Protein AF-0000000072922293 (afdb_homodimer)

Foldseek 3Di:
DQPLVLLVQLLVLLVVLLVVLCVVLVPDDDDPLSVLVVLLSLVSNLSSQLLVLQCVDPVHDSVVNVLSSLLSVLLRLLSVVLSVLSVVVVVCCVPPDPVRVVVCVVVVVPVVVVNSVVSSVSSVVSVLSSLLSLLLDDPVSNVVSVVSPPPVPSDPVVVVSCCLSCCLQVQLPPDPPDPQEDEPVQWAAQDDDDDQKWWIDGPNDIKIKGKQADDLDDDPVRVVVLVVFVQSVLSSQCSDDCVNLLAFHWRHWYDDNVRNTIITIGHDDPLFDDDSPGIGFDFQVNLLVPPDPPPPDPPDQDFDAALEDLLLLLVQLLSLLSNLLSCVSSQKAQQQQARRQWGFTFDNPPPPPPQRDPPNNRGGTHGGRSSLMGRQPDDAPQAEDPDLLRQLLFQPQSHDGGRPDGFHLLRVLSSSLLRLLCSQSSHRVCSRQSVDVVRDDDDSLVSSLVSLVPRNCPRNRVLSSVLSNLSSPGDRPDPPVNSVNSVVSSSSSSVSSSVVD/DQPLVLLVQLLVLLVVLLVVLCVVLVPDDDDPLSVLVVLLSLVSNLSSQLLVLQCVDPPHDSVLNVLSSLLSVLLRLLSVVLSVLSVVVVVCCVPPDPVVVVVCVVVVVPVVVVNSVVSSVSSVVSVLSSLLSLLLDPPVSNVVSVVSPPPVPSDPVVVVSCCLSCCLQVQLPPDPPPPQEDEPVQWAAQDDDDDQKWWIDGPNDIKIKGKQADDLDDDPVRVVVLVVFVQSVLRSQCSDDCVNLVAFHWRHWYDDNVRNTIMTIGHDDPLFDDDSPGIGFDFQVNLLCPPDPPPPDPPDQDFDAALEDLLLLLVQLLSLLSNLLSCVSSQKAQQQQARRQWGFTFDNPPPPPPQRDPPNNRGGTHGGRSSLMGRQPDDAPQAEDPDLLRQLLFQPQSHDGGRPDGFHLLRVLSSSLLRLLCSQSSHRVCSVQSVDPVRDDDDSLVSSLVSLVPRNCPRNRVLSSVLSNLSSPGDRPDPPVNSVNSVVSSSSSSVSSSVVD

Secondary structure (DSSP, 8-state):
----HHHHHHHHHHHHHHHHHHHHHTT----HHHHHHHHHHHHHHHHHHHHHHHHH-SSS-HHHHHHHHHHHHHHHHHHHHHHHHHHHHHHHHHH--HHHHHHHHHHHHHHHHHHHHHHHHHHHHHHHHHHHHHHTS-HHHHHHHHHHT-SS---HHHHHHHHHHHHHHHHHHH---TT-BPPGGGEEEPSSS--SEEEEEETTEEEEEEEEE--SS--HHHHHHHHHHHHHHHHHHHT--HHHHSBPPEEEEEEEGGGTEEEEEEEPPTT----TT--S--BHHHHHHHS----PPTT-------SS-HHHHHHHHHHHHHHHHHHHHTTEE-S---GGGEEEE-------SGGGSTTS---EEEE--GGG-EETTSPP--PPP--HHHHTTS-GGG-SSS--S---HHHHHHHHHHHHHHHHHTS-GGGTT-S-GGG-SS-HHHHHHHHHHHHHHHHT-HHHHHHHHHHHT--TT----HHHHHHHHHHHHHHHHHHT-/----HHHHHHHHHHHHHHHHHHHHHTT----HHHHHHHHHHHHHHHHHHHHHHHHH-SSS-HHHHHHHHHHHHHHHHHHHHHHHHHHHHHHHHHH--HHHHHHHHHHTTHHHHHHHHHHHHHHHHHHHHHHHHHHTS-HHHHHHHHHTT-SS---HHHHHHHHHHHHHHHHHHH---TT-BPPGGGEEEPSSS--SEEEEEETTEEEEEEEEE--SS--HHHHHHHHHHHHHHHHHHHT--HHHHSBPPEEEEEEEGGGTEEEEEEEPPTTPPPPTT--S--BHHHHHHHS----PPTT-------SS-HHHHHHHHHHHHHHHHHHHHTTEE-S---GGGEEEE-------SGGGSTTT---EEEE--GGG-EETTSPP--PPP--HHHHTTS-GGG-SSS--S---HHHHHHHHHHHHHHHHHTS-GGGTT-S-GGG-SS-HHHHHHHHHHHHHHHHT-HHHHHHHHHHHT--TT----HHHHHHHHHHHHHHHHHHT-

Radius of gyration: 30.59 Å; Cα contacts (8 Å, |Δi|>4): 1553; chains: 2; bounding box: 66×98×78 Å

Sequence (1002 aa):
MEVLGAIVGCTSLALDIFNFATAELEGRGIDSLVLSLKHDVALLKDFARIFNAAAQSEQIPLTDKFLLNEICLALQPSLARIHSTIVRRKMSALTASPARKAVDKVHGFLYGKAEMQGISKDLFQWTERYHVRFGLLPVGLQTRLLAQGTDESLPGDIKALRETFRRLTDRSRSTVVDGLRKSGGMVTLRPGRPSSRMFATMNQRTVIVEFKEHNLSPSVTYMNDFETDVAALAKLLSGTDPLLCRTLKGEGYFHQPSRSAFAFIYQVPKLVVIPDDVTRPTTLLDLIMATRPALSKPGQIELIPPKHALEQRFELARKITSAVMYVHVMQYVHKSIQTSNIVMFAKNHSSPANTEQFPKALGEPFLCGFETSRYNRGASDGQGDVEWGYNIYRHPKRQGLHPQSRYTMNHDLYSLGVVLLELGLWRPLTAMGLRDPNSVNGSVKDHLKKLAMSGLPIMMGTKYRDVVLFCLDIDGDGQISNSTAIEEVLRKVEELAIGMQMEVLGAIVGCTSLALDIFNFATAELEGRGIDSLVLSLKHDVALLKDFARIFNAAAQSEQIPLTDKFLLNEICLALQPSLARIHSTIVRRKMSALTASPARKAVDKVHGFLYGKAEMQGISKDLFQWTERYHVRFGLLPVGLQTRLLAQGTDESLPGDIKALRETFRRLTDRSRSTVVDGLRKSGGMVTLRPGRPSSRMFATMNQRTVIVEFKEHNLSPSVTYMNDFETDVAALAKLLSGTDPLLCRTLKGEGYFHQPSRSAFAFIYQVPKLVVIPDDVTRPTTLLDLIMATRPALSKPGQIELIPPKHALEQRFELARKITSAVMYVHVMQYVHKSIQTSNIVMFAKNHSSPANTEQFPKALGEPFLCGFETSRYNRGASDGQGDVEWGYNIYRHPKRQGLHPQSRYTMNHDLYSLGVVLLELGLWRPLTAMGLRDPNSVNGSVKDHLKKLAMSGLPIMMGTKYRDVVLFCLDIDGDGQISNSTAIEEVLRKVEELAIGMQ

InterPro domains:
  IPR000719 Protein kinase domain [PS50011] (162-491)
  IPR011009 Protein kinase-like domain superfamily [SSF56112] (307-482)

pLDDT: mean 77.32, std 16.42, range [34.22, 98.12]

Structure (mmCIF, N/CA/C/O backbone):
data_AF-0000000072922293-model_v1
#
loop_
_entity.id
_entity.type
_entity.pdbx_description
1 polymer 'Protein kinase domain-containing protein'
#
loop_
_atom_site.group_PDB
_atom_site.id
_atom_site.type_symbol
_atom_site.label_atom_id
_atom_site.label_alt_id
_atom_site.label_comp_id
_atom_site.label_asym_id
_atom_site.label_entity_id
_atom_site.label_seq_id
_atom_site.pdbx_PDB_ins_code
_atom_site.Cartn_x
_atom_site.Cartn_y
_atom_site.Cartn_z
_atom_site.occupancy
_atom_site.B_iso_or_equiv
_atom_site.auth_seq_id
_atom_site.auth_comp_id
_atom_site.auth_asym_id
_atom_site.auth_atom_id
_atom_site.pdbx_PDB_model_num
ATOM 1 N N . MET A 1 1 ? -19.312 7.43 -25.609 1 47.78 1 MET A N 1
ATOM 2 C CA . MET A 1 1 ? -18.031 8.102 -25.422 1 47.78 1 MET A CA 1
ATOM 3 C C . MET A 1 1 ? -16.969 7.129 -24.906 1 47.78 1 MET A C 1
ATOM 5 O O . MET A 1 1 ? -17.234 6.348 -23.984 1 47.78 1 MET A O 1
ATOM 9 N N . GLU A 1 2 ? -15.828 6.828 -25.688 1 65.19 2 GLU A N 1
ATOM 10 C CA . GLU A 1 2 ? -14.891 5.75 -25.406 1 65.19 2 GLU A CA 1
ATOM 11 C C . GLU A 1 2 ? -14.023 6.074 -24.188 1 65.19 2 GLU A C 1
ATOM 13 O O . GLU A 1 2 ? -13.492 7.18 -24.078 1 65.19 2 GLU A O 1
ATOM 18 N N . VAL A 1 3 ? -14.281 5.562 -23.047 1 68.19 3 VAL A N 1
ATOM 19 C CA . VAL A 1 3 ? -13.586 5.684 -21.766 1 68.19 3 VAL A CA 1
ATOM 20 C C . VAL A 1 3 ? -12.273 4.914 -21.812 1 68.19 3 VAL A C 1
ATOM 22 O O . VAL A 1 3 ? -12.148 3.842 -21.219 1 68.19 3 VAL A O 1
ATOM 25 N N . LEU A 1 4 ? -11.367 5.523 -22.688 1 81.75 4 LEU A N 1
ATOM 26 C CA . LEU A 1 4 ? -10.094 4.84 -22.875 1 81.75 4 LEU A CA 1
ATOM 27 C C . LEU A 1 4 ? -8.93 5.703 -22.391 1 81.75 4 LEU A C 1
ATOM 29 O O . LEU A 1 4 ? -7.809 5.586 -22.891 1 81.75 4 LEU A O 1
ATOM 33 N N . GLY A 1 5 ? -9.242 6.602 -21.453 1 85.06 5 GLY A N 1
ATOM 34 C CA . GLY A 1 5 ? -8.25 7.531 -20.938 1 85.06 5 GLY A CA 1
ATOM 35 C C . GLY A 1 5 ? -7.039 6.844 -20.344 1 85.06 5 GLY A C 1
ATOM 36 O O . GLY A 1 5 ? -5.934 7.391 -20.344 1 85.06 5 GLY A O 1
ATOM 37 N N . ALA A 1 6 ? -7.223 5.641 -19.781 1 87.5 6 ALA A N 1
ATOM 38 C CA . ALA A 1 6 ? -6.105 4.914 -19.188 1 87.5 6 ALA A CA 1
ATOM 39 C C . ALA A 1 6 ? -5.082 4.508 -20.234 1 87.5 6 ALA A C 1
ATOM 41 O O . ALA A 1 6 ? -3.881 4.473 -19.969 1 87.5 6 ALA A O 1
ATOM 42 N N . ILE A 1 7 ? -5.621 4.191 -21.469 1 90.75 7 ILE A N 1
ATOM 43 C CA . ILE A 1 7 ? -4.707 3.83 -22.547 1 90.75 7 ILE A CA 1
ATOM 44 C C . ILE A 1 7 ? -3.85 5.035 -22.922 1 90.75 7 ILE A C 1
ATOM 46 O O . ILE A 1 7 ? -2.625 4.93 -23.031 1 90.75 7 ILE A O 1
ATOM 50 N N . VAL A 1 8 ? -4.488 6.195 -23.016 1 89.31 8 VAL A N 1
ATOM 51 C CA . VAL A 1 8 ? -3.791 7.43 -23.375 1 89.31 8 VAL A CA 1
ATOM 52 C C . VAL A 1 8 ? -2.736 7.746 -22.312 1 89.31 8 VAL A C 1
ATOM 54 O O . VAL A 1 8 ? -1.587 8.047 -22.641 1 89.31 8 VAL A O 1
ATOM 57 N N . GLY A 1 9 ? -3.162 7.715 -21.094 1 88.38 9 GLY A N 1
ATOM 58 C CA . GLY A 1 9 ? -2.248 8.031 -20 1 88.38 9 GLY A CA 1
ATOM 59 C C . GLY A 1 9 ? -1.077 7.066 -19.906 1 88.38 9 GLY A C 1
ATOM 60 O O . GLY A 1 9 ? 0.073 7.492 -19.781 1 88.38 9 GLY A O 1
ATOM 61 N N . CYS A 1 10 ? -1.396 5.809 -19.938 1 90.75 10 CYS A N 1
ATOM 62 C CA . CYS A 1 10 ? -0.373 4.777 -19.812 1 90.75 10 CYS A CA 1
ATOM 63 C C . CYS A 1 10 ? 0.624 4.848 -20.953 1 90.75 10 CYS A C 1
ATOM 65 O O . CYS A 1 10 ? 1.833 4.746 -20.75 1 90.75 10 CYS A O 1
ATOM 67 N N . THR A 1 11 ? 0.141 5.043 -22.219 1 91.38 11 THR A N 1
ATOM 68 C CA . THR A 1 11 ? 1.021 5.074 -23.375 1 91.38 11 THR A CA 1
ATOM 69 C C . THR A 1 11 ? 1.85 6.355 -23.391 1 91.38 11 THR A C 1
ATOM 71 O O . THR A 1 11 ? 2.998 6.352 -23.844 1 91.38 11 THR A O 1
ATOM 74 N N . SER A 1 12 ? 1.285 7.453 -22.891 1 90.25 12 SER A N 1
ATOM 75 C CA . SER A 1 12 ? 2.047 8.695 -22.797 1 90.25 12 SER A CA 1
ATOM 76 C C . SER A 1 12 ? 3.227 8.555 -21.844 1 90.25 12 SER A C 1
ATOM 78 O O . SER A 1 12 ? 4.324 9.031 -22.125 1 90.25 12 SER A O 1
ATOM 80 N N . LEU A 1 13 ? 2.938 7.953 -20.672 1 90.94 13 LEU A N 1
ATOM 81 C CA . LEU A 1 13 ? 4.02 7.703 -19.719 1 90.94 13 LEU A CA 1
ATOM 82 C C . LEU A 1 13 ? 5.082 6.797 -20.344 1 90.94 13 LEU A C 1
ATOM 84 O O . LEU A 1 13 ? 6.281 7.059 -20.203 1 90.94 13 LEU A O 1
ATOM 88 N N . ALA A 1 14 ? 4.602 5.719 -21.031 1 91.12 14 ALA A N 1
ATOM 89 C CA . ALA A 1 14 ? 5.516 4.766 -21.656 1 91.12 14 ALA A CA 1
ATOM 90 C C . ALA A 1 14 ? 6.414 5.457 -22.688 1 91.12 14 ALA A C 1
ATOM 92 O O . ALA A 1 14 ? 7.617 5.199 -22.734 1 91.12 14 ALA A O 1
ATOM 93 N N . LEU A 1 15 ? 5.879 6.355 -23.438 1 90.56 15 LEU A N 1
ATOM 94 C CA . LEU A 1 15 ? 6.633 7.047 -24.484 1 90.56 15 LEU A CA 1
ATOM 95 C C . LEU A 1 15 ? 7.625 8.031 -23.875 1 90.56 15 LEU A C 1
ATOM 97 O O . LEU A 1 15 ? 8.742 8.18 -24.359 1 90.56 15 LEU A O 1
ATOM 101 N N . ASP A 1 16 ? 7.23 8.719 -22.781 1 89.31 16 ASP A N 1
ATOM 102 C CA . ASP A 1 16 ? 8.164 9.602 -22.094 1 89.31 16 ASP A CA 1
ATOM 103 C C . ASP A 1 16 ? 9.383 8.828 -21.594 1 89.31 16 ASP A C 1
ATOM 105 O O . ASP A 1 16 ? 10.516 9.297 -21.734 1 89.31 16 ASP A O 1
ATOM 109 N N . ILE A 1 17 ? 9.102 7.684 -20.969 1 87.81 17 ILE A N 1
ATOM 110 C CA . ILE A 1 17 ? 10.172 6.867 -20.422 1 87.81 17 ILE A CA 1
ATOM 111 C C . ILE A 1 17 ? 11.062 6.348 -21.547 1 87.81 17 ILE A C 1
ATOM 113 O O . ILE A 1 17 ? 12.289 6.367 -21.438 1 87.81 17 ILE A O 1
ATOM 117 N N . PHE A 1 18 ? 10.43 5.945 -22.641 1 86.56 18 PHE A N 1
ATOM 118 C CA . PHE A 1 18 ? 11.164 5.461 -23.812 1 86.56 18 PHE A CA 1
ATOM 119 C C . PHE A 1 18 ? 12.102 6.539 -24.344 1 86.56 18 PHE A C 1
ATOM 121 O O . PHE A 1 18 ? 13.281 6.277 -24.578 1 86.56 18 PHE A O 1
ATOM 128 N N . ASN A 1 19 ? 11.57 7.707 -24.531 1 85.38 19 ASN A N 1
ATOM 129 C CA . ASN A 1 19 ? 12.352 8.805 -25.094 1 85.38 19 ASN A CA 1
ATOM 130 C C . ASN A 1 19 ? 13.516 9.188 -24.188 1 85.38 19 ASN A C 1
ATOM 132 O O . ASN A 1 19 ? 14.633 9.422 -24.656 1 85.38 19 ASN A O 1
ATOM 136 N N . PHE A 1 20 ? 13.289 9.219 -22.969 1 83.75 20 PHE A N 1
ATOM 137 C CA . PHE A 1 20 ? 14.344 9.531 -22.016 1 83.75 20 PHE A CA 1
ATOM 138 C C . PHE A 1 20 ? 15.43 8.461 -22.031 1 83.75 20 PHE A C 1
ATOM 140 O O . PHE A 1 20 ? 16.609 8.773 -22.109 1 83.75 20 PHE A O 1
ATOM 147 N N . ALA A 1 21 ? 14.93 7.227 -21.844 1 82.06 21 ALA A N 1
ATOM 148 C CA . ALA A 1 21 ? 15.883 6.125 -21.766 1 82.06 21 ALA A CA 1
ATOM 149 C C . ALA A 1 21 ? 16.719 6.02 -23.031 1 82.06 21 ALA A C 1
ATOM 151 O O . ALA A 1 21 ? 17.922 5.746 -22.984 1 82.06 21 ALA A O 1
ATOM 152 N N . THR A 1 22 ? 16.078 6.203 -24.203 1 79.88 22 THR A N 1
ATOM 153 C CA . THR A 1 22 ? 16.781 6.129 -25.484 1 79.88 22 THR A CA 1
ATOM 154 C C . THR A 1 22 ? 17.844 7.219 -25.562 1 79.88 22 THR A C 1
ATOM 156 O O . THR A 1 22 ? 18.953 6.977 -26.062 1 79.88 22 THR A O 1
ATOM 159 N N . ALA A 1 23 ? 17.531 8.383 -25.047 1 78.81 23 ALA A N 1
ATOM 160 C CA . ALA A 1 23 ? 18.484 9.492 -25.047 1 78.81 23 ALA A CA 1
ATOM 161 C C . ALA A 1 23 ? 19.656 9.219 -24.109 1 78.81 23 ALA A C 1
ATOM 163 O O . ALA A 1 23 ? 20.797 9.547 -24.422 1 78.81 23 ALA A O 1
ATOM 164 N N . GLU A 1 24 ? 19.328 8.641 -22.953 1 76.31 24 GLU A N 1
ATOM 165 C CA . GLU A 1 24 ? 20.359 8.367 -21.953 1 76.31 24 GLU A CA 1
ATOM 166 C C . GLU A 1 24 ? 21.25 7.215 -22.391 1 76.31 24 GLU A C 1
ATOM 168 O O . GLU A 1 24 ? 22.422 7.145 -22 1 76.31 24 GLU A O 1
ATOM 173 N N . LEU A 1 25 ? 20.688 6.273 -23.031 1 74.81 25 LEU A N 1
ATOM 174 C CA . LEU A 1 25 ? 21.422 5.074 -23.422 1 74.81 25 LEU A CA 1
ATOM 175 C C . LEU A 1 25 ? 22.25 5.332 -24.672 1 74.81 25 LEU A C 1
ATOM 177 O O . LEU A 1 25 ? 23.188 4.586 -24.969 1 74.81 25 LEU A O 1
ATOM 181 N N . GLU A 1 26 ? 21.844 6.473 -25.281 1 71.56 26 GLU A N 1
ATOM 182 C CA . GLU A 1 26 ? 22.609 6.82 -26.469 1 71.56 26 GLU A CA 1
ATOM 183 C C . GLU A 1 26 ? 24.047 7.164 -26.125 1 71.56 26 GLU A C 1
ATOM 185 O O . GLU A 1 26 ? 24.297 8.008 -25.266 1 71.56 26 GLU A O 1
ATOM 190 N N . GLY A 1 27 ? 24.969 6.395 -26.484 1 62.19 27 GLY A N 1
ATOM 191 C CA . GLY A 1 27 ? 26.391 6.641 -26.328 1 62.19 27 GLY A CA 1
ATOM 192 C C . GLY A 1 27 ? 27.016 5.836 -25.203 1 62.19 27 GLY A C 1
ATOM 193 O O . GLY A 1 27 ? 28.234 5.922 -24.969 1 62.19 27 GLY A O 1
ATOM 194 N N . ARG A 1 28 ? 26.047 5.324 -24.406 1 62.72 28 ARG A N 1
ATOM 195 C CA . ARG A 1 28 ? 26.625 4.547 -23.312 1 62.72 28 ARG A CA 1
ATOM 196 C C . ARG A 1 28 ? 27.094 3.182 -23.797 1 62.72 28 ARG A C 1
ATOM 198 O O . ARG A 1 28 ? 26.578 2.656 -24.797 1 62.72 28 ARG A O 1
ATOM 205 N N . GLY A 1 29 ? 28.188 2.752 -23.328 1 60.56 29 GLY A N 1
ATOM 206 C CA . GLY A 1 29 ? 28.719 1.438 -23.656 1 60.56 29 GLY A CA 1
ATOM 207 C C . GLY A 1 29 ? 27.797 0.304 -23.266 1 60.56 29 GLY A C 1
ATOM 208 O O . GLY A 1 29 ? 26.766 0.526 -22.609 1 60.56 29 GLY A O 1
ATOM 209 N N . ILE A 1 30 ? 28.016 -0.858 -23.891 1 58.81 30 ILE A N 1
ATOM 210 C CA . ILE A 1 30 ? 27.156 -2.035 -23.781 1 58.81 30 ILE A CA 1
ATOM 211 C C . ILE A 1 30 ? 27.516 -2.818 -22.516 1 58.81 30 ILE A C 1
ATOM 213 O O . ILE A 1 30 ? 28.609 -3.385 -22.422 1 58.81 30 ILE A O 1
ATOM 217 N N . ASP A 1 31 ? 26.922 -2.428 -21.359 1 65.81 31 ASP A N 1
ATOM 218 C CA . ASP A 1 31 ? 27 -3.346 -20.234 1 65.81 31 ASP A CA 1
ATOM 219 C C . ASP A 1 31 ? 25.672 -4.055 -20.016 1 65.81 31 ASP A C 1
ATOM 221 O O . ASP A 1 31 ? 24.688 -3.803 -20.719 1 65.81 31 ASP A O 1
ATOM 225 N N . SER A 1 32 ? 25.766 -5.137 -19.219 1 61.66 32 SER A N 1
ATOM 226 C CA . SER A 1 32 ? 24.609 -6.008 -19 1 61.66 32 SER A CA 1
ATOM 227 C C . SER A 1 32 ? 23.391 -5.207 -18.578 1 61.66 32 SER A C 1
ATOM 229 O O . SER A 1 32 ? 22.266 -5.512 -18.984 1 61.66 32 SER A O 1
ATOM 231 N N . LEU A 1 33 ? 23.625 -4.137 -17.859 1 68.19 33 LEU A N 1
ATOM 232 C CA . LEU A 1 33 ? 22.531 -3.291 -17.391 1 68.19 33 LEU A CA 1
ATOM 233 C C . LEU A 1 33 ? 21.891 -2.541 -18.562 1 68.19 33 LEU A C 1
ATOM 235 O O . LEU A 1 33 ? 20.672 -2.484 -18.672 1 68.19 33 LEU A O 1
ATOM 239 N N . VAL A 1 34 ? 22.781 -2.137 -19.422 1 68.94 34 VAL A N 1
ATOM 240 C CA . VAL A 1 34 ? 22.328 -1.345 -20.562 1 68.94 34 VAL A CA 1
ATOM 241 C C . VAL A 1 34 ? 21.547 -2.234 -21.531 1 68.94 34 VAL A C 1
ATOM 243 O O . VAL A 1 34 ? 20.531 -1.822 -22.078 1 68.94 34 VAL A O 1
ATOM 246 N N . LEU A 1 35 ? 22.062 -3.475 -21.672 1 63.16 35 LEU A N 1
ATOM 247 C CA . LEU A 1 35 ? 21.391 -4.391 -22.578 1 63.16 35 LEU A CA 1
ATOM 248 C C . LEU A 1 35 ? 19.984 -4.723 -22.078 1 63.16 35 LEU A C 1
ATOM 250 O O . LEU A 1 35 ? 19.031 -4.727 -22.859 1 63.16 35 LEU A O 1
ATOM 254 N N . SER A 1 36 ? 19.906 -5.016 -20.797 1 68.12 36 SER A N 1
ATOM 255 C CA . SER A 1 36 ? 18.609 -5.324 -20.203 1 68.12 36 SER A CA 1
ATOM 256 C C . SER A 1 36 ? 17.656 -4.137 -20.312 1 68.12 36 SER A C 1
ATOM 258 O O . SER A 1 36 ? 16.469 -4.309 -20.609 1 68.12 36 SER A O 1
ATOM 260 N N . LEU A 1 37 ? 18.188 -3.029 -20.141 1 76.5 37 LEU A N 1
ATOM 261 C CA . LEU A 1 37 ? 17.391 -1.812 -20.203 1 76.5 37 LEU A CA 1
ATOM 262 C C . LEU A 1 37 ? 16.906 -1.546 -21.625 1 76.5 37 LEU A C 1
ATOM 264 O O . LEU A 1 37 ? 15.781 -1.106 -21.828 1 76.5 37 LEU A O 1
ATOM 268 N N . LYS A 1 38 ? 17.844 -1.899 -22.594 1 73.44 38 LYS A N 1
ATOM 269 C CA . LYS A 1 38 ? 17.484 -1.664 -23.984 1 73.44 38 LYS A CA 1
ATOM 270 C C . LYS A 1 38 ? 16.297 -2.529 -24.406 1 73.44 38 LYS A C 1
ATOM 272 O O . LYS A 1 38 ? 15.414 -2.07 -25.125 1 73.44 38 LYS A O 1
ATOM 277 N N . HIS A 1 39 ? 16.312 -3.713 -23.922 1 72.12 39 HIS A N 1
ATOM 278 C CA . HIS A 1 39 ? 15.211 -4.625 -24.234 1 72.12 39 HIS A CA 1
ATOM 279 C C . HIS A 1 39 ? 13.898 -4.129 -23.641 1 72.12 39 HIS A C 1
ATOM 281 O O . HIS A 1 39 ? 12.883 -4.059 -24.344 1 72.12 39 HIS A O 1
ATOM 287 N N . ASP A 1 40 ? 13.891 -3.791 -22.391 1 79.44 40 ASP A N 1
ATOM 288 C CA . ASP A 1 40 ? 12.672 -3.346 -21.703 1 79.44 40 ASP A CA 1
ATOM 289 C C . ASP A 1 40 ? 12.18 -2.018 -22.281 1 79.44 40 ASP A C 1
ATOM 291 O O . ASP A 1 40 ? 10.977 -1.787 -22.375 1 79.44 40 ASP A O 1
ATOM 295 N N . VAL A 1 41 ? 13.109 -1.253 -22.703 1 82.19 41 VAL A N 1
ATOM 296 C CA . VAL A 1 41 ? 12.766 0.05 -23.266 1 82.19 41 VAL A CA 1
ATOM 297 C C . VAL A 1 41 ? 12.094 -0.134 -24.609 1 82.19 41 VAL A C 1
ATOM 299 O O . VAL A 1 41 ? 11.125 0.566 -24.938 1 82.19 41 VAL A O 1
ATOM 302 N N . ALA A 1 42 ? 12.602 -1.061 -25.391 1 78.06 42 ALA A N 1
ATOM 303 C CA . ALA A 1 42 ? 12 -1.342 -26.688 1 78.06 42 ALA A CA 1
ATOM 304 C C . ALA A 1 42 ? 10.555 -1.819 -26.531 1 78.06 42 ALA A C 1
ATOM 306 O O . ALA A 1 42 ? 9.695 -1.495 -27.359 1 78.06 42 ALA A O 1
ATOM 307 N N . LEU A 1 43 ? 10.312 -2.514 -25.5 1 82.38 43 LEU A N 1
ATOM 308 C CA . LEU A 1 43 ? 8.977 -3.039 -25.25 1 82.38 43 LEU A CA 1
ATOM 309 C C . LEU A 1 43 ? 7.996 -1.909 -24.938 1 82.38 43 LEU A C 1
ATOM 311 O O . LEU A 1 43 ? 6.805 -2.012 -25.234 1 82.38 43 LEU A O 1
ATOM 315 N N . LEU A 1 44 ? 8.469 -0.825 -24.328 1 87.81 44 LEU A N 1
ATOM 316 C CA . LEU A 1 44 ? 7.613 0.321 -24.031 1 87.81 44 LEU A CA 1
ATOM 317 C C . LEU A 1 44 ? 7.059 0.933 -25.312 1 87.81 44 LEU A C 1
ATOM 319 O O . LEU A 1 44 ? 5.879 1.287 -25.375 1 87.81 44 LEU A O 1
ATOM 323 N N . LYS A 1 45 ? 7.926 1.038 -26.312 1 84.88 45 LYS A N 1
ATOM 324 C CA . LYS A 1 45 ? 7.504 1.607 -27.594 1 84.88 45 LYS A CA 1
ATOM 325 C C . LYS A 1 45 ? 6.484 0.707 -28.281 1 84.88 45 LYS A C 1
ATOM 327 O O . LYS A 1 45 ? 5.48 1.188 -28.812 1 84.88 45 LYS A O 1
ATOM 332 N N . ASP A 1 46 ? 6.762 -0.536 -28.25 1 82.62 46 ASP A N 1
ATOM 333 C CA . ASP A 1 46 ? 5.84 -1.493 -28.859 1 82.62 46 ASP A CA 1
ATOM 334 C C . ASP A 1 46 ? 4.492 -1.479 -28.156 1 82.62 46 ASP A C 1
ATOM 336 O O . ASP A 1 46 ? 3.441 -1.512 -28.797 1 82.62 46 ASP A O 1
ATOM 340 N N . PHE A 1 47 ? 4.602 -1.518 -26.906 1 87.69 47 PHE A N 1
ATOM 341 C CA . PHE A 1 47 ? 3.391 -1.447 -26.094 1 87.69 47 PHE A CA 1
ATOM 342 C C . PHE A 1 47 ? 2.557 -0.228 -26.469 1 87.69 47 PHE A C 1
ATOM 344 O O . PHE A 1 47 ? 1.356 -0.344 -26.719 1 87.69 47 PHE A O 1
ATOM 351 N N . ALA A 1 48 ? 3.229 0.979 -26.469 1 89.88 48 ALA A N 1
ATOM 352 C CA . ALA A 1 48 ? 2.52 2.219 -26.781 1 89.88 48 ALA A CA 1
ATOM 353 C C . ALA A 1 48 ? 1.908 2.164 -28.172 1 89.88 48 ALA A C 1
ATOM 355 O O . ALA A 1 48 ? 0.754 2.553 -28.375 1 89.88 48 ALA A O 1
ATOM 356 N N . ARG A 1 49 ? 2.617 1.67 -29.094 1 86.88 49 ARG A N 1
ATOM 357 C CA . ARG A 1 49 ? 2.146 1.57 -30.484 1 86.88 49 ARG A CA 1
ATOM 358 C C . ARG A 1 49 ? 0.938 0.645 -30.578 1 86.88 49 ARG A C 1
ATOM 360 O O . ARG A 1 49 ? -0.073 1 -31.188 1 86.88 49 ARG A O 1
ATOM 367 N N . ILE A 1 50 ? 1.006 -0.554 -30 1 84.81 50 ILE A N 1
ATOM 368 C CA . ILE A 1 50 ? -0.025 -1.583 -30.078 1 84.81 50 ILE A CA 1
ATOM 369 C C . ILE A 1 50 ? -1.305 -1.087 -29.422 1 84.81 50 ILE A C 1
ATOM 371 O O . ILE A 1 50 ? -2.393 -1.193 -29.984 1 84.81 50 ILE A O 1
ATOM 375 N N . PHE A 1 51 ? -1.193 -0.563 -28.25 1 90.56 51 PHE A N 1
ATOM 376 C CA . PHE A 1 51 ? -2.369 -0.177 -27.484 1 90.56 51 PHE A CA 1
ATOM 377 C C . PHE A 1 51 ? -3.016 1.072 -28.062 1 90.56 51 PHE A C 1
ATOM 379 O O . PHE A 1 51 ? -4.242 1.202 -28.062 1 90.56 51 PHE A O 1
ATOM 386 N N . ASN A 1 52 ? -2.162 2.027 -28.609 1 90.25 52 ASN A N 1
ATOM 387 C CA . ASN A 1 52 ? -2.723 3.193 -29.281 1 90.25 52 ASN A CA 1
ATOM 388 C C . ASN A 1 52 ? -3.471 2.801 -30.547 1 90.25 52 ASN A C 1
ATOM 390 O O . ASN A 1 52 ? -4.559 3.314 -30.828 1 90.25 52 ASN A O 1
ATOM 394 N N . ALA A 1 53 ? -2.881 1.898 -31.312 1 87.69 53 ALA A N 1
ATOM 395 C CA . ALA A 1 53 ? -3.521 1.417 -32.531 1 87.69 53 ALA A CA 1
ATOM 396 C C . ALA A 1 53 ? -4.82 0.679 -32.219 1 87.69 53 ALA A C 1
ATOM 398 O O . ALA A 1 53 ? -5.816 0.832 -32.906 1 87.69 53 ALA A O 1
ATOM 399 N N . ALA A 1 54 ? -4.742 -0.12 -31.172 1 87.69 54 ALA A N 1
ATOM 400 C CA . ALA A 1 54 ? -5.922 -0.887 -30.766 1 87.69 54 ALA A CA 1
ATOM 401 C C . ALA A 1 54 ? -7.059 0.035 -30.344 1 87.69 54 ALA A C 1
ATOM 403 O O . ALA A 1 54 ? -8.227 -0.235 -30.625 1 87.69 54 ALA A O 1
ATOM 404 N N . ALA A 1 55 ? -6.695 1.071 -29.625 1 88.81 55 ALA A N 1
ATOM 405 C CA . ALA A 1 55 ? -7.691 2.016 -29.141 1 88.81 55 ALA A CA 1
ATOM 406 C C . ALA A 1 55 ? -8.422 2.699 -30.297 1 88.81 55 ALA A C 1
ATOM 408 O O . ALA A 1 55 ? -9.602 3.039 -30.172 1 88.81 55 ALA A O 1
ATOM 409 N N . GLN A 1 56 ? -7.77 2.809 -31.469 1 88.38 56 GLN A N 1
ATOM 410 C CA . GLN A 1 56 ? -8.328 3.529 -32.594 1 88.38 56 GLN A CA 1
ATOM 411 C C . GLN A 1 56 ? -8.93 2.566 -33.625 1 88.38 56 GLN A C 1
ATOM 413 O O . GLN A 1 56 ? -9.672 2.98 -34.531 1 88.38 56 GLN A O 1
ATOM 418 N N . SER A 1 57 ? -8.672 1.295 -33.438 1 87.5 57 SER A N 1
ATOM 419 C CA . SER A 1 57 ? -9.055 0.302 -34.438 1 87.5 57 SER A CA 1
ATOM 420 C C . SER A 1 57 ? -10.555 0.012 -34.375 1 87.5 57 SER A C 1
ATOM 422 O O . SER A 1 57 ? -11.109 -0.159 -33.312 1 87.5 57 SER A O 1
ATOM 424 N N . GLU A 1 58 ? -11.18 -0.117 -35.5 1 86.81 58 GLU A N 1
ATOM 425 C CA . GLU A 1 58 ? -12.594 -0.486 -35.562 1 86.81 58 GLU A CA 1
ATOM 426 C C . GLU A 1 58 ? -12.766 -2.002 -35.531 1 86.81 58 GLU A C 1
ATOM 428 O O . GLU A 1 58 ? -13.867 -2.496 -35.281 1 86.81 58 GLU A O 1
ATOM 433 N N . GLN A 1 59 ? -11.688 -2.752 -35.719 1 83.5 59 GLN A N 1
ATOM 434 C CA . GLN A 1 59 ? -11.734 -4.211 -35.75 1 83.5 59 GLN A CA 1
ATOM 435 C C . GLN A 1 59 ? -11.75 -4.789 -34.344 1 83.5 59 GLN A C 1
ATOM 437 O O . GLN A 1 59 ? -12.07 -5.965 -34.156 1 83.5 59 GLN A O 1
ATOM 442 N N . ILE A 1 60 ? -11.414 -3.994 -33.375 1 87.75 60 ILE A N 1
ATOM 443 C CA . ILE A 1 60 ? -11.406 -4.453 -31.984 1 87.75 60 ILE A CA 1
ATOM 444 C C . ILE A 1 60 ? -12.695 -4.023 -31.281 1 87.75 60 ILE A C 1
ATOM 446 O O . ILE A 1 60 ? -12.984 -2.828 -31.188 1 87.75 60 ILE A O 1
ATOM 450 N N . PRO A 1 61 ? -13.43 -4.957 -30.891 1 84.69 61 PRO A N 1
ATOM 451 C CA . PRO A 1 61 ? -14.688 -4.633 -30.219 1 84.69 61 PRO A CA 1
ATOM 452 C C . PRO A 1 61 ? -14.484 -3.785 -28.969 1 84.69 61 PRO A C 1
ATOM 454 O O . PRO A 1 61 ? -13.406 -3.814 -28.359 1 84.69 61 PRO A O 1
ATOM 457 N N . LEU A 1 62 ? -15.43 -3.041 -28.609 1 85.38 62 LEU A N 1
ATOM 458 C CA . LEU A 1 62 ? -15.375 -2.123 -27.484 1 85.38 62 LEU A CA 1
ATOM 459 C C . LEU A 1 62 ? -15.078 -2.873 -26.188 1 85.38 62 LEU A C 1
ATOM 461 O O . LEU A 1 62 ? -14.359 -2.365 -25.328 1 85.38 62 LEU A O 1
ATOM 465 N N . THR A 1 63 ? -15.602 -4.105 -26 1 76.94 63 THR A N 1
ATOM 466 C CA . THR A 1 63 ? -15.352 -4.914 -24.812 1 76.94 63 THR A CA 1
ATOM 467 C C . THR A 1 63 ? -13.867 -5.238 -24.688 1 76.94 63 THR A C 1
ATOM 469 O O . THR A 1 63 ? -13.32 -5.227 -23.578 1 76.94 63 THR A O 1
ATOM 472 N N . ASP A 1 64 ? -13.305 -5.484 -25.812 1 81.5 64 ASP A N 1
ATOM 473 C CA . ASP A 1 64 ? -11.875 -5.777 -25.812 1 81.5 64 ASP A CA 1
ATOM 474 C C . ASP A 1 64 ? -11.055 -4.523 -25.516 1 81.5 64 ASP A C 1
ATOM 476 O O . ASP A 1 64 ? -10.016 -4.598 -24.859 1 81.5 64 ASP A O 1
ATOM 480 N N . LYS A 1 65 ? -11.547 -3.391 -26.016 1 85.69 65 LYS A N 1
ATOM 481 C CA . LYS A 1 65 ? -10.867 -2.131 -25.719 1 85.69 65 LYS A CA 1
ATOM 482 C C . LYS A 1 65 ? -10.906 -1.827 -24.219 1 85.69 65 LYS A C 1
ATOM 484 O O . LYS A 1 65 ? -9.945 -1.293 -23.672 1 85.69 65 LYS A O 1
ATOM 489 N N . PHE A 1 66 ? -11.961 -2.188 -23.609 1 79.69 66 PHE A N 1
ATOM 490 C CA . PHE A 1 66 ? -12.078 -1.998 -22.172 1 79.69 66 PHE A CA 1
ATOM 491 C C . PHE A 1 66 ? -11.109 -2.908 -21.422 1 79.69 66 PHE A C 1
ATOM 493 O O . PHE A 1 66 ? -10.539 -2.52 -20.406 1 79.69 66 PHE A O 1
ATOM 500 N N . LEU A 1 67 ? -10.914 -4.109 -21.922 1 76.31 67 LEU A N 1
ATOM 501 C CA . LEU A 1 67 ? -9.945 -5.023 -21.328 1 76.31 67 LEU A CA 1
ATOM 502 C C . LEU A 1 67 ? -8.531 -4.441 -21.391 1 76.31 67 LEU A C 1
ATOM 504 O O . LEU A 1 67 ? -7.785 -4.504 -20.422 1 76.31 67 LEU A O 1
ATOM 508 N N . LEU A 1 68 ? -8.273 -3.861 -22.531 1 84.25 68 LEU A N 1
ATOM 509 C CA . LEU A 1 68 ? -6.965 -3.23 -22.719 1 84.25 68 LEU A CA 1
ATOM 510 C C . LEU A 1 68 ? -6.816 -2.027 -21.781 1 84.25 68 LEU A C 1
ATOM 512 O O . LEU A 1 68 ? -5.738 -1.792 -21.234 1 84.25 68 LEU A O 1
ATOM 516 N N . ASN A 1 69 ? -7.887 -1.309 -21.703 1 85.88 69 ASN A N 1
ATOM 517 C CA . ASN A 1 69 ? -7.902 -0.169 -20.797 1 85.88 69 ASN A CA 1
ATOM 518 C C . ASN A 1 69 ? -7.637 -0.599 -19.359 1 85.88 69 ASN A C 1
ATOM 520 O O . ASN A 1 69 ? -6.91 0.078 -18.625 1 85.88 69 ASN A O 1
ATOM 524 N N . GLU A 1 70 ? -8.117 -1.685 -18.938 1 77.12 70 GLU A N 1
ATOM 525 C CA . GLU A 1 70 ? -7.887 -2.223 -17.594 1 77.12 70 GLU A CA 1
ATOM 526 C C . GLU A 1 70 ? -6.434 -2.645 -17.406 1 77.12 70 GLU A C 1
ATOM 528 O O . GLU A 1 70 ? -5.859 -2.461 -16.328 1 77.12 70 GLU A O 1
ATOM 533 N N . ILE A 1 71 ? -5.891 -3.203 -18.375 1 79.69 71 ILE A N 1
ATOM 534 C CA . ILE A 1 71 ? -4.48 -3.58 -18.328 1 79.69 71 ILE A CA 1
ATOM 535 C C . ILE A 1 71 ? -3.621 -2.34 -18.125 1 79.69 71 ILE A C 1
ATOM 537 O O . ILE A 1 71 ? -2.68 -2.359 -17.328 1 79.69 71 ILE A O 1
ATOM 541 N N . CYS A 1 72 ? -4.02 -1.262 -18.781 1 86.88 72 CYS A N 1
ATOM 542 C CA . CYS A 1 72 ? -3.273 -0.014 -18.656 1 86.88 72 CYS A CA 1
ATOM 543 C C . CYS A 1 72 ? -3.377 0.552 -17.25 1 86.88 72 CYS A C 1
ATOM 545 O O . CYS A 1 72 ? -2.408 1.099 -16.719 1 86.88 72 CYS A O 1
ATOM 547 N N . LEU A 1 73 ? -4.523 0.451 -16.672 1 81.19 73 LEU A N 1
ATOM 548 C CA . LEU A 1 73 ? -4.684 0.919 -15.297 1 81.19 73 LEU A CA 1
ATOM 549 C C . LEU A 1 73 ? -3.771 0.149 -14.344 1 81.19 73 LEU A C 1
ATOM 551 O O . LEU A 1 73 ? -3.215 0.726 -13.406 1 81.19 73 LEU A O 1
ATOM 555 N N . ALA A 1 74 ? -3.592 -1.121 -14.648 1 75.12 74 ALA A N 1
ATOM 556 C CA . ALA A 1 74 ? -2.773 -1.974 -13.789 1 75.12 74 ALA A CA 1
ATOM 557 C C . ALA A 1 74 ? -1.287 -1.688 -13.992 1 75.12 74 ALA A C 1
ATOM 559 O O . ALA A 1 74 ? -0.493 -1.812 -13.055 1 75.12 74 ALA A O 1
ATOM 560 N N . LEU A 1 75 ? -0.947 -1.291 -15.156 1 84.12 75 LEU A N 1
ATOM 561 C CA . LEU A 1 75 ? 0.461 -1.12 -15.5 1 84.12 75 LEU A CA 1
ATOM 562 C C . LEU A 1 75 ? 0.922 0.304 -15.211 1 84.12 75 LEU A C 1
ATOM 564 O O . LEU A 1 75 ? 2.121 0.561 -15.094 1 84.12 75 LEU A O 1
ATOM 568 N N . GLN A 1 76 ? 0.008 1.197 -15.062 1 86 76 GLN A N 1
ATOM 569 C CA . GLN A 1 76 ? 0.296 2.627 -15.031 1 86 76 GLN A CA 1
ATOM 570 C C . GLN A 1 76 ? 1.097 3.002 -13.789 1 86 76 GLN A C 1
ATOM 572 O O . GLN A 1 76 ? 2.012 3.824 -13.859 1 86 76 GLN A O 1
ATOM 577 N N . PRO A 1 77 ? 0.838 2.453 -12.633 1 76.94 77 PRO A N 1
ATOM 578 C CA . PRO A 1 77 ? 1.548 2.898 -11.43 1 76.94 77 PRO A CA 1
ATOM 579 C C . PRO A 1 77 ? 3.057 2.682 -11.523 1 76.94 77 PRO A C 1
ATOM 581 O O . PRO A 1 77 ? 3.834 3.533 -11.086 1 76.94 77 PRO A O 1
ATOM 584 N N . SER A 1 78 ? 3.453 1.55 -12.047 1 80.94 78 SER A N 1
ATOM 585 C CA . SER A 1 78 ? 4.883 1.293 -12.188 1 80.94 78 SER A CA 1
ATOM 586 C C . SER A 1 78 ? 5.531 2.293 -13.141 1 80.94 78 SER A C 1
ATOM 588 O O . SER A 1 78 ? 6.648 2.748 -12.906 1 80.94 78 SER A O 1
ATOM 590 N N . LEU A 1 79 ? 4.801 2.615 -14.188 1 87.19 79 LEU A N 1
ATOM 591 C CA . LEU A 1 79 ? 5.312 3.598 -15.141 1 87.19 79 LEU A CA 1
ATOM 592 C C . LEU A 1 79 ? 5.379 4.984 -14.508 1 87.19 79 LEU A C 1
ATOM 594 O O . LEU A 1 79 ? 6.316 5.742 -14.758 1 87.19 79 LEU A O 1
ATOM 598 N N . ALA A 1 80 ? 4.367 5.289 -13.703 1 84.5 80 ALA A N 1
ATOM 599 C CA . ALA A 1 80 ? 4.316 6.582 -13.031 1 84.5 80 ALA A CA 1
ATOM 600 C C . ALA A 1 80 ? 5.508 6.766 -12.102 1 84.5 80 ALA A C 1
ATOM 602 O O . ALA A 1 80 ? 6.07 7.859 -12.008 1 84.5 80 ALA A O 1
ATOM 603 N N . ARG A 1 81 ? 5.918 5.762 -11.414 1 78.56 81 ARG A N 1
ATOM 604 C CA . ARG A 1 81 ? 7.066 5.82 -10.516 1 78.56 81 ARG A CA 1
ATOM 605 C C . ARG A 1 81 ? 8.352 6.113 -11.281 1 78.56 81 ARG A C 1
ATOM 607 O O . ARG A 1 81 ? 9.172 6.93 -10.852 1 78.56 81 ARG A O 1
ATOM 614 N N . ILE A 1 82 ? 8.523 5.352 -12.352 1 83.31 82 ILE A N 1
ATOM 615 C CA . ILE A 1 82 ? 9.703 5.559 -13.188 1 83.31 82 ILE A CA 1
ATOM 616 C C . ILE A 1 82 ? 9.703 6.984 -13.734 1 83.31 82 ILE A C 1
ATOM 618 O O . ILE A 1 82 ? 10.727 7.664 -13.727 1 83.31 82 ILE A O 1
ATOM 622 N N . HIS A 1 83 ? 8.516 7.387 -14.211 1 85.88 83 HIS A N 1
ATOM 623 C CA . HIS A 1 83 ? 8.352 8.719 -14.766 1 85.88 83 HIS A CA 1
ATOM 624 C C . HIS A 1 83 ? 8.688 9.797 -13.734 1 85.88 83 HIS A C 1
ATOM 626 O O . HIS A 1 83 ? 9.352 10.781 -14.062 1 85.88 83 HIS A O 1
ATOM 632 N N . SER A 1 84 ? 8.305 9.641 -12.547 1 78.25 84 SER A N 1
ATOM 633 C CA . SER A 1 84 ? 8.594 10.586 -11.469 1 78.25 84 SER A CA 1
ATOM 634 C C . SER A 1 84 ? 10.102 10.703 -11.234 1 78.25 84 SER A C 1
ATOM 636 O O . SER A 1 84 ? 10.617 11.805 -11.023 1 78.25 84 SER A O 1
ATOM 638 N N . THR A 1 85 ? 10.75 9.57 -11.164 1 76.5 85 THR A N 1
ATOM 639 C CA . THR A 1 85 ? 12.195 9.57 -10.984 1 76.5 85 THR A CA 1
ATOM 640 C C . THR A 1 85 ? 12.883 10.367 -12.086 1 76.5 85 THR A C 1
ATOM 642 O O . THR A 1 85 ? 13.805 11.141 -11.812 1 76.5 85 THR A O 1
ATOM 645 N N . ILE A 1 86 ? 12.414 10.211 -13.297 1 77.31 86 ILE A N 1
ATOM 646 C CA . ILE A 1 86 ? 12.984 10.883 -14.461 1 77.31 86 ILE A CA 1
ATOM 647 C C . ILE A 1 86 ? 12.758 12.391 -14.344 1 77.31 86 ILE A C 1
ATOM 649 O O . ILE A 1 86 ? 13.688 13.18 -14.547 1 77.31 86 ILE A O 1
ATOM 653 N N . VAL A 1 87 ? 11.57 12.789 -14 1 76.44 87 VAL A N 1
ATOM 654 C CA . VAL A 1 87 ? 11.211 14.203 -13.922 1 76.44 87 VAL A CA 1
ATOM 655 C C . VAL A 1 87 ? 12.008 14.875 -12.805 1 76.44 87 VAL A C 1
ATOM 657 O O . VAL A 1 87 ? 12.492 16 -12.969 1 76.44 87 VAL A O 1
ATOM 660 N N . ARG A 1 88 ? 12.148 14.273 -11.711 1 71 88 ARG A N 1
ATOM 661 C CA . ARG A 1 88 ? 12.906 14.828 -10.594 1 71 88 ARG A CA 1
ATOM 662 C C . ARG A 1 88 ? 14.367 15.031 -10.969 1 71 88 ARG A C 1
ATOM 664 O O . ARG A 1 88 ? 14.984 16.016 -10.578 1 71 88 ARG A O 1
ATOM 671 N N . ARG A 1 89 ? 14.852 14.07 -11.641 1 71.69 89 ARG A N 1
ATOM 672 C CA . ARG A 1 89 ? 16.219 14.203 -12.125 1 71.69 89 ARG A CA 1
ATOM 673 C C . ARG A 1 89 ? 16.359 15.391 -13.062 1 71.69 89 ARG A C 1
ATOM 675 O O . ARG A 1 89 ? 17.344 16.141 -12.984 1 71.69 89 ARG A O 1
ATOM 682 N N . LYS A 1 90 ? 15.453 15.508 -13.93 1 72.31 90 LYS A N 1
ATOM 683 C CA . LYS A 1 90 ? 15.492 16.609 -14.883 1 72.31 90 LYS A CA 1
ATOM 684 C C . LYS A 1 90 ? 15.344 17.953 -14.172 1 72.31 90 LYS A C 1
ATOM 686 O O . LYS A 1 90 ? 16 18.922 -14.523 1 72.31 90 LYS A O 1
ATOM 691 N N . MET A 1 91 ? 14.484 17.953 -13.195 1 69.56 91 MET A N 1
ATOM 692 C CA . MET A 1 91 ? 14.289 19.156 -12.398 1 69.56 91 MET A CA 1
ATOM 693 C C . MET A 1 91 ? 15.555 19.531 -11.648 1 69.56 91 MET A C 1
ATOM 695 O O . MET A 1 91 ? 15.922 20.703 -11.586 1 69.56 91 MET A O 1
ATOM 699 N N . SER A 1 92 ? 16.156 18.531 -11.008 1 65.12 92 SER A N 1
ATOM 700 C CA . SER A 1 92 ? 17.391 18.766 -10.281 1 65.12 92 SER A CA 1
ATOM 701 C C . SER A 1 92 ? 18.484 19.297 -11.211 1 65.12 92 SER A C 1
ATOM 703 O O . SER A 1 92 ? 19.281 20.141 -10.805 1 65.12 92 SER A O 1
ATOM 705 N N . ALA A 1 93 ? 18.516 18.797 -12.375 1 68.5 93 ALA A N 1
ATOM 706 C CA . ALA A 1 93 ? 19.516 19.234 -13.352 1 68.5 93 ALA A CA 1
ATOM 707 C C . ALA A 1 93 ? 19.266 20.688 -13.75 1 68.5 93 ALA A C 1
ATOM 709 O O . ALA A 1 93 ? 20.219 21.453 -13.977 1 68.5 93 ALA A O 1
ATOM 710 N N . LEU A 1 94 ? 18.062 21.031 -13.836 1 67.56 94 LEU A N 1
ATOM 711 C CA . LEU A 1 94 ? 17.703 22.391 -14.25 1 67.56 94 LEU A CA 1
ATOM 712 C C . LEU A 1 94 ? 17.969 23.391 -13.133 1 67.56 94 LEU A C 1
ATOM 714 O O . LEU A 1 94 ? 18.266 24.562 -13.406 1 67.56 94 LEU A O 1
ATOM 718 N N . THR A 1 95 ? 17.859 22.938 -11.844 1 62.09 95 THR A N 1
ATOM 719 C CA . THR A 1 95 ? 17.953 23.859 -10.711 1 62.09 95 THR A CA 1
ATOM 720 C C . THR A 1 95 ? 19.344 23.766 -10.07 1 62.09 95 THR A C 1
ATOM 722 O O . THR A 1 95 ? 19.609 24.438 -9.07 1 62.09 95 THR A O 1
ATOM 725 N N . ALA A 1 96 ? 20.062 22.797 -10.539 1 58.38 96 ALA A N 1
ATOM 726 C CA . ALA A 1 96 ? 21.391 22.594 -9.945 1 58.38 96 ALA A CA 1
ATOM 727 C C . ALA A 1 96 ? 22.266 23.828 -10.125 1 58.38 96 ALA A C 1
ATOM 729 O O . ALA A 1 96 ? 22.188 24.516 -11.148 1 58.38 96 ALA A O 1
ATOM 730 N N . SER A 1 97 ? 22.812 24.219 -8.922 1 61.09 97 SER A N 1
ATOM 731 C CA . SER A 1 97 ? 23.828 25.281 -9 1 61.09 97 SER A CA 1
ATOM 732 C C . SER A 1 97 ? 24.953 24.891 -9.961 1 61.09 97 SER A C 1
ATOM 734 O O . SER A 1 97 ? 25.156 23.703 -10.242 1 61.09 97 SER A O 1
ATOM 736 N N . PRO A 1 98 ? 25.531 25.875 -10.625 1 56.66 98 PRO A N 1
ATOM 737 C CA . PRO A 1 98 ? 26.656 25.594 -11.508 1 56.66 98 PRO A CA 1
ATOM 738 C C . PRO A 1 98 ? 27.672 24.625 -10.883 1 56.66 98 PRO A C 1
ATOM 740 O O . PRO A 1 98 ? 28.203 23.766 -11.57 1 56.66 98 PRO A O 1
ATOM 743 N N . ALA A 1 99 ? 27.875 24.625 -9.602 1 55.06 99 ALA A N 1
ATOM 744 C CA . ALA A 1 99 ? 28.781 23.719 -8.906 1 55.06 99 ALA A CA 1
ATOM 745 C C . ALA A 1 99 ? 28.234 22.297 -8.867 1 55.06 99 ALA A C 1
ATOM 747 O O . ALA A 1 99 ? 28.969 21.328 -9.094 1 55.06 99 ALA A O 1
ATOM 748 N N . ARG A 1 100 ? 27.031 22.25 -8.594 1 57.19 100 ARG A N 1
ATOM 749 C CA . ARG A 1 100 ? 26.406 20.938 -8.531 1 57.19 100 ARG A CA 1
ATOM 750 C C . ARG A 1 100 ? 26.312 20.297 -9.914 1 57.19 100 ARG A C 1
ATOM 752 O O . ARG A 1 100 ? 26.469 19.094 -10.055 1 57.19 100 ARG A O 1
ATOM 759 N N . LYS A 1 101 ? 26.094 21.141 -10.844 1 57.62 101 LYS A N 1
ATOM 760 C CA . LYS A 1 101 ? 26.125 20.656 -12.227 1 57.62 101 LYS A CA 1
ATOM 761 C C . LYS A 1 101 ? 27.484 20.078 -12.586 1 57.62 101 LYS A C 1
ATOM 763 O O . LYS A 1 101 ? 27.578 19.062 -13.281 1 57.62 101 LYS A O 1
ATOM 768 N N . ALA A 1 102 ? 28.469 20.766 -12.039 1 54.22 102 ALA A N 1
ATOM 769 C CA . ALA A 1 102 ? 29.828 20.281 -12.281 1 54.22 102 ALA A CA 1
ATOM 770 C C . ALA A 1 102 ? 30.062 18.938 -11.594 1 54.22 102 ALA A C 1
ATOM 772 O O . ALA A 1 102 ? 30.672 18.047 -12.172 1 54.22 102 ALA A O 1
ATOM 773 N N . VAL A 1 103 ? 29.578 18.812 -10.414 1 52.84 103 VAL A N 1
ATOM 774 C CA . VAL A 1 103 ? 29.75 17.578 -9.656 1 52.84 103 VAL A CA 1
ATOM 775 C C . VAL A 1 103 ? 28.906 16.469 -10.281 1 52.84 103 VAL A C 1
ATOM 777 O O . VAL A 1 103 ? 29.344 15.328 -10.375 1 52.84 103 VAL A O 1
ATOM 780 N N . ASP A 1 104 ? 27.734 16.844 -10.531 1 53.5 104 ASP A N 1
ATOM 781 C CA . ASP A 1 104 ? 26.844 15.852 -11.148 1 53.5 104 ASP A CA 1
ATOM 782 C C . ASP A 1 104 ? 27.422 15.352 -12.469 1 53.5 104 ASP A C 1
ATOM 784 O O . ASP A 1 104 ? 27.234 14.188 -12.836 1 53.5 104 ASP A O 1
ATOM 788 N N . LYS A 1 105 ? 28.156 16.297 -13.109 1 50.44 105 LYS A N 1
ATOM 789 C CA . LYS A 1 105 ? 28.859 15.883 -14.32 1 50.44 105 LYS A CA 1
ATOM 790 C C . LYS A 1 105 ? 29.922 14.828 -14 1 50.44 105 LYS A C 1
ATOM 792 O O . LYS A 1 105 ? 30.156 13.914 -14.797 1 50.44 105 LYS A O 1
ATOM 797 N N . VAL A 1 106 ? 30.641 15.172 -12.867 1 40.75 106 VAL A N 1
ATOM 798 C CA . VAL A 1 106 ? 31.688 14.234 -12.461 1 40.75 106 VAL A CA 1
ATOM 799 C C . VAL A 1 106 ? 31.047 13 -11.82 1 40.75 106 VAL A C 1
ATOM 801 O O . VAL A 1 106 ? 31.422 11.867 -12.141 1 40.75 106 VAL A O 1
ATOM 804 N N . HIS A 1 107 ? 30.312 13.242 -10.688 1 40.78 107 HIS A N 1
ATOM 805 C CA . HIS A 1 107 ? 29.75 12.156 -9.891 1 40.78 107 HIS A CA 1
ATOM 806 C C . HIS A 1 107 ? 28.453 11.656 -10.5 1 40.78 107 HIS A C 1
ATOM 808 O O . HIS A 1 107 ? 27.828 10.727 -9.969 1 40.78 107 HIS A O 1
ATOM 814 N N . GLY A 1 108 ? 27.906 12.281 -11.266 1 42.41 108 GLY A N 1
ATOM 815 C CA . GLY A 1 108 ? 26.672 12.016 -11.961 1 42.41 108 GLY A CA 1
ATOM 816 C C . GLY A 1 108 ? 26.516 10.562 -12.375 1 42.41 108 GLY A C 1
ATOM 817 O O . GLY A 1 108 ? 25.391 10.094 -12.594 1 42.41 108 GLY A O 1
ATOM 818 N N . PHE A 1 109 ? 27.656 9.969 -12.516 1 41 109 PHE A N 1
ATOM 819 C CA . PHE A 1 109 ? 27.688 8.586 -12.961 1 41 109 PHE A CA 1
ATOM 820 C C . PHE A 1 109 ? 27.125 7.656 -11.883 1 41 109 PHE A C 1
ATOM 822 O O . PHE A 1 109 ? 26.391 6.715 -12.188 1 41 109 PHE A O 1
ATOM 829 N N . LEU A 1 110 ? 27.5 7.855 -10.664 1 40.94 110 LEU A N 1
ATOM 830 C CA . LEU A 1 110 ? 27.156 6.906 -9.609 1 40.94 110 LEU A CA 1
ATOM 831 C C . LEU A 1 110 ? 25.688 7.004 -9.234 1 40.94 110 LEU A C 1
ATOM 833 O O . LEU A 1 110 ? 25.016 5.98 -9.094 1 40.94 110 LEU A O 1
ATOM 837 N N . TYR A 1 111 ? 25.281 8.219 -8.695 1 47.59 111 TYR A N 1
ATOM 838 C CA . TYR A 1 111 ? 23.859 8.453 -8.469 1 47.59 111 TYR A CA 1
ATOM 839 C C . TYR A 1 111 ? 23.031 8.07 -9.695 1 47.59 111 TYR A C 1
ATOM 841 O O . TYR A 1 111 ? 21.938 7.539 -9.57 1 47.59 111 TYR A O 1
ATOM 849 N N . GLY A 1 112 ? 23.828 7.969 -10.805 1 58.41 112 GLY A N 1
ATOM 850 C CA . GLY A 1 112 ? 23.266 7.598 -12.094 1 58.41 112 GLY A CA 1
ATOM 851 C C . GLY A 1 112 ? 23.047 6.105 -12.25 1 58.41 112 GLY A C 1
ATOM 852 O O . GLY A 1 112 ? 21.984 5.664 -12.68 1 58.41 112 GLY A O 1
ATOM 853 N N . LYS A 1 113 ? 24.062 5.477 -11.492 1 63.09 113 LYS A N 1
ATOM 854 C CA . LYS A 1 113 ? 24 4.031 -11.688 1 63.09 113 LYS A CA 1
ATOM 855 C C . LYS A 1 113 ? 22.906 3.414 -10.82 1 63.09 113 LYS A C 1
ATOM 857 O O . LYS A 1 113 ? 22.141 2.562 -11.281 1 63.09 113 LYS A O 1
ATOM 862 N N . ALA A 1 114 ? 22.875 3.916 -9.461 1 66.94 114 ALA A N 1
ATOM 863 C CA . ALA A 1 114 ? 21.859 3.377 -8.555 1 66.94 114 ALA A CA 1
ATOM 864 C C . ALA A 1 114 ? 20.453 3.73 -9.039 1 66.94 114 ALA A C 1
ATOM 866 O O . ALA A 1 114 ? 19.531 2.906 -8.969 1 66.94 114 ALA A O 1
ATOM 867 N N . GLU A 1 115 ? 20.422 4.898 -9.5 1 71.88 115 GLU A N 1
ATOM 868 C CA . GLU A 1 115 ? 19.125 5.336 -10.031 1 71.88 115 GLU A CA 1
ATOM 869 C C . GLU A 1 115 ? 18.734 4.531 -11.266 1 71.88 115 GLU A C 1
ATOM 871 O O . GLU A 1 115 ? 17.578 4.145 -11.422 1 71.88 115 GLU A O 1
ATOM 876 N N . MET A 1 116 ? 19.812 4.246 -12.031 1 73.62 116 MET A N 1
ATOM 877 C CA . MET A 1 116 ? 19.547 3.492 -13.258 1 73.62 116 MET A CA 1
ATOM 878 C C . MET A 1 116 ? 19.188 2.045 -12.938 1 73.62 116 MET A C 1
ATOM 880 O O . MET A 1 116 ? 18.359 1.441 -13.609 1 73.62 116 MET A O 1
ATOM 884 N N . GLN A 1 117 ? 19.859 1.586 -11.93 1 75.5 117 GLN A N 1
ATOM 885 C CA . GLN A 1 117 ? 19.516 0.237 -11.484 1 75.5 117 GLN A CA 1
ATOM 886 C C . GLN A 1 117 ? 18.094 0.17 -10.961 1 75.5 117 GLN A C 1
ATOM 888 O O . GLN A 1 117 ? 17.391 -0.814 -11.195 1 75.5 117 GLN A O 1
ATOM 893 N N . GLY A 1 118 ? 17.688 1.247 -10.266 1 74.81 118 GLY A N 1
ATOM 894 C CA . GLY A 1 118 ? 16.312 1.323 -9.797 1 74.81 118 GLY A CA 1
ATOM 895 C C . GLY A 1 118 ? 15.297 1.377 -10.922 1 74.81 118 GLY A C 1
ATOM 896 O O . GLY A 1 118 ? 14.289 0.671 -10.883 1 74.81 118 GLY A O 1
ATOM 897 N N . ILE A 1 119 ? 15.664 2.1 -11.898 1 78.69 119 ILE A N 1
ATOM 898 C CA . ILE A 1 119 ? 14.781 2.223 -13.055 1 78.69 119 ILE A CA 1
ATOM 899 C C . ILE A 1 119 ? 14.711 0.888 -13.797 1 78.69 119 ILE A C 1
ATOM 901 O O . ILE A 1 119 ? 13.633 0.459 -14.211 1 78.69 119 ILE A O 1
ATOM 905 N N . SER A 1 120 ? 15.922 0.283 -13.914 1 77.81 120 SER A N 1
ATOM 906 C CA . SER A 1 120 ? 15.977 -1.007 -14.586 1 77.81 120 SER A CA 1
ATOM 907 C C . SER A 1 120 ? 15.125 -2.045 -13.875 1 77.81 120 SER A C 1
ATOM 909 O O . SER A 1 120 ? 14.398 -2.812 -14.516 1 77.81 120 SER A O 1
ATOM 911 N N . LYS A 1 121 ? 15.195 -2.016 -12.602 1 75.25 121 LYS A N 1
ATOM 912 C CA . LYS A 1 121 ? 14.414 -2.951 -11.805 1 75.25 121 LYS A CA 1
ATOM 913 C C . LYS A 1 121 ? 12.914 -2.695 -11.969 1 75.25 121 LYS A C 1
ATOM 915 O O . LYS A 1 121 ? 12.141 -3.631 -12.164 1 75.25 121 LYS A O 1
ATOM 920 N N . ASP A 1 122 ? 12.523 -1.445 -11.906 1 80.31 122 ASP A N 1
ATOM 921 C CA . ASP A 1 122 ? 11.117 -1.081 -12.039 1 80.31 122 ASP A CA 1
ATOM 922 C C . ASP A 1 122 ? 10.594 -1.427 -13.438 1 80.31 122 ASP A C 1
ATOM 924 O O . ASP A 1 122 ? 9.453 -1.88 -13.578 1 80.31 122 ASP A O 1
ATOM 928 N N . LEU A 1 123 ? 11.469 -1.196 -14.422 1 81.94 123 LEU A N 1
ATOM 929 C CA . LEU A 1 123 ? 11.062 -1.48 -15.797 1 81.94 123 LEU A CA 1
ATOM 930 C C . LEU A 1 123 ? 10.922 -2.982 -16.016 1 81.94 123 LEU A C 1
ATOM 932 O O . LEU A 1 123 ? 10.016 -3.424 -16.734 1 81.94 123 LEU A O 1
ATOM 936 N N . PHE A 1 124 ? 11.836 -3.734 -15.461 1 75.88 124 PHE A N 1
ATOM 937 C CA . PHE A 1 124 ? 11.75 -5.188 -15.562 1 75.88 124 PHE A CA 1
ATOM 938 C C . PHE A 1 124 ? 10.461 -5.695 -14.93 1 75.88 124 PHE A C 1
ATOM 940 O O . PHE A 1 124 ? 9.789 -6.566 -15.492 1 75.88 124 PHE A O 1
ATOM 947 N N . GLN A 1 125 ? 10.117 -5.148 -13.797 1 73.69 125 GLN A N 1
ATOM 948 C CA . GLN A 1 125 ? 8.883 -5.535 -13.125 1 73.69 125 GLN A CA 1
ATOM 949 C C . GLN A 1 125 ? 7.664 -5.18 -13.977 1 73.69 125 GLN A C 1
ATOM 951 O O . GLN A 1 125 ? 6.699 -5.945 -14.031 1 73.69 125 GLN A O 1
ATOM 956 N N . TRP A 1 126 ? 7.715 -4.023 -14.578 1 82.5 126 TRP A N 1
ATOM 957 C CA . TRP A 1 126 ? 6.637 -3.621 -15.477 1 82.5 126 TRP A CA 1
ATOM 958 C C . TRP A 1 126 ? 6.5 -4.605 -16.641 1 82.5 126 TRP A C 1
ATOM 960 O O . TRP A 1 126 ? 5.387 -4.996 -17 1 82.5 126 TRP A O 1
ATOM 970 N N . THR A 1 127 ? 7.672 -4.996 -17.203 1 77.88 127 THR A N 1
ATOM 971 C CA . THR A 1 127 ? 7.68 -5.91 -18.328 1 77.88 127 THR A CA 1
ATOM 972 C C . THR A 1 127 ? 7.09 -7.262 -17.938 1 77.88 127 THR A C 1
ATOM 974 O O . THR A 1 127 ? 6.316 -7.852 -18.703 1 77.88 127 THR A O 1
ATOM 977 N N . GLU A 1 128 ? 7.445 -7.699 -16.797 1 68.69 128 GLU A N 1
ATOM 978 C CA . GLU A 1 128 ? 6.902 -8.961 -16.312 1 68.69 128 GLU A CA 1
ATOM 979 C C . GLU A 1 128 ? 5.383 -8.898 -16.172 1 68.69 128 GLU A C 1
ATOM 981 O O . GLU A 1 128 ? 4.676 -9.82 -16.578 1 68.69 128 GLU A O 1
ATOM 986 N N . ARG A 1 129 ? 4.902 -7.867 -15.625 1 74.44 129 ARG A N 1
ATOM 987 C CA . ARG A 1 129 ? 3.467 -7.695 -15.43 1 74.44 129 ARG A CA 1
ATOM 988 C C . ARG A 1 129 ? 2.74 -7.582 -16.766 1 74.44 129 ARG A C 1
ATOM 990 O O . ARG A 1 129 ? 1.64 -8.117 -16.922 1 74.44 129 ARG A O 1
ATOM 997 N N . TYR A 1 130 ? 3.395 -6.859 -17.641 1 79.88 130 TYR A N 1
ATOM 998 C CA . TYR A 1 130 ? 2.812 -6.703 -18.969 1 79.88 130 TYR A CA 1
ATOM 999 C C . TYR A 1 130 ? 2.697 -8.047 -19.688 1 79.88 130 TYR A C 1
ATOM 1001 O O . TYR A 1 130 ? 1.671 -8.352 -20.297 1 79.88 130 TYR A O 1
ATOM 1009 N N . HIS A 1 131 ? 3.732 -8.789 -19.578 1 69.94 131 HIS A N 1
ATOM 1010 C CA . HIS A 1 131 ? 3.738 -10.086 -20.234 1 69.94 131 HIS A CA 1
ATOM 1011 C C . HIS A 1 131 ? 2.637 -10.992 -19.688 1 69.94 131 HIS A C 1
ATOM 1013 O O . HIS A 1 131 ? 1.932 -11.648 -20.453 1 69.94 131 HIS A O 1
ATOM 1019 N N . VAL A 1 132 ? 2.521 -10.969 -18.484 1 64 132 VAL A N 1
ATOM 1020 C CA . VAL A 1 132 ? 1.513 -11.812 -17.844 1 64 132 VAL A CA 1
ATOM 1021 C C . VAL A 1 132 ? 0.118 -11.367 -18.281 1 64 132 VAL A C 1
ATOM 1023 O O . VAL A 1 132 ? -0.711 -12.188 -18.672 1 64 132 VAL A O 1
ATOM 1026 N N . ARG A 1 133 ? -0.161 -10.156 -18.266 1 73 133 ARG A N 1
ATOM 1027 C CA . ARG A 1 133 ? -1.49 -9.641 -18.578 1 73 133 ARG A CA 1
ATOM 1028 C C . ARG A 1 133 ? -1.812 -9.805 -20.062 1 73 133 ARG A C 1
ATOM 1030 O O . ARG A 1 133 ? -2.959 -10.07 -20.422 1 73 133 ARG A O 1
ATOM 1037 N N . PHE A 1 134 ? -0.784 -9.586 -20.859 1 73.31 134 PHE A N 1
ATOM 1038 C CA . PHE A 1 134 ? -0.984 -9.797 -22.297 1 73.31 134 PHE A CA 1
ATOM 1039 C C . PHE A 1 134 ? -1.284 -11.258 -22.594 1 73.31 134 PHE A C 1
ATOM 1041 O O . PHE A 1 134 ? -2.137 -11.57 -23.422 1 73.31 134 PHE A O 1
ATOM 1048 N N . GLY A 1 135 ? -0.622 -12.07 -21.922 1 63.91 135 GLY A N 1
ATOM 1049 C CA . GLY A 1 135 ? -0.815 -13.508 -22.094 1 63.91 135 GLY A CA 1
ATOM 1050 C C . GLY A 1 135 ? -2.191 -13.977 -21.672 1 63.91 135 GLY A C 1
ATOM 1051 O O . GLY A 1 135 ? -2.682 -15 -22.156 1 63.91 135 GLY A O 1
ATOM 1052 N N . LEU A 1 136 ? -2.805 -13.195 -20.812 1 61.09 136 LEU A N 1
ATOM 1053 C CA . LEU A 1 136 ? -4.105 -13.578 -20.281 1 61.09 136 LEU A CA 1
ATOM 1054 C C . LEU A 1 136 ? -5.23 -13.078 -21.188 1 61.09 136 LEU A C 1
ATOM 1056 O O . LEU A 1 136 ? -6.398 -13.43 -20.984 1 61.09 136 LEU A O 1
ATOM 1060 N N . LEU A 1 137 ? -4.852 -12.336 -22.203 1 69.31 137 LEU A N 1
ATOM 1061 C CA . LEU A 1 137 ? -5.863 -11.867 -23.141 1 69.31 137 LEU A CA 1
ATOM 1062 C C . LEU A 1 137 ? -6.387 -13.016 -24 1 69.31 137 LEU A C 1
ATOM 1064 O O . LEU A 1 137 ? -5.66 -13.977 -24.25 1 69.31 137 LEU A O 1
ATOM 1068 N N . PRO A 1 138 ? -7.707 -12.945 -24.328 1 62.25 138 PRO A N 1
ATOM 1069 C CA . PRO A 1 138 ? -8.203 -13.938 -25.281 1 62.25 138 PRO A CA 1
ATOM 1070 C C . PRO A 1 138 ? -7.34 -14.039 -26.547 1 62.25 138 PRO A C 1
ATOM 1072 O O . PRO A 1 138 ? -6.863 -13.023 -27.047 1 62.25 138 PRO A O 1
ATOM 1075 N N . VAL A 1 139 ? -7.199 -15.234 -27.062 1 63.66 139 VAL A N 1
ATOM 1076 C CA . VAL A 1 139 ? -6.301 -15.523 -28.172 1 63.66 139 VAL A CA 1
ATOM 1077 C C . VAL A 1 139 ? -6.688 -14.664 -29.375 1 63.66 139 VAL A C 1
ATOM 1079 O O . VAL A 1 139 ? -5.816 -14.156 -30.094 1 63.66 139 VAL A O 1
ATOM 1082 N N . GLY A 1 140 ? -8 -14.602 -29.594 1 69 140 GLY A N 1
ATOM 1083 C CA . GLY A 1 140 ? -8.453 -13.781 -30.703 1 69 140 GLY A CA 1
ATOM 1084 C C . GLY A 1 140 ? -8 -12.336 -30.609 1 69 140 GLY A C 1
ATOM 1085 O O . GLY A 1 140 ? -7.586 -11.734 -31.594 1 69 140 GLY A O 1
ATOM 1086 N N . LEU A 1 141 ? -8.055 -11.766 -29.391 1 78.81 141 LEU A N 1
ATOM 1087 C CA . LEU A 1 141 ? -7.629 -10.391 -29.172 1 78.81 141 LEU A CA 1
ATOM 1088 C C . LEU A 1 141 ? -6.113 -10.266 -29.297 1 78.81 141 LEU A C 1
ATOM 1090 O O . LEU A 1 141 ? -5.617 -9.297 -29.891 1 78.81 141 LEU A O 1
ATOM 1094 N N . GLN A 1 142 ? -5.395 -11.211 -28.797 1 72.31 142 GLN A N 1
ATOM 1095 C CA . GLN A 1 142 ? -3.939 -11.211 -28.938 1 72.31 142 GLN A CA 1
ATOM 1096 C C . GLN A 1 142 ? -3.521 -11.148 -30.391 1 72.31 142 GLN A C 1
ATOM 1098 O O . GLN A 1 142 ? -2.645 -10.367 -30.766 1 72.31 142 GLN A O 1
ATOM 1103 N N . THR A 1 143 ? -4.172 -11.992 -31.125 1 70.5 143 THR A N 1
ATOM 1104 C CA . THR A 1 143 ? -3.854 -12.07 -32.562 1 70.5 143 THR A CA 1
ATOM 1105 C C . THR A 1 143 ? -4.148 -10.742 -33.25 1 70.5 143 THR A C 1
ATOM 1107 O O . THR A 1 143 ? -3.354 -10.273 -34.062 1 70.5 143 THR A O 1
ATOM 1110 N N . ARG A 1 144 ? -5.211 -10.133 -32.938 1 77.88 144 ARG A N 1
ATOM 1111 C CA . ARG A 1 144 ? -5.582 -8.852 -33.562 1 77.88 144 ARG A CA 1
ATOM 1112 C C . ARG A 1 144 ? -4.609 -7.75 -33.125 1 77.88 144 ARG A C 1
ATOM 1114 O O . ARG A 1 144 ? -4.297 -6.863 -33.938 1 77.88 144 ARG A O 1
ATOM 1121 N N . LEU A 1 145 ? -4.219 -7.781 -31.859 1 81.62 145 LEU A N 1
ATOM 1122 C CA . LEU A 1 145 ? -3.295 -6.773 -31.344 1 81.62 145 LEU A CA 1
ATOM 1123 C C . LEU A 1 145 ? -1.941 -6.879 -32.031 1 81.62 145 LEU A C 1
ATOM 1125 O O . LEU A 1 145 ? -1.326 -5.863 -32.375 1 81.62 145 LEU A O 1
ATOM 1129 N N . LEU A 1 146 ? -1.541 -8.062 -32.281 1 71.5 146 LEU A N 1
ATOM 1130 C CA . LEU A 1 146 ? -0.23 -8.297 -32.875 1 71.5 146 LEU A CA 1
ATOM 1131 C C . LEU A 1 146 ? -0.263 -8.039 -34.375 1 71.5 146 LEU A C 1
ATOM 1133 O O . LEU A 1 146 ? 0.774 -7.773 -35 1 71.5 146 LEU A O 1
ATOM 1137 N N . ALA A 1 147 ? -1.451 -8.18 -34.938 1 67.06 147 ALA A N 1
ATOM 1138 C CA . ALA A 1 147 ? -1.611 -7.906 -36.375 1 67.06 147 ALA A CA 1
ATOM 1139 C C . ALA A 1 147 ? -1.591 -6.406 -36.656 1 67.06 147 ALA A C 1
ATOM 1141 O O . ALA A 1 147 ? -1.333 -5.984 -37.781 1 67.06 147 ALA A O 1
ATOM 1142 N N . GLN A 1 148 ? -2.059 -5.609 -35.719 1 60.03 148 GLN A N 1
ATOM 1143 C CA . GLN A 1 148 ? -2.139 -4.164 -35.938 1 60.03 148 GLN A CA 1
ATOM 1144 C C . GLN A 1 148 ? -0.754 -3.562 -36.125 1 60.03 148 GLN A C 1
ATOM 1146 O O . GLN A 1 148 ? -0.618 -2.51 -36.781 1 60.03 148 GLN A O 1
ATOM 1151 N N . GLY A 1 149 ? 0.29 -4.16 -35.719 1 51.09 149 GLY A N 1
ATOM 1152 C CA . GLY A 1 149 ? 1.636 -3.607 -35.75 1 51.09 149 GLY A CA 1
ATOM 1153 C C . GLY A 1 149 ? 2.48 -4.137 -36.875 1 51.09 149 GLY A C 1
ATOM 1154 O O . GLY A 1 149 ? 3.711 -4.055 -36.844 1 51.09 149 GLY A O 1
ATOM 1155 N N . THR A 1 150 ? 1.975 -4.875 -37.812 1 44.91 150 THR A N 1
ATOM 1156 C CA . THR A 1 150 ? 2.881 -5.57 -38.719 1 44.91 150 THR A CA 1
ATOM 1157 C C . THR A 1 150 ? 3.654 -4.574 -39.562 1 44.91 150 THR A C 1
ATOM 1159 O O . THR A 1 150 ? 3.371 -4.422 -40.781 1 44.91 150 THR A O 1
ATOM 1162 N N . ASP A 1 151 ? 3.758 -3.418 -39.25 1 38.94 151 ASP A N 1
ATOM 1163 C CA . ASP A 1 151 ? 4.973 -3.117 -40 1 38.94 151 ASP A CA 1
ATOM 1164 C C . ASP A 1 151 ? 6.09 -4.102 -39.656 1 38.94 151 ASP A C 1
ATOM 1166 O O . ASP A 1 151 ? 6.137 -4.629 -38.531 1 38.94 151 ASP A O 1
ATOM 1170 N N . GLU A 1 152 ? 6.785 -4.672 -40.656 1 39.22 152 GLU A N 1
ATOM 1171 C CA . GLU A 1 152 ? 7.895 -5.613 -40.719 1 39.22 152 GLU A CA 1
ATOM 1172 C C . GLU A 1 152 ? 8.797 -5.469 -39.5 1 39.22 152 GLU A C 1
ATOM 1174 O O . GLU A 1 152 ? 9.617 -6.348 -39.188 1 39.22 152 GLU A O 1
ATOM 1179 N N . SER A 1 153 ? 8.953 -4.289 -39.031 1 35.28 153 SER A N 1
ATOM 1180 C CA . SER A 1 153 ? 10.031 -4.086 -38.094 1 35.28 153 SER A CA 1
ATOM 1181 C C . SER A 1 153 ? 9.594 -4.422 -36.656 1 35.28 153 SER A C 1
ATOM 1183 O O . SER A 1 153 ? 9.594 -3.557 -35.781 1 35.28 153 SER A O 1
ATOM 1185 N N . LEU A 1 154 ? 8.555 -5.031 -36.531 1 38.97 154 LEU A N 1
ATOM 1186 C CA . LEU A 1 154 ? 8.242 -5.297 -35.125 1 38.97 154 LEU A CA 1
ATOM 1187 C C . LEU A 1 154 ? 9.445 -5.879 -34.406 1 38.97 154 LEU A C 1
ATOM 1189 O O . LEU A 1 154 ? 10.016 -6.879 -34.844 1 38.97 154 LEU A O 1
ATOM 1193 N N . PRO A 1 155 ? 10.016 -5.148 -33.656 1 36.91 155 PRO A N 1
ATOM 1194 C CA . PRO A 1 155 ? 11.164 -5.758 -32.969 1 36.91 155 PRO A CA 1
ATOM 1195 C C . PRO A 1 155 ? 10.828 -7.109 -32.344 1 36.91 155 PRO A C 1
ATOM 1197 O O . PRO A 1 155 ? 9.656 -7.395 -32.094 1 36.91 155 PRO A O 1
ATOM 1200 N N . GLY A 1 156 ? 11.789 -8.078 -32.219 1 34.22 156 GLY A N 1
ATOM 1201 C CA . GLY A 1 156 ? 11.969 -9.422 -31.688 1 34.22 156 GLY A CA 1
ATOM 1202 C C . GLY A 1 156 ? 11.227 -9.656 -30.391 1 34.22 156 GLY A C 1
ATOM 1203 O O . GLY A 1 156 ? 10.945 -10.797 -30.031 1 34.22 156 GLY A O 1
ATOM 1204 N N . ASP A 1 157 ? 10.875 -8.609 -29.734 1 36.09 157 ASP A N 1
ATOM 1205 C CA . ASP A 1 157 ? 10.5 -8.852 -28.344 1 36.09 157 ASP A CA 1
ATOM 1206 C C . ASP A 1 157 ? 9.016 -9.195 -28.234 1 36.09 157 ASP A C 1
ATOM 1208 O O . ASP A 1 157 ? 8.625 -10.023 -27.406 1 36.09 157 ASP A O 1
ATOM 1212 N N . ILE A 1 158 ? 8.188 -8.586 -29.094 1 37.97 158 ILE A N 1
ATOM 1213 C CA . ILE A 1 158 ? 6.797 -9.023 -29.078 1 37.97 158 ILE A CA 1
ATOM 1214 C C . ILE A 1 158 ? 6.703 -10.453 -29.609 1 37.97 158 ILE A C 1
ATOM 1216 O O . ILE A 1 158 ? 5.898 -11.25 -29.125 1 37.97 158 ILE A O 1
ATOM 1220 N N . LYS A 1 159 ? 7.465 -10.758 -30.672 1 41.56 159 LYS A N 1
ATOM 1221 C CA . LYS A 1 159 ? 7.594 -12.156 -31.078 1 41.56 159 LYS A CA 1
ATOM 1222 C C . LYS A 1 159 ? 7.992 -13.047 -29.906 1 41.56 159 LYS A C 1
ATOM 1224 O O . LYS A 1 159 ? 7.453 -14.141 -29.75 1 41.56 159 LYS A O 1
ATOM 1229 N N . ALA A 1 160 ? 8.836 -12.398 -29.109 1 39.94 160 ALA A N 1
ATOM 1230 C CA . ALA A 1 160 ? 9.305 -13.164 -27.953 1 39.94 160 ALA A CA 1
ATOM 1231 C C . ALA A 1 160 ? 8.188 -13.367 -26.938 1 39.94 160 ALA A C 1
ATOM 1233 O O . ALA A 1 160 ? 8.039 -14.453 -26.375 1 39.94 160 ALA A O 1
ATOM 1234 N N . LEU A 1 161 ? 7.434 -12.344 -26.797 1 40.25 161 LEU A N 1
ATOM 1235 C CA . LEU A 1 161 ? 6.316 -12.461 -25.875 1 40.25 161 LEU A CA 1
ATOM 1236 C C . LEU A 1 161 ? 5.254 -13.406 -26.422 1 40.25 161 LEU A C 1
ATOM 1238 O O . LEU A 1 161 ? 4.742 -14.258 -25.688 1 40.25 161 LEU A O 1
ATOM 1242 N N . ARG A 1 162 ? 4.891 -13.219 -27.672 1 43.69 162 ARG A N 1
ATOM 1243 C CA . ARG A 1 162 ? 3.945 -14.094 -28.359 1 43.69 162 ARG A CA 1
ATOM 1244 C C . ARG A 1 162 ? 4.453 -15.531 -28.375 1 43.69 162 ARG A C 1
ATOM 1246 O O . ARG A 1 162 ? 3.693 -16.469 -28.125 1 43.69 162 ARG A O 1
ATOM 1253 N N . GLU A 1 163 ? 5.699 -15.547 -28.797 1 45.44 163 GLU A N 1
ATOM 1254 C CA . GLU A 1 163 ? 6.336 -16.859 -28.859 1 45.44 163 GLU A CA 1
ATOM 1255 C C . GLU A 1 163 ? 6.453 -17.484 -27.469 1 45.44 163 GLU A C 1
ATOM 1257 O O . GLU A 1 163 ? 6.289 -18.688 -27.312 1 45.44 163 GLU A O 1
ATOM 1262 N N . THR A 1 164 ? 6.656 -16.656 -26.562 1 42.47 164 THR A N 1
ATOM 1263 C CA . THR A 1 164 ? 6.75 -17.188 -25.203 1 42.47 164 THR A CA 1
ATOM 1264 C C . THR A 1 164 ? 5.402 -17.734 -24.75 1 42.47 164 THR A C 1
ATOM 1266 O O . THR A 1 164 ? 5.328 -18.844 -24.219 1 42.47 164 THR A O 1
ATOM 1269 N N . PHE A 1 165 ? 4.398 -16.906 -24.891 1 44.31 165 PHE A N 1
ATOM 1270 C CA . PHE A 1 165 ? 3.105 -17.375 -24.406 1 44.31 165 PHE A CA 1
ATOM 1271 C C . PHE A 1 165 ? 2.516 -18.422 -25.344 1 44.31 165 PHE A C 1
ATOM 1273 O O . PHE A 1 165 ? 1.922 -19.406 -24.906 1 44.31 165 PHE A O 1
ATOM 1280 N N . ARG A 1 166 ? 2.549 -18.109 -26.641 1 48.88 166 ARG A N 1
ATOM 1281 C CA . ARG A 1 166 ? 2.168 -19.125 -27.625 1 48.88 166 ARG A CA 1
ATOM 1282 C C . ARG A 1 166 ? 2.969 -20.406 -27.422 1 48.88 166 ARG A C 1
ATOM 1284 O O . ARG A 1 166 ? 2.414 -21.5 -27.484 1 48.88 166 ARG A O 1
ATOM 1291 N N . ARG A 1 167 ? 4.223 -20.219 -27.281 1 44.69 167 ARG A N 1
ATOM 1292 C CA . ARG A 1 167 ? 5.098 -21.344 -26.969 1 44.69 167 ARG A CA 1
ATOM 1293 C C . ARG A 1 167 ? 4.668 -22.031 -25.672 1 44.69 167 ARG A C 1
ATOM 1295 O O . ARG A 1 167 ? 4.754 -23.25 -25.547 1 44.69 167 ARG A O 1
ATOM 1302 N N . LEU A 1 168 ? 4.344 -21.234 -24.797 1 42.53 168 LEU A N 1
ATOM 1303 C CA . LEU A 1 168 ? 3.891 -21.812 -23.531 1 42.53 168 LEU A CA 1
ATOM 1304 C C . LEU A 1 168 ? 2.621 -22.625 -23.75 1 42.53 168 LEU A C 1
ATOM 1306 O O . LEU A 1 168 ? 2.482 -23.719 -23.188 1 42.53 168 LEU A O 1
ATOM 1310 N N . THR A 1 169 ? 1.593 -22.109 -24.453 1 44.84 169 THR A N 1
ATOM 1311 C CA . THR A 1 169 ? 0.345 -22.844 -24.641 1 44.84 169 THR A CA 1
ATOM 1312 C C . THR A 1 169 ? 0.466 -23.828 -25.797 1 44.84 169 THR A C 1
ATOM 1314 O O . THR A 1 169 ? -0.079 -24.938 -25.734 1 44.84 169 THR A O 1
ATOM 1317 N N . ASP A 1 170 ? 0.916 -23.359 -26.906 1 45.66 170 ASP A N 1
ATOM 1318 C CA . ASP A 1 170 ? 1.034 -24.266 -28.047 1 45.66 170 ASP A CA 1
ATOM 1319 C C . ASP A 1 170 ? 2.076 -25.344 -27.797 1 45.66 170 ASP A C 1
ATOM 1321 O O . ASP A 1 170 ? 1.934 -26.484 -28.266 1 45.66 170 ASP A O 1
ATOM 1325 N N . ARG A 1 171 ? 3.256 -25.016 -27.312 1 41.78 171 ARG A N 1
ATOM 1326 C CA . ARG A 1 171 ? 4.301 -26 -27.109 1 41.78 171 ARG A CA 1
ATOM 1327 C C . ARG A 1 171 ? 3.791 -27.156 -26.234 1 41.78 171 ARG A C 1
ATOM 1329 O O . ARG A 1 171 ? 4.336 -28.266 -26.281 1 41.78 171 ARG A O 1
ATOM 1336 N N . SER A 1 172 ? 2.971 -26.828 -25.266 1 41.81 172 SER A N 1
ATOM 1337 C CA . SER A 1 172 ? 2.564 -27.953 -24.422 1 41.81 172 SER A CA 1
ATOM 1338 C C . SER A 1 172 ? 1.866 -29.031 -25.25 1 41.81 172 SER A C 1
ATOM 1340 O O . SER A 1 172 ? 1.964 -30.219 -24.938 1 41.81 172 SER A O 1
ATOM 1342 N N . ARG A 1 173 ? 1.064 -28.609 -26.234 1 43.12 173 ARG A N 1
ATOM 1343 C CA . ARG A 1 173 ? 0.259 -29.625 -26.906 1 43.12 173 ARG A CA 1
ATOM 1344 C C . ARG A 1 173 ? 1.042 -30.297 -28.031 1 43.12 173 ARG A C 1
ATOM 1346 O O . ARG A 1 173 ? 0.855 -31.484 -28.297 1 43.12 173 ARG A O 1
ATOM 1353 N N . SER A 1 174 ? 1.768 -29.516 -28.766 1 39.81 174 SER A N 1
ATOM 1354 C CA . SER A 1 174 ? 2.168 -30.156 -30.016 1 39.81 174 SER A CA 1
ATOM 1355 C C . SER A 1 174 ? 3.566 -30.75 -29.906 1 39.81 174 SER A C 1
ATOM 1357 O O . SER A 1 174 ? 4.012 -31.484 -30.797 1 39.81 174 SER A O 1
ATOM 1359 N N . THR A 1 175 ? 4.387 -30.297 -29.031 1 39.66 175 THR A N 1
ATOM 1360 C CA . THR A 1 175 ? 5.699 -30.891 -29.25 1 39.66 175 THR A CA 1
ATOM 1361 C C . THR A 1 175 ? 5.832 -32.219 -28.5 1 39.66 175 THR A C 1
ATOM 1363 O O . THR A 1 175 ? 5.688 -32.25 -27.266 1 39.66 175 THR A O 1
ATOM 1366 N N . VAL A 1 176 ? 5.508 -33.188 -29.078 1 43.75 176 VAL A N 1
ATOM 1367 C CA . VAL A 1 176 ? 6.004 -34.469 -28.594 1 43.75 176 VAL A CA 1
ATOM 1368 C C . VAL A 1 176 ? 7.43 -34.312 -28.078 1 43.75 176 VAL A C 1
ATOM 1370 O O . VAL A 1 176 ? 8.359 -34.094 -28.859 1 43.75 176 VAL A O 1
ATOM 1373 N N . VAL A 1 177 ? 7.715 -33.562 -27.047 1 50.97 177 VAL A N 1
ATOM 1374 C CA . VAL A 1 177 ? 9.094 -33.469 -26.578 1 50.97 177 VAL A CA 1
ATOM 1375 C C . VAL A 1 177 ? 9.633 -34.875 -26.312 1 50.97 177 VAL A C 1
ATOM 1377 O O . VAL A 1 177 ? 9.234 -35.531 -25.359 1 50.97 177 VAL A O 1
ATOM 1380 N N . ASP A 1 178 ? 10.188 -35.438 -27.25 1 61.53 178 ASP A N 1
ATOM 1381 C CA . ASP A 1 178 ? 11.094 -36.562 -27.141 1 61.53 178 ASP A CA 1
ATOM 1382 C C . ASP A 1 178 ? 12.141 -36.312 -26.047 1 61.53 178 ASP A C 1
ATOM 1384 O O . ASP A 1 178 ? 12.664 -35.219 -25.922 1 61.53 178 ASP A O 1
ATOM 1388 N N . GLY A 1 179 ? 12.211 -37.031 -24.891 1 80.25 179 GLY A N 1
ATOM 1389 C CA . GLY A 1 179 ? 13.312 -37.031 -23.953 1 80.25 179 GLY A CA 1
ATOM 1390 C C . GLY A 1 179 ? 12.898 -36.594 -22.547 1 80.25 179 GLY A C 1
ATOM 1391 O O . GLY A 1 179 ? 13.742 -36.406 -21.672 1 80.25 179 GLY A O 1
ATOM 1392 N N . LEU A 1 180 ? 11.547 -36.469 -22.391 1 89.31 180 LEU A N 1
ATOM 1393 C CA . LEU A 1 180 ? 11.125 -36.031 -21.062 1 89.31 180 LEU A CA 1
ATOM 1394 C C . LEU A 1 180 ? 11.156 -37.219 -20.094 1 89.31 180 LEU A C 1
ATOM 1396 O O . LEU A 1 180 ? 11.305 -37.031 -18.875 1 89.31 180 LEU A O 1
ATOM 1400 N N . ARG A 1 181 ? 10.922 -38.344 -20.656 1 93.31 181 ARG A N 1
ATOM 1401 C CA . ARG A 1 181 ? 11 -39.5 -19.781 1 93.31 181 ARG A CA 1
ATOM 1402 C C . ARG A 1 181 ? 12.453 -39.875 -19.5 1 93.31 181 ARG A C 1
ATOM 1404 O O . ARG A 1 181 ? 13.219 -40.156 -20.422 1 93.31 181 ARG A O 1
ATOM 1411 N N . LYS A 1 182 ? 12.812 -39.812 -18.281 1 93.25 182 LYS A N 1
ATOM 1412 C CA . LYS A 1 182 ? 14.164 -40.156 -17.844 1 93.25 182 LYS A CA 1
ATOM 1413 C C . LYS A 1 182 ? 14.211 -41.531 -17.219 1 93.25 182 LYS A C 1
ATOM 1415 O O . LYS A 1 182 ? 13.18 -42.062 -16.812 1 93.25 182 LYS A O 1
ATOM 1420 N N . SER A 1 183 ? 15.492 -42.031 -17.297 1 89.94 183 SER A N 1
ATOM 1421 C CA . SER A 1 183 ? 15.695 -43.281 -16.562 1 89.94 183 SER A CA 1
ATOM 1422 C C . SER A 1 183 ? 15.898 -43.031 -15.078 1 89.94 183 SER A C 1
ATOM 1424 O O . SER A 1 183 ? 16.562 -42.094 -14.688 1 89.94 183 SER A O 1
ATOM 1426 N N . GLY A 1 184 ? 15.219 -43.844 -14.289 1 83.88 184 GLY A N 1
ATOM 1427 C CA . GLY A 1 184 ? 15.336 -43.688 -12.852 1 83.88 184 GLY A CA 1
ATOM 1428 C C . GLY A 1 184 ? 16.781 -43.688 -12.367 1 83.88 184 GLY A C 1
ATOM 1429 O O . GLY A 1 184 ? 17.094 -43.062 -11.359 1 83.88 184 GLY A O 1
ATOM 1430 N N . GLY A 1 185 ? 17.594 -44.406 -12.984 1 85.69 185 GLY A N 1
ATOM 1431 C CA . GLY A 1 185 ? 19 -44.5 -12.617 1 85.69 185 GLY A CA 1
ATOM 1432 C C . GLY A 1 185 ? 19.766 -43.188 -12.797 1 85.69 185 GLY A C 1
ATOM 1433 O O . GLY A 1 185 ? 20.844 -43.031 -12.227 1 85.69 185 GLY A O 1
ATOM 1434 N N . MET A 1 186 ? 19.25 -42.312 -13.477 1 91 186 MET A N 1
ATOM 1435 C CA . MET A 1 186 ? 19.922 -41.031 -13.766 1 91 186 MET A CA 1
ATOM 1436 C C . MET A 1 186 ? 19.75 -40.062 -12.609 1 91 186 MET A C 1
ATOM 1438 O O . MET A 1 186 ? 20.453 -39.062 -12.523 1 91 186 MET A O 1
ATOM 1442 N N . VAL A 1 187 ? 18.812 -40.312 -11.727 1 94.31 187 VAL A N 1
ATOM 1443 C CA . VAL A 1 187 ? 18.484 -39.406 -10.648 1 94.31 187 VAL A CA 1
ATOM 1444 C C . VAL A 1 187 ? 18.828 -40.031 -9.305 1 94.31 187 VAL A C 1
ATOM 1446 O O . VAL A 1 187 ? 18.422 -41.156 -9.016 1 94.31 187 VAL A O 1
ATOM 1449 N N . THR A 1 188 ? 19.672 -39.375 -8.484 1 93.81 188 THR A N 1
ATOM 1450 C CA . THR A 1 188 ? 20.031 -39.844 -7.148 1 93.81 188 THR A CA 1
ATOM 1451 C C . THR A 1 188 ? 19.438 -38.906 -6.078 1 93.81 188 THR A C 1
ATOM 1453 O O . THR A 1 188 ? 19.828 -37.75 -5.973 1 93.81 188 THR A O 1
ATOM 1456 N N . LEU A 1 189 ? 18.578 -39.469 -5.293 1 93.25 189 LEU A N 1
ATOM 1457 C CA . LEU A 1 189 ? 17.953 -38.688 -4.227 1 93.25 189 LEU A CA 1
ATOM 1458 C C . LEU A 1 189 ? 18.953 -38.406 -3.105 1 93.25 189 LEU A C 1
ATOM 1460 O O . LEU A 1 189 ? 19.766 -39.281 -2.775 1 93.25 189 LEU A O 1
ATOM 1464 N N . ARG A 1 190 ? 18.875 -37.219 -2.596 1 92.25 190 ARG A N 1
ATOM 1465 C CA . ARG A 1 190 ? 19.672 -36.938 -1.412 1 92.25 190 ARG A CA 1
ATOM 1466 C C . ARG A 1 190 ? 19.219 -37.781 -0.226 1 92.25 190 ARG A C 1
ATOM 1468 O O . ARG A 1 190 ? 18.031 -38 -0.032 1 92.25 190 ARG A O 1
ATOM 1475 N N . PRO A 1 191 ? 20.234 -38.156 0.541 1 88 191 PRO A N 1
ATOM 1476 C CA . PRO A 1 191 ? 19.875 -39 1.697 1 88 191 PRO A CA 1
ATOM 1477 C C . PRO A 1 191 ? 19.125 -38.188 2.77 1 88 191 PRO A C 1
ATOM 1479 O O . PRO A 1 191 ? 19.438 -37.031 3.016 1 88 191 PRO A O 1
ATOM 1482 N N . GLY A 1 192 ? 18.078 -38.75 3.24 1 85.19 192 GLY A N 1
ATOM 1483 C CA . GLY A 1 192 ? 17.297 -38.094 4.281 1 85.19 192 GLY A CA 1
ATOM 1484 C C . GLY A 1 192 ? 15.891 -38.656 4.395 1 85.19 192 GLY A C 1
ATOM 1485 O O . GLY A 1 192 ? 15.586 -39.719 3.814 1 85.19 192 GLY A O 1
ATOM 1486 N N . ARG A 1 193 ? 15.062 -38 5.18 1 83.5 193 ARG A N 1
ATOM 1487 C CA . ARG A 1 193 ? 13.68 -38.438 5.363 1 83.5 193 ARG A CA 1
ATOM 1488 C C . ARG A 1 193 ? 12.875 -38.25 4.078 1 83.5 193 ARG A C 1
ATOM 1490 O O . ARG A 1 193 ? 12.961 -37.219 3.422 1 83.5 193 ARG A O 1
ATOM 1497 N N . PRO A 1 194 ? 12.172 -39.281 3.727 1 83.25 194 PRO A N 1
ATOM 1498 C CA . PRO A 1 194 ? 11.352 -39.188 2.521 1 83.25 194 PRO A CA 1
ATOM 1499 C C . PRO A 1 194 ? 10.297 -38.094 2.619 1 83.25 194 PRO A C 1
ATOM 1501 O O . PRO A 1 194 ? 9.719 -37.875 3.689 1 83.25 194 PRO A O 1
ATOM 1504 N N . SER A 1 195 ? 10.18 -37.375 1.572 1 87.94 195 SER A N 1
ATOM 1505 C CA . SER A 1 195 ? 9.211 -36.281 1.455 1 87.94 195 SER A CA 1
ATOM 1506 C C . SER A 1 195 ? 8.594 -36.25 0.059 1 87.94 195 SER A C 1
ATOM 1508 O O . SER A 1 195 ? 9.047 -36.938 -0.846 1 87.94 195 SER A O 1
ATOM 1510 N N . SER A 1 196 ? 7.484 -35.531 -0.012 1 88.81 196 SER A N 1
ATOM 1511 C CA . SER A 1 196 ? 6.82 -35.406 -1.306 1 88.81 196 SER A CA 1
ATOM 1512 C C . SER A 1 196 ? 7.691 -34.688 -2.314 1 88.81 196 SER A C 1
ATOM 1514 O O . SER A 1 196 ? 7.523 -34.844 -3.525 1 88.81 196 SER A O 1
ATOM 1516 N N . ARG A 1 197 ? 8.602 -33.906 -1.805 1 94.25 197 ARG A N 1
ATOM 1517 C CA . ARG A 1 197 ? 9.562 -33.188 -2.625 1 94.25 197 ARG A CA 1
ATOM 1518 C C . ARG A 1 197 ? 10.961 -33.281 -2.039 1 94.25 197 ARG A C 1
ATOM 1520 O O . ARG A 1 197 ? 11.156 -33.094 -0.835 1 94.25 197 ARG A O 1
ATOM 1527 N N . MET A 1 198 ? 11.906 -33.594 -2.896 1 95 198 MET A N 1
ATOM 1528 C CA . MET A 1 198 ? 13.273 -33.781 -2.416 1 95 198 MET A CA 1
ATOM 1529 C C . MET A 1 198 ? 14.281 -33.188 -3.404 1 95 198 MET A C 1
ATOM 1531 O O . MET A 1 198 ? 13.992 -33.062 -4.598 1 95 198 MET A O 1
ATOM 1535 N N . PHE A 1 199 ? 15.422 -32.844 -2.844 1 95.44 199 PHE A N 1
ATOM 1536 C CA . PHE A 1 199 ? 16.562 -32.562 -3.713 1 95.44 199 PHE A CA 1
ATOM 1537 C C . PHE A 1 199 ? 17.203 -33.844 -4.219 1 95.44 199 PHE A C 1
ATOM 1539 O O . PHE A 1 199 ? 17.203 -34.844 -3.523 1 95.44 199 PHE A O 1
ATOM 1546 N N . ALA A 1 200 ? 17.656 -33.75 -5.387 1 95.12 200 ALA A N 1
ATOM 1547 C CA . ALA A 1 200 ? 18.344 -34.875 -6.027 1 95.12 200 ALA A CA 1
ATOM 1548 C C . ALA A 1 200 ? 19.469 -34.375 -6.945 1 95.12 200 ALA A C 1
ATOM 1550 O O . ALA A 1 200 ? 19.656 -33.156 -7.105 1 95.12 200 ALA A O 1
ATOM 1551 N N . THR A 1 201 ? 20.234 -35.312 -7.336 1 94.62 201 THR A N 1
ATOM 1552 C CA . THR A 1 201 ? 21.297 -35 -8.281 1 94.62 201 THR A CA 1
ATOM 1553 C C . THR A 1 201 ? 21.062 -35.688 -9.609 1 94.62 201 THR A C 1
ATOM 1555 O O . THR A 1 201 ? 20.781 -36.906 -9.641 1 94.62 201 THR A O 1
ATOM 1558 N N . MET A 1 202 ? 21.016 -35 -10.656 1 94.25 202 MET A N 1
ATOM 1559 C CA . MET A 1 202 ? 20.922 -35.5 -12.023 1 94.25 202 MET A CA 1
ATOM 1560 C C . MET A 1 202 ? 21.984 -34.844 -12.906 1 94.25 202 MET A C 1
ATOM 1562 O O . MET A 1 202 ? 22.047 -33.625 -13.008 1 94.25 202 MET A O 1
ATOM 1566 N N . ASN A 1 203 ? 22.859 -35.688 -13.586 1 91.62 203 ASN A N 1
ATOM 1567 C CA . ASN A 1 203 ? 23.938 -35.156 -14.438 1 91.62 203 ASN A CA 1
ATOM 1568 C C . ASN A 1 203 ? 24.797 -34.156 -13.695 1 91.62 203 ASN A C 1
ATOM 1570 O O . ASN A 1 203 ? 25.047 -33.062 -14.211 1 91.62 203 ASN A O 1
ATOM 1574 N N . GLN A 1 204 ? 25.109 -34.406 -12.414 1 89.69 204 GLN A N 1
ATOM 1575 C CA . GLN A 1 204 ? 26.016 -33.625 -11.562 1 89.69 204 GLN A CA 1
ATOM 1576 C C . GLN A 1 204 ? 25.406 -32.281 -11.211 1 89.69 204 GLN A C 1
ATOM 1578 O O . GLN A 1 204 ? 26.109 -31.359 -10.766 1 89.69 204 GLN A O 1
ATOM 1583 N N . ARG A 1 205 ? 24.172 -32.156 -11.422 1 91.94 205 ARG A N 1
ATOM 1584 C CA . ARG A 1 205 ? 23.469 -30.938 -11.039 1 91.94 205 ARG A CA 1
ATOM 1585 C C . ARG A 1 205 ? 22.391 -31.25 -10.008 1 91.94 205 ARG A C 1
ATOM 1587 O O . ARG A 1 205 ? 21.75 -32.312 -10.047 1 91.94 205 ARG A O 1
ATOM 1594 N N . THR A 1 206 ? 22.219 -30.281 -9.164 1 93.38 206 THR A N 1
ATOM 1595 C CA . THR A 1 206 ? 21.141 -30.422 -8.18 1 93.38 206 THR A CA 1
ATOM 1596 C C . THR A 1 206 ? 19.781 -30.141 -8.82 1 93.38 206 THR A C 1
ATOM 1598 O O . THR A 1 206 ? 19.625 -29.156 -9.555 1 93.38 206 THR A O 1
ATOM 1601 N N . VAL A 1 207 ? 18.812 -31.031 -8.617 1 95.5 207 VAL A N 1
ATOM 1602 C CA . VAL A 1 207 ? 17.453 -30.859 -9.117 1 95.5 207 VAL A CA 1
ATOM 1603 C C . VAL A 1 207 ? 16.453 -31.094 -7.977 1 95.5 207 VAL A C 1
ATOM 1605 O O . VAL A 1 207 ? 16.844 -31.484 -6.875 1 95.5 207 VAL A O 1
ATOM 1608 N N . ILE A 1 208 ? 15.234 -30.766 -8.188 1 96.31 208 ILE A N 1
ATOM 1609 C CA . ILE A 1 208 ? 14.141 -31.047 -7.262 1 96.31 208 ILE A CA 1
ATOM 1610 C C . ILE A 1 208 ? 13.234 -32.125 -7.848 1 96.31 208 ILE A C 1
ATOM 1612 O O . ILE A 1 208 ? 12.891 -32.094 -9.031 1 96.31 208 ILE A O 1
ATOM 1616 N N . VAL A 1 209 ? 12.906 -33.062 -7.055 1 96.19 209 VAL A N 1
ATOM 1617 C CA . VAL A 1 209 ? 12.023 -34.156 -7.492 1 96.19 209 VAL A CA 1
ATOM 1618 C C . VAL A 1 209 ? 10.727 -34.125 -6.68 1 96.19 209 VAL A C 1
ATOM 1620 O O . VAL A 1 209 ? 10.758 -33.906 -5.461 1 96.19 209 VAL A O 1
ATOM 1623 N N . GLU A 1 210 ? 9.656 -34.156 -7.32 1 96.44 210 GLU A N 1
ATOM 1624 C CA . GLU A 1 210 ? 8.336 -34.219 -6.699 1 96.44 210 GLU A CA 1
ATOM 1625 C C . GLU A 1 210 ? 7.602 -35.5 -7.094 1 96.44 210 GLU A C 1
ATOM 1627 O O . GLU A 1 210 ? 7.43 -35.781 -8.281 1 96.44 210 GLU A O 1
ATOM 1632 N N . PHE A 1 211 ? 7.086 -36.219 -6.133 1 93.88 211 PHE A N 1
ATOM 1633 C CA . PHE A 1 211 ? 6.574 -37.562 -6.379 1 93.88 211 PHE A CA 1
ATOM 1634 C C . PHE A 1 211 ? 5.059 -37.562 -6.539 1 93.88 211 PHE A C 1
ATOM 1636 O O . PHE A 1 211 ? 4.363 -36.844 -5.812 1 93.88 211 PHE A O 1
ATOM 1643 N N . LYS A 1 212 ? 4.586 -38.188 -7.516 1 93.56 212 LYS A N 1
ATOM 1644 C CA . LYS A 1 212 ? 3.176 -38.5 -7.719 1 93.56 212 LYS A CA 1
ATOM 1645 C C . LYS A 1 212 ? 2.918 -40 -7.559 1 93.56 212 LYS A C 1
ATOM 1647 O O . LYS A 1 212 ? 3.195 -40.781 -8.469 1 93.56 212 LYS A O 1
ATOM 1652 N N . GLU A 1 213 ? 2.314 -40.344 -6.512 1 90.19 213 GLU A N 1
ATOM 1653 C CA . GLU A 1 213 ? 2.131 -41.75 -6.184 1 90.19 213 GLU A CA 1
ATOM 1654 C C . GLU A 1 213 ? 0.962 -42.344 -6.961 1 90.19 213 GLU A C 1
ATOM 1656 O O . GLU A 1 213 ? -0.049 -41.688 -7.188 1 90.19 213 GLU A O 1
ATOM 1661 N N . HIS A 1 214 ? 1.14 -43.562 -7.453 1 88.31 214 HIS A N 1
ATOM 1662 C CA . HIS A 1 214 ? 0.061 -44.312 -8.078 1 88.31 214 HIS A CA 1
ATOM 1663 C C . HIS A 1 214 ? -0.364 -45.5 -7.211 1 88.31 214 HIS A C 1
ATOM 1665 O O . HIS A 1 214 ? 0.258 -45.781 -6.18 1 88.31 214 HIS A O 1
ATOM 1671 N N . ASN A 1 215 ? -1.409 -46.125 -7.691 1 85.12 215 ASN A N 1
ATOM 1672 C CA . ASN A 1 215 ? -1.907 -47.281 -6.945 1 85.12 215 ASN A CA 1
ATOM 1673 C C . ASN A 1 215 ? -0.84 -48.344 -6.809 1 85.12 215 ASN A C 1
ATOM 1675 O O . ASN A 1 215 ? 0.001 -48.5 -7.695 1 85.12 215 ASN A O 1
ATOM 1679 N N . LEU A 1 216 ? -0.879 -49.125 -5.727 1 84.5 216 LEU A N 1
ATOM 1680 C CA . LEU A 1 216 ? 0.131 -50.125 -5.41 1 84.5 216 LEU A CA 1
ATOM 1681 C C . LEU A 1 216 ? 0.035 -51.312 -6.363 1 84.5 216 LEU A C 1
ATOM 1683 O O . LEU A 1 216 ? 1.048 -51.938 -6.688 1 84.5 216 LEU A O 1
ATOM 1687 N N . SER A 1 217 ? -1.097 -51.719 -6.766 1 86.25 217 SER A N 1
ATOM 1688 C CA . SER A 1 217 ? -1.287 -52.812 -7.688 1 86.25 217 SER A CA 1
ATOM 1689 C C . SER A 1 217 ? -2.107 -52.406 -8.906 1 86.25 217 SER A C 1
ATOM 1691 O O . SER A 1 217 ? -3.215 -52.906 -9.117 1 86.25 217 SER A O 1
ATOM 1693 N N . PRO A 1 218 ? -1.368 -51.594 -9.695 1 83.19 218 PRO A N 1
ATOM 1694 C CA . PRO A 1 218 ? -2.133 -51.031 -10.812 1 83.19 218 PRO A CA 1
ATOM 1695 C C . PRO A 1 218 ? -2.227 -52 -12 1 83.19 218 PRO A C 1
ATOM 1697 O O . PRO A 1 218 ? -1.303 -52.781 -12.242 1 83.19 218 PRO A O 1
ATOM 1700 N N . SER A 1 219 ? -3.371 -51.969 -12.68 1 90 219 SER A N 1
ATOM 1701 C CA . SER A 1 219 ? -3.475 -52.656 -13.969 1 90 219 SER A CA 1
ATOM 1702 C C . SER A 1 219 ? -2.588 -51.969 -15.016 1 90 219 SER A C 1
ATOM 1704 O O . SER A 1 219 ? -2.135 -50.844 -14.82 1 90 219 SER A O 1
ATOM 1706 N N . VAL A 1 220 ? -2.342 -52.75 -16.031 1 90.25 220 VAL A N 1
ATOM 1707 C CA . VAL A 1 220 ? -1.514 -52.219 -17.109 1 90.25 220 VAL A CA 1
ATOM 1708 C C . VAL A 1 220 ? -2.197 -51 -17.75 1 90.25 220 VAL A C 1
ATOM 1710 O O . VAL A 1 220 ? -1.544 -50 -18.047 1 90.25 220 VAL A O 1
ATOM 1713 N N . THR A 1 221 ? -3.457 -51.125 -17.891 1 90.75 221 THR A N 1
ATOM 1714 C CA . THR A 1 221 ? -4.219 -50.031 -18.484 1 90.75 221 THR A CA 1
ATOM 1715 C C . THR A 1 221 ? -4.184 -48.781 -17.609 1 90.75 221 THR A C 1
ATOM 1717 O O . THR A 1 221 ? -3.992 -47.688 -18.094 1 90.75 221 THR A O 1
ATOM 1720 N N . TYR A 1 222 ? -4.305 -49.031 -16.359 1 89.62 222 TYR A N 1
ATOM 1721 C CA . TYR A 1 222 ? -4.238 -47.938 -15.406 1 89.62 222 TYR A CA 1
ATOM 1722 C C . TYR A 1 222 ? -2.881 -47.25 -15.453 1 89.62 222 TYR A C 1
ATOM 1724 O O . TYR A 1 222 ? -2.801 -46.031 -15.469 1 89.62 222 TYR A O 1
ATOM 1732 N N . MET A 1 223 ? -1.866 -48.031 -15.469 1 91.19 223 MET A N 1
ATOM 1733 C CA . MET A 1 223 ? -0.509 -47.5 -15.43 1 91.19 223 MET A CA 1
ATOM 1734 C C . MET A 1 223 ? -0.212 -46.688 -16.688 1 91.19 223 MET A C 1
ATOM 1736 O O . MET A 1 223 ? 0.451 -45.656 -16.625 1 91.19 223 MET A O 1
ATOM 1740 N N . ASN A 1 224 ? -0.707 -47.125 -17.797 1 91.38 224 ASN A N 1
ATOM 1741 C CA . ASN A 1 224 ? -0.513 -46.406 -19.047 1 91.38 224 ASN A CA 1
ATOM 1742 C C . ASN A 1 224 ? -1.231 -45.062 -19.047 1 91.38 224 ASN A C 1
ATOM 1744 O O . ASN A 1 224 ? -0.677 -44.062 -19.484 1 91.38 224 ASN A O 1
ATOM 1748 N N . ASP A 1 225 ? -2.439 -45.125 -18.562 1 88.56 225 ASP A N 1
ATOM 1749 C CA . ASP A 1 225 ? -3.213 -43.875 -18.484 1 88.56 225 ASP A CA 1
ATOM 1750 C C . ASP A 1 225 ? -2.568 -42.906 -17.516 1 88.56 225 ASP A C 1
ATOM 1752 O O . ASP A 1 225 ? -2.504 -41.688 -17.781 1 88.56 225 ASP A O 1
ATOM 1756 N N . PHE A 1 226 ? -2.148 -43.469 -16.438 1 89.12 226 PHE A N 1
ATOM 1757 C CA . PHE A 1 226 ? -1.501 -42.656 -15.406 1 89.12 226 PHE A CA 1
ATOM 1758 C C . PHE A 1 226 ? -0.239 -42 -15.945 1 89.12 226 PHE A C 1
ATOM 1760 O O . PHE A 1 226 ? -0.021 -40.812 -15.75 1 89.12 226 PHE A O 1
ATOM 1767 N N . GLU A 1 227 ? 0.558 -42.75 -16.594 1 91.38 227 GLU A N 1
ATOM 1768 C CA . GLU A 1 227 ? 1.804 -42.188 -17.125 1 91.38 227 GLU A CA 1
ATOM 1769 C C . GLU A 1 227 ? 1.533 -41.156 -18.219 1 91.38 227 GLU A C 1
ATOM 1771 O O . GLU A 1 227 ? 2.279 -40.188 -18.359 1 91.38 227 GLU A O 1
ATOM 1776 N N . THR A 1 228 ? 0.509 -41.438 -19 1 89.12 228 THR A N 1
ATOM 1777 C CA . THR A 1 228 ? 0.126 -40.469 -20.031 1 89.12 228 THR A CA 1
ATOM 1778 C C . THR A 1 228 ? -0.187 -39.094 -19.422 1 89.12 228 THR A C 1
ATOM 1780 O O . THR A 1 228 ? 0.213 -38.062 -19.938 1 89.12 228 THR A O 1
ATOM 1783 N N . ASP A 1 229 ? -0.884 -39.125 -18.328 1 86.62 229 ASP A N 1
ATOM 1784 C CA . ASP A 1 229 ? -1.201 -37.906 -17.609 1 86.62 229 ASP A CA 1
ATOM 1785 C C . ASP A 1 229 ? 0.064 -37.219 -17.078 1 86.62 229 ASP A C 1
ATOM 1787 O O . ASP A 1 229 ? 0.205 -36 -17.141 1 86.62 229 ASP A O 1
ATOM 1791 N N . VAL A 1 230 ? 0.888 -38.031 -16.5 1 90.5 230 VAL A N 1
ATOM 1792 C CA . VAL A 1 230 ? 2.148 -37.531 -15.953 1 90.5 230 VAL A CA 1
ATOM 1793 C C . VAL A 1 230 ? 2.973 -36.875 -17.062 1 90.5 230 VAL A C 1
ATOM 1795 O O . VAL A 1 230 ? 3.518 -35.781 -16.906 1 90.5 230 VAL A O 1
ATOM 1798 N N . ALA A 1 231 ? 3.02 -37.562 -18.172 1 89.94 231 ALA A N 1
ATOM 1799 C CA . ALA A 1 231 ? 3.791 -37.062 -19.312 1 89.94 231 ALA A CA 1
ATOM 1800 C C . ALA A 1 231 ? 3.23 -35.75 -19.828 1 89.94 231 ALA A C 1
ATOM 1802 O O . ALA A 1 231 ? 3.986 -34.844 -20.203 1 89.94 231 ALA A O 1
ATOM 1803 N N . ALA A 1 232 ? 1.984 -35.688 -19.875 1 85.31 232 ALA A N 1
ATOM 1804 C CA . ALA A 1 232 ? 1.33 -34.469 -20.359 1 85.31 232 ALA A CA 1
ATOM 1805 C C . ALA A 1 232 ? 1.651 -33.281 -19.453 1 85.31 232 ALA A C 1
ATOM 1807 O O . ALA A 1 232 ? 1.935 -32.188 -19.938 1 85.31 232 ALA A O 1
ATOM 1808 N N . LEU A 1 233 ? 1.567 -33.531 -18.203 1 87.25 233 LEU A N 1
ATOM 1809 C CA . LEU A 1 233 ? 1.869 -32.469 -17.25 1 87.25 233 LEU A CA 1
ATOM 1810 C C . LEU A 1 233 ? 3.348 -32.094 -17.297 1 87.25 233 LEU A C 1
ATOM 1812 O O . LEU A 1 233 ? 3.697 -30.906 -17.219 1 87.25 233 LEU A O 1
ATOM 1816 N N . ALA A 1 234 ? 4.18 -33.094 -17.344 1 89.88 234 ALA A N 1
ATOM 1817 C CA . ALA A 1 234 ? 5.613 -32.844 -17.453 1 89.88 234 ALA A CA 1
ATOM 1818 C C . ALA A 1 234 ? 5.922 -31.969 -18.672 1 89.88 234 ALA A C 1
ATOM 1820 O O . ALA A 1 234 ? 6.781 -31.078 -18.609 1 89.88 234 ALA A O 1
ATOM 1821 N N . LYS A 1 235 ? 5.277 -32.281 -19.688 1 85.69 235 LYS A N 1
ATOM 1822 C CA . LYS A 1 235 ? 5.445 -31.484 -20.906 1 85.69 235 LYS A CA 1
ATOM 1823 C C . LYS A 1 235 ? 5.043 -30.031 -20.688 1 85.69 235 LYS A C 1
ATOM 1825 O O . LYS A 1 235 ? 5.762 -29.109 -21.094 1 85.69 235 LYS A O 1
ATOM 1830 N N . LEU A 1 236 ? 3.973 -29.859 -20.125 1 79.06 236 LEU A N 1
ATOM 1831 C CA . LEU A 1 236 ? 3.488 -28.516 -19.812 1 79.06 236 LEU A CA 1
ATOM 1832 C C . LEU A 1 236 ? 4.48 -27.766 -18.938 1 79.06 236 LEU A C 1
ATOM 1834 O O . LEU A 1 236 ? 4.809 -26.609 -19.203 1 79.06 236 LEU A O 1
ATOM 1838 N N . LEU A 1 237 ? 4.953 -28.359 -17.922 1 86.06 237 LEU A N 1
ATOM 1839 C CA . LEU A 1 237 ? 5.855 -27.75 -16.953 1 86.06 237 LEU A CA 1
ATOM 1840 C C . LEU A 1 237 ? 7.215 -27.469 -17.578 1 86.06 237 LEU A C 1
ATOM 1842 O O . LEU A 1 237 ? 7.926 -26.562 -17.141 1 86.06 237 LEU A O 1
ATOM 1846 N N . SER A 1 238 ? 7.602 -28.234 -18.531 1 84.88 238 SER A N 1
ATOM 1847 C CA . SER A 1 238 ? 8.891 -28.047 -19.188 1 84.88 238 SER A CA 1
ATOM 1848 C C . SER A 1 238 ? 8.93 -26.75 -19.969 1 84.88 238 SER A C 1
ATOM 1850 O O . SER A 1 238 ? 10.008 -26.219 -20.25 1 84.88 238 SER A O 1
ATOM 1852 N N . GLY A 1 239 ? 7.836 -26.219 -20.266 1 74.44 239 GLY A N 1
ATOM 1853 C CA . GLY A 1 239 ? 7.754 -25 -21.031 1 74.44 239 GLY A CA 1
ATOM 1854 C C . GLY A 1 239 ? 7.621 -23.75 -20.172 1 74.44 239 GLY A C 1
ATOM 1855 O O . GLY A 1 239 ? 7.531 -22.641 -20.688 1 74.44 239 GLY A O 1
ATOM 1856 N N . THR A 1 240 ? 7.676 -23.891 -18.906 1 75.25 240 THR A N 1
ATOM 1857 C CA . THR A 1 240 ? 7.406 -22.781 -18.016 1 75.25 240 THR A CA 1
ATOM 1858 C C . THR A 1 240 ? 8.672 -21.953 -17.781 1 75.25 240 THR A C 1
ATOM 1860 O O . THR A 1 240 ? 9.781 -22.5 -17.797 1 75.25 240 THR A O 1
ATOM 1863 N N . ASP A 1 241 ? 8.508 -20.609 -17.734 1 72.25 241 ASP A N 1
ATOM 1864 C CA . ASP A 1 241 ? 9.523 -19.719 -17.172 1 72.25 241 ASP A CA 1
ATOM 1865 C C . ASP A 1 241 ? 9.297 -19.5 -15.688 1 72.25 241 ASP A C 1
ATOM 1867 O O . ASP A 1 241 ? 8.258 -18.969 -15.281 1 72.25 241 ASP A O 1
ATOM 1871 N N . PRO A 1 242 ? 10.242 -19.938 -14.938 1 79.56 242 PRO A N 1
ATOM 1872 C CA . PRO A 1 242 ? 10.023 -19.906 -13.484 1 79.56 242 PRO A CA 1
ATOM 1873 C C . PRO A 1 242 ? 9.727 -18.5 -12.961 1 79.56 242 PRO A C 1
ATOM 1875 O O . PRO A 1 242 ? 8.922 -18.344 -12.047 1 79.56 242 PRO A O 1
ATOM 1878 N N . LEU A 1 243 ? 10.359 -17.5 -13.492 1 71.75 243 LEU A N 1
ATOM 1879 C CA . LEU A 1 243 ? 10.18 -16.156 -12.977 1 71.75 243 LEU A CA 1
ATOM 1880 C C . LEU A 1 243 ? 8.859 -15.555 -13.453 1 71.75 243 LEU A C 1
ATOM 1882 O O . LEU A 1 243 ? 8.227 -14.789 -12.727 1 71.75 243 LEU A O 1
ATOM 1886 N N . LEU A 1 244 ? 8.43 -15.977 -14.539 1 68.12 244 LEU A N 1
ATOM 1887 C CA . LEU A 1 244 ? 7.184 -15.445 -15.086 1 68.12 244 LEU A CA 1
ATOM 1888 C C . LEU A 1 244 ? 5.984 -16.234 -14.578 1 68.12 244 LEU A C 1
ATOM 1890 O O . LEU A 1 244 ? 4.957 -15.648 -14.227 1 68.12 244 LEU A O 1
ATOM 1894 N N . CYS A 1 245 ? 6.148 -17.547 -14.516 1 77.56 245 CYS A N 1
ATOM 1895 C CA . CYS A 1 245 ? 5.02 -18.422 -14.203 1 77.56 245 CYS A CA 1
ATOM 1896 C C . CYS A 1 245 ? 4.961 -18.719 -12.703 1 77.56 245 CYS A C 1
ATOM 1898 O O . CYS A 1 245 ? 3.936 -19.156 -12.195 1 77.56 245 CYS A O 1
ATOM 1900 N N . ARG A 1 246 ? 6.051 -18.391 -12.094 1 88.19 246 ARG A N 1
ATOM 1901 C CA . ARG A 1 246 ? 6.184 -18.656 -10.664 1 88.19 246 ARG A CA 1
ATOM 1902 C C . ARG A 1 246 ? 5.926 -20.125 -10.352 1 88.19 246 ARG A C 1
ATOM 1904 O O . ARG A 1 246 ? 5.32 -20.438 -9.328 1 88.19 246 ARG A O 1
ATOM 1911 N N . THR A 1 247 ? 6.211 -20.969 -11.281 1 90.81 247 THR A N 1
ATOM 1912 C CA . THR A 1 247 ? 6.355 -22.422 -11.141 1 90.81 247 THR A CA 1
ATOM 1913 C C . THR A 1 247 ? 7.777 -22.859 -11.477 1 90.81 247 THR A C 1
ATOM 1915 O O . THR A 1 247 ? 8.523 -22.109 -12.117 1 90.81 247 THR A O 1
ATOM 1918 N N . LEU A 1 248 ? 8.148 -24 -10.953 1 92.94 248 LEU A N 1
ATOM 1919 C CA . LEU A 1 248 ? 9.469 -24.484 -11.312 1 92.94 248 LEU A CA 1
ATOM 1920 C C . LEU A 1 248 ? 9.492 -25 -12.75 1 92.94 248 LEU A C 1
ATOM 1922 O O . LEU A 1 248 ? 8.484 -25.531 -13.242 1 92.94 248 LEU A O 1
ATOM 1926 N N . LYS A 1 249 ? 10.586 -24.859 -13.359 1 89.44 249 LYS A N 1
ATOM 1927 C CA . LYS A 1 249 ? 10.742 -25.375 -14.711 1 89.44 249 LYS A CA 1
ATOM 1928 C C . LYS A 1 249 ? 10.961 -26.875 -14.703 1 89.44 249 LYS A C 1
ATOM 1930 O O . LYS A 1 249 ? 11.883 -27.375 -14.062 1 89.44 249 LYS A O 1
ATOM 1935 N N . GLY A 1 250 ? 10.133 -27.594 -15.445 1 92.19 250 GLY A N 1
ATOM 1936 C CA . GLY A 1 250 ? 10.242 -29.031 -15.539 1 92.19 250 GLY A CA 1
ATOM 1937 C C . GLY A 1 250 ? 11.336 -29.484 -16.484 1 92.19 250 GLY A C 1
ATOM 1938 O O . GLY A 1 250 ? 11.57 -28.859 -17.516 1 92.19 250 GLY A O 1
ATOM 1939 N N . GLU A 1 251 ? 11.992 -30.578 -16.125 1 92.62 251 GLU A N 1
ATOM 1940 C CA . GLU A 1 251 ? 13.008 -31.172 -16.984 1 92.62 251 GLU A CA 1
ATOM 1941 C C . GLU A 1 251 ? 12.602 -32.562 -17.453 1 92.62 251 GLU A C 1
ATOM 1943 O O . GLU A 1 251 ? 13.273 -33.188 -18.281 1 92.62 251 GLU A O 1
ATOM 1948 N N . GLY A 1 252 ? 11.57 -33.031 -16.875 1 94 252 GLY A N 1
ATOM 1949 C CA . GLY A 1 252 ? 11.102 -34.375 -17.234 1 94 252 GLY A CA 1
ATOM 1950 C C . GLY A 1 252 ? 10.508 -35.125 -16.062 1 94 252 GLY A C 1
ATOM 1951 O O . GLY A 1 252 ? 10.055 -34.5 -15.094 1 94 252 GLY A O 1
ATOM 1952 N N . TYR A 1 253 ? 10.375 -36.438 -16.281 1 95.62 253 TYR A N 1
ATOM 1953 C CA . TYR A 1 253 ? 9.844 -37.312 -15.227 1 95.62 253 TYR A CA 1
ATOM 1954 C C . TYR A 1 253 ? 10.453 -38.688 -15.312 1 95.62 253 TYR A C 1
ATOM 1956 O O . TYR A 1 253 ? 11.102 -39.031 -16.297 1 95.62 253 TYR A O 1
ATOM 1964 N N . PHE A 1 254 ? 10.383 -39.406 -14.266 1 95.88 254 PHE A N 1
ATOM 1965 C CA . PHE A 1 254 ? 10.828 -40.812 -14.242 1 95.88 254 PHE A CA 1
ATOM 1966 C C . PHE A 1 254 ? 9.953 -41.625 -13.305 1 95.88 254 PHE A C 1
ATOM 1968 O O . PHE A 1 254 ? 9.18 -41.094 -12.516 1 95.88 254 PHE A O 1
ATOM 1975 N N . HIS A 1 255 ? 10.023 -42.938 -13.523 1 94.88 255 HIS A N 1
ATOM 1976 C CA . HIS A 1 255 ? 9.297 -43.844 -12.656 1 94.88 255 HIS A CA 1
ATOM 1977 C C . HIS A 1 255 ? 10.188 -44.375 -11.547 1 94.88 255 HIS A C 1
ATOM 1979 O O . HIS A 1 255 ? 11.336 -44.75 -11.789 1 94.88 255 HIS A O 1
ATOM 1985 N N . GLN A 1 256 ? 9.719 -44.312 -10.328 1 92.31 256 GLN A N 1
ATOM 1986 C CA . GLN A 1 256 ? 10.383 -44.875 -9.172 1 92.31 256 GLN A CA 1
ATOM 1987 C C . GLN A 1 256 ? 9.547 -46 -8.555 1 92.31 256 GLN A C 1
ATOM 1989 O O . GLN A 1 256 ? 8.805 -45.781 -7.602 1 92.31 256 GLN A O 1
ATOM 1994 N N . PRO A 1 257 ? 9.828 -47.188 -8.945 1 89.88 257 PRO A N 1
ATOM 1995 C CA . PRO A 1 257 ? 9.008 -48.312 -8.5 1 89.88 257 PRO A CA 1
ATOM 1996 C C . PRO A 1 257 ? 9.055 -48.5 -6.984 1 89.88 257 PRO A C 1
ATOM 1998 O O . PRO A 1 257 ? 8.055 -48.906 -6.375 1 89.88 257 PRO A O 1
ATOM 2001 N N . SER A 1 258 ? 10.234 -48.281 -6.352 1 87.25 258 SER A N 1
ATOM 2002 C CA . SER A 1 258 ? 10.391 -48.5 -4.918 1 87.25 258 SER A CA 1
ATOM 2003 C C . SER A 1 258 ? 9.406 -47.656 -4.121 1 87.25 258 SER A C 1
ATOM 2005 O O . SER A 1 258 ? 9.039 -48 -3 1 87.25 258 SER A O 1
ATOM 2007 N N . ARG A 1 259 ? 8.906 -46.562 -4.719 1 88.75 259 ARG A N 1
ATOM 2008 C CA . ARG A 1 259 ? 7.965 -45.656 -4.051 1 88.75 259 ARG A CA 1
ATOM 2009 C C . ARG A 1 259 ? 6.59 -45.75 -4.699 1 88.75 259 ARG A C 1
ATOM 2011 O O . ARG A 1 259 ? 5.695 -44.969 -4.363 1 88.75 259 ARG A O 1
ATOM 2018 N N . SER A 1 260 ? 6.402 -46.656 -5.668 1 91.44 260 SER A N 1
ATOM 2019 C CA . SER A 1 260 ? 5.164 -46.719 -6.441 1 91.44 260 SER A CA 1
ATOM 2020 C C . SER A 1 260 ? 4.73 -45.344 -6.906 1 91.44 260 SER A C 1
ATOM 2022 O O . SER A 1 260 ? 3.592 -44.938 -6.672 1 91.44 260 SER A O 1
ATOM 2024 N N . ALA A 1 261 ? 5.703 -44.688 -7.48 1 94.12 261 ALA A N 1
ATOM 2025 C CA . ALA A 1 261 ? 5.426 -43.281 -7.859 1 94.12 261 ALA A CA 1
ATOM 2026 C C . ALA A 1 261 ? 6.184 -42.906 -9.125 1 94.12 261 ALA A C 1
ATOM 2028 O O . ALA A 1 261 ? 7.215 -43.5 -9.445 1 94.12 261 ALA A O 1
ATOM 2029 N N . PHE A 1 262 ? 5.535 -42.062 -9.891 1 94.5 262 PHE A N 1
ATOM 2030 C CA . PHE A 1 262 ? 6.309 -41.25 -10.836 1 94.5 262 PHE A CA 1
ATOM 2031 C C . PHE A 1 262 ? 6.844 -40 -10.164 1 94.5 262 PHE A C 1
ATOM 2033 O O . PHE A 1 262 ? 6.332 -39.562 -9.125 1 94.5 262 PHE A O 1
ATOM 2040 N N . ALA A 1 263 ? 7.93 -39.469 -10.695 1 95.88 263 ALA A N 1
ATOM 2041 C CA . ALA A 1 263 ? 8.523 -38.281 -10.125 1 95.88 263 ALA A CA 1
ATOM 2042 C C . ALA A 1 263 ? 8.766 -37.219 -11.195 1 95.88 263 ALA A C 1
ATOM 2044 O O . ALA A 1 263 ? 9.344 -37.5 -12.25 1 95.88 263 ALA A O 1
ATOM 2045 N N . PHE A 1 264 ? 8.234 -36.062 -10.938 1 95.81 264 PHE A N 1
ATOM 2046 C CA . PHE A 1 264 ? 8.578 -34.906 -11.773 1 95.81 264 PHE A CA 1
ATOM 2047 C C . PHE A 1 264 ? 9.953 -34.344 -11.398 1 95.81 264 PHE A C 1
ATOM 2049 O O . PHE A 1 264 ? 10.297 -34.281 -10.219 1 95.81 264 PHE A O 1
ATOM 2056 N N . ILE A 1 265 ? 10.727 -33.969 -12.375 1 96.25 265 ILE A N 1
ATOM 2057 C CA . ILE A 1 265 ? 12.047 -33.375 -12.164 1 96.25 265 ILE A CA 1
ATOM 2058 C C . ILE A 1 265 ? 11.992 -31.891 -12.477 1 96.25 265 ILE A C 1
ATOM 2060 O O . ILE A 1 265 ? 11.57 -31.484 -13.562 1 96.25 265 ILE A O 1
ATOM 2064 N N . TYR A 1 266 ? 12.383 -31.062 -11.508 1 96 266 TYR A N 1
ATOM 2065 C CA . TYR A 1 266 ? 12.406 -29.625 -11.703 1 96 266 TYR A CA 1
ATOM 2066 C C . TYR A 1 266 ? 13.836 -29.094 -11.633 1 96 266 TYR A C 1
ATOM 2068 O O . TYR A 1 266 ? 14.641 -29.578 -10.836 1 96 266 TYR A O 1
ATOM 2076 N N . GLN A 1 267 ? 14.047 -28.031 -12.398 1 93.94 267 GLN A N 1
ATOM 2077 C CA . GLN A 1 267 ? 15.297 -27.297 -12.297 1 93.94 267 GLN A CA 1
ATOM 2078 C C . GLN A 1 267 ? 15.289 -26.359 -11.086 1 93.94 267 GLN A C 1
ATOM 2080 O O . GLN A 1 267 ? 14.266 -25.75 -10.781 1 93.94 267 GLN A O 1
ATOM 2085 N N . VAL A 1 268 ? 16.422 -26.344 -10.43 1 91.62 268 VAL A N 1
ATOM 2086 C CA . VAL A 1 268 ? 16.594 -25.312 -9.414 1 91.62 268 VAL A CA 1
ATOM 2087 C C . VAL A 1 268 ? 16.797 -23.953 -10.078 1 91.62 268 VAL A C 1
ATOM 2089 O O . VAL A 1 268 ? 17.562 -23.844 -11.031 1 91.62 268 VAL A O 1
ATOM 2092 N N . PRO A 1 269 ? 15.961 -22.938 -9.617 1 85.56 269 PRO A N 1
ATOM 2093 C CA . PRO A 1 269 ? 16.141 -21.625 -10.227 1 85.56 269 PRO A CA 1
ATOM 2094 C C . PRO A 1 269 ? 17.594 -21.141 -10.18 1 85.56 269 PRO A C 1
ATOM 2096 O O . PRO A 1 269 ? 18.312 -21.469 -9.227 1 85.56 269 PRO A O 1
ATOM 2099 N N . LYS A 1 270 ? 17.812 -20.234 -11.141 1 75.38 270 LYS A N 1
ATOM 2100 C CA . LYS A 1 270 ? 19.188 -19.766 -11.266 1 75.38 270 LYS A CA 1
ATOM 2101 C C . LYS A 1 270 ? 19.594 -18.922 -10.062 1 75.38 270 LYS A C 1
ATOM 2103 O O . LYS A 1 270 ? 18.766 -18.234 -9.477 1 75.38 270 LYS A O 1
ATOM 2108 N N . LEU A 1 271 ? 20.734 -18.984 -9.578 1 64.44 271 LEU A N 1
ATOM 2109 C CA . LEU A 1 271 ? 21.391 -18.141 -8.57 1 64.44 271 LEU A CA 1
ATOM 2110 C C . LEU A 1 271 ? 21.016 -18.594 -7.164 1 64.44 271 LEU A C 1
ATOM 2112 O O . LEU A 1 271 ? 21.281 -17.891 -6.191 1 64.44 271 LEU A O 1
ATOM 2116 N N . VAL A 1 272 ? 20.359 -19.656 -7.07 1 76 272 VAL A N 1
ATOM 2117 C CA . VAL A 1 272 ? 20.078 -20.188 -5.746 1 76 272 VAL A CA 1
ATOM 2118 C C . VAL A 1 272 ? 21.141 -21.219 -5.367 1 76 272 VAL A C 1
ATOM 2120 O O . VAL A 1 272 ? 21.547 -22.047 -6.191 1 76 272 VAL A O 1
ATOM 2123 N N . VAL A 1 273 ? 21.703 -20.984 -4.27 1 74.56 273 VAL A N 1
ATOM 2124 C CA . VAL A 1 273 ? 22.641 -21.953 -3.752 1 74.56 273 VAL A CA 1
ATOM 2125 C C . VAL A 1 273 ? 21.953 -22.844 -2.721 1 74.56 273 VAL A C 1
ATOM 2127 O O . VAL A 1 273 ? 21.391 -22.359 -1.744 1 74.56 273 VAL A O 1
ATOM 2130 N N . ILE A 1 274 ? 22.016 -24.188 -2.998 1 84.94 274 ILE A N 1
ATOM 2131 C CA . ILE A 1 274 ? 21.406 -25.141 -2.086 1 84.94 274 ILE A CA 1
ATOM 2132 C C . ILE A 1 274 ? 22.5 -25.828 -1.263 1 84.94 274 ILE A C 1
ATOM 2134 O O . ILE A 1 274 ? 23.375 -26.5 -1.815 1 84.94 274 ILE A O 1
ATOM 2138 N N . PRO A 1 275 ? 22.438 -25.594 -0.005 1 82.19 275 PRO A N 1
ATOM 2139 C CA . PRO A 1 275 ? 23.422 -26.297 0.823 1 82.19 275 PRO A CA 1
ATOM 2140 C C . PRO A 1 275 ? 23.344 -27.812 0.662 1 82.19 275 PRO A C 1
ATOM 2142 O O . PRO A 1 275 ? 22.25 -28.359 0.45 1 82.19 275 PRO A O 1
ATOM 2145 N N . ASP A 1 276 ? 24.453 -28.453 0.891 1 82.56 276 ASP A N 1
ATOM 2146 C CA . ASP A 1 276 ? 24.562 -29.891 0.657 1 82.56 276 ASP A CA 1
ATOM 2147 C C . ASP A 1 276 ? 23.781 -30.672 1.703 1 82.56 276 ASP A C 1
ATOM 2149 O O . ASP A 1 276 ? 23.344 -31.797 1.443 1 82.56 276 ASP A O 1
ATOM 2153 N N . ASP A 1 277 ? 23.547 -30.047 2.779 1 84.81 277 ASP A N 1
ATOM 2154 C CA . ASP A 1 277 ? 22.953 -30.797 3.887 1 84.81 277 ASP A CA 1
ATOM 2155 C C . ASP A 1 277 ? 21.422 -30.688 3.852 1 84.81 277 ASP A C 1
ATOM 2157 O O . ASP A 1 277 ? 20.734 -31.344 4.625 1 84.81 277 ASP A O 1
ATOM 2161 N N . VAL A 1 278 ? 20.969 -29.984 2.975 1 88.25 278 VAL A N 1
ATOM 2162 C CA . VAL A 1 278 ? 19.531 -29.812 2.922 1 88.25 278 VAL A CA 1
ATOM 2163 C C . VAL A 1 278 ? 18.906 -30.859 1.993 1 88.25 278 VAL A C 1
ATOM 2165 O O . VAL A 1 278 ? 19.375 -31.031 0.863 1 88.25 278 VAL A O 1
ATOM 2168 N N . THR A 1 279 ? 17.859 -31.578 2.459 1 91.44 279 THR A N 1
ATOM 2169 C CA . THR A 1 279 ? 17.312 -32.719 1.727 1 91.44 279 THR A CA 1
ATOM 2170 C C . THR A 1 279 ? 16.062 -32.281 0.955 1 91.44 279 THR A C 1
ATOM 2172 O O . THR A 1 279 ? 15.688 -32.938 -0.029 1 91.44 279 THR A O 1
ATOM 2175 N N . ARG A 1 280 ? 15.391 -31.328 1.523 1 93.06 280 ARG A N 1
ATOM 2176 C CA . ARG A 1 280 ? 14.164 -30.875 0.875 1 93.06 280 ARG A CA 1
ATOM 2177 C C . ARG A 1 280 ? 14.102 -29.359 0.808 1 93.06 280 ARG A C 1
ATOM 2179 O O . ARG A 1 280 ? 14.719 -28.672 1.628 1 93.06 280 ARG A O 1
ATOM 2186 N N . PRO A 1 281 ? 13.398 -28.859 -0.132 1 93.19 281 PRO A N 1
ATOM 2187 C CA . PRO A 1 281 ? 13.297 -27.406 -0.221 1 93.19 281 PRO A CA 1
ATOM 2188 C C . PRO A 1 281 ? 12.445 -26.797 0.896 1 93.19 281 PRO A C 1
ATOM 2190 O O . PRO A 1 281 ? 11.5 -27.438 1.37 1 93.19 281 PRO A O 1
ATOM 2193 N N . THR A 1 282 ? 12.758 -25.625 1.311 1 91.56 282 THR A N 1
ATOM 2194 C CA . THR A 1 282 ? 11.984 -24.875 2.285 1 91.56 282 THR A CA 1
ATOM 2195 C C . THR A 1 282 ? 10.688 -24.359 1.662 1 91.56 282 THR A C 1
ATOM 2197 O O . THR A 1 282 ? 10.68 -23.891 0.523 1 91.56 282 THR A O 1
ATOM 2200 N N . THR A 1 283 ? 9.609 -24.5 2.406 1 93.88 283 THR A N 1
ATOM 2201 C CA . THR A 1 283 ? 8.32 -24.031 1.907 1 93.88 283 THR A CA 1
ATOM 2202 C C . THR A 1 283 ? 7.855 -22.812 2.68 1 93.88 283 THR A C 1
ATOM 2204 O O . THR A 1 283 ? 8.445 -22.453 3.697 1 93.88 283 THR A O 1
ATOM 2207 N N . LEU A 1 284 ? 6.836 -22.156 2.166 1 94.31 284 LEU A N 1
ATOM 2208 C CA . LEU A 1 284 ? 6.246 -21.016 2.852 1 94.31 284 LEU A CA 1
ATOM 2209 C C . LEU A 1 284 ? 5.742 -21.406 4.234 1 94.31 284 LEU A C 1
ATOM 2211 O O . LEU A 1 284 ? 5.887 -20.656 5.195 1 94.31 284 LEU A O 1
ATOM 2215 N N . LEU A 1 285 ? 5.141 -22.609 4.359 1 92.44 285 LEU A N 1
ATOM 2216 C CA . LEU A 1 285 ? 4.684 -23.078 5.664 1 92.44 285 LEU A CA 1
ATOM 2217 C C . LEU A 1 285 ? 5.848 -23.188 6.641 1 92.44 285 LEU A C 1
ATOM 2219 O O . LEU A 1 285 ? 5.719 -22.828 7.812 1 92.44 285 LEU A O 1
ATOM 2223 N N . ASP A 1 286 ? 6.965 -23.703 6.133 1 89.5 286 ASP A N 1
ATOM 2224 C CA . ASP A 1 286 ? 8.148 -23.797 6.973 1 89.5 286 ASP A CA 1
ATOM 2225 C C . ASP A 1 286 ? 8.547 -22.438 7.535 1 89.5 286 ASP A C 1
ATOM 2227 O O . ASP A 1 286 ? 8.891 -22.312 8.711 1 89.5 286 ASP A O 1
ATOM 2231 N N . LEU A 1 287 ? 8.531 -21.438 6.699 1 89.31 287 LEU A N 1
ATOM 2232 C CA . LEU A 1 287 ? 8.914 -20.094 7.109 1 89.31 287 LEU A CA 1
ATOM 2233 C C . LEU A 1 287 ? 7.922 -19.531 8.125 1 89.31 287 LEU A C 1
ATOM 2235 O O . LEU A 1 287 ? 8.32 -18.906 9.102 1 89.31 287 LEU A O 1
ATOM 2239 N N . ILE A 1 288 ? 6.641 -19.719 7.879 1 89.56 288 ILE A N 1
ATOM 2240 C CA . ILE A 1 288 ? 5.594 -19.234 8.773 1 89.56 288 ILE A CA 1
ATOM 2241 C C . ILE A 1 288 ? 5.734 -19.906 10.141 1 89.56 288 ILE A C 1
ATOM 2243 O O . ILE A 1 288 ? 5.629 -19.25 11.18 1 89.56 288 ILE A O 1
ATOM 2247 N N . MET A 1 289 ? 6.031 -21.156 10.125 1 85.62 289 MET A N 1
ATOM 2248 C CA . MET A 1 289 ? 6.152 -21.922 11.367 1 85.62 289 MET A CA 1
ATOM 2249 C C . MET A 1 289 ? 7.398 -21.516 12.141 1 85.62 289 MET A C 1
ATOM 2251 O O . MET A 1 289 ? 7.449 -21.656 13.359 1 85.62 289 MET A O 1
ATOM 2255 N N . ALA A 1 290 ? 8.383 -21.078 11.438 1 80.12 290 ALA A N 1
ATOM 2256 C CA . ALA A 1 290 ? 9.641 -20.703 12.07 1 80.12 290 ALA A CA 1
ATOM 2257 C C . ALA A 1 290 ? 9.477 -19.438 12.914 1 80.12 290 ALA A C 1
ATOM 2259 O O . ALA A 1 290 ? 10.289 -19.156 13.797 1 80.12 290 ALA A O 1
ATOM 2260 N N . THR A 1 291 ? 8.562 -18.672 12.586 1 72.56 291 THR A N 1
ATOM 2261 C CA . THR A 1 291 ? 8.359 -17.469 13.391 1 72.56 291 THR A CA 1
ATOM 2262 C C . THR A 1 291 ? 7.98 -17.844 14.82 1 72.56 291 THR A C 1
ATOM 2264 O O . THR A 1 291 ? 7.691 -19 15.117 1 72.56 291 THR A O 1
ATOM 2267 N N . ARG A 1 292 ? 7.641 -17.172 15.852 1 57.91 292 ARG A N 1
ATOM 2268 C CA . ARG A 1 292 ? 7.535 -17.438 17.281 1 57.91 292 ARG A CA 1
ATOM 2269 C C . ARG A 1 292 ? 6.324 -18.312 17.594 1 57.91 292 ARG A C 1
ATOM 2271 O O . ARG A 1 292 ? 5.184 -17.922 17.328 1 57.91 292 ARG A O 1
ATOM 2278 N N . PRO A 1 293 ? 6.715 -19.578 17.828 1 52.31 293 PRO A N 1
ATOM 2279 C CA . PRO A 1 293 ? 5.645 -20.438 18.328 1 52.31 293 PRO A CA 1
ATOM 2280 C C . PRO A 1 293 ? 4.902 -19.828 19.516 1 52.31 293 PRO A C 1
ATOM 2282 O O . PRO A 1 293 ? 5.477 -19.688 20.609 1 52.31 293 PRO A O 1
ATOM 2285 N N . ALA A 1 294 ? 4.5 -18.672 19.375 1 49.22 294 ALA A N 1
ATOM 2286 C CA . ALA A 1 294 ? 3.963 -18.141 20.625 1 49.22 294 ALA A CA 1
ATOM 2287 C C . ALA A 1 294 ? 2.922 -19.078 21.219 1 49.22 294 ALA A C 1
ATOM 2289 O O . ALA A 1 294 ? 2.182 -19.75 20.484 1 49.22 294 ALA A O 1
ATOM 2290 N N . LEU A 1 295 ? 3.172 -19.469 22.422 1 49.31 295 LEU A N 1
ATOM 2291 C CA . LEU A 1 295 ? 2.283 -20.219 23.297 1 49.31 295 LEU A CA 1
ATOM 2292 C C . LEU A 1 295 ? 0.899 -19.578 23.344 1 49.31 295 LEU A C 1
ATOM 2294 O O . LEU A 1 295 ? 0.717 -18.531 23.953 1 49.31 295 LEU A O 1
ATOM 2298 N N . SER A 1 296 ? 0.323 -19.469 22.25 1 49.62 296 SER A N 1
ATOM 2299 C CA . SER A 1 296 ? -1.022 -18.922 22.375 1 49.62 296 SER A CA 1
ATOM 2300 C C . SER A 1 296 ? -1.867 -19.734 23.344 1 49.62 296 SER A C 1
ATOM 2302 O O . SER A 1 296 ? -1.761 -20.969 23.391 1 49.62 296 SER A O 1
ATOM 2304 N N . LYS A 1 297 ? -2.277 -19.016 24.312 1 49.25 297 LYS A N 1
ATOM 2305 C CA . LYS A 1 297 ? -3.312 -19.672 25.109 1 49.25 297 LYS A CA 1
ATOM 2306 C C . LYS A 1 297 ? -4.395 -20.266 24.219 1 49.25 297 LYS A C 1
ATOM 2308 O O . LYS A 1 297 ? -4.711 -19.719 23.156 1 49.25 297 LYS A O 1
ATOM 2313 N N . PRO A 1 298 ? -4.855 -21.453 24.641 1 47.81 298 PRO A N 1
ATOM 2314 C CA . PRO A 1 298 ? -5.938 -22.109 23.906 1 47.81 298 PRO A CA 1
ATOM 2315 C C . PRO A 1 298 ? -7.125 -21.188 23.656 1 47.81 298 PRO A C 1
ATOM 2317 O O . PRO A 1 298 ? -7.559 -20.469 24.562 1 47.81 298 PRO A O 1
ATOM 2320 N N . GLY A 1 299 ? -7.562 -20.891 22.391 1 51.25 299 GLY A N 1
ATOM 2321 C CA . GLY A 1 299 ? -8.781 -20.172 22.047 1 51.25 299 GLY A CA 1
ATOM 2322 C C . GLY A 1 299 ? -8.516 -18.734 21.609 1 51.25 299 GLY A C 1
ATOM 2323 O O . GLY A 1 299 ? -9.406 -18.078 21.078 1 51.25 299 GLY A O 1
ATOM 2324 N N . GLN A 1 300 ? -7.426 -18.219 22.109 1 55.78 300 GLN A N 1
ATOM 2325 C CA . GLN A 1 300 ? -7.238 -16.812 21.781 1 55.78 300 GLN A CA 1
ATOM 2326 C C . GLN A 1 300 ? -6.402 -16.641 20.516 1 55.78 300 GLN A C 1
ATOM 2328 O O . GLN A 1 300 ? -5.379 -17.297 20.344 1 55.78 300 GLN A O 1
ATOM 2333 N N . ILE A 1 301 ? -6.977 -16.047 19.562 1 63.56 301 ILE A N 1
ATOM 2334 C CA . ILE A 1 301 ? -6.297 -15.688 18.312 1 63.56 301 ILE A CA 1
ATOM 2335 C C . ILE A 1 301 ? -5.383 -14.484 18.578 1 63.56 301 ILE A C 1
ATOM 2337 O O . ILE A 1 301 ? -5.855 -13.398 18.922 1 63.56 301 ILE A O 1
ATOM 2341 N N . GLU A 1 302 ? -4.152 -14.805 18.766 1 72.44 302 GLU A N 1
ATOM 2342 C CA . GLU A 1 302 ? -3.197 -13.719 18.984 1 72.44 302 GLU A CA 1
ATOM 2343 C C . GLU A 1 302 ? -2.438 -13.391 17.703 1 72.44 302 GLU A C 1
ATOM 2345 O O . GLU A 1 302 ? -1.915 -14.289 17.031 1 72.44 302 GLU A O 1
ATOM 2350 N N . LEU A 1 303 ? -2.52 -12.148 17.391 1 73.56 303 LEU A N 1
ATOM 2351 C CA . LEU A 1 303 ? -1.727 -11.68 16.266 1 73.56 303 LEU A CA 1
ATOM 2352 C C . LEU A 1 303 ? -0.303 -11.344 16.703 1 73.56 303 LEU A C 1
ATOM 2354 O O . LEU A 1 303 ? -0.095 -10.789 17.781 1 73.56 303 LEU A O 1
ATOM 2358 N N . ILE A 1 304 ? 0.644 -11.875 16.016 1 75.25 304 ILE A N 1
ATOM 2359 C CA . ILE A 1 304 ? 2.055 -11.578 16.219 1 75.25 304 ILE A CA 1
ATOM 2360 C C . ILE A 1 304 ? 2.664 -11.016 14.938 1 75.25 304 ILE A C 1
ATOM 2362 O O . ILE A 1 304 ? 2.395 -11.523 13.844 1 75.25 304 ILE A O 1
ATOM 2366 N N . PRO A 1 305 ? 3.412 -9.953 15.086 1 77.56 305 PRO A N 1
ATOM 2367 C CA . PRO A 1 305 ? 4.008 -9.398 13.867 1 77.56 305 PRO A CA 1
ATOM 2368 C C . PRO A 1 305 ? 4.914 -10.391 13.148 1 77.56 305 PRO A C 1
ATOM 2370 O O . PRO A 1 305 ? 5.621 -11.172 13.797 1 77.56 305 PRO A O 1
ATOM 2373 N N . PRO A 1 306 ? 4.816 -10.367 11.836 1 80.56 306 PRO A N 1
ATOM 2374 C CA . PRO A 1 306 ? 5.742 -11.195 11.055 1 80.56 306 PRO A CA 1
ATOM 2375 C C . PRO A 1 306 ? 7.191 -10.734 11.172 1 80.56 306 PRO A C 1
ATOM 2377 O O . PRO A 1 306 ? 7.48 -9.781 11.906 1 80.56 306 PRO A O 1
ATOM 2380 N N . LYS A 1 307 ? 8.031 -11.461 10.562 1 79.06 307 LYS A N 1
ATOM 2381 C CA . LYS A 1 307 ? 9.445 -11.109 10.633 1 79.06 307 LYS A CA 1
ATOM 2382 C C . LYS A 1 307 ? 9.906 -10.43 9.344 1 79.06 307 LYS A C 1
ATOM 2384 O O . LYS A 1 307 ? 11.047 -9.969 9.25 1 79.06 307 LYS A O 1
ATOM 2389 N N . HIS A 1 308 ? 9.016 -10.375 8.414 1 87.31 308 HIS A N 1
ATOM 2390 C CA . HIS A 1 308 ? 9.406 -9.859 7.109 1 87.31 308 HIS A CA 1
ATOM 2391 C C . HIS A 1 308 ? 8.688 -8.547 6.805 1 87.31 308 HIS A C 1
ATOM 2393 O O . HIS A 1 308 ? 7.59 -8.305 7.305 1 87.31 308 HIS A O 1
ATOM 2399 N N . ALA A 1 309 ? 9.352 -7.824 5.969 1 90.38 309 ALA A N 1
ATOM 2400 C CA . ALA A 1 309 ? 8.82 -6.516 5.598 1 90.38 309 ALA A CA 1
ATOM 2401 C C . ALA A 1 309 ? 7.457 -6.652 4.918 1 90.38 309 ALA A C 1
ATOM 2403 O O . ALA A 1 309 ? 7.199 -7.633 4.219 1 90.38 309 ALA A O 1
ATOM 2404 N N . LEU A 1 310 ? 6.652 -5.656 5.133 1 92.75 310 LEU A N 1
ATOM 2405 C CA . LEU A 1 310 ? 5.27 -5.645 4.66 1 92.75 310 LEU A CA 1
ATOM 2406 C C . LEU A 1 310 ? 5.215 -5.785 3.145 1 92.75 310 LEU A C 1
ATOM 2408 O O . LEU A 1 310 ? 4.426 -6.578 2.619 1 92.75 310 LEU A O 1
ATOM 2412 N N . GLU A 1 311 ? 6.035 -5.016 2.348 1 91.06 311 GLU A N 1
ATOM 2413 C CA . GLU A 1 311 ? 5.992 -5.043 0.888 1 91.06 311 GLU A CA 1
ATOM 2414 C C . GLU A 1 311 ? 6.391 -6.41 0.347 1 91.06 311 GLU A C 1
ATOM 2416 O O . GLU A 1 311 ? 5.91 -6.832 -0.707 1 91.06 311 GLU A O 1
ATOM 2421 N N . GLN A 1 312 ? 7.277 -7.098 1.071 1 91.88 312 GLN A N 1
ATOM 2422 C CA . GLN A 1 312 ? 7.668 -8.438 0.648 1 91.88 312 GLN A CA 1
ATOM 2423 C C . GLN A 1 312 ? 6.496 -9.414 0.765 1 91.88 312 GLN A C 1
ATOM 2425 O O . GLN A 1 312 ? 6.336 -10.297 -0.077 1 91.88 312 GLN A O 1
ATOM 2430 N N . ARG A 1 313 ? 5.711 -9.305 1.77 1 94.38 313 ARG A N 1
ATOM 2431 C CA . ARG A 1 313 ? 4.551 -10.164 1.952 1 94.38 313 ARG A CA 1
ATOM 2432 C C . ARG A 1 313 ? 3.5 -9.906 0.876 1 94.38 313 ARG A C 1
ATOM 2434 O O . ARG A 1 313 ? 2.914 -10.844 0.333 1 94.38 313 ARG A O 1
ATOM 2441 N N . PHE A 1 314 ? 3.287 -8.625 0.559 1 94.62 314 PHE A N 1
ATOM 2442 C CA . PHE A 1 314 ? 2.383 -8.281 -0.533 1 94.62 314 PHE A CA 1
ATOM 2443 C C . PHE A 1 314 ? 2.904 -8.828 -1.856 1 94.62 314 PHE A C 1
ATOM 2445 O O . PHE A 1 314 ? 2.131 -9.336 -2.672 1 94.62 314 PHE A O 1
ATOM 2452 N N . GLU A 1 315 ? 4.188 -8.688 -2.066 1 90.56 315 GLU A N 1
ATOM 2453 C CA . GLU A 1 315 ? 4.785 -9.188 -3.299 1 90.56 315 GLU A CA 1
ATOM 2454 C C . GLU A 1 315 ? 4.648 -10.711 -3.402 1 90.56 315 GLU A C 1
ATOM 2456 O O . GLU A 1 315 ? 4.395 -11.242 -4.484 1 90.56 315 GLU A O 1
ATOM 2461 N N . LEU A 1 316 ? 4.844 -11.359 -2.301 1 94.25 316 LEU A N 1
ATOM 2462 C CA . LEU A 1 316 ? 4.66 -12.812 -2.287 1 94.25 316 LEU A CA 1
ATOM 2463 C C . LEU A 1 316 ? 3.229 -13.18 -2.658 1 94.25 316 LEU A C 1
ATOM 2465 O O . LEU A 1 316 ? 3.006 -14.109 -3.438 1 94.25 316 LEU A O 1
ATOM 2469 N N . ALA A 1 317 ? 2.268 -12.469 -2.047 1 96.69 317 ALA A N 1
ATOM 2470 C CA . ALA A 1 317 ? 0.863 -12.703 -2.371 1 96.69 317 ALA A CA 1
ATOM 2471 C C . ALA A 1 317 ? 0.616 -12.562 -3.871 1 96.69 317 ALA A C 1
ATOM 2473 O O . ALA A 1 317 ? -0.067 -13.398 -4.473 1 96.69 317 ALA A O 1
ATOM 2474 N N . ARG A 1 318 ? 1.177 -11.531 -4.473 1 90.69 318 ARG A N 1
ATOM 2475 C CA . ARG A 1 318 ? 1.03 -11.289 -5.902 1 90.69 318 ARG A CA 1
ATOM 2476 C C . ARG A 1 318 ? 1.633 -12.43 -6.719 1 90.69 318 ARG A C 1
ATOM 2478 O O . ARG A 1 318 ? 1.002 -12.93 -7.652 1 90.69 318 ARG A O 1
ATOM 2485 N N . LYS A 1 319 ? 2.828 -12.828 -6.352 1 90.06 319 LYS A N 1
ATOM 2486 C CA . LYS A 1 319 ? 3.545 -13.852 -7.105 1 90.06 319 LYS A CA 1
ATOM 2487 C C . LYS A 1 319 ? 2.84 -15.203 -7 1 90.06 319 LYS A C 1
ATOM 2489 O O . LYS A 1 319 ? 2.727 -15.922 -7.992 1 90.06 319 LYS A O 1
ATOM 2494 N N . ILE A 1 320 ? 2.357 -15.539 -5.836 1 95.94 320 ILE A N 1
ATOM 2495 C CA . ILE A 1 320 ? 1.63 -16.781 -5.648 1 95.94 320 ILE A CA 1
ATOM 2496 C C . ILE A 1 320 ? 0.347 -16.766 -6.477 1 95.94 320 ILE A C 1
ATOM 2498 O O . ILE A 1 320 ? 0.016 -17.75 -7.145 1 95.94 320 ILE A O 1
ATOM 2502 N N . THR A 1 321 ? -0.363 -15.672 -6.422 1 92.5 321 THR A N 1
ATOM 2503 C CA . THR A 1 321 ? -1.592 -15.531 -7.195 1 92.5 321 THR A CA 1
ATOM 2504 C C . THR A 1 321 ? -1.305 -15.633 -8.695 1 92.5 321 THR A C 1
ATOM 2506 O O . THR A 1 321 ? -2.074 -16.234 -9.438 1 92.5 321 THR A O 1
ATOM 2509 N N . SER A 1 322 ? -0.194 -15.062 -9.109 1 85.06 322 SER A N 1
ATOM 2510 C CA . SER A 1 322 ? 0.212 -15.148 -10.508 1 85.06 322 SER A CA 1
ATOM 2511 C C . SER A 1 322 ? 0.456 -16.594 -10.93 1 85.06 322 SER A C 1
ATOM 2513 O O . SER A 1 322 ? 0.149 -16.984 -12.062 1 85.06 322 SER A O 1
ATOM 2515 N N . ALA A 1 323 ? 1.015 -17.344 -10.055 1 90.38 323 ALA A N 1
ATOM 2516 C CA . ALA A 1 323 ? 1.249 -18.766 -10.344 1 90.38 323 ALA A CA 1
ATOM 2517 C C . ALA A 1 323 ? -0.065 -19.5 -10.586 1 90.38 323 ALA A C 1
ATOM 2519 O O . ALA A 1 323 ? -0.183 -20.281 -11.539 1 90.38 323 ALA A O 1
ATOM 2520 N N . VAL A 1 324 ? -1.024 -19.25 -9.703 1 90.69 324 VAL A N 1
ATOM 2521 C CA . VAL A 1 324 ? -2.326 -19.906 -9.836 1 90.69 324 VAL A CA 1
ATOM 2522 C C . VAL A 1 324 ? -2.99 -19.469 -11.141 1 90.69 324 VAL A C 1
ATOM 2524 O O . VAL A 1 324 ? -3.607 -20.266 -11.836 1 90.69 324 VAL A O 1
ATOM 2527 N N . MET A 1 325 ? -2.861 -18.219 -11.43 1 82.12 325 MET A N 1
ATOM 2528 C CA . MET A 1 325 ? -3.393 -17.703 -12.688 1 82.12 325 MET A CA 1
ATOM 2529 C C . MET A 1 325 ? -2.793 -18.453 -13.875 1 82.12 325 MET A C 1
ATOM 2531 O O . MET A 1 325 ? -3.506 -18.828 -14.812 1 82.12 325 MET A O 1
ATOM 2535 N N . TYR A 1 326 ? -1.537 -18.688 -13.789 1 77.19 326 TYR A N 1
ATOM 2536 C CA . TYR A 1 326 ? -0.864 -19.391 -14.867 1 77.19 326 TYR A CA 1
ATOM 2537 C C . TYR A 1 326 ? -1.422 -20.812 -15.023 1 77.19 326 TYR A C 1
ATOM 2539 O O . TYR A 1 326 ? -1.671 -21.266 -16.141 1 77.19 326 TYR A O 1
ATOM 2547 N N . VAL A 1 327 ? -1.603 -21.453 -13.93 1 84.31 327 VAL A N 1
ATOM 2548 C CA . VAL A 1 327 ? -2.162 -22.797 -13.953 1 84.31 327 VAL A CA 1
ATOM 2549 C C . VAL A 1 327 ? -3.543 -22.781 -14.602 1 84.31 327 VAL A C 1
ATOM 2551 O O . VAL A 1 327 ? -3.852 -23.625 -15.445 1 84.31 327 VAL A O 1
ATOM 2554 N N . HIS A 1 328 ? -4.32 -21.828 -14.289 1 77.5 328 HIS A N 1
ATOM 2555 C CA . HIS A 1 328 ? -5.68 -21.734 -14.812 1 77.5 328 HIS A CA 1
ATOM 2556 C C . HIS A 1 328 ? -5.676 -21.375 -16.297 1 77.5 328 HIS A C 1
ATOM 2558 O O . HIS A 1 328 ? -6.523 -21.844 -17.047 1 77.5 328 HIS A O 1
ATOM 2564 N N . VAL A 1 329 ? -4.758 -20.516 -16.641 1 69.69 329 VAL A N 1
ATOM 2565 C CA . VAL A 1 329 ? -4.637 -20.125 -18.047 1 69.69 329 VAL A CA 1
ATOM 2566 C C . VAL A 1 329 ? -4.289 -21.344 -18.891 1 69.69 329 VAL A C 1
ATOM 2568 O O . VAL A 1 329 ? -4.742 -21.469 -20.031 1 69.69 329 VAL A O 1
ATOM 2571 N N . MET A 1 330 ? -3.609 -22.312 -18.312 1 70.31 330 MET A N 1
ATOM 2572 C CA . MET A 1 330 ? -3.262 -23.547 -18.984 1 70.31 330 MET A CA 1
ATOM 2573 C C . MET A 1 330 ? -4.426 -24.531 -18.953 1 70.31 330 MET A C 1
ATOM 2575 O O . MET A 1 330 ? -4.293 -25.672 -19.391 1 70.31 330 MET A O 1
ATOM 2579 N N . GLN A 1 331 ? -5.492 -24.078 -18.391 1 74.88 331 GLN A N 1
ATOM 2580 C CA . GLN A 1 331 ? -6.723 -24.859 -18.297 1 74.88 331 GLN A CA 1
ATOM 2581 C C . GLN A 1 331 ? -6.539 -26.078 -17.391 1 74.88 331 GLN A C 1
ATOM 2583 O O . GLN A 1 331 ? -7.074 -27.141 -17.672 1 74.88 331 GLN A O 1
ATOM 2588 N N . TYR A 1 332 ? -5.719 -25.906 -16.484 1 81.5 332 TYR A N 1
ATOM 2589 C CA . TYR A 1 332 ? -5.555 -26.922 -15.445 1 81.5 332 TYR A CA 1
ATOM 2590 C C . TYR A 1 332 ? -6.152 -26.453 -14.125 1 81.5 332 TYR A C 1
ATOM 2592 O O . TYR A 1 332 ? -6.223 -25.25 -13.859 1 81.5 332 TYR A O 1
ATOM 2600 N N . VAL A 1 333 ? -6.609 -27.391 -13.344 1 88.12 333 VAL A N 1
ATOM 2601 C CA . VAL A 1 333 ? -6.863 -27.188 -11.922 1 88.12 333 VAL A CA 1
ATOM 2602 C C . VAL A 1 333 ? -5.715 -27.766 -11.102 1 88.12 333 VAL A C 1
ATOM 2604 O O . VAL A 1 333 ? -5.215 -28.844 -11.406 1 88.12 333 VAL A O 1
ATOM 2607 N N . HIS A 1 334 ? -5.234 -27.016 -10.172 1 91 334 HIS A N 1
ATOM 2608 C CA . HIS A 1 334 ? -4.066 -27.438 -9.406 1 91 334 HIS A CA 1
ATOM 2609 C C . HIS A 1 334 ? -4.434 -28.484 -8.359 1 91 334 HIS A C 1
ATOM 2611 O O . HIS A 1 334 ? -3.76 -29.5 -8.227 1 91 334 HIS A O 1
ATOM 2617 N N . LYS A 1 335 ? -5.457 -28.219 -7.52 1 90.62 335 LYS A N 1
ATOM 2618 C CA . LYS A 1 335 ? -6.105 -29.141 -6.586 1 90.62 335 LYS A CA 1
ATOM 2619 C C . LYS A 1 335 ? -5.324 -29.25 -5.281 1 90.62 335 LYS A C 1
ATOM 2621 O O . LYS A 1 335 ? -5.805 -29.828 -4.309 1 90.62 335 LYS A O 1
ATOM 2626 N N . SER A 1 336 ? -4.164 -28.688 -5.188 1 92.19 336 SER A N 1
ATOM 2627 C CA . SER A 1 336 ? -3.359 -28.844 -3.98 1 92.19 336 SER A CA 1
ATOM 2628 C C . SER A 1 336 ? -2.67 -27.531 -3.613 1 92.19 336 SER A C 1
ATOM 2630 O O . SER A 1 336 ? -1.487 -27.531 -3.264 1 92.19 336 SER A O 1
ATOM 2632 N N . ILE A 1 337 ? -3.369 -26.484 -3.834 1 94.88 337 ILE A N 1
ATOM 2633 C CA . ILE A 1 337 ? -2.842 -25.188 -3.443 1 94.88 337 ILE A CA 1
ATOM 2634 C C . ILE A 1 337 ? -2.834 -25.062 -1.921 1 94.88 337 ILE A C 1
ATOM 2636 O O . ILE A 1 337 ? -3.893 -25.062 -1.286 1 94.88 337 ILE A O 1
ATOM 2640 N N . GLN A 1 338 ? -1.69 -25.047 -1.324 1 95.06 338 GLN A N 1
ATOM 2641 C CA . GLN A 1 338 ? -1.462 -24.906 0.11 1 95.06 338 GLN A CA 1
ATOM 2642 C C . GLN A 1 338 ? -0.072 -24.344 0.393 1 95.06 338 GLN A C 1
ATOM 2644 O O . GLN A 1 338 ? 0.807 -24.391 -0.47 1 95.06 338 GLN A O 1
ATOM 2649 N N . THR A 1 339 ? 0.116 -23.812 1.552 1 95.38 339 THR A N 1
ATOM 2650 C CA . THR A 1 339 ? 1.346 -23.109 1.897 1 95.38 339 THR A CA 1
ATOM 2651 C C . THR A 1 339 ? 2.543 -24.047 1.85 1 95.38 339 THR A C 1
ATOM 2653 O O . THR A 1 339 ? 3.662 -23.625 1.553 1 95.38 339 THR A O 1
ATOM 2656 N N . SER A 1 340 ? 2.336 -25.406 2.105 1 94.25 340 SER A N 1
ATOM 2657 C CA . SER A 1 340 ? 3.416 -26.375 2.064 1 94.25 340 SER A CA 1
ATOM 2658 C C . SER A 1 340 ? 3.807 -26.719 0.627 1 94.25 340 SER A C 1
ATOM 2660 O O . SER A 1 340 ? 4.828 -27.359 0.389 1 94.25 340 SER A O 1
ATOM 2662 N N . ASN A 1 341 ? 3.023 -26.234 -0.36 1 96.38 341 ASN A N 1
ATOM 2663 C CA . ASN A 1 341 ? 3.332 -26.484 -1.766 1 96.38 341 ASN A CA 1
ATOM 2664 C C . ASN A 1 341 ? 3.875 -25.219 -2.441 1 96.38 341 ASN A C 1
ATOM 2666 O O . ASN A 1 341 ? 3.955 -25.156 -3.67 1 96.38 341 ASN A O 1
ATOM 2670 N N . ILE A 1 342 ? 4.168 -24.266 -1.658 1 97.06 342 ILE A N 1
ATOM 2671 C CA . ILE A 1 342 ? 4.887 -23.078 -2.137 1 97.06 342 ILE A CA 1
ATOM 2672 C C . ILE A 1 342 ? 6.352 -23.156 -1.71 1 97.06 342 ILE A C 1
ATOM 2674 O O . ILE A 1 342 ? 6.676 -22.922 -0.546 1 97.06 342 ILE A O 1
ATOM 2678 N N . VAL A 1 343 ? 7.188 -23.484 -2.615 1 95.75 343 VAL A N 1
ATOM 2679 C CA . VAL A 1 343 ? 8.617 -23.609 -2.332 1 95.75 343 VAL A CA 1
ATOM 2680 C C . VAL A 1 343 ? 9.266 -22.219 -2.355 1 95.75 343 VAL A C 1
ATOM 2682 O O . VAL A 1 343 ? 8.977 -21.406 -3.236 1 95.75 343 VAL A O 1
ATOM 2685 N N . MET A 1 344 ? 10.102 -22 -1.387 1 92.88 344 MET A N 1
ATOM 2686 C CA . MET A 1 344 ? 10.727 -20.688 -1.223 1 92.88 344 MET A CA 1
ATOM 2687 C C . MET A 1 344 ? 12.234 -20.766 -1.452 1 92.88 344 MET A C 1
ATOM 2689 O O . MET A 1 344 ? 12.891 -21.672 -0.949 1 92.88 344 MET A O 1
ATOM 2693 N N . PHE A 1 345 ? 12.688 -19.859 -2.273 1 89.75 345 PHE A N 1
ATOM 2694 C CA . PHE A 1 345 ? 14.133 -19.719 -2.443 1 89.75 345 PHE A CA 1
ATOM 2695 C C . PHE A 1 345 ? 14.602 -18.344 -2.025 1 89.75 345 PHE A C 1
ATOM 2697 O O . PHE A 1 345 ? 13.938 -17.344 -2.322 1 89.75 345 PHE A O 1
ATOM 2704 N N . ALA A 1 346 ? 15.641 -18.234 -1.344 1 79.88 346 ALA A N 1
ATOM 2705 C CA . ALA A 1 346 ? 16.219 -16.953 -0.945 1 79.88 346 ALA A CA 1
ATOM 2706 C C . ALA A 1 346 ? 16.828 -16.234 -2.146 1 79.88 346 ALA A C 1
ATOM 2708 O O . ALA A 1 346 ? 17.266 -16.859 -3.107 1 79.88 346 ALA A O 1
ATOM 2709 N N . LYS A 1 347 ? 16.609 -14.852 -2.26 1 65.5 347 LYS A N 1
ATOM 2710 C CA . LYS A 1 347 ? 17.234 -14.078 -3.332 1 65.5 347 LYS A CA 1
ATOM 2711 C C . LYS A 1 347 ? 18.75 -14.008 -3.148 1 65.5 347 LYS A C 1
ATOM 2713 O O . LYS A 1 347 ? 19.234 -13.883 -2.025 1 65.5 347 LYS A O 1
ATOM 2718 N N . ASN A 1 348 ? 19.531 -14.602 -4.078 1 54.31 348 ASN A N 1
ATOM 2719 C CA . ASN A 1 348 ? 20.984 -14.57 -4.004 1 54.31 348 ASN A CA 1
ATOM 2720 C C . ASN A 1 348 ? 21.516 -13.133 -4.008 1 54.31 348 ASN A C 1
ATOM 2722 O O . ASN A 1 348 ? 22.359 -12.781 -4.828 1 54.31 348 ASN A O 1
ATOM 2726 N N . HIS A 1 349 ? 20.844 -12.141 -3.809 1 48.84 349 HIS A N 1
ATOM 2727 C CA . HIS A 1 349 ? 21.719 -10.984 -4.023 1 48.84 349 HIS A CA 1
ATOM 2728 C C . HIS A 1 349 ? 22.922 -11.023 -3.078 1 48.84 349 HIS A C 1
ATOM 2730 O O . HIS A 1 349 ? 22.797 -11.461 -1.931 1 48.84 349 HIS A O 1
ATOM 2736 N N . SER A 1 350 ? 24.094 -11.172 -3.736 1 40.16 350 SER A N 1
ATOM 2737 C CA . SER A 1 350 ? 25.484 -11.102 -3.279 1 40.16 350 SER A CA 1
ATOM 2738 C C . SER A 1 350 ? 25.656 -10.055 -2.186 1 40.16 350 SER A C 1
ATOM 2740 O O . SER A 1 350 ? 26.781 -9.719 -1.81 1 40.16 350 SER A O 1
ATOM 2742 N N . SER A 1 351 ? 24.812 -9.062 -2.035 1 39.72 351 SER A N 1
ATOM 2743 C CA . SER A 1 351 ? 25.5 -8.18 -1.105 1 39.72 351 SER A CA 1
ATOM 2744 C C . SER A 1 351 ? 25.672 -8.836 0.259 1 39.72 351 SER A C 1
ATOM 2746 O O . SER A 1 351 ? 24.734 -9.414 0.803 1 39.72 351 SER A O 1
ATOM 2748 N N . PRO A 1 352 ? 26.891 -9.141 0.582 1 36.56 352 PRO A N 1
ATOM 2749 C CA . PRO A 1 352 ? 27.344 -9.695 1.859 1 36.56 352 PRO A CA 1
ATOM 2750 C C . PRO A 1 352 ? 26.484 -9.234 3.039 1 36.56 352 PRO A C 1
ATOM 2752 O O . PRO A 1 352 ? 26.688 -9.688 4.168 1 36.56 352 PRO A O 1
ATOM 2755 N N . ALA A 1 353 ? 26.016 -8.016 2.984 1 38.16 353 ALA A N 1
ATOM 2756 C CA . ALA A 1 353 ? 25.5 -7.613 4.289 1 38.16 353 ALA A CA 1
ATOM 2757 C C . ALA A 1 353 ? 24.312 -8.484 4.695 1 38.16 353 ALA A C 1
ATOM 2759 O O . ALA A 1 353 ? 23.469 -8.828 3.863 1 38.16 353 ALA A O 1
ATOM 2760 N N . ASN A 1 354 ? 24.406 -9.477 5.656 1 44.19 354 ASN A N 1
ATOM 2761 C CA . ASN A 1 354 ? 23.578 -10.383 6.453 1 44.19 354 ASN A CA 1
ATOM 2762 C C . ASN A 1 354 ? 22.094 -10.031 6.348 1 44.19 354 ASN A C 1
ATOM 2764 O O . ASN A 1 354 ? 21.266 -10.664 6.988 1 44.19 354 ASN A O 1
ATOM 2768 N N . THR A 1 355 ? 21.641 -8.969 5.711 1 48 355 THR A N 1
ATOM 2769 C CA . THR A 1 355 ? 20.312 -8.375 5.797 1 48 355 THR A CA 1
ATOM 2770 C C . THR A 1 355 ? 19.344 -9.07 4.844 1 48 355 THR A C 1
ATOM 2772 O O . THR A 1 355 ? 18.125 -8.852 4.906 1 48 355 THR A O 1
ATOM 2775 N N . GLU A 1 356 ? 19.875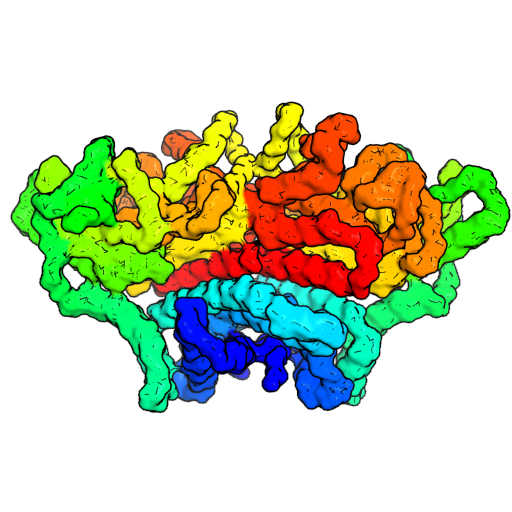 -10.086 4.047 1 51.06 356 GLU A N 1
ATOM 2776 C CA . GLU A 1 356 ? 18.984 -10.594 3.018 1 51.06 356 GLU A CA 1
ATOM 2777 C C . GLU A 1 356 ? 18.531 -12.023 3.33 1 51.06 356 GLU A C 1
ATOM 2779 O O . GLU A 1 356 ? 18.094 -12.75 2.438 1 51.06 356 GLU A O 1
ATOM 2784 N N . GLN A 1 357 ? 18.953 -12.617 4.367 1 55.47 357 GLN A N 1
ATOM 2785 C CA . GLN A 1 357 ? 18.391 -13.914 4.746 1 55.47 357 GLN A CA 1
ATOM 2786 C C . GLN A 1 357 ? 17.156 -13.75 5.617 1 55.47 357 GLN A C 1
ATOM 2788 O O . GLN A 1 357 ? 16.984 -12.727 6.285 1 55.47 357 GLN A O 1
ATOM 2793 N N . PHE A 1 358 ? 16.281 -14.836 5.367 1 58.06 358 PHE A N 1
ATOM 2794 C CA . PHE A 1 358 ? 15.164 -14.859 6.316 1 58.06 358 PHE A CA 1
ATOM 2795 C C . PHE A 1 358 ? 15.68 -14.773 7.75 1 58.06 358 PHE A C 1
ATOM 2797 O O . PHE A 1 358 ? 16.688 -15.391 8.094 1 58.06 358 PHE A O 1
ATOM 2804 N N . PRO A 1 359 ? 15.086 -13.82 8.406 1 61.75 359 PRO A N 1
ATOM 2805 C CA . PRO A 1 359 ? 13.805 -13.164 8.195 1 61.75 359 PRO A CA 1
ATOM 2806 C C . PRO A 1 359 ? 13.945 -11.773 7.578 1 61.75 359 PRO A C 1
ATOM 2808 O O . PRO A 1 359 ? 12.969 -11.016 7.508 1 61.75 359 PRO A O 1
ATOM 2811 N N . LYS A 1 360 ? 15.18 -11.562 7.199 1 64.81 360 LYS A N 1
ATOM 2812 C CA . LYS A 1 360 ? 15.32 -10.203 6.699 1 64.81 360 LYS A CA 1
ATOM 2813 C C . LYS A 1 360 ? 14.719 -10.062 5.301 1 64.81 360 LYS A C 1
ATOM 2815 O O . LYS A 1 360 ? 14.078 -9.062 4.992 1 64.81 360 LYS A O 1
ATOM 2820 N N . ALA A 1 361 ? 14.969 -11.164 4.477 1 77.25 361 ALA A N 1
ATOM 2821 C CA . ALA A 1 361 ? 14.352 -11.172 3.148 1 77.25 361 ALA A CA 1
ATOM 2822 C C . ALA A 1 361 ? 13.516 -12.43 2.939 1 77.25 361 ALA A C 1
ATOM 2824 O O . ALA A 1 361 ? 13.953 -13.539 3.27 1 77.25 361 ALA A O 1
ATOM 2825 N N . LEU A 1 362 ? 12.336 -12.391 2.467 1 83.12 362 LEU A N 1
ATOM 2826 C CA . LEU A 1 362 ? 11.406 -13.508 2.314 1 83.12 362 LEU A CA 1
ATOM 2827 C C . LEU A 1 362 ? 11.781 -14.367 1.113 1 83.12 362 LEU A C 1
ATOM 2829 O O . LEU A 1 362 ? 11.531 -15.578 1.107 1 83.12 362 LEU A O 1
ATOM 2833 N N . GLY A 1 363 ? 12.406 -13.852 0.057 1 86.38 363 GLY A N 1
ATOM 2834 C CA . GLY A 1 363 ? 12.82 -14.625 -1.1 1 86.38 363 GLY A CA 1
ATOM 2835 C C . GLY A 1 363 ? 11.758 -14.719 -2.174 1 86.38 363 GLY A C 1
ATOM 2836 O O . GLY A 1 363 ? 10.906 -13.828 -2.293 1 86.38 363 GLY A O 1
ATOM 2837 N N . GLU A 1 364 ? 11.914 -15.828 -3.062 1 88.75 364 GLU A N 1
ATOM 2838 C CA . GLU A 1 364 ? 11.047 -16.016 -4.223 1 88.75 364 GLU A CA 1
ATOM 2839 C C . GLU A 1 364 ? 10.195 -17.266 -4.082 1 88.75 364 GLU A C 1
ATOM 2841 O O . GLU A 1 364 ? 10.711 -18.328 -3.738 1 88.75 364 GLU A O 1
ATOM 2846 N N . PRO A 1 365 ? 8.891 -17.141 -4.309 1 94.5 365 PRO A N 1
ATOM 2847 C CA . PRO A 1 365 ? 8 -18.297 -4.215 1 94.5 365 PRO A CA 1
ATOM 2848 C C . PRO A 1 365 ? 7.812 -19.016 -5.555 1 94.5 365 PRO A C 1
ATOM 2850 O O . PRO A 1 365 ? 7.781 -18.359 -6.602 1 94.5 365 PRO A O 1
ATOM 2853 N N . PHE A 1 366 ? 7.672 -20.312 -5.527 1 94.75 366 PHE A N 1
ATOM 2854 C CA . PHE A 1 366 ? 7.316 -21.141 -6.672 1 94.75 366 PHE A CA 1
ATOM 2855 C C . PHE A 1 366 ? 6.25 -22.156 -6.293 1 94.75 366 PHE A C 1
ATOM 2857 O O . PHE A 1 366 ? 6.43 -22.938 -5.355 1 94.75 366 PHE A O 1
ATOM 2864 N N . LEU A 1 367 ? 5.145 -22.062 -6.98 1 96.5 367 LEU A N 1
ATOM 2865 C CA . LEU A 1 367 ? 4.059 -23 -6.73 1 96.5 367 LEU A CA 1
ATOM 2866 C C . LEU A 1 367 ? 4.434 -24.406 -7.215 1 96.5 367 LEU A C 1
ATOM 2868 O O . LEU A 1 367 ? 4.84 -24.578 -8.367 1 96.5 367 LEU A O 1
ATOM 2872 N N . CYS A 1 368 ? 4.375 -25.391 -6.309 1 96.12 368 CYS A N 1
ATOM 2873 C CA . CYS A 1 368 ? 4.59 -26.797 -6.578 1 96.12 368 CYS A CA 1
ATOM 2874 C C . CYS A 1 368 ? 3.369 -27.625 -6.188 1 96.12 368 CYS A C 1
ATOM 2876 O O . CYS A 1 368 ? 2.25 -27.109 -6.16 1 96.12 368 CYS A O 1
ATOM 2878 N N . GLY A 1 369 ? 3.541 -28.859 -6.094 1 94.25 369 GLY A N 1
ATOM 2879 C CA . GLY A 1 369 ? 2.42 -29.703 -5.711 1 94.25 369 GLY A CA 1
ATOM 2880 C C . GLY A 1 369 ? 1.519 -30.062 -6.875 1 94.25 369 GLY A C 1
ATOM 2881 O O . GLY A 1 369 ? 0.292 -30.062 -6.742 1 94.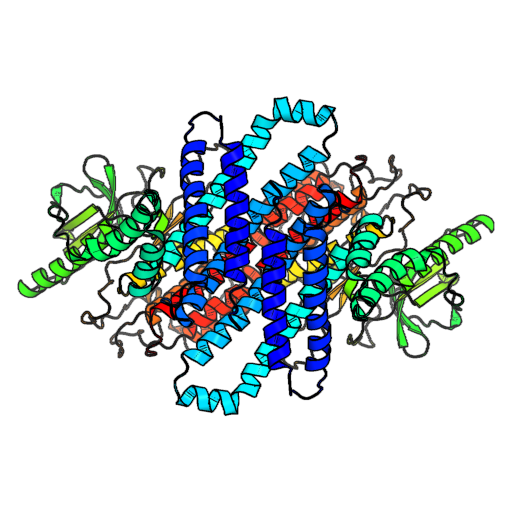25 369 GLY A O 1
ATOM 2882 N N . PHE A 1 370 ? 2.035 -30.344 -7.996 1 91.38 370 PHE A N 1
ATOM 2883 C CA . PHE A 1 370 ? 1.269 -30.609 -9.211 1 91.38 370 PHE A CA 1
ATOM 2884 C C . PHE A 1 370 ? 0.872 -32.062 -9.281 1 91.38 370 PHE A C 1
ATOM 2886 O O . PHE A 1 370 ? 0.237 -32.5 -10.242 1 91.38 370 PHE A O 1
ATOM 2893 N N . GLU A 1 371 ? 1.149 -32.844 -8.273 1 83.62 371 GLU A N 1
ATOM 2894 C CA . GLU A 1 371 ? 0.917 -34.281 -8.297 1 83.62 371 GLU A CA 1
ATOM 2895 C C . GLU A 1 371 ? -0.566 -34.594 -8.461 1 83.62 371 GLU A C 1
ATOM 2897 O O . GLU A 1 371 ? -0.927 -35.656 -8.969 1 83.62 371 GLU A O 1
ATOM 2902 N N . THR A 1 372 ? -1.386 -33.625 -8.055 1 76.69 372 THR A N 1
ATOM 2903 C CA . THR A 1 372 ? -2.818 -33.875 -8.133 1 76.69 372 THR A CA 1
ATOM 2904 C C . THR A 1 372 ? -3.453 -33.062 -9.258 1 76.69 372 THR A C 1
ATOM 2906 O O . THR A 1 372 ? -4.656 -33.188 -9.508 1 76.69 372 THR A O 1
ATOM 2909 N N . SER A 1 373 ? -2.684 -32.375 -9.953 1 79.94 373 SER A N 1
ATOM 2910 C CA . SER A 1 373 ? -3.203 -31.453 -10.969 1 79.94 373 SER A CA 1
ATOM 2911 C C . SER A 1 373 ? -3.76 -32.219 -12.164 1 79.94 373 SER A C 1
ATOM 2913 O O . SER A 1 373 ? -3.285 -33.312 -12.484 1 79.94 373 SER A O 1
ATOM 2915 N N . ARG A 1 374 ? -4.695 -31.734 -12.773 1 73.38 374 ARG A N 1
ATOM 2916 C CA . ARG A 1 374 ? -5.277 -32.344 -13.961 1 73.38 374 ARG A CA 1
ATOM 2917 C C . ARG A 1 374 ? -5.848 -31.297 -14.906 1 73.38 374 ARG A C 1
ATOM 2919 O O . ARG A 1 374 ? -6.105 -30.172 -14.492 1 73.38 374 ARG A O 1
ATOM 2926 N N . TYR A 1 375 ? -6 -31.797 -16.141 1 68.06 375 TYR A N 1
ATOM 2927 C CA . TYR A 1 375 ? -6.691 -30.953 -17.109 1 68.06 375 TYR A CA 1
ATOM 2928 C C . TYR A 1 375 ? -8.125 -30.703 -16.672 1 68.06 375 TYR A C 1
ATOM 2930 O O . TYR A 1 375 ? -8.805 -31.594 -16.172 1 68.06 375 TYR A O 1
ATOM 2938 N N . ASN A 1 376 ? -8.602 -29.531 -16.75 1 66.81 376 ASN A N 1
ATOM 2939 C CA . ASN A 1 376 ? -9.875 -29.094 -16.203 1 66.81 376 ASN A CA 1
ATOM 2940 C C . ASN A 1 376 ? -11.039 -29.938 -16.719 1 66.81 376 ASN A C 1
ATOM 2942 O O . ASN A 1 376 ? -11.961 -30.266 -15.977 1 66.81 376 ASN A O 1
ATOM 2946 N N . ARG A 1 377 ? -10.969 -30.297 -18 1 59.28 377 ARG A N 1
ATOM 2947 C CA . ARG A 1 377 ? -12.055 -31.062 -18.578 1 59.28 377 ARG A CA 1
ATOM 2948 C C . ARG A 1 377 ? -11.828 -32.562 -18.406 1 59.28 377 ARG A C 1
ATOM 2950 O O . ARG A 1 377 ? -12.672 -33.375 -18.781 1 59.28 377 ARG A O 1
ATOM 2957 N N . GLY A 1 378 ? -10.633 -32.875 -17.812 1 61 378 GLY A N 1
ATOM 2958 C CA . GLY A 1 378 ? -10.352 -34.281 -17.578 1 61 378 GLY A CA 1
ATOM 2959 C C . GLY A 1 378 ? -11.211 -34.875 -16.484 1 61 378 GLY A C 1
ATOM 2960 O O . GLY A 1 378 ? -11.852 -34.156 -15.719 1 61 378 GLY A O 1
ATOM 2961 N N . ALA A 1 379 ? -11.312 -36.188 -16.438 1 56.31 379 ALA A N 1
ATOM 2962 C CA . ALA A 1 379 ? -12.117 -36.906 -15.453 1 56.31 379 ALA A CA 1
ATOM 2963 C C . ALA A 1 379 ? -11.617 -36.625 -14.039 1 56.31 379 ALA A C 1
ATOM 2965 O O . ALA A 1 379 ? -10.406 -36.531 -13.812 1 56.31 379 ALA A O 1
ATOM 2966 N N . SER A 1 380 ? -12.516 -36.25 -13.078 1 57.97 380 SER A N 1
ATOM 2967 C CA . SER A 1 380 ? -12.164 -36 -11.688 1 57.97 380 SER A CA 1
ATOM 2968 C C . SER A 1 380 ? -12.078 -37.312 -10.891 1 57.97 380 SER A C 1
ATOM 2970 O O . SER A 1 380 ? -12.93 -38.188 -11.047 1 57.97 380 SER A O 1
ATOM 2972 N N . ASP A 1 381 ? -10.969 -37.562 -10.203 1 54.44 381 ASP A N 1
ATOM 2973 C CA . ASP A 1 381 ? -10.781 -38.812 -9.453 1 54.44 381 ASP A CA 1
ATOM 2974 C C . ASP A 1 381 ? -11.594 -38.781 -8.164 1 54.44 381 ASP A C 1
ATOM 2976 O O . ASP A 1 381 ? -11.727 -39.812 -7.496 1 54.44 381 ASP A O 1
ATOM 2980 N N . GLY A 1 382 ? -12.289 -37.719 -7.871 1 48.69 382 GLY A N 1
ATOM 2981 C CA . GLY A 1 382 ? -13.156 -37.656 -6.707 1 48.69 382 GLY A CA 1
ATOM 2982 C C . GLY A 1 382 ? -12.438 -38.031 -5.414 1 48.69 382 GLY A C 1
ATOM 2983 O O . GLY A 1 382 ? -13.07 -38.469 -4.449 1 48.69 382 GLY A O 1
ATOM 2984 N N . GLN A 1 383 ? -11.023 -38.031 -5.336 1 49.78 383 GLN A N 1
ATOM 2985 C CA . GLN A 1 383 ? -10.289 -38.438 -4.148 1 49.78 383 GLN A CA 1
ATOM 2986 C C . GLN A 1 383 ? -10.18 -37.312 -3.133 1 49.78 383 GLN A C 1
ATOM 2988 O O . GLN A 1 383 ? -9.875 -36.156 -3.496 1 49.78 383 GLN A O 1
ATOM 2993 N N . GLY A 1 384 ? -10.781 -37.531 -1.968 1 50.12 384 GLY A N 1
ATOM 2994 C CA . GLY A 1 384 ? -10.617 -36.625 -0.834 1 50.12 384 GLY A CA 1
ATOM 2995 C C . GLY A 1 384 ? -9.359 -36.906 -0.028 1 50.12 384 GLY A C 1
ATOM 2996 O O . GLY A 1 384 ? -8.508 -37.688 -0.453 1 50.12 384 GLY A O 1
ATOM 2997 N N . ASP A 1 385 ? -8.836 -35.938 0.827 1 52.91 385 ASP A N 1
ATOM 2998 C CA . ASP A 1 385 ? -7.707 -36.156 1.73 1 52.91 385 ASP A CA 1
ATOM 2999 C C . ASP A 1 385 ? -8.188 -36.375 3.162 1 52.91 385 ASP A C 1
ATOM 3001 O O . ASP A 1 385 ? -9.094 -35.688 3.635 1 52.91 385 ASP A O 1
ATOM 3005 N N . VAL A 1 386 ? -7.637 -37.438 3.766 1 54.06 386 VAL A N 1
ATOM 3006 C CA . VAL A 1 386 ? -8 -37.781 5.133 1 54.06 386 VAL A CA 1
ATOM 3007 C C . VAL A 1 386 ? -7.223 -36.906 6.117 1 54.06 386 VAL A C 1
ATOM 3009 O O . VAL A 1 386 ? -7.676 -36.688 7.242 1 54.06 386 VAL A O 1
ATOM 3012 N N . GLU A 1 387 ? -6.16 -36.281 5.645 1 66.69 387 GLU A N 1
ATOM 3013 C CA . GLU A 1 387 ? -5.344 -35.562 6.609 1 66.69 387 GLU A CA 1
ATOM 3014 C C . GLU A 1 387 ? -5.883 -34.156 6.836 1 66.69 387 GLU A C 1
ATOM 3016 O O . GLU A 1 387 ? -6.004 -33.375 5.895 1 66.69 387 GLU A O 1
ATOM 3021 N N . TRP A 1 388 ? -6.27 -33.906 8.086 1 70.12 388 TRP A N 1
ATOM 3022 C CA . TRP A 1 388 ? -6.883 -32.656 8.531 1 70.12 388 TRP A CA 1
ATOM 3023 C C . TRP A 1 388 ? -6.074 -31.469 8.062 1 70.12 388 TRP A C 1
ATOM 3025 O O . TRP A 1 388 ? -6.637 -30.469 7.605 1 70.12 388 TRP A O 1
ATOM 3035 N N . GLY A 1 389 ? -4.766 -31.578 8.078 1 74.12 389 GLY A N 1
ATOM 3036 C CA . GLY A 1 389 ? -3.902 -30.469 7.707 1 74.12 389 GLY A CA 1
ATOM 3037 C C . GLY A 1 389 ? -4.129 -29.984 6.285 1 74.12 389 GLY A C 1
ATOM 3038 O O . GLY A 1 389 ? -4.023 -28.797 6.004 1 74.12 389 GLY A O 1
ATOM 3039 N N . TYR A 1 390 ? -4.582 -30.938 5.477 1 75 390 TYR A N 1
ATOM 3040 C CA . TYR A 1 390 ? -4.848 -30.594 4.082 1 75 390 TYR A CA 1
ATOM 3041 C C . TYR A 1 390 ? -6.273 -30.078 3.904 1 75 390 TYR A C 1
ATOM 3043 O O . TYR A 1 390 ? -6.523 -29.203 3.078 1 75 390 TYR A O 1
ATOM 3051 N N . ASN A 1 391 ? -7.137 -30.516 4.738 1 78.19 391 ASN A N 1
ATOM 3052 C CA . ASN A 1 391 ? -8.555 -30.188 4.605 1 78.19 391 ASN A CA 1
ATOM 3053 C C . ASN A 1 391 ? -8.812 -28.719 4.93 1 78.19 391 ASN A C 1
ATOM 3055 O O . ASN A 1 391 ? -9.797 -28.141 4.465 1 78.19 391 ASN A O 1
ATOM 3059 N N . ILE A 1 392 ? -7.934 -28.188 5.664 1 84.5 392 ILE A N 1
ATOM 3060 C CA . ILE A 1 392 ? -8.047 -26.781 6.016 1 84.5 392 ILE A CA 1
ATOM 3061 C C . ILE A 1 392 ? -8.078 -25.938 4.742 1 84.5 392 ILE A C 1
ATOM 3063 O O . ILE A 1 392 ? -8.805 -24.938 4.672 1 84.5 392 ILE A O 1
ATOM 3067 N N . TYR A 1 393 ? -7.398 -26.391 3.717 1 88.75 393 TYR A N 1
ATOM 3068 C CA . TYR A 1 393 ? -7.227 -25.609 2.496 1 88.75 393 TYR A CA 1
ATOM 3069 C C . TYR A 1 393 ? -8.289 -25.969 1.463 1 88.75 393 TYR A C 1
ATOM 3071 O O . TYR A 1 393 ? -8.359 -25.359 0.396 1 88.75 393 TYR A O 1
ATOM 3079 N N . ARG A 1 394 ? -9.078 -26.906 1.806 1 84.44 394 ARG A N 1
ATOM 3080 C CA . ARG A 1 394 ? -10.039 -27.406 0.831 1 84.44 394 ARG A CA 1
ATOM 3081 C C . ARG A 1 394 ? -11.414 -26.781 1.047 1 84.44 394 ARG A C 1
ATOM 3083 O O . ARG A 1 394 ? -11.852 -26.609 2.188 1 84.44 394 ARG A O 1
ATOM 3090 N N . HIS A 1 395 ? -12.008 -26.5 -0.081 1 82.88 395 HIS A N 1
ATOM 3091 C CA . HIS A 1 395 ? -13.367 -25.984 -0.032 1 82.88 395 HIS A CA 1
ATOM 3092 C C . HIS A 1 395 ? -14.297 -26.938 0.704 1 82.88 395 HIS A C 1
ATOM 3094 O O . HIS A 1 395 ? -14.188 -28.156 0.562 1 82.88 395 HIS A O 1
ATOM 3100 N N . PRO A 1 396 ? -15.258 -26.391 1.467 1 79.56 396 PRO A N 1
ATOM 3101 C CA . PRO A 1 396 ? -16.141 -27.234 2.27 1 79.56 396 PRO A CA 1
ATOM 3102 C C . PRO A 1 396 ? -16.859 -28.297 1.438 1 79.56 396 PRO A C 1
ATOM 3104 O O . PRO A 1 396 ? -17.062 -29.422 1.908 1 79.56 396 PRO A O 1
ATOM 3107 N N . LYS A 1 397 ? -17.203 -27.969 0.221 1 75.5 397 LYS A N 1
ATOM 3108 C CA . LYS A 1 397 ? -17.906 -28.922 -0.629 1 75.5 397 LYS A CA 1
ATOM 3109 C C . LYS A 1 397 ? -17 -30.062 -1.066 1 75.5 397 LYS A C 1
ATOM 3111 O O . LYS A 1 397 ? -17.469 -31.062 -1.59 1 75.5 397 LYS A O 1
ATOM 3116 N N . ARG A 1 398 ? -15.758 -29.922 -0.825 1 73.62 398 ARG A N 1
ATOM 3117 C CA . ARG A 1 398 ? -14.789 -30.938 -1.254 1 73.62 398 ARG A CA 1
ATOM 3118 C C . ARG A 1 398 ? -14.156 -31.625 -0.054 1 73.62 398 ARG A C 1
ATOM 3120 O O . ARG A 1 398 ? -13.172 -32.344 -0.201 1 73.62 398 ARG A O 1
ATOM 3127 N N . GLN A 1 399 ? -14.688 -31.25 1.035 1 67 399 GLN A N 1
ATOM 3128 C CA . GLN A 1 399 ? -14.141 -31.875 2.23 1 67 399 GLN A CA 1
ATOM 3129 C C . GLN A 1 399 ? -14.789 -33.25 2.488 1 67 399 GLN A C 1
ATOM 3131 O O . GLN A 1 399 ? -15.906 -33.5 2.039 1 67 399 GLN A O 1
ATOM 3136 N N . GLY A 1 400 ? -14.109 -34.062 3.092 1 59.44 400 GLY A N 1
ATOM 3137 C CA . GLY A 1 400 ? -14.625 -35.406 3.412 1 59.44 400 GLY A CA 1
ATOM 3138 C C . GLY A 1 400 ? -14.125 -36.469 2.465 1 59.44 400 GLY A C 1
ATOM 3139 O O . GLY A 1 400 ? -13.258 -36.219 1.624 1 59.44 400 GLY A O 1
ATOM 3140 N N . LEU A 1 401 ? -14.578 -37.625 2.502 1 50.75 401 LEU A N 1
ATOM 3141 C CA . LEU A 1 401 ? -14.086 -38.812 1.799 1 50.75 401 LEU A CA 1
ATOM 3142 C C . LEU A 1 401 ? -14.656 -38.875 0.387 1 50.75 401 LEU A C 1
ATOM 3144 O O . LEU A 1 401 ? -14 -39.375 -0.53 1 50.75 401 LEU A O 1
ATOM 3148 N N . HIS A 1 402 ? -15.805 -38.406 0.209 1 51.38 402 HIS A N 1
ATOM 3149 C CA . HIS A 1 402 ? -16.453 -38.531 -1.095 1 51.38 402 HIS A CA 1
ATOM 3150 C C . HIS A 1 402 ? -17 -37.156 -1.556 1 51.38 402 HIS A C 1
ATOM 3152 O O . HIS A 1 402 ? -18.188 -36.875 -1.348 1 51.38 402 HIS A O 1
ATOM 3158 N N . PRO A 1 403 ? -15.984 -36.375 -2.195 1 56.38 403 PRO A N 1
ATOM 3159 C CA . PRO A 1 403 ? -16.5 -35.062 -2.59 1 56.38 403 PRO A CA 1
ATOM 3160 C C . PRO A 1 403 ? -17.547 -35.125 -3.689 1 56.38 403 PRO A C 1
ATOM 3162 O O . PRO A 1 403 ? -17.453 -35.969 -4.586 1 56.38 403 PRO A O 1
ATOM 3165 N N . GLN A 1 404 ? -18.703 -34.562 -3.561 1 55.78 404 GLN A N 1
ATOM 3166 C CA . GLN A 1 404 ? -19.875 -34.656 -4.41 1 55.78 404 GLN A CA 1
ATOM 3167 C C . GLN A 1 404 ? -19.688 -33.844 -5.703 1 55.78 404 GLN A C 1
ATOM 3169 O O . GLN A 1 404 ? -20.297 -34.156 -6.727 1 55.78 404 GLN A O 1
ATOM 3174 N N . SER A 1 405 ? -18.797 -32.938 -5.668 1 66.62 405 SER A N 1
ATOM 3175 C CA . SER A 1 405 ? -18.75 -32.031 -6.828 1 66.62 405 SER A CA 1
ATOM 3176 C C . SER A 1 405 ? -17.406 -32.125 -7.539 1 66.62 405 SER A C 1
ATOM 3178 O O . SER A 1 405 ? -16.391 -32.5 -6.934 1 66.62 405 SER A O 1
ATOM 3180 N N . ARG A 1 406 ? -17.438 -32.062 -8.797 1 76.88 406 ARG A N 1
ATOM 3181 C CA . ARG A 1 406 ? -16.234 -31.969 -9.617 1 76.88 406 ARG A CA 1
ATOM 3182 C C . ARG A 1 406 ? -15.336 -30.828 -9.164 1 76.88 406 ARG A C 1
ATOM 3184 O O . ARG A 1 406 ? -15.828 -29.75 -8.812 1 76.88 406 ARG A O 1
ATOM 3191 N N . TYR A 1 407 ? -14.102 -31.156 -9.031 1 82.94 407 TYR A N 1
ATOM 3192 C CA . TYR A 1 407 ? -13.156 -30.109 -8.664 1 82.94 407 TYR A CA 1
ATOM 3193 C C . TYR A 1 407 ? -13.055 -29.062 -9.773 1 82.94 407 TYR A C 1
ATOM 3195 O O . TYR A 1 407 ? -12.875 -29.406 -10.945 1 82.94 407 TYR A O 1
ATOM 3203 N N . THR A 1 408 ? -13.156 -27.812 -9.477 1 83.06 408 THR A N 1
ATOM 3204 C CA . THR A 1 408 ? -13.141 -26.719 -10.438 1 83.06 408 THR A CA 1
ATOM 3205 C C . THR A 1 408 ? -12.086 -25.688 -10.07 1 83.06 408 THR A C 1
ATOM 3207 O O . THR A 1 408 ? -11.453 -25.781 -9.016 1 83.06 408 THR A O 1
ATOM 3210 N N . MET A 1 409 ? -11.898 -24.766 -10.953 1 84.62 409 MET A N 1
ATOM 3211 C CA . MET A 1 409 ? -10.953 -23.672 -10.711 1 84.62 409 MET A CA 1
ATOM 3212 C C . MET A 1 409 ? -11.375 -22.844 -9.508 1 84.62 409 MET A C 1
ATOM 3214 O O . MET A 1 409 ? -10.539 -22.25 -8.828 1 84.62 409 MET A O 1
ATOM 3218 N N . ASN A 1 410 ? -12.625 -22.812 -9.195 1 86.56 410 ASN A N 1
ATOM 3219 C CA . ASN A 1 410 ? -13.117 -22.109 -8.023 1 86.56 410 ASN A CA 1
ATOM 3220 C C . ASN A 1 410 ? -12.594 -22.734 -6.73 1 86.56 410 ASN A C 1
ATOM 3222 O O . ASN A 1 410 ? -12.359 -22.031 -5.746 1 86.56 410 ASN A O 1
ATOM 3226 N N . HIS A 1 411 ? -12.523 -24.016 -6.75 1 89.06 411 HIS A N 1
ATOM 3227 C CA . HIS A 1 411 ? -11.953 -24.688 -5.586 1 89.06 411 HIS A CA 1
ATOM 3228 C C . HIS A 1 411 ? -10.492 -24.281 -5.375 1 89.06 411 HIS A C 1
ATOM 3230 O O . HIS A 1 411 ? -10.055 -24.109 -4.238 1 89.06 411 HIS A O 1
ATOM 3236 N N . ASP A 1 412 ? -9.773 -24.109 -6.5 1 91.88 412 ASP A N 1
ATOM 3237 C CA . ASP A 1 412 ? -8.414 -23.562 -6.43 1 91.88 412 ASP A CA 1
ATOM 3238 C C . ASP A 1 412 ? -8.406 -22.172 -5.812 1 91.88 412 ASP A C 1
ATOM 3240 O O . ASP A 1 412 ? -7.523 -21.844 -5.016 1 91.88 412 ASP A O 1
ATOM 3244 N N . LEU A 1 413 ? -9.352 -21.438 -6.227 1 92.38 413 LEU A N 1
ATOM 3245 C CA . LEU A 1 413 ? -9.43 -20.062 -5.727 1 92.38 413 LEU A CA 1
ATOM 3246 C C . LEU A 1 413 ? -9.688 -20.047 -4.223 1 92.38 413 LEU A C 1
ATOM 3248 O O . LEU A 1 413 ? -9.133 -19.219 -3.5 1 92.38 413 LEU A O 1
ATOM 3252 N N . TYR A 1 414 ? -10.578 -20.953 -3.793 1 93.31 414 TYR A N 1
ATOM 3253 C CA . TYR A 1 414 ? -10.797 -21.094 -2.357 1 93.31 414 TYR A CA 1
ATOM 3254 C C . TYR A 1 414 ? -9.492 -21.406 -1.639 1 93.31 414 TYR A C 1
ATOM 3256 O O . TYR A 1 414 ? -9.148 -20.766 -0.646 1 93.31 414 TYR A O 1
ATOM 3264 N N . SER A 1 415 ? -8.789 -22.359 -2.129 1 95.44 415 SER A N 1
ATOM 3265 C CA . SER A 1 415 ? -7.52 -22.75 -1.532 1 95.44 415 SER A CA 1
ATOM 3266 C C . SER A 1 415 ? -6.52 -21.609 -1.526 1 95.44 415 SER A C 1
ATOM 3268 O O . SER A 1 415 ? -5.766 -21.438 -0.567 1 95.44 415 SER A O 1
ATOM 3270 N N . LEU A 1 416 ? -6.516 -20.844 -2.639 1 96.94 416 LEU A N 1
ATOM 3271 C CA . LEU A 1 416 ? -5.668 -19.656 -2.703 1 96.94 416 LEU A CA 1
ATOM 3272 C C . LEU A 1 416 ? -6.02 -18.688 -1.588 1 96.94 416 LEU A C 1
ATOM 3274 O O . LEU A 1 416 ? -5.125 -18.125 -0.95 1 96.94 416 LEU A O 1
ATOM 3278 N N . GLY A 1 417 ? -7.301 -18.484 -1.36 1 97.88 417 GLY A N 1
ATOM 3279 C CA . GLY A 1 417 ? -7.734 -17.625 -0.263 1 97.88 417 GLY A CA 1
ATOM 3280 C C . GLY A 1 417 ? -7.172 -18.062 1.08 1 97.88 417 GLY A C 1
ATOM 3281 O O . GLY A 1 417 ? -6.754 -17.219 1.879 1 97.88 417 GLY A O 1
ATOM 3282 N N . VAL A 1 418 ? -7.168 -19.344 1.309 1 96.94 418 VAL A N 1
ATOM 3283 C CA . VAL A 1 418 ? -6.652 -19.875 2.564 1 96.94 418 VAL A CA 1
ATOM 3284 C C . VAL A 1 418 ? -5.152 -19.609 2.66 1 96.94 418 VAL A C 1
ATOM 3286 O O . VAL A 1 418 ? -4.652 -19.203 3.713 1 96.94 418 VAL A O 1
ATOM 3289 N N . VAL A 1 419 ? -4.434 -19.79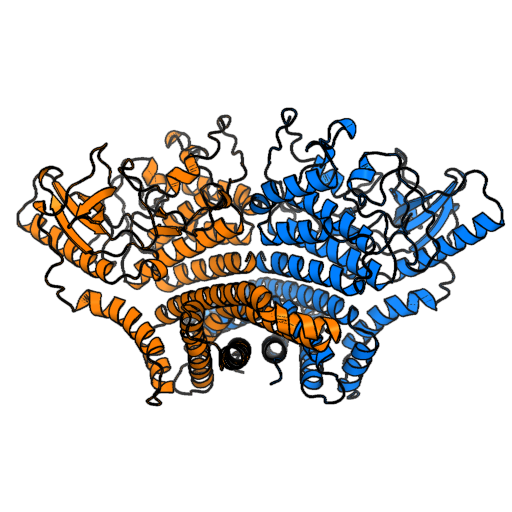7 1.597 1 97.88 419 VAL A N 1
ATOM 3290 C CA . VAL A 1 419 ? -2.998 -19.547 1.556 1 97.88 419 VAL A CA 1
ATOM 3291 C C . VAL A 1 419 ? -2.727 -18.062 1.827 1 97.88 419 VAL A C 1
ATOM 3293 O O . VAL A 1 419 ? -1.837 -17.719 2.611 1 97.88 419 VAL A O 1
ATOM 3296 N N . LEU A 1 420 ? -3.482 -17.203 1.152 1 98.12 420 LEU A N 1
ATOM 3297 C CA . LEU A 1 420 ? -3.312 -15.758 1.336 1 98.12 420 LEU A CA 1
ATOM 3298 C C . LEU A 1 420 ? -3.637 -15.352 2.77 1 98.12 420 LEU A C 1
ATOM 3300 O O . LEU A 1 420 ? -3.004 -14.445 3.32 1 98.12 420 LEU A O 1
ATOM 3304 N N . LEU A 1 421 ? -4.645 -16 3.354 1 97.31 421 LEU A N 1
ATOM 3305 C CA . LEU A 1 421 ? -4.98 -15.75 4.754 1 97.31 421 LEU A CA 1
ATOM 3306 C C . LEU A 1 421 ? -3.801 -16.078 5.66 1 97.31 421 LEU A C 1
ATOM 3308 O O . LEU A 1 421 ? -3.412 -15.273 6.504 1 97.31 421 LEU A O 1
ATOM 3312 N N . GLU A 1 422 ? -3.287 -17.219 5.473 1 94.81 422 GLU A N 1
ATOM 3313 C CA . GLU A 1 422 ? -2.162 -17.688 6.277 1 94.81 422 GLU A CA 1
ATOM 3314 C C . GLU A 1 422 ? -0.938 -16.797 6.082 1 94.81 422 GLU A C 1
ATOM 3316 O O . GLU A 1 422 ? -0.234 -16.469 7.043 1 94.81 422 GLU A O 1
ATOM 3321 N N . LEU A 1 423 ? -0.693 -16.422 4.852 1 96 423 LEU A N 1
ATOM 3322 C CA . LEU A 1 423 ? 0.401 -15.523 4.523 1 96 423 LEU A CA 1
ATOM 3323 C C . LEU A 1 423 ? 0.216 -14.172 5.211 1 96 423 LEU A C 1
ATOM 3325 O O . LEU A 1 423 ? 1.171 -13.609 5.75 1 96 423 LEU A O 1
ATOM 3329 N N . GLY A 1 424 ? -0.993 -13.656 5.18 1 95.56 424 GLY A N 1
ATOM 3330 C CA . GLY A 1 424 ? -1.279 -12.344 5.75 1 95.56 424 GLY A CA 1
ATOM 3331 C C . GLY A 1 424 ? -1.16 -12.32 7.262 1 95.56 424 GLY A C 1
ATOM 3332 O O . GLY A 1 424 ? -0.636 -11.359 7.832 1 95.56 424 GLY A O 1
ATOM 3333 N N . LEU A 1 425 ? -1.662 -13.359 7.902 1 92.69 425 LEU A N 1
ATOM 3334 C CA . LEU A 1 425 ? -1.621 -13.438 9.359 1 92.69 425 LEU A CA 1
ATOM 3335 C C . LEU A 1 425 ? -0.246 -13.891 9.844 1 92.69 425 LEU A C 1
ATOM 3337 O O . LEU A 1 425 ? 0.126 -13.633 10.992 1 92.69 425 LEU A O 1
ATOM 3341 N N . TRP A 1 426 ? 0.431 -14.602 8.945 1 91.06 426 TRP A N 1
ATOM 3342 C CA . TRP A 1 426 ? 1.754 -15.164 9.188 1 91.06 426 TRP A CA 1
ATOM 3343 C C . TRP A 1 426 ? 1.746 -16.047 10.43 1 91.06 426 TRP A C 1
ATOM 3345 O O . TRP A 1 426 ? 2.613 -15.922 11.297 1 91.06 426 TRP A O 1
ATOM 3355 N N . ARG A 1 427 ? 0.779 -16.828 10.562 1 88.19 427 ARG A N 1
ATOM 3356 C CA . ARG A 1 427 ? 0.607 -17.875 11.57 1 88.19 427 ARG A CA 1
ATOM 3357 C C . ARG A 1 427 ? 0.017 -19.141 10.953 1 88.19 427 ARG A C 1
ATOM 3359 O O . ARG A 1 427 ? -0.889 -19.062 10.125 1 88.19 427 ARG A O 1
ATOM 3366 N N . PRO A 1 428 ? 0.644 -20.281 11.352 1 88.5 428 PRO A N 1
ATOM 3367 C CA . PRO A 1 428 ? -0.018 -21.484 10.859 1 88.5 428 PRO A CA 1
ATOM 3368 C C . PRO A 1 428 ? -1.472 -21.594 11.312 1 88.5 428 PRO A C 1
ATOM 3370 O O . PRO A 1 428 ? -1.78 -21.328 12.477 1 88.5 428 PRO A O 1
ATOM 3373 N N . LEU A 1 429 ? -2.336 -21.938 10.438 1 87.5 429 LEU A N 1
ATOM 3374 C CA . LEU A 1 429 ? -3.762 -21.984 10.742 1 87.5 429 LEU A CA 1
ATOM 3375 C C . LEU A 1 429 ? -4.047 -23.047 11.812 1 87.5 429 LEU A C 1
ATOM 3377 O O . LEU A 1 429 ? -5.008 -22.906 12.57 1 87.5 429 LEU A O 1
ATOM 3381 N N . THR A 1 430 ? -3.205 -24.047 11.891 1 83.25 430 THR A N 1
ATOM 3382 C CA . THR A 1 430 ? -3.352 -25.047 12.93 1 83.25 430 THR A CA 1
ATOM 3383 C C . THR A 1 430 ? -3.16 -24.438 14.312 1 83.25 430 THR A C 1
ATOM 3385 O O . THR A 1 430 ? -3.713 -24.938 15.297 1 83.25 430 THR A O 1
ATOM 3388 N N . ALA A 1 431 ? -2.439 -23.406 14.406 1 77.94 431 ALA A N 1
ATOM 3389 C CA . ALA A 1 431 ? -2.213 -22.719 15.68 1 77.94 431 ALA A CA 1
ATOM 3390 C C . ALA A 1 431 ? -3.299 -21.672 15.938 1 77.94 431 ALA A C 1
ATOM 3392 O O . ALA A 1 431 ? -3.314 -21.047 17 1 77.94 431 ALA A O 1
ATOM 3393 N N . MET A 1 432 ? -4.125 -21.547 15.008 1 80 432 MET A N 1
ATOM 3394 C CA . MET A 1 432 ? -5.156 -20.516 15.133 1 80 432 MET A CA 1
ATOM 3395 C C . MET A 1 432 ? -6.543 -21.141 15.227 1 80 432 MET A C 1
ATOM 3397 O O . MET A 1 432 ? -7.469 -20.719 14.531 1 80 432 MET A O 1
ATOM 3401 N N . GLY A 1 433 ? -6.582 -22.203 15.953 1 71.06 433 GLY A N 1
ATOM 3402 C CA . GLY A 1 433 ? -7.871 -22.812 16.266 1 71.06 433 GLY A CA 1
ATOM 3403 C C . GLY A 1 433 ? -8.227 -23.969 15.359 1 71.06 433 GLY A C 1
ATOM 3404 O O . GLY A 1 433 ? -9.359 -24.453 15.383 1 71.06 433 GLY A O 1
ATOM 3405 N N . LEU A 1 434 ? -7.309 -24.328 14.477 1 73.19 434 LEU A N 1
ATOM 3406 C CA . LEU A 1 434 ? -7.641 -25.391 13.531 1 73.19 434 LEU A CA 1
ATOM 3407 C C . LEU A 1 434 ? -6.723 -26.578 13.727 1 73.19 434 LEU A C 1
ATOM 3409 O O . LEU A 1 434 ? -6.438 -27.312 12.773 1 73.19 434 LEU A O 1
ATOM 3413 N N . ARG A 1 435 ? -6.227 -26.656 14.961 1 70.88 435 ARG A N 1
ATOM 3414 C CA . ARG A 1 435 ? -5.375 -27.812 15.266 1 70.88 435 ARG A CA 1
ATOM 3415 C C . ARG A 1 435 ? -6.172 -29.109 15.227 1 70.88 435 ARG A C 1
ATOM 3417 O O . ARG A 1 435 ? -5.691 -30.125 14.719 1 70.88 435 ARG A O 1
ATOM 3424 N N . ASP A 1 436 ? -7.383 -29 15.75 1 70.38 436 ASP A N 1
ATOM 3425 C CA . ASP A 1 436 ? -8.266 -30.156 15.859 1 70.38 436 ASP A CA 1
ATOM 3426 C C . ASP A 1 436 ? -9.602 -29.906 15.18 1 70.38 436 ASP A C 1
ATOM 3428 O O . ASP A 1 436 ? -10.289 -28.922 15.5 1 70.38 436 ASP A O 1
ATOM 3432 N N . PRO A 1 437 ? -9.883 -30.781 14.172 1 71.69 437 PRO A N 1
ATOM 3433 C CA . PRO A 1 437 ? -11.164 -30.594 13.484 1 71.69 437 PRO A CA 1
ATOM 3434 C C . PRO A 1 437 ? -12.344 -30.516 14.453 1 71.69 437 PRO A C 1
ATOM 3436 O O . PRO A 1 437 ? -13.344 -29.859 14.164 1 71.69 437 PRO A O 1
ATOM 3439 N N . ASN A 1 438 ? -12.18 -31.172 15.5 1 68.19 438 ASN A N 1
ATOM 3440 C CA . ASN A 1 438 ? -13.273 -31.234 16.469 1 68.19 438 ASN A CA 1
ATOM 3441 C C . ASN A 1 438 ? -13.383 -29.922 17.25 1 68.19 438 ASN A C 1
ATOM 3443 O O . ASN A 1 438 ? -14.398 -29.688 17.906 1 68.19 438 ASN A O 1
ATOM 3447 N N . SER A 1 439 ? -12.406 -29.172 17.188 1 64.56 439 SER A N 1
ATOM 3448 C CA . SER A 1 439 ? -12.375 -27.938 17.984 1 64.56 439 SER A CA 1
ATOM 3449 C C . SER A 1 439 ? -12.992 -26.766 17.219 1 64.56 439 SER A C 1
ATOM 3451 O O . SER A 1 439 ? -13.164 -25.688 17.766 1 64.56 439 SER A O 1
ATOM 3453 N N . VAL A 1 440 ? -13.352 -27.031 16 1 66 440 VAL A N 1
ATOM 3454 C CA . VAL A 1 440 ? -13.875 -25.938 15.203 1 66 440 VAL A CA 1
ATOM 3455 C C . VAL A 1 440 ? -15.383 -25.812 15.414 1 66 440 VAL A C 1
ATOM 3457 O O . VAL A 1 440 ? -16.125 -26.766 15.188 1 66 440 VAL A O 1
ATOM 3460 N N . ASN A 1 441 ? -15.727 -24.75 16.188 1 62.09 441 ASN A N 1
ATOM 3461 C CA . ASN A 1 441 ? -17.156 -24.453 16.312 1 62.09 441 ASN A CA 1
ATOM 3462 C C . ASN A 1 441 ? -17.75 -24 14.977 1 62.09 441 ASN A C 1
ATOM 3464 O O . ASN A 1 441 ? -17.438 -22.922 14.5 1 62.09 441 ASN A O 1
ATOM 3468 N N . GLY A 1 442 ? -18.547 -24.875 14.273 1 70.69 442 GLY A N 1
ATOM 3469 C CA . GLY A 1 442 ? -19.125 -24.547 12.977 1 70.69 442 GLY A CA 1
ATOM 3470 C C . GLY A 1 442 ? -18.328 -25.078 11.812 1 70.69 442 GLY A C 1
ATOM 3471 O O . GLY A 1 442 ? -17.766 -26.172 11.883 1 70.69 442 GLY A O 1
ATOM 3472 N N . SER A 1 443 ? -18.328 -24.234 10.719 1 82.81 443 SER A N 1
ATOM 3473 C CA . SER A 1 443 ? -17.594 -24.703 9.547 1 82.81 443 SER A CA 1
ATOM 3474 C C . SER A 1 443 ? -16.188 -24.094 9.492 1 82.81 443 SER A C 1
ATOM 3476 O O . SER A 1 443 ? -15.953 -23.031 10.047 1 82.81 443 SER A O 1
ATOM 3478 N N . VAL A 1 444 ? -15.25 -24.844 9.031 1 86.62 444 VAL A N 1
ATOM 3479 C CA . VAL A 1 444 ? -13.883 -24.375 8.82 1 86.62 444 VAL A CA 1
ATOM 3480 C C . VAL A 1 444 ? -13.906 -23.047 8.062 1 86.62 444 VAL A C 1
ATOM 3482 O O . VAL A 1 444 ? -13.188 -22.109 8.414 1 86.62 444 VAL A O 1
ATOM 3485 N N . LYS A 1 445 ? -14.766 -22.969 7.09 1 89.38 445 LYS A N 1
ATOM 3486 C CA . LYS A 1 445 ? -14.898 -21.75 6.281 1 89.38 445 LYS A CA 1
ATOM 3487 C C . LYS A 1 445 ? -15.273 -20.562 7.148 1 89.38 445 LYS A C 1
ATOM 3489 O O . LYS A 1 445 ? -14.688 -19.484 7.012 1 89.38 445 LYS A O 1
ATOM 3494 N N . ASP A 1 446 ? -16.203 -20.766 8.023 1 88.81 446 ASP A N 1
ATOM 3495 C CA . ASP A 1 446 ? -16.641 -19.672 8.891 1 88.81 446 ASP A CA 1
ATOM 3496 C C . ASP A 1 446 ? -15.508 -19.234 9.82 1 88.81 446 ASP A C 1
ATOM 3498 O O . ASP A 1 446 ? -15.352 -18.031 10.078 1 88.81 446 ASP A O 1
ATOM 3502 N N . HIS A 1 447 ? -14.852 -20.203 10.312 1 89.06 447 HIS A N 1
ATOM 3503 C CA . HIS A 1 447 ? -13.719 -19.875 11.172 1 89.06 447 HIS A CA 1
ATOM 3504 C C . HIS A 1 447 ? -12.656 -19.078 10.422 1 89.06 447 HIS A C 1
ATOM 3506 O O . HIS A 1 447 ? -12.148 -18.078 10.938 1 89.06 447 HIS A O 1
ATOM 3512 N N . LEU A 1 448 ? -12.352 -19.516 9.25 1 93.31 448 LEU A N 1
ATOM 3513 C CA . LEU A 1 448 ? -11.367 -18.828 8.422 1 93.31 448 LEU A CA 1
ATOM 3514 C C . LEU A 1 448 ? -11.812 -17.391 8.125 1 93.31 448 LEU A C 1
ATOM 3516 O O . LEU A 1 448 ? -11.008 -16.469 8.172 1 93.31 448 LEU A O 1
ATOM 3520 N N . LYS A 1 449 ? -13.047 -17.219 7.855 1 93.5 449 LYS A N 1
ATOM 3521 C CA . LYS A 1 449 ? -13.586 -15.891 7.582 1 93.5 449 LYS A CA 1
ATOM 3522 C C . LYS A 1 449 ? -13.484 -14.992 8.812 1 93.5 449 LYS A C 1
ATOM 3524 O O . LYS A 1 449 ? -13.188 -13.797 8.695 1 93.5 449 LYS A O 1
ATOM 3529 N N . LYS A 1 450 ? -13.742 -15.555 9.945 1 90.5 450 LYS A N 1
ATOM 3530 C CA . LYS A 1 450 ? -13.609 -14.797 11.188 1 90.5 450 LYS A CA 1
ATOM 3531 C C . LYS A 1 450 ? -12.172 -14.328 11.398 1 90.5 450 LYS A C 1
ATOM 3533 O O . LYS A 1 450 ? -11.938 -13.18 11.773 1 90.5 450 LYS A O 1
ATOM 3538 N N . LEU A 1 451 ? -11.234 -15.219 11.18 1 91.19 451 LEU A N 1
ATOM 3539 C CA . LEU A 1 451 ? -9.82 -14.859 11.273 1 91.19 451 LEU A CA 1
ATOM 3540 C C . LEU A 1 451 ? -9.477 -13.727 10.312 1 91.19 451 LEU A C 1
ATOM 3542 O O . LEU A 1 451 ? -8.773 -12.789 10.68 1 91.19 451 LEU A O 1
ATOM 3546 N N . ALA A 1 452 ? -9.984 -13.844 9.078 1 94.5 452 ALA A N 1
ATOM 3547 C CA . ALA A 1 452 ? -9.727 -12.836 8.055 1 94.5 452 ALA A CA 1
ATOM 3548 C C . ALA A 1 452 ? -10.289 -11.477 8.469 1 94.5 452 ALA A C 1
ATOM 3550 O O . ALA A 1 452 ? -9.602 -10.461 8.391 1 94.5 452 ALA A O 1
ATOM 3551 N N . MET A 1 453 ? -11.5 -11.445 8.961 1 91.69 453 MET A N 1
ATOM 3552 C CA . MET A 1 453 ? -12.203 -10.219 9.32 1 91.69 453 MET A CA 1
ATOM 3553 C C . MET A 1 453 ? -11.516 -9.531 10.492 1 91.69 453 MET A C 1
ATOM 3555 O O . MET A 1 453 ? -11.43 -8.297 10.531 1 91.69 453 MET A O 1
ATOM 3559 N N . SER A 1 454 ? -11.008 -10.281 11.344 1 88.19 454 SER A N 1
ATOM 3560 C CA . SER A 1 454 ? -10.484 -9.711 12.578 1 88.19 454 SER A CA 1
ATOM 3561 C C . SER A 1 454 ? -8.992 -9.414 12.453 1 88.19 454 SER A C 1
ATOM 3563 O O . SER A 1 454 ? -8.492 -8.445 13.023 1 88.19 454 SER A O 1
ATOM 3565 N N . GLY A 1 455 ? -8.289 -10.188 11.758 1 90.75 455 GLY A N 1
ATOM 3566 C CA . GLY A 1 455 ? -6.836 -10.102 11.781 1 90.75 455 GLY A CA 1
ATOM 3567 C C . GLY A 1 455 ? -6.262 -9.375 10.578 1 90.75 455 GLY A C 1
ATOM 3568 O O . GLY A 1 455 ? -5.344 -8.562 10.719 1 90.75 455 GLY A O 1
ATOM 3569 N N . LEU A 1 456 ? -6.777 -9.578 9.375 1 94.12 456 LEU A N 1
ATOM 3570 C CA . LEU A 1 456 ? -6.125 -9.156 8.141 1 94.12 456 LEU A CA 1
ATOM 3571 C C . LEU A 1 456 ? -6.145 -7.637 8.008 1 94.12 456 LEU A C 1
ATOM 3573 O O . LEU A 1 456 ? -5.184 -7.039 7.52 1 94.12 456 LEU A O 1
ATOM 3577 N N . PRO A 1 457 ? -7.254 -6.934 8.461 1 92 457 PRO A N 1
ATOM 3578 C CA . PRO A 1 457 ? -7.207 -5.477 8.352 1 92 457 PRO A CA 1
ATOM 3579 C C . PRO A 1 457 ? -6.008 -4.867 9.078 1 92 457 PRO A C 1
ATOM 3581 O O . PRO A 1 457 ? -5.41 -3.908 8.586 1 92 457 PRO A O 1
ATOM 3584 N N . ILE A 1 458 ? -5.652 -5.465 10.148 1 89.81 458 ILE A N 1
ATOM 3585 C CA . ILE A 1 458 ? -4.566 -4.973 10.992 1 89.81 458 ILE A CA 1
ATOM 3586 C C . ILE A 1 458 ? -3.223 -5.309 10.344 1 89.81 458 ILE A C 1
ATOM 3588 O O . ILE A 1 458 ? -2.328 -4.461 10.281 1 89.81 458 ILE A O 1
ATOM 3592 N N . MET A 1 459 ? -3.158 -6.504 9.789 1 92.31 459 MET A N 1
ATOM 3593 C CA . MET A 1 459 ? -1.875 -7.043 9.352 1 92.31 459 MET A CA 1
ATOM 3594 C C . MET A 1 459 ? -1.577 -6.629 7.91 1 92.31 459 MET A C 1
ATOM 3596 O O . MET A 1 459 ? -0.424 -6.371 7.562 1 92.31 459 MET A O 1
ATOM 3600 N N . MET A 1 460 ? -2.684 -6.621 7.086 1 94.88 460 MET A N 1
ATOM 3601 C CA . MET A 1 460 ? -2.461 -6.465 5.648 1 94.88 460 MET A CA 1
ATOM 3602 C C . MET A 1 460 ? -3.395 -5.41 5.066 1 94.88 460 MET A C 1
ATOM 3604 O O . MET A 1 460 ? -3.268 -5.035 3.9 1 94.88 460 MET A O 1
ATOM 3608 N N . GLY A 1 461 ? -4.312 -4.879 5.836 1 93.62 461 GLY A N 1
ATOM 3609 C CA . GLY A 1 461 ? -5.258 -3.887 5.352 1 93.62 461 GLY A CA 1
ATOM 3610 C C . GLY A 1 461 ? -6.586 -4.48 4.93 1 93.62 461 GLY A C 1
ATOM 3611 O O . GLY A 1 461 ? -6.691 -5.688 4.703 1 93.62 461 GLY A O 1
ATOM 3612 N N . THR A 1 462 ? -7.59 -3.693 4.77 1 93 462 THR A N 1
ATOM 3613 C CA . THR A 1 462 ? -8.961 -4.109 4.496 1 93 462 THR A CA 1
ATOM 3614 C C . THR A 1 462 ? -9.094 -4.625 3.066 1 93 462 THR A C 1
ATOM 3616 O O . THR A 1 462 ? -9.852 -5.562 2.807 1 93 462 THR A O 1
ATOM 3619 N N . LYS A 1 463 ? -8.414 -3.939 2.164 1 91.19 463 LYS A N 1
ATOM 3620 C CA . LYS A 1 463 ? -8.477 -4.391 0.777 1 91.19 463 LYS A CA 1
ATOM 3621 C C . LYS A 1 463 ? -7.984 -5.832 0.646 1 91.19 463 LYS A C 1
ATOM 3623 O O . LYS A 1 463 ? -8.586 -6.637 -0.069 1 91.19 463 LYS A O 1
ATOM 3628 N N . TYR A 1 464 ? -6.855 -6.199 1.32 1 96.62 464 TYR A N 1
ATOM 3629 C CA . TYR A 1 464 ? -6.332 -7.562 1.324 1 96.62 464 TYR A CA 1
ATOM 3630 C C . TYR A 1 464 ? -7.34 -8.531 1.939 1 96.62 464 TYR A C 1
ATOM 3632 O O . TYR A 1 464 ? -7.566 -9.617 1.41 1 96.62 464 TYR A O 1
ATOM 3640 N N . ARG A 1 465 ? -7.938 -8.078 3.039 1 96.25 465 ARG A N 1
ATOM 3641 C CA . ARG A 1 465 ? -8.992 -8.867 3.666 1 96.25 465 ARG A CA 1
ATOM 3642 C C . ARG A 1 465 ? -10.117 -9.172 2.674 1 96.25 465 ARG A C 1
ATOM 3644 O O . ARG A 1 465 ? -10.57 -10.312 2.572 1 96.25 465 ARG A O 1
ATOM 3651 N N . ASP A 1 466 ? -10.484 -8.203 1.978 1 93.88 466 ASP A N 1
ATOM 3652 C CA . ASP A 1 466 ? -11.602 -8.359 1.05 1 93.88 466 ASP A CA 1
ATOM 3653 C C . ASP A 1 466 ? -11.258 -9.352 -0.058 1 93.88 466 ASP A C 1
ATOM 3655 O O . ASP A 1 466 ? -12.125 -10.102 -0.521 1 93.88 466 ASP A O 1
ATOM 3659 N N . VAL A 1 467 ? -10.031 -9.297 -0.533 1 94.88 467 VAL A N 1
ATOM 3660 C CA . VAL A 1 467 ? -9.578 -10.266 -1.53 1 94.88 467 VAL A CA 1
ATOM 3661 C C . VAL A 1 467 ? -9.703 -11.68 -0.976 1 94.88 467 VAL A C 1
ATOM 3663 O O . VAL A 1 467 ? -10.219 -12.57 -1.651 1 94.88 467 VAL A O 1
ATOM 3666 N N . VAL A 1 468 ? -9.227 -11.891 0.252 1 97.69 468 VAL A N 1
ATOM 3667 C CA . VAL A 1 468 ? -9.266 -13.203 0.891 1 97.69 468 VAL A CA 1
ATOM 3668 C C . VAL A 1 468 ? -10.711 -13.648 1.068 1 97.69 468 VAL A C 1
ATOM 3670 O O . VAL A 1 468 ? -11.055 -14.797 0.754 1 97.69 468 VAL A O 1
ATOM 3673 N N . LEU A 1 469 ? -11.547 -12.742 1.509 1 95.5 469 LEU A N 1
ATOM 3674 C CA . LEU A 1 469 ? -12.945 -13.078 1.71 1 95.5 469 LEU A CA 1
ATOM 3675 C C . LEU A 1 469 ? -13.625 -13.414 0.384 1 95.5 469 LEU A C 1
ATOM 3677 O O . LEU A 1 469 ? -14.477 -14.305 0.321 1 95.5 469 LEU A O 1
ATOM 3681 N N . PHE A 1 470 ? -13.273 -12.688 -0.68 1 92.38 470 PHE A N 1
ATOM 3682 C CA . PHE A 1 470 ? -13.773 -12.984 -2.016 1 92.38 470 PHE A CA 1
ATOM 3683 C C . PHE A 1 470 ? -13.469 -14.422 -2.404 1 92.38 470 PHE A C 1
ATOM 3685 O O . PHE A 1 470 ? -14.344 -15.141 -2.891 1 92.38 470 PHE A O 1
ATOM 3692 N N . CYS A 1 471 ? -12.258 -14.883 -2.17 1 94.62 471 CYS A N 1
ATOM 3693 C CA . CYS A 1 471 ? -11.844 -16.25 -2.492 1 94.62 471 CYS A CA 1
ATOM 3694 C C . CYS A 1 471 ? -12.586 -17.266 -1.642 1 94.62 471 CYS A C 1
ATOM 3696 O O . CYS A 1 471 ? -13.062 -18.281 -2.152 1 94.62 471 CYS A O 1
ATOM 3698 N N . LEU A 1 472 ? -12.711 -16.969 -0.345 1 94.19 472 LEU A N 1
ATOM 3699 C CA . LEU A 1 472 ? -13.32 -17.906 0.583 1 94.19 472 LEU A CA 1
ATOM 3700 C C . LEU A 1 472 ? -14.82 -18.047 0.322 1 94.19 472 LEU A C 1
ATOM 3702 O O . LEU A 1 472 ? -15.422 -19.062 0.634 1 94.19 472 LEU A O 1
ATOM 3706 N N . ASP A 1 473 ? -15.383 -17.016 -0.293 1 91.5 473 ASP A N 1
ATOM 3707 C CA . ASP A 1 473 ? -16.828 -17.016 -0.491 1 91.5 473 ASP A CA 1
ATOM 3708 C C . ASP A 1 473 ? -17.188 -17.5 -1.894 1 91.5 473 ASP A C 1
ATOM 3710 O O . ASP A 1 473 ? -18.375 -17.547 -2.248 1 91.5 473 ASP A O 1
ATOM 3714 N N . ILE A 1 474 ? -16.203 -17.75 -2.66 1 85.44 474 ILE A N 1
ATOM 3715 C CA . ILE A 1 474 ? -16.469 -18.156 -4.035 1 85.44 474 ILE A CA 1
ATOM 3716 C C . ILE A 1 474 ? -17.281 -19.453 -4.047 1 85.44 474 ILE A C 1
ATOM 3718 O O . ILE A 1 474 ? -17.031 -20.344 -3.225 1 85.44 474 ILE A O 1
ATOM 3722 N N . ASP A 1 475 ? -18.312 -19.5 -4.898 1 78 475 ASP A N 1
ATOM 3723 C CA . ASP A 1 475 ? -19.094 -20.719 -5.023 1 78 475 ASP A CA 1
ATOM 3724 C C . ASP A 1 475 ? -18.359 -21.781 -5.832 1 78 475 ASP A C 1
ATOM 3726 O O . ASP A 1 475 ? -17.969 -21.531 -6.973 1 78 475 ASP A O 1
ATOM 3730 N N . GLY A 1 476 ? -18.188 -22.875 -5.207 1 67.31 476 GLY A N 1
ATOM 3731 C CA . GLY A 1 476 ? -17.453 -23.953 -5.832 1 67.31 476 GLY A CA 1
ATOM 3732 C C . GLY A 1 476 ? -18.016 -24.359 -7.184 1 67.31 476 GLY A C 1
ATOM 3733 O O . GLY A 1 476 ? -17.266 -24.75 -8.086 1 67.31 476 GLY A O 1
ATOM 3734 N N . ASP A 1 477 ? -19.422 -24.328 -7.316 1 63.09 477 ASP A N 1
ATOM 3735 C CA . ASP A 1 477 ? -20.094 -24.812 -8.516 1 63.09 477 ASP A CA 1
ATOM 3736 C C . ASP A 1 477 ? -20.328 -23.688 -9.516 1 63.09 477 ASP A C 1
ATOM 3738 O O . ASP A 1 477 ? -20.812 -23.922 -10.625 1 63.09 477 ASP A O 1
ATOM 3742 N N . GLY A 1 478 ? -20.094 -22.453 -9.133 1 55.22 478 GLY A N 1
ATOM 3743 C CA . GLY A 1 478 ? -20.422 -21.344 -10.023 1 55.22 478 GLY A CA 1
ATOM 3744 C C . GLY A 1 478 ? -19.531 -21.297 -11.25 1 55.22 478 GLY A C 1
ATOM 3745 O O . GLY A 1 478 ? -18.375 -21.719 -11.211 1 55.22 478 GLY A O 1
ATOM 3746 N N . GLN A 1 479 ? -20.172 -21.484 -12.453 1 45.31 479 GLN A N 1
ATOM 3747 C CA . GLN A 1 479 ? -19.469 -21.344 -13.719 1 45.31 479 GLN A CA 1
ATOM 3748 C C . GLN A 1 479 ? -18.875 -19.953 -13.875 1 45.31 479 GLN A C 1
ATOM 3750 O O . GLN A 1 479 ? -19.531 -19.047 -14.383 1 45.31 479 GLN A O 1
ATOM 3755 N N . ILE A 1 480 ? -18.547 -19.297 -12.953 1 47.78 480 ILE A N 1
ATOM 3756 C CA . ILE A 1 480 ? -17.938 -18.016 -13.289 1 47.78 480 ILE A CA 1
ATOM 3757 C C . ILE A 1 480 ? -16.938 -18.203 -14.43 1 47.78 480 ILE A C 1
ATOM 3759 O O . ILE A 1 480 ? -16.156 -19.156 -14.43 1 47.78 480 ILE A O 1
ATOM 3763 N N . SER A 1 481 ? -17.281 -17.656 -15.602 1 45.38 481 SER A N 1
ATOM 3764 C CA . SER A 1 481 ? -16.25 -17.672 -16.625 1 45.38 481 SER A CA 1
ATOM 3765 C C . SER A 1 481 ? -14.859 -17.516 -16.016 1 45.38 481 SER A C 1
ATOM 3767 O O . SER A 1 481 ? -14.633 -16.594 -15.227 1 45.38 481 SER A O 1
ATOM 3769 N N . ASN A 1 482 ? -14.219 -18.656 -15.672 1 47.59 482 ASN A N 1
ATOM 3770 C CA . ASN A 1 482 ? -13.086 -19.234 -14.953 1 47.59 482 ASN A CA 1
ATOM 3771 C C . ASN A 1 482 ? -11.945 -18.219 -14.805 1 47.59 482 ASN A C 1
ATOM 3773 O O . ASN A 1 482 ? -11.406 -18.047 -13.711 1 47.59 482 ASN A O 1
ATOM 3777 N N . SER A 1 483 ? -11.531 -17.562 -15.953 1 53.59 483 SER A N 1
ATOM 3778 C CA . SER A 1 483 ? -10.312 -16.766 -15.977 1 53.59 483 SER A CA 1
ATOM 3779 C C . SER A 1 483 ? -10.555 -15.359 -15.438 1 53.59 483 SER A C 1
ATOM 3781 O O . SER A 1 483 ? -9.641 -14.719 -14.922 1 53.59 483 SER A O 1
ATOM 3783 N N . THR A 1 484 ? -11.859 -15.133 -15.047 1 62.97 484 THR A N 1
ATOM 3784 C CA . THR A 1 484 ? -12.156 -13.75 -14.688 1 62.97 484 THR A CA 1
ATOM 3785 C C . THR A 1 484 ? -11.969 -13.531 -13.188 1 62.97 484 THR A C 1
ATOM 3787 O O . THR A 1 484 ? -11.445 -12.5 -12.766 1 62.97 484 THR A O 1
ATOM 3790 N N . ALA A 1 485 ? -12.227 -14.664 -12.383 1 75.38 485 ALA A N 1
ATOM 3791 C CA . ALA A 1 485 ? -12.141 -14.477 -10.938 1 75.38 485 ALA A CA 1
ATOM 3792 C C . ALA A 1 485 ? -10.695 -14.359 -10.484 1 75.38 485 ALA A C 1
ATOM 3794 O O . ALA A 1 485 ? -10.367 -13.492 -9.664 1 75.38 485 ALA A O 1
ATOM 3795 N N . ILE A 1 486 ? -9.852 -15.234 -11.055 1 82.44 486 ILE A N 1
ATOM 3796 C CA . ILE A 1 486 ? -8.445 -15.211 -10.672 1 82.44 486 ILE A CA 1
ATOM 3797 C C . ILE A 1 486 ? -7.812 -13.898 -11.133 1 82.44 486 ILE A C 1
ATOM 3799 O O . ILE A 1 486 ? -6.934 -13.352 -10.453 1 82.44 486 ILE A O 1
ATOM 3803 N N . GLU A 1 487 ? -8.258 -13.383 -12.195 1 73.25 487 GLU A N 1
ATOM 3804 C CA . GLU A 1 487 ? -7.766 -12.102 -12.695 1 73.25 487 GLU A CA 1
ATOM 3805 C C . GLU A 1 487 ? -8.117 -10.969 -11.734 1 73.25 487 GLU A C 1
ATOM 3807 O O . GLU A 1 487 ? -7.312 -10.062 -11.516 1 73.25 487 GLU A O 1
ATOM 3812 N N . GLU A 1 488 ? -9.281 -11.055 -11.266 1 76.69 488 GLU A N 1
ATOM 3813 C CA . GLU A 1 488 ? -9.703 -10.047 -10.297 1 76.69 488 GLU A CA 1
ATOM 3814 C C . GLU A 1 488 ? -8.859 -10.102 -9.031 1 76.69 488 GLU A C 1
ATOM 3816 O O . GLU A 1 488 ? -8.453 -9.062 -8.5 1 76.69 488 GLU A O 1
ATOM 3821 N N . VAL A 1 489 ? -8.617 -11.273 -8.594 1 87.31 489 VAL A N 1
ATOM 3822 C CA . VAL A 1 489 ? -7.797 -11.461 -7.398 1 87.31 489 VAL A CA 1
ATOM 3823 C C . VAL A 1 489 ? -6.383 -10.938 -7.66 1 87.31 489 VAL A C 1
ATOM 3825 O O . VAL A 1 489 ? -5.832 -10.188 -6.855 1 87.31 489 VAL A O 1
ATOM 3828 N N . LEU A 1 490 ? -5.832 -11.258 -8.797 1 84.94 490 LEU A N 1
ATOM 3829 C CA . LEU A 1 490 ? -4.477 -10.844 -9.141 1 84.94 490 LEU A CA 1
ATOM 3830 C C . LEU A 1 490 ? -4.379 -9.328 -9.242 1 84.94 490 LEU A C 1
ATOM 3832 O O . LEU A 1 490 ? -3.422 -8.727 -8.75 1 84.94 490 LEU A O 1
ATOM 3836 N N . ARG A 1 491 ? -5.328 -8.781 -9.883 1 77.44 491 ARG A N 1
ATOM 3837 C CA . ARG A 1 491 ? -5.344 -7.328 -10.031 1 77.44 491 ARG A CA 1
ATOM 3838 C C . ARG A 1 491 ? -5.293 -6.633 -8.68 1 77.44 491 ARG A C 1
ATOM 3840 O O . ARG A 1 491 ? -4.5 -5.711 -8.469 1 77.44 491 ARG A O 1
ATOM 3847 N N . LYS A 1 492 ? -6.102 -7.051 -7.777 1 84.12 492 LYS A N 1
ATOM 3848 C CA . LYS A 1 492 ? -6.207 -6.414 -6.469 1 84.12 492 LYS A CA 1
ATOM 3849 C C . LYS A 1 492 ? -4.93 -6.609 -5.66 1 84.12 492 LYS A C 1
ATOM 3851 O O . LYS A 1 492 ? -4.441 -5.672 -5.023 1 84.12 492 LYS A O 1
ATOM 3856 N N . VAL A 1 493 ? -4.387 -7.805 -5.676 1 90.56 493 VAL A N 1
ATOM 3857 C CA . VAL A 1 493 ? -3.162 -8.039 -4.914 1 90.56 493 VAL A CA 1
ATOM 3858 C C . VAL A 1 493 ? -1.997 -7.301 -5.562 1 90.56 493 VAL A C 1
ATOM 3860 O O . VAL A 1 493 ? -1.081 -6.844 -4.875 1 90.56 493 VAL A O 1
ATOM 3863 N N . GLU A 1 494 ? -1.996 -7.156 -6.855 1 83.38 494 GLU A N 1
ATOM 3864 C CA . GLU A 1 494 ? -0.97 -6.398 -7.562 1 83.38 494 GLU A CA 1
ATOM 3865 C C . GLU A 1 494 ? -1.014 -4.922 -7.184 1 83.38 494 GLU A C 1
ATOM 3867 O O . GLU A 1 494 ? 0.03 -4.289 -7.016 1 83.38 494 GLU A O 1
ATOM 3872 N N . GLU A 1 495 ? -2.184 -4.395 -7.129 1 80.5 495 GLU A N 1
ATOM 3873 C CA . GLU A 1 495 ? -2.348 -3.006 -6.707 1 80.5 495 GLU A CA 1
ATOM 3874 C C . GLU A 1 495 ? -1.74 -2.773 -5.328 1 80.5 495 GLU A C 1
ATOM 3876 O O . GLU A 1 495 ? -1.064 -1.767 -5.102 1 80.5 495 GLU A O 1
ATOM 3881 N N . LEU A 1 496 ? -1.983 -3.691 -4.445 1 88.69 496 LEU A N 1
ATOM 3882 C CA . LEU A 1 496 ? -1.451 -3.59 -3.09 1 88.69 496 LEU A CA 1
ATOM 3883 C C . LEU A 1 496 ? 0.07 -3.689 -3.094 1 88.69 496 LEU A C 1
ATOM 3885 O O . LEU A 1 496 ? 0.75 -2.912 -2.42 1 88.69 496 LEU A O 1
ATOM 3889 N N . ALA A 1 497 ? 0.584 -4.637 -3.891 1 87.81 497 ALA A N 1
ATOM 3890 C CA . ALA A 1 497 ? 2.029 -4.832 -3.955 1 87.81 497 ALA A CA 1
ATOM 3891 C C . ALA A 1 497 ? 2.727 -3.598 -4.516 1 87.81 497 ALA A C 1
ATOM 3893 O O . ALA A 1 497 ? 3.746 -3.156 -3.98 1 87.81 497 ALA A O 1
ATOM 3894 N N . ILE A 1 498 ? 2.176 -2.988 -5.543 1 78.44 498 ILE A N 1
ATOM 3895 C CA . ILE A 1 498 ? 2.75 -1.811 -6.184 1 78.44 498 ILE A CA 1
ATOM 3896 C C . ILE A 1 498 ? 2.658 -0.612 -5.242 1 78.44 498 ILE A C 1
ATOM 3898 O O . ILE A 1 498 ? 3.592 0.188 -5.152 1 78.44 498 ILE A O 1
ATOM 3902 N N . GLY A 1 499 ? 1.538 -0.511 -4.551 1 80.38 499 GLY A N 1
ATOM 3903 C CA . GLY A 1 499 ? 1.329 0.599 -3.635 1 80.38 499 GLY A CA 1
ATOM 3904 C C . GLY A 1 499 ? 2.344 0.642 -2.508 1 80.38 499 GLY A C 1
ATOM 3905 O O . GLY A 1 499 ? 2.648 1.713 -1.981 1 80.38 499 GLY A O 1
ATOM 3906 N N . MET A 1 500 ? 2.9 -0.466 -2.176 1 85.44 500 MET A N 1
ATOM 3907 C CA . MET A 1 500 ? 3.809 -0.547 -1.036 1 85.44 500 MET A CA 1
ATOM 3908 C C . MET A 1 500 ? 5.262 -0.422 -1.487 1 85.44 500 MET A C 1
ATOM 3910 O O . MET A 1 500 ? 6.172 -0.376 -0.659 1 85.44 500 MET A O 1
ATOM 3914 N N . GLN A 1 501 ? 5.496 -0.428 -2.795 1 76.19 501 GLN A N 1
ATOM 3915 C CA . GLN A 1 501 ? 6.859 -0.307 -3.305 1 76.19 501 GLN A CA 1
ATOM 3916 C C . GLN A 1 501 ? 7.266 1.156 -3.449 1 76.19 501 GLN A C 1
ATOM 3918 O O . GLN A 1 501 ? 6.426 2.016 -3.729 1 76.19 501 GLN A O 1
ATOM 3923 N N . MET B 1 1 ? 12.867 17.375 -25.047 1 47.72 1 MET B N 1
ATOM 3924 C CA . MET B 1 1 ? 11.578 16.703 -25.172 1 47.72 1 MET B CA 1
ATOM 3925 C C . MET B 1 1 ? 10.789 16.781 -23.875 1 47.72 1 MET B C 1
ATOM 3927 O O . MET B 1 1 ? 11.328 16.547 -22.797 1 47.72 1 MET B O 1
ATOM 3931 N N . GLU B 1 2 ? 9.547 17.469 -23.828 1 65.06 2 GLU B N 1
ATOM 3932 C CA . GLU B 1 2 ? 8.828 17.797 -22.594 1 65.06 2 GLU B CA 1
ATOM 3933 C C . GLU B 1 2 ? 8.219 16.562 -21.969 1 65.06 2 GLU B C 1
ATOM 3935 O O . GLU B 1 2 ? 7.574 15.758 -22.656 1 65.06 2 GLU B O 1
ATOM 3940 N N . VAL B 1 3 ? 8.789 15.984 -20.984 1 68.62 3 VAL B N 1
ATOM 3941 C CA . VAL B 1 3 ? 8.375 14.836 -20.172 1 68.62 3 VAL B CA 1
ATOM 3942 C C . VAL B 1 3 ? 7.168 15.211 -19.312 1 68.62 3 VAL B C 1
ATOM 3944 O O . VAL B 1 3 ? 7.293 15.383 -18.109 1 68.62 3 VAL B O 1
ATOM 3947 N N . LEU B 1 4 ? 6.043 15.422 -20.094 1 82 4 LEU B N 1
ATOM 3948 C CA . LEU B 1 4 ? 4.84 15.859 -19.391 1 82 4 LEU B CA 1
ATOM 3949 C C . LEU B 1 4 ? 3.725 14.836 -19.547 1 82 4 LEU B C 1
ATOM 3951 O O . LEU B 1 4 ? 2.543 15.188 -19.516 1 82 4 LEU B O 1
ATOM 3955 N N . GLY B 1 5 ? 4.121 13.578 -19.781 1 85.25 5 GLY B N 1
ATOM 3956 C CA . GLY B 1 5 ? 3.166 12.508 -20 1 85.25 5 GLY B CA 1
ATOM 3957 C C . GLY B 1 5 ? 2.188 12.328 -18.844 1 85.25 5 GLY B C 1
ATOM 3958 O O . GLY B 1 5 ? 1.056 11.891 -19.047 1 85.25 5 GLY B O 1
ATOM 3959 N N . ALA B 1 6 ? 2.619 12.625 -17.609 1 87.12 6 ALA B N 1
ATOM 3960 C CA . ALA B 1 6 ? 1.737 12.477 -16.453 1 87.12 6 ALA B CA 1
ATOM 3961 C C . ALA B 1 6 ? 0.564 13.453 -16.547 1 87.12 6 ALA B C 1
ATOM 3963 O O . ALA B 1 6 ? -0.543 13.141 -16.094 1 87.12 6 ALA B O 1
ATOM 3964 N N . ILE B 1 7 ? 0.861 14.672 -17.109 1 90.69 7 ILE B N 1
ATOM 3965 C CA . ILE B 1 7 ? -0.215 15.648 -17.266 1 90.69 7 ILE B CA 1
ATOM 3966 C C . ILE B 1 7 ? -1.255 15.117 -18.25 1 90.69 7 ILE B C 1
ATOM 3968 O O . ILE B 1 7 ? -2.455 15.141 -17.969 1 90.69 7 ILE B O 1
ATOM 3972 N N . VAL B 1 8 ? -0.786 14.555 -19.359 1 89.31 8 VAL B N 1
ATOM 3973 C CA . VAL B 1 8 ? -1.668 14.008 -20.375 1 89.31 8 VAL B CA 1
ATOM 3974 C C . VAL B 1 8 ? -2.502 12.867 -19.797 1 89.31 8 VAL B C 1
ATOM 3976 O O . VAL B 1 8 ? -3.721 12.828 -19.984 1 89.31 8 VAL B O 1
ATOM 3979 N N . GLY B 1 9 ? -1.823 11.961 -19.141 1 88.31 9 GLY B N 1
ATOM 3980 C CA . GLY B 1 9 ? -2.516 10.828 -18.562 1 88.31 9 GLY B CA 1
ATOM 3981 C C . GLY B 1 9 ? -3.531 11.219 -17.516 1 88.31 9 GLY B C 1
ATOM 3982 O O . GLY B 1 9 ? -4.668 10.742 -17.531 1 88.31 9 GLY B O 1
ATOM 3983 N N . CYS B 1 10 ? -3.096 12.039 -16.594 1 90.69 10 CYS B N 1
ATOM 3984 C CA . CYS B 1 10 ? -3.953 12.453 -15.492 1 90.69 10 CYS B CA 1
ATOM 3985 C C . CYS B 1 10 ? -5.172 13.211 -16 1 90.69 10 CYS B C 1
ATOM 3987 O O . CYS B 1 10 ? -6.293 12.984 -15.539 1 90.69 10 CYS B O 1
ATOM 3989 N N . THR B 1 11 ? -4.992 14.141 -16.984 1 91.38 11 THR B N 1
ATOM 3990 C CA . THR B 1 11 ? -6.094 14.938 -17.5 1 91.38 11 THR B CA 1
ATOM 3991 C C . THR B 1 11 ? -7.039 14.086 -18.344 1 91.38 11 THR B C 1
ATOM 3993 O O . THR B 1 11 ? -8.25 14.328 -18.359 1 91.38 11 THR B O 1
ATOM 3996 N N . SER B 1 12 ? -6.508 13.078 -19.031 1 90.19 12 SER B N 1
ATOM 3997 C CA . SER B 1 12 ? -7.359 12.172 -19.797 1 90.19 12 SER B CA 1
ATOM 3998 C C . SER B 1 12 ? -8.289 11.383 -18.875 1 90.19 12 SER B C 1
ATOM 4000 O O . SER B 1 12 ? -9.469 11.203 -19.188 1 90.19 12 SER B O 1
ATOM 4002 N N . LEU B 1 13 ? -7.688 10.859 -17.781 1 90.75 13 LEU B N 1
ATOM 4003 C CA . LEU B 1 13 ? -8.508 10.148 -16.812 1 90.75 13 LEU B CA 1
ATOM 4004 C C . LEU B 1 13 ? -9.578 11.07 -16.234 1 90.75 13 LEU B C 1
ATOM 4006 O O . LEU B 1 13 ? -10.742 10.68 -16.109 1 90.75 13 LEU B O 1
ATOM 4010 N N . ALA B 1 14 ? -9.148 12.328 -15.891 1 91.06 14 ALA B N 1
ATOM 4011 C CA . ALA B 1 14 ? -10.07 13.305 -15.305 1 91.06 14 ALA B CA 1
ATOM 4012 C C . ALA B 1 14 ? -11.227 13.586 -16.25 1 91.06 14 ALA B C 1
ATOM 4014 O O . ALA B 1 14 ? -12.383 13.656 -15.828 1 91.06 14 ALA B O 1
ATOM 4015 N N . LEU B 1 15 ? -10.977 13.695 -17.516 1 90.5 15 LEU B N 1
ATOM 4016 C CA . LEU B 1 15 ? -12 14.008 -18.5 1 90.5 15 LEU B CA 1
ATOM 4017 C C . LEU B 1 15 ? -12.945 12.828 -18.703 1 90.5 15 LEU B C 1
ATOM 4019 O O . LEU B 1 15 ? -14.148 13.016 -18.875 1 90.5 15 LEU B O 1
ATOM 4023 N N . ASP B 1 16 ? -12.406 11.609 -18.703 1 89.12 16 ASP B N 1
ATOM 4024 C CA . ASP B 1 16 ? -13.258 10.422 -18.797 1 89.12 16 ASP B CA 1
ATOM 4025 C C . ASP B 1 16 ? -14.258 10.375 -17.656 1 89.12 16 ASP B C 1
ATOM 4027 O O . ASP B 1 16 ? -15.438 10.086 -17.859 1 89.12 16 ASP B O 1
ATOM 4031 N N . ILE B 1 17 ? -13.727 10.609 -16.438 1 87.81 17 ILE B N 1
ATOM 4032 C CA . ILE B 1 17 ? -14.57 10.562 -15.25 1 87.81 17 ILE B CA 1
ATOM 4033 C C . ILE B 1 17 ? -15.617 11.672 -15.312 1 87.81 17 ILE B C 1
ATOM 4035 O O . ILE B 1 17 ? -16.781 11.453 -15 1 87.81 17 ILE B O 1
ATOM 4039 N N . PHE B 1 18 ? -15.188 12.859 -15.758 1 86.75 18 PHE B N 1
ATOM 4040 C CA . PHE B 1 18 ? -16.094 13.992 -15.898 1 86.75 18 PHE B CA 1
ATOM 4041 C C . PHE B 1 18 ? -17.234 13.664 -16.859 1 86.75 18 PHE B C 1
ATOM 4043 O O . PHE B 1 18 ? -18.406 13.883 -16.547 1 86.75 18 PHE B O 1
ATOM 4050 N N . ASN B 1 19 ? -16.891 13.133 -18 1 85.25 19 ASN B N 1
ATOM 4051 C CA . ASN B 1 19 ? -17.891 12.82 -19.016 1 85.25 19 ASN B CA 1
ATOM 4052 C C . ASN B 1 19 ? -18.875 11.75 -18.547 1 85.25 19 ASN B C 1
ATOM 4054 O O . ASN B 1 19 ? -20.078 11.859 -18.766 1 85.25 19 ASN B O 1
ATOM 4058 N N . PHE B 1 20 ? -18.391 10.805 -17.906 1 83.88 20 PHE B N 1
ATOM 4059 C CA . PHE B 1 20 ? -19.25 9.75 -17.375 1 83.88 20 PHE B CA 1
ATOM 4060 C C . PHE B 1 20 ? -20.188 10.305 -16.312 1 83.88 20 PHE B C 1
ATOM 4062 O O . PHE B 1 20 ? -21.391 10.055 -16.359 1 83.88 20 PHE B O 1
ATOM 4069 N N . ALA B 1 21 ? -19.531 10.961 -15.344 1 82.25 21 ALA B N 1
ATOM 4070 C CA . ALA B 1 21 ? -20.312 11.469 -14.227 1 82.25 21 ALA B CA 1
ATOM 4071 C C . ALA B 1 21 ? -21.375 12.453 -14.711 1 82.25 21 ALA B C 1
ATOM 4073 O O . ALA B 1 21 ? -22.516 12.445 -14.211 1 82.25 21 ALA B O 1
ATOM 4074 N N . THR B 1 22 ? -21.031 13.328 -15.672 1 80.12 22 THR B N 1
ATOM 4075 C CA . THR B 1 22 ? -21.984 14.305 -16.203 1 80.12 22 THR B CA 1
ATOM 4076 C C . THR B 1 22 ? -23.156 13.602 -16.891 1 80.12 22 THR B C 1
ATOM 4078 O O . THR B 1 22 ? -24.297 14.023 -16.75 1 80.12 22 THR B O 1
ATOM 4081 N N . ALA B 1 23 ? -22.859 12.5 -17.562 1 78.88 23 ALA B N 1
ATOM 4082 C CA . ALA B 1 23 ? -23.891 11.734 -18.234 1 78.88 23 ALA B CA 1
ATOM 4083 C C . ALA B 1 23 ? -24.812 11.039 -17.234 1 78.88 23 ALA B C 1
ATOM 4085 O O . ALA B 1 23 ? -26.031 10.969 -17.438 1 78.88 23 ALA B O 1
ATOM 4086 N N . GLU B 1 24 ? -24.188 10.523 -16.172 1 76.38 24 GLU B N 1
ATOM 4087 C CA . GLU B 1 24 ? -24.953 9.805 -15.164 1 76.38 24 GLU B CA 1
ATOM 4088 C C . GLU B 1 24 ? -25.781 10.758 -14.312 1 76.38 24 GLU B C 1
ATOM 4090 O O . GLU B 1 24 ? -26.828 10.375 -13.789 1 76.38 24 GLU B O 1
ATOM 4095 N N . LEU B 1 25 ? -25.266 11.898 -14.07 1 75.19 25 LEU B N 1
ATOM 4096 C CA . LEU B 1 25 ? -25.922 12.859 -13.203 1 75.19 25 LEU B CA 1
ATOM 4097 C C . LEU B 1 25 ? -27.031 13.602 -13.953 1 75.19 25 LEU B C 1
ATOM 4099 O O . LEU B 1 25 ? -27.922 14.188 -13.336 1 75.19 25 LEU B O 1
ATOM 4103 N N . GLU B 1 26 ? -26.875 13.438 -15.281 1 71 26 GLU B N 1
ATOM 4104 C CA . GLU B 1 26 ? -27.906 14.086 -16.094 1 71 26 GLU B CA 1
ATOM 4105 C C . GLU B 1 26 ? -29.281 13.461 -15.852 1 71 26 GLU B C 1
ATOM 4107 O O . GLU B 1 26 ? -29.438 12.242 -15.953 1 71 26 GLU B O 1
ATOM 4112 N N . GLY B 1 27 ? -30.156 14.109 -15.25 1 62.22 27 GLY B N 1
ATOM 4113 C CA . GLY B 1 27 ? -31.531 13.695 -15.039 1 62.22 27 GLY B CA 1
ATOM 4114 C C . GLY B 1 27 ? -31.812 13.25 -13.617 1 62.22 27 GLY B C 1
ATOM 4115 O O . GLY B 1 27 ? -32.938 12.891 -13.289 1 62.22 27 GLY B O 1
ATOM 4116 N N . ARG B 1 28 ? -30.641 13.023 -12.984 1 62.75 28 ARG B N 1
ATOM 4117 C CA . ARG B 1 28 ? -30.875 12.578 -11.609 1 62.75 28 ARG B CA 1
ATOM 4118 C C . ARG B 1 28 ? -31.281 13.75 -10.719 1 62.75 28 ARG B C 1
ATOM 4120 O O . ARG B 1 28 ? -30.938 14.898 -11.008 1 62.75 28 ARG B O 1
ATOM 4127 N N . GLY B 1 29 ? -32.188 13.555 -9.883 1 60.62 29 GLY B N 1
ATOM 4128 C CA . GLY B 1 29 ? -32.625 14.562 -8.93 1 60.62 29 GLY B CA 1
ATOM 4129 C C . GLY B 1 29 ? -31.531 15.055 -8.016 1 60.62 29 GLY B C 1
ATOM 4130 O O . GLY B 1 29 ? -30.391 14.562 -8.086 1 60.62 29 GLY B O 1
ATOM 4131 N N . ILE B 1 30 ? -31.781 16.219 -7.387 1 59.31 30 ILE B N 1
ATOM 4132 C CA . ILE B 1 30 ? -30.812 16.953 -6.578 1 59.31 30 ILE B CA 1
ATOM 4133 C C . ILE B 1 30 ? -30.797 16.391 -5.16 1 59.31 30 ILE B C 1
ATOM 4135 O O . ILE B 1 30 ? -31.75 16.547 -4.406 1 59.31 30 ILE B O 1
ATOM 4139 N N . ASP B 1 31 ? -30.031 15.273 -4.949 1 66.12 31 ASP B N 1
ATOM 4140 C CA . ASP B 1 31 ? -29.75 14.922 -3.561 1 66.12 31 ASP B CA 1
ATOM 4141 C C . ASP B 1 31 ? -28.328 15.305 -3.162 1 66.12 31 ASP B C 1
ATOM 4143 O O . ASP B 1 31 ? -27.562 15.805 -3.988 1 66.12 31 ASP B O 1
ATOM 4147 N N . SER B 1 32 ? -28.141 15.336 -1.842 1 62.31 32 SER B N 1
ATOM 4148 C CA . SER B 1 32 ? -26.875 15.805 -1.274 1 62.31 32 SER B CA 1
ATOM 4149 C C . SER B 1 32 ? -25.688 15.102 -1.921 1 62.31 32 SER B C 1
ATOM 4151 O O . SER B 1 32 ? -24.656 15.727 -2.158 1 62.31 32 SER B O 1
ATOM 4153 N N . LEU B 1 33 ? -25.891 13.859 -2.299 1 69.12 33 LEU B N 1
ATOM 4154 C CA . LEU B 1 33 ? -24.828 13.102 -2.939 1 69.12 33 LEU B CA 1
ATOM 4155 C C . LEU B 1 33 ? -24.547 13.633 -4.336 1 69.12 33 LEU B C 1
ATOM 4157 O O . LEU B 1 33 ? -23.375 13.812 -4.707 1 69.12 33 LEU B O 1
ATOM 4161 N N . VAL B 1 34 ? -25.609 14 -4.957 1 69.81 34 VAL B N 1
ATOM 4162 C CA . VAL B 1 34 ? -25.5 14.477 -6.332 1 69.81 34 VAL B CA 1
ATOM 4163 C C . VAL B 1 34 ? -24.844 15.859 -6.352 1 69.81 34 VAL B C 1
ATOM 4165 O O . VAL B 1 34 ? -24.016 16.156 -7.211 1 69.81 34 VAL B O 1
ATOM 4168 N N . LEU B 1 35 ? -25.234 16.656 -5.344 1 64.25 35 LEU B N 1
ATOM 4169 C CA . LEU B 1 35 ? -24.672 18 -5.289 1 64.25 35 LEU B CA 1
ATOM 4170 C C . LEU B 1 35 ? -23.156 17.953 -5.031 1 64.25 35 LEU B C 1
ATOM 4172 O O . LEU B 1 35 ? -22.391 18.656 -5.68 1 64.25 35 LEU B O 1
ATOM 4176 N N . SER B 1 36 ? -22.766 17.094 -4.086 1 68.88 36 SER B N 1
ATOM 4177 C CA . SER B 1 36 ? -21.359 16.953 -3.777 1 68.88 36 SER B CA 1
ATOM 4178 C C . SER B 1 36 ? -20.578 16.406 -4.98 1 68.88 36 SER B C 1
ATOM 4180 O O . SER B 1 36 ? -19.484 16.875 -5.27 1 68.88 36 SER B O 1
ATOM 4182 N N . LEU B 1 37 ? -21.203 15.57 -5.645 1 77.25 37 LEU B N 1
ATOM 4183 C CA . LEU B 1 37 ? -20.578 14.969 -6.809 1 77.25 37 LEU B CA 1
ATOM 4184 C C . LEU B 1 37 ? -20.438 15.977 -7.941 1 77.25 37 LEU B C 1
ATOM 4186 O O . LEU B 1 37 ? -19.422 15.992 -8.648 1 77.25 37 LEU B O 1
ATOM 4190 N N . LYS B 1 38 ? -21.5 16.844 -8.016 1 74.12 38 LYS B N 1
ATOM 4191 C CA . LYS B 1 38 ? -21.484 17.844 -9.086 1 74.12 38 LYS B CA 1
ATOM 4192 C C . LYS B 1 38 ? -20.312 18.812 -8.898 1 74.12 38 LYS B C 1
ATOM 4194 O O . LYS B 1 38 ? -19.656 19.203 -9.867 1 74.12 38 LYS B O 1
ATOM 4199 N N . HIS B 1 39 ? -20.094 19.141 -7.684 1 72.88 39 HIS B N 1
ATOM 4200 C CA . HIS B 1 39 ? -19 20.062 -7.383 1 72.88 39 HIS B CA 1
ATOM 4201 C C . HIS B 1 39 ? -17.641 19.422 -7.715 1 72.88 39 HIS B C 1
ATOM 4203 O O . HIS B 1 39 ? -16.828 20.047 -8.406 1 72.88 39 HIS B O 1
ATOM 4209 N N . ASP B 1 40 ? -17.406 18.234 -7.254 1 80.06 40 ASP B N 1
ATOM 4210 C CA . ASP B 1 40 ? -16.125 17.562 -7.473 1 80.06 40 ASP B CA 1
ATOM 4211 C C . ASP B 1 40 ? -15.922 17.25 -8.953 1 80.06 40 ASP B C 1
ATOM 4213 O O . ASP B 1 40 ? -14.797 17.297 -9.445 1 80.06 40 ASP B O 1
ATOM 4217 N N . VAL B 1 41 ? -17 17.016 -9.594 1 82.75 41 VAL B N 1
ATOM 4218 C CA . VAL B 1 41 ? -16.938 16.703 -11.016 1 82.75 41 VAL B CA 1
ATOM 4219 C C . VAL B 1 41 ? -16.547 17.953 -11.805 1 82.75 41 VAL B C 1
ATOM 4221 O O . VAL B 1 41 ? -15.75 17.875 -12.742 1 82.75 41 VAL B O 1
ATOM 4224 N N . ALA B 1 42 ? -17.094 19.078 -11.414 1 78.5 42 ALA B N 1
ATOM 4225 C CA . ALA B 1 42 ? -16.75 20.344 -12.07 1 78.5 42 ALA B CA 1
ATOM 4226 C C . ALA B 1 42 ? -15.273 20.656 -11.914 1 78.5 42 ALA B C 1
ATOM 4228 O O . ALA B 1 42 ? -14.641 21.188 -12.828 1 78.5 42 ALA B O 1
ATOM 4229 N N . LEU B 1 43 ? -14.742 20.281 -10.82 1 82.44 43 LEU B N 1
ATOM 4230 C CA . LEU B 1 43 ? -13.336 20.531 -10.539 1 82.44 43 LEU B CA 1
ATOM 4231 C C . LEU B 1 43 ? -12.445 19.703 -11.453 1 82.44 43 LEU B C 1
ATOM 4233 O O . LEU B 1 43 ? -11.336 20.125 -11.797 1 82.44 43 LEU B O 1
ATOM 4237 N N . LEU B 1 44 ? -12.898 18.516 -11.836 1 87.88 44 LEU B N 1
ATOM 4238 C CA . LEU B 1 44 ? -12.133 17.672 -12.75 1 87.88 44 LEU B CA 1
ATOM 4239 C C . LEU B 1 44 ? -11.93 18.359 -14.094 1 87.88 44 LEU B C 1
ATOM 4241 O O . LEU B 1 44 ? -10.836 18.312 -14.656 1 87.88 44 LEU B O 1
ATOM 4245 N N . LYS B 1 45 ? -13 18.984 -14.562 1 84.94 45 LYS B N 1
ATOM 4246 C CA . LYS B 1 45 ? -12.922 19.688 -15.844 1 84.94 45 LYS B CA 1
ATOM 4247 C C . LYS B 1 45 ? -11.977 20.891 -15.758 1 84.94 45 LYS B C 1
ATOM 4249 O O . LYS B 1 45 ? -11.164 21.109 -16.656 1 84.94 45 LYS B O 1
ATOM 4254 N N . ASP B 1 46 ? -12.102 21.594 -14.695 1 82.62 46 ASP B N 1
ATOM 4255 C CA . ASP B 1 46 ? -11.234 22.75 -14.492 1 82.62 46 ASP B CA 1
ATOM 4256 C C . ASP B 1 46 ? -9.773 22.312 -14.383 1 82.62 46 ASP B C 1
ATOM 4258 O O . ASP B 1 46 ? -8.883 22.953 -14.953 1 82.62 46 ASP B O 1
ATOM 4262 N N . PHE B 1 47 ? -9.617 21.344 -13.609 1 87.81 47 PHE B N 1
ATOM 4263 C CA . PHE B 1 47 ? -8.273 20.797 -13.453 1 87.81 47 PHE B CA 1
ATOM 4264 C C . PHE B 1 47 ? -7.672 20.438 -14.805 1 87.81 47 PHE B C 1
ATOM 4266 O O . PHE B 1 47 ? -6.547 20.828 -15.117 1 87.81 47 PHE B O 1
ATOM 4273 N N . ALA B 1 48 ? -8.461 19.641 -15.609 1 89.88 48 ALA B N 1
ATOM 4274 C CA . ALA B 1 48 ? -7.973 19.203 -16.906 1 89.88 48 ALA B CA 1
ATOM 4275 C C . ALA B 1 48 ? -7.668 20.391 -17.812 1 89.88 48 ALA B C 1
ATOM 4277 O O . ALA B 1 48 ? -6.633 20.438 -18.484 1 89.88 48 ALA B O 1
ATOM 4278 N N . ARG B 1 49 ? -8.5 21.359 -17.812 1 86.81 49 ARG B N 1
ATOM 4279 C CA . ARG B 1 49 ? -8.32 22.547 -18.625 1 86.81 49 ARG B CA 1
ATOM 4280 C C . ARG B 1 49 ? -7.066 23.312 -18.219 1 86.81 49 ARG B C 1
ATOM 4282 O O . ARG B 1 49 ? -6.25 23.688 -19.062 1 86.81 49 ARG B O 1
ATOM 4289 N N . ILE B 1 50 ? -6.879 23.562 -16.922 1 84.38 50 ILE B N 1
ATOM 4290 C CA . ILE B 1 50 ? -5.781 24.359 -16.375 1 84.38 50 ILE B CA 1
ATOM 4291 C C . ILE B 1 50 ? -4.453 23.672 -16.656 1 84.38 50 ILE B C 1
ATOM 4293 O O . ILE B 1 50 ? -3.504 24.297 -17.141 1 84.38 50 ILE B O 1
ATOM 4297 N N . PH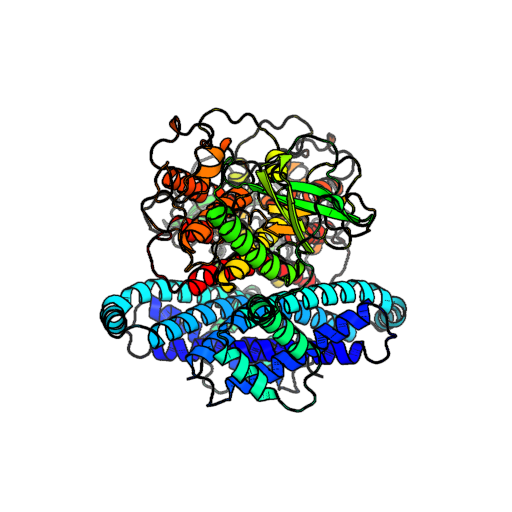E B 1 51 ? -4.375 22.422 -16.375 1 90.31 51 PHE B N 1
ATOM 4298 C CA . PHE B 1 51 ? -3.109 21.703 -16.484 1 90.31 51 PHE B CA 1
ATOM 4299 C C . PHE B 1 51 ? -2.74 21.469 -17.938 1 90.31 51 PHE B C 1
ATOM 4301 O O . PHE B 1 51 ? -1.562 21.516 -18.312 1 90.31 51 PHE B O 1
ATOM 4308 N N . ASN B 1 52 ? -3.779 21.234 -18.828 1 90.12 52 ASN B N 1
ATOM 4309 C CA . ASN B 1 52 ? -3.502 21.109 -20.25 1 90.12 52 ASN B CA 1
ATOM 4310 C C . ASN B 1 52 ? -3.004 22.438 -20.844 1 90.12 52 ASN B C 1
ATOM 4312 O O . ASN B 1 52 ? -2.062 22.438 -21.625 1 90.12 52 ASN B O 1
ATOM 4316 N N . ALA B 1 53 ? -3.645 23.516 -20.438 1 87.44 53 ALA B N 1
ATOM 4317 C CA . ALA B 1 53 ? -3.23 24.828 -20.906 1 87.44 53 ALA B CA 1
ATOM 4318 C C . ALA B 1 53 ? -1.824 25.172 -20.422 1 87.44 53 ALA B C 1
ATOM 4320 O O . ALA B 1 53 ? -1.023 25.734 -21.172 1 87.44 53 ALA B O 1
ATOM 4321 N N . ALA B 1 54 ? -1.595 24.844 -19.172 1 87.5 54 ALA B N 1
ATOM 4322 C CA . ALA B 1 54 ? -0.286 25.109 -18.594 1 87.5 54 ALA B CA 1
ATOM 4323 C C . ALA B 1 54 ? 0.812 24.344 -19.297 1 87.5 54 ALA B C 1
ATOM 4325 O O . ALA B 1 54 ? 1.916 24.844 -19.5 1 87.5 54 ALA B O 1
ATOM 4326 N N . ALA B 1 55 ? 0.493 23.109 -19.625 1 88.81 55 ALA B N 1
ATOM 4327 C CA . ALA B 1 55 ? 1.469 22.25 -20.297 1 88.81 55 ALA B CA 1
ATOM 4328 C C . ALA B 1 55 ? 1.857 22.812 -21.656 1 88.81 55 ALA B C 1
ATOM 4330 O O . ALA B 1 55 ? 2.99 22.641 -22.109 1 88.81 55 ALA B O 1
ATOM 4331 N N . GLN B 1 56 ? 0.976 23.609 -22.297 1 88.31 56 GLN B N 1
ATOM 4332 C CA . GLN B 1 56 ? 1.201 24.125 -23.641 1 88.31 56 GLN B CA 1
ATOM 4333 C C . GLN B 1 56 ? 1.668 25.578 -23.609 1 88.31 56 GLN B C 1
ATOM 4335 O O . GLN B 1 56 ? 2.148 26.109 -24.609 1 88.31 56 GLN B O 1
ATOM 4340 N N . SER B 1 57 ? 1.604 26.188 -22.453 1 87.44 57 SER B N 1
ATOM 4341 C CA . SER B 1 57 ? 1.874 27.625 -22.328 1 87.44 57 SER B CA 1
ATOM 4342 C C . SER B 1 57 ? 3.371 27.906 -22.391 1 87.44 57 SER B C 1
ATOM 4344 O O . SER B 1 57 ? 4.164 27.219 -21.734 1 87.44 57 SER B O 1
ATOM 4346 N N . GLU B 1 58 ? 3.762 28.906 -23.047 1 86.81 58 GLU B N 1
ATOM 4347 C CA . GLU B 1 58 ? 5.152 29.344 -23.109 1 86.81 58 GLU B CA 1
ATOM 4348 C C . GLU B 1 58 ? 5.492 30.25 -21.922 1 86.81 58 GLU B C 1
ATOM 4350 O O . GLU B 1 58 ? 6.668 30.469 -21.625 1 86.81 58 GLU B O 1
ATOM 4355 N N . GLN B 1 59 ? 4.492 30.734 -21.219 1 83.75 59 GLN B N 1
ATOM 4356 C CA . GLN B 1 59 ? 4.688 31.656 -20.094 1 83.75 59 GLN B CA 1
ATOM 4357 C C . GLN B 1 59 ? 5.059 30.891 -18.828 1 83.75 59 GLN B C 1
ATOM 4359 O O . GLN B 1 59 ? 5.527 31.5 -17.859 1 83.75 59 GLN B O 1
ATOM 4364 N N . ILE B 1 60 ? 4.859 29.609 -18.812 1 87.69 60 ILE B N 1
ATOM 4365 C CA . ILE B 1 60 ? 5.191 28.797 -17.656 1 87.69 60 ILE B CA 1
ATOM 4366 C C . ILE B 1 60 ? 6.543 28.125 -17.859 1 87.69 60 ILE B C 1
ATOM 4368 O O . ILE B 1 60 ? 6.723 27.344 -18.812 1 87.69 60 ILE B O 1
ATOM 4372 N N . PRO B 1 61 ? 7.438 28.469 -17.047 1 84.69 61 PRO B N 1
ATOM 4373 C CA . PRO B 1 61 ? 8.766 27.859 -17.172 1 84.69 61 PRO B CA 1
ATOM 4374 C C . PRO B 1 61 ? 8.742 26.344 -17.078 1 84.69 61 PRO B C 1
ATOM 4376 O O . PRO B 1 61 ? 7.828 25.781 -16.469 1 84.69 61 PRO B O 1
ATOM 4379 N N . LEU B 1 62 ? 9.656 25.734 -17.641 1 85.25 62 LEU B N 1
ATOM 4380 C CA . LEU B 1 62 ? 9.742 24.281 -17.703 1 85.25 62 LEU B CA 1
ATOM 4381 C C . LEU B 1 62 ? 9.805 23.672 -16.297 1 85.25 62 LEU B C 1
ATOM 4383 O O . LEU B 1 62 ? 9.227 22.625 -16.047 1 85.25 62 LEU B O 1
ATOM 4387 N N . THR B 1 63 ? 10.492 24.344 -15.344 1 76.62 63 THR B N 1
ATOM 4388 C CA . THR B 1 63 ? 10.586 23.859 -13.969 1 76.62 63 THR B CA 1
ATOM 4389 C C . THR B 1 63 ? 9.203 23.812 -13.32 1 76.62 63 THR B C 1
ATOM 4391 O O . THR B 1 63 ? 8.898 22.875 -12.57 1 76.62 63 THR B O 1
ATOM 4394 N N . ASP B 1 64 ? 8.445 24.766 -13.656 1 81.56 64 ASP B N 1
ATOM 4395 C CA . ASP B 1 64 ? 7.086 24.812 -13.125 1 81.56 64 ASP B CA 1
ATOM 4396 C C . ASP B 1 64 ? 6.223 23.719 -13.766 1 81.56 64 ASP B C 1
ATOM 4398 O O . ASP B 1 64 ? 5.355 23.141 -13.109 1 81.56 64 ASP B O 1
ATOM 4402 N N . LYS B 1 65 ? 6.457 23.484 -15.047 1 85.62 65 LYS B N 1
ATOM 4403 C CA . LYS B 1 65 ? 5.727 22.422 -15.719 1 85.62 65 LYS B CA 1
ATOM 4404 C C . LYS B 1 65 ? 6.043 21.062 -15.102 1 85.62 65 LYS B C 1
ATOM 4406 O O . LYS B 1 65 ? 5.168 20.203 -14.992 1 85.62 65 LYS B O 1
ATOM 4411 N N . PHE B 1 66 ? 7.242 20.906 -14.695 1 79.44 66 PHE B N 1
ATOM 4412 C CA . PHE B 1 66 ? 7.637 19.672 -14.031 1 79.44 66 PHE B CA 1
ATOM 4413 C C . PHE B 1 66 ? 6.949 19.547 -12.672 1 79.44 66 PHE B C 1
ATOM 4415 O O . PHE B 1 66 ? 6.574 18.438 -12.266 1 79.44 66 PHE B O 1
ATOM 4422 N N . LEU B 1 67 ? 6.797 20.641 -11.977 1 76.06 67 LEU B N 1
ATOM 4423 C CA . LEU B 1 67 ? 6.074 20.641 -10.711 1 76.06 67 LEU B CA 1
ATOM 4424 C C . LEU B 1 67 ? 4.633 20.188 -10.906 1 76.06 67 LEU B C 1
ATOM 4426 O O . LEU B 1 67 ? 4.113 19.375 -10.133 1 76.06 67 LEU B O 1
ATOM 4430 N N . LEU B 1 68 ? 4.074 20.703 -11.977 1 84.06 68 LEU B N 1
ATOM 4431 C CA . LEU B 1 68 ? 2.703 20.312 -12.297 1 84.06 68 LEU B CA 1
ATOM 4432 C C . LEU B 1 68 ? 2.623 18.844 -12.672 1 84.06 68 LEU B C 1
ATOM 4434 O O . LEU B 1 68 ? 1.665 18.156 -12.312 1 84.06 68 LEU B O 1
ATOM 4438 N N . ASN B 1 69 ? 3.598 18.453 -13.414 1 85.62 69 ASN B N 1
ATOM 4439 C CA . ASN B 1 69 ? 3.684 17.047 -13.789 1 85.62 69 ASN B CA 1
ATOM 4440 C C . ASN B 1 69 ? 3.775 16.156 -12.555 1 85.62 69 ASN B C 1
ATOM 4442 O O . ASN B 1 69 ? 3.15 15.094 -12.516 1 85.62 69 ASN B O 1
ATOM 4446 N N . GLU B 1 70 ? 4.449 16.516 -11.562 1 76.88 70 GLU B N 1
ATOM 4447 C CA . GLU B 1 70 ? 4.566 15.766 -10.312 1 76.88 70 GLU B CA 1
ATOM 4448 C C . GLU B 1 70 ? 3.234 15.727 -9.57 1 76.88 70 GLU B C 1
ATOM 4450 O O . GLU B 1 70 ? 2.883 14.711 -8.969 1 76.88 70 GLU B O 1
ATOM 4455 N N . ILE B 1 71 ? 2.568 16.766 -9.57 1 79.31 71 ILE B N 1
ATOM 4456 C CA . ILE B 1 71 ? 1.25 16.828 -8.945 1 79.31 71 ILE B CA 1
ATOM 4457 C C . ILE B 1 71 ? 0.324 15.812 -9.617 1 79.31 71 ILE B C 1
ATOM 4459 O O . ILE B 1 71 ? -0.422 15.102 -8.945 1 79.31 71 ILE B O 1
ATOM 4463 N N . CYS B 1 72 ? 0.456 15.719 -10.938 1 86.88 72 CYS B N 1
ATOM 4464 C CA . CYS B 1 72 ? -0.376 14.789 -11.688 1 86.88 72 CYS B CA 1
ATOM 4465 C C . CYS B 1 72 ? -0.036 13.344 -11.336 1 86.88 72 CYS B C 1
ATOM 4467 O O . CYS B 1 72 ? -0.926 12.492 -11.25 1 86.88 72 CYS B O 1
ATOM 4469 N N . LEU B 1 73 ? 1.215 13.07 -11.172 1 81 73 LEU B N 1
ATOM 4470 C CA . LEU B 1 73 ? 1.612 11.727 -10.781 1 81 73 LEU B CA 1
ATOM 4471 C C . LEU B 1 73 ? 1.01 11.352 -9.43 1 81 73 LEU B C 1
ATOM 4473 O O . LEU B 1 73 ? 0.605 10.203 -9.227 1 81 73 LEU B O 1
ATOM 4477 N N . ALA B 1 74 ? 0.916 12.336 -8.562 1 74.62 74 ALA B N 1
ATOM 4478 C CA . ALA B 1 74 ? 0.393 12.094 -7.219 1 74.62 74 ALA B CA 1
ATOM 4479 C C . ALA B 1 74 ? -1.123 11.922 -7.242 1 74.62 74 ALA B C 1
ATOM 4481 O O . ALA B 1 74 ? -1.682 11.172 -6.438 1 74.62 74 ALA B O 1
ATOM 4482 N N . LEU B 1 75 ? -1.747 12.555 -8.148 1 83.5 75 LEU B N 1
ATOM 4483 C CA . LEU B 1 75 ? -3.205 12.578 -8.18 1 83.5 75 LEU B CA 1
ATOM 4484 C C . LEU B 1 75 ? -3.744 11.438 -9.039 1 83.5 75 LEU B C 1
ATOM 4486 O O . LEU B 1 75 ? -4.914 11.07 -8.93 1 83.5 75 LEU B O 1
ATOM 4490 N N . GLN B 1 76 ? -2.926 10.875 -9.852 1 85.94 76 GLN B N 1
ATOM 4491 C CA . GLN B 1 76 ? -3.355 9.953 -10.898 1 85.94 76 GLN B CA 1
ATOM 4492 C C . GLN B 1 76 ? -3.912 8.664 -10.297 1 85.94 76 GLN B C 1
ATOM 4494 O O . GLN B 1 76 ? -4.906 8.125 -10.789 1 85.94 76 GLN B O 1
ATOM 4499 N N . PRO B 1 77 ? -3.355 8.117 -9.258 1 76.81 77 PRO B N 1
ATOM 4500 C CA . PRO B 1 77 ? -3.84 6.832 -8.758 1 76.81 77 PRO B CA 1
ATOM 4501 C C . PRO B 1 77 ? -5.301 6.883 -8.32 1 76.81 77 PRO B C 1
ATOM 4503 O O . PRO B 1 77 ? -6.055 5.934 -8.562 1 76.81 77 PRO B O 1
ATOM 4506 N N . SER B 1 78 ? -5.68 7.926 -7.637 1 81.12 78 SER B N 1
ATOM 4507 C CA . SER B 1 78 ? -7.074 8.047 -7.219 1 81.12 78 SER B CA 1
ATOM 4508 C C . SER B 1 78 ? -8.008 8.125 -8.422 1 81.12 78 SER B C 1
ATOM 4510 O O . SER B 1 78 ? -9.094 7.539 -8.406 1 81.12 78 SER B O 1
ATOM 4512 N N . LEU B 1 79 ? -7.566 8.828 -9.43 1 87.19 79 LEU B N 1
ATOM 4513 C CA . LEU B 1 79 ? -8.367 8.93 -10.648 1 87.19 79 LEU B CA 1
ATOM 4514 C C . LEU B 1 79 ? -8.445 7.578 -11.352 1 87.19 79 LEU B C 1
ATOM 4516 O O . LEU B 1 79 ? -9.492 7.215 -11.898 1 87.19 79 LEU B O 1
ATOM 4520 N N . ALA B 1 80 ? -7.32 6.863 -11.352 1 84.44 80 ALA B N 1
ATOM 4521 C CA . ALA B 1 80 ? -7.266 5.551 -11.984 1 84.44 80 ALA B CA 1
ATOM 4522 C C . ALA B 1 80 ? -8.25 4.582 -11.336 1 84.44 80 ALA B C 1
ATOM 4524 O O . ALA B 1 80 ? -8.891 3.785 -12.023 1 84.44 80 ALA B O 1
ATOM 4525 N N . ARG B 1 81 ? -8.391 4.602 -10.062 1 78.25 81 ARG B N 1
ATOM 4526 C CA . ARG B 1 81 ? -9.32 3.742 -9.336 1 78.25 81 ARG B CA 1
ATOM 4527 C C . ARG B 1 81 ? -10.766 4.035 -9.742 1 78.25 81 ARG B C 1
ATOM 4529 O O . ARG B 1 81 ? -11.555 3.115 -9.961 1 78.25 81 ARG B O 1
ATOM 4536 N N . ILE B 1 82 ? -11.086 5.332 -9.719 1 83.31 82 ILE B N 1
ATOM 4537 C CA . ILE B 1 82 ? -12.43 5.734 -10.117 1 83.31 82 ILE B CA 1
ATOM 4538 C C . ILE B 1 82 ? -12.695 5.301 -11.562 1 83.31 82 ILE B C 1
ATOM 4540 O O . ILE B 1 82 ? -13.766 4.77 -11.867 1 83.31 82 ILE B O 1
ATOM 4544 N N . HIS B 1 83 ? -11.695 5.555 -12.414 1 85.75 83 HIS B N 1
ATOM 4545 C CA . HIS B 1 83 ? -11.789 5.191 -13.828 1 85.75 83 HIS B CA 1
ATOM 4546 C C . HIS B 1 83 ? -12.016 3.693 -13.992 1 85.75 83 HIS B C 1
ATOM 4548 O O . HIS B 1 83 ? -12.836 3.273 -14.82 1 85.75 83 HIS B O 1
ATOM 4554 N N . SER B 1 84 ? -11.375 2.883 -13.258 1 78.31 84 SER B N 1
ATOM 4555 C CA . SER B 1 84 ? -11.531 1.433 -13.312 1 78.31 84 SER B CA 1
ATOM 4556 C C . SER B 1 84 ? -12.945 1.016 -12.945 1 78.31 84 SER B C 1
ATOM 4558 O O . SER B 1 84 ? -13.523 0.131 -13.586 1 78.31 84 SER B O 1
ATOM 4560 N N . THR B 1 85 ? -13.453 1.583 -11.883 1 76.62 85 THR B N 1
ATOM 4561 C CA . THR B 1 85 ? -14.82 1.291 -11.469 1 76.62 85 THR B CA 1
ATOM 4562 C C . THR B 1 85 ? -15.805 1.597 -12.594 1 76.62 85 THR B C 1
ATOM 4564 O O . THR B 1 85 ? -16.734 0.822 -12.844 1 76.62 85 THR B O 1
ATOM 4567 N N . ILE B 1 86 ? -15.586 2.705 -13.273 1 77.5 86 ILE B N 1
ATOM 4568 C CA . ILE B 1 86 ? -16.469 3.145 -14.359 1 77.5 86 ILE B CA 1
ATOM 4569 C C . ILE B 1 86 ? -16.375 2.158 -15.516 1 77.5 86 ILE B C 1
ATOM 4571 O O . ILE B 1 86 ? -17.406 1.745 -16.062 1 77.5 86 ILE B O 1
ATOM 4575 N N . VAL B 1 87 ? -15.203 1.768 -15.891 1 76.88 87 VAL B N 1
ATOM 4576 C CA . VAL B 1 87 ? -14.992 0.879 -17.031 1 76.88 87 VAL B CA 1
ATOM 4577 C C . VAL B 1 87 ? -15.594 -0.491 -16.734 1 76.88 87 VAL B C 1
ATOM 4579 O O . VAL B 1 87 ? -16.219 -1.098 -17.609 1 76.88 87 VAL B O 1
ATOM 4582 N N . ARG B 1 88 ? -15.438 -1.005 -15.594 1 71.12 88 ARG B N 1
ATOM 4583 C CA . ARG B 1 88 ? -16 -2.297 -15.211 1 71.12 88 ARG B CA 1
ATOM 4584 C C . ARG B 1 88 ? -17.516 -2.271 -15.281 1 71.12 88 ARG B C 1
ATOM 4586 O O . ARG B 1 88 ? -18.141 -3.25 -15.695 1 71.12 88 ARG B O 1
ATOM 4593 N N . ARG B 1 89 ? -18.016 -1.205 -14.812 1 71.62 89 ARG B N 1
ATOM 4594 C CA . ARG B 1 89 ? -19.469 -1.046 -14.906 1 71.62 89 ARG B CA 1
ATOM 4595 C C . ARG B 1 89 ? -19.922 -1.046 -16.359 1 71.62 89 ARG B C 1
ATOM 4597 O O . ARG B 1 89 ? -20.938 -1.666 -16.688 1 71.62 89 ARG B O 1
ATOM 4604 N N . LYS B 1 90 ? -19.25 -0.338 -17.141 1 72.69 90 LYS B N 1
ATOM 4605 C CA . LYS B 1 90 ? -19.609 -0.271 -18.562 1 72.69 90 LYS B CA 1
ATOM 4606 C C . LYS B 1 90 ? -19.453 -1.634 -19.234 1 72.69 90 LYS B C 1
ATOM 4608 O O . LYS B 1 90 ? -20.281 -2.014 -20.062 1 72.69 90 LYS B O 1
ATOM 4613 N N . MET B 1 91 ? -18.422 -2.314 -18.844 1 69.81 91 MET B N 1
ATOM 4614 C CA . MET B 1 91 ? -18.188 -3.654 -19.375 1 69.81 91 MET B CA 1
ATOM 4615 C C . MET B 1 91 ? -19.312 -4.605 -18.969 1 69.81 91 MET B C 1
ATOM 4617 O O . MET B 1 91 ? -19.781 -5.406 -19.766 1 69.81 91 MET B O 1
ATOM 4621 N N . SER B 1 92 ? -19.641 -4.551 -17.672 1 65.56 92 SER B N 1
ATOM 4622 C CA . SER B 1 92 ? -20.719 -5.387 -17.172 1 65.56 92 SER B CA 1
ATOM 4623 C C . SER B 1 92 ? -22.031 -5.094 -17.891 1 65.56 92 SER B C 1
ATOM 4625 O O . SER B 1 92 ? -22.828 -6.004 -18.156 1 65.56 92 SER B O 1
ATOM 4627 N N . ALA B 1 93 ? -22.25 -3.877 -18.188 1 69.25 93 ALA B N 1
ATOM 4628 C CA . ALA B 1 93 ? -23.469 -3.48 -18.891 1 69.25 93 ALA B CA 1
ATOM 4629 C C . ALA B 1 93 ? -23.484 -4.027 -20.312 1 69.25 93 ALA B C 1
ATOM 4631 O O . ALA B 1 93 ? -24.531 -4.406 -20.828 1 69.25 93 ALA B O 1
ATOM 4632 N N . LEU B 1 94 ? -22.375 -4.051 -20.891 1 67.94 94 LEU B N 1
ATOM 4633 C CA . LEU B 1 94 ? -22.266 -4.508 -22.266 1 67.94 94 LEU B CA 1
ATOM 4634 C C . LEU B 1 94 ? -22.391 -6.023 -22.359 1 67.94 94 LEU B C 1
ATOM 4636 O O . LEU B 1 94 ? -22.859 -6.559 -23.359 1 67.94 94 LEU B O 1
ATOM 4640 N N . THR B 1 95 ? -21.953 -6.746 -21.266 1 62.53 95 THR B N 1
ATOM 4641 C CA . THR B 1 95 ? -21.922 -8.203 -21.312 1 62.53 95 THR B CA 1
ATOM 4642 C C . THR B 1 95 ? -23.125 -8.797 -20.578 1 62.53 95 THR B C 1
ATOM 4644 O O . THR B 1 95 ? -23.25 -10.016 -20.469 1 62.53 95 THR B O 1
ATOM 4647 N N . ALA B 1 96 ? -23.812 -7.91 -19.938 1 59.09 96 ALA B N 1
ATOM 4648 C CA . ALA B 1 96 ? -24.953 -8.383 -19.172 1 59.09 96 ALA B CA 1
ATOM 4649 C C . ALA B 1 96 ? -25.984 -9.07 -20.062 1 59.09 96 ALA B C 1
ATOM 4651 O O . ALA B 1 96 ? -26.172 -8.664 -21.219 1 59.09 96 ALA B O 1
ATOM 4652 N N . SER B 1 97 ? -26.312 -10.312 -19.562 1 61.59 97 SER B N 1
ATOM 4653 C CA . SER B 1 97 ? -27.422 -10.977 -20.234 1 61.59 97 SER B CA 1
ATOM 4654 C C . SER B 1 97 ? -28.656 -10.094 -20.266 1 61.59 97 SER B C 1
ATOM 4656 O O . SER B 1 97 ? -28.797 -9.164 -19.469 1 61.59 97 SER B O 1
ATOM 4658 N N . PRO B 1 98 ? -29.453 -10.242 -21.312 1 57.47 98 PRO B N 1
ATOM 4659 C CA . PRO B 1 98 ? -30.688 -9.469 -21.391 1 57.47 98 PRO B CA 1
ATOM 4660 C C . PRO B 1 98 ? -31.469 -9.461 -20.078 1 57.47 98 PRO B C 1
ATOM 4662 O O . PRO B 1 98 ? -32.031 -8.43 -19.688 1 57.47 98 PRO B O 1
ATOM 4665 N N . ALA B 1 99 ? -31.422 -10.492 -19.297 1 55 99 ALA B N 1
ATOM 4666 C CA . ALA B 1 99 ? -32.094 -10.57 -18 1 55 99 ALA B CA 1
ATOM 4667 C C . ALA B 1 99 ? -31.422 -9.672 -16.969 1 55 99 ALA B C 1
ATOM 4669 O O . ALA B 1 99 ? -32.094 -8.969 -16.219 1 55 99 ALA B O 1
ATOM 4670 N N . ARG B 1 100 ? -30.188 -9.742 -17 1 57.16 100 ARG B N 1
ATOM 4671 C CA . ARG B 1 100 ? -29.438 -8.93 -16.047 1 57.16 100 ARG B CA 1
ATOM 4672 C C . ARG B 1 100 ? -29.547 -7.445 -16.391 1 57.16 100 ARG B C 1
ATOM 4674 O O . ARG B 1 100 ? -29.609 -6.602 -15.5 1 57.16 100 ARG B O 1
ATOM 4681 N N . LYS B 1 101 ? -29.578 -7.195 -17.625 1 57.75 101 LYS B N 1
ATOM 4682 C CA . LYS B 1 101 ? -29.812 -5.824 -18.078 1 57.75 101 LYS B CA 1
ATOM 4683 C C . LYS B 1 101 ? -31.156 -5.297 -17.578 1 57.75 101 LYS B C 1
ATOM 4685 O O . LYS B 1 101 ? -31.25 -4.137 -17.172 1 57.75 101 LYS B O 1
ATOM 4690 N N . ALA B 1 102 ? -32.094 -6.227 -17.594 1 54.06 102 ALA B N 1
ATOM 4691 C CA . ALA B 1 102 ? -33.438 -5.855 -17.109 1 54.06 102 ALA B CA 1
ATOM 4692 C C . ALA B 1 102 ? -33.406 -5.586 -15.609 1 54.06 102 ALA B C 1
ATOM 4694 O O . ALA B 1 102 ? -34.031 -4.633 -15.133 1 54.06 102 ALA B O 1
ATOM 4695 N N . VAL B 1 103 ? -32.688 -6.395 -14.914 1 52.31 103 VAL B N 1
ATOM 4696 C CA . VAL B 1 103 ? -32.594 -6.242 -13.461 1 52.31 103 VAL B CA 1
ATOM 4697 C C . VAL B 1 103 ? -31.766 -4.996 -13.125 1 52.31 103 VAL B C 1
ATOM 4699 O O . VAL B 1 103 ? -32.125 -4.258 -12.195 1 52.31 103 VAL B O 1
ATOM 4702 N N . ASP B 1 104 ? -30.719 -4.91 -13.781 1 53.91 104 ASP B N 1
ATOM 4703 C CA . ASP B 1 104 ? -29.875 -3.746 -13.539 1 53.91 104 ASP B CA 1
ATOM 4704 C C . ASP B 1 104 ? -30.625 -2.451 -13.828 1 53.91 104 ASP B C 1
ATOM 4706 O O . ASP B 1 104 ? -30.406 -1.434 -13.172 1 53.91 104 ASP B O 1
ATOM 4710 N N . LYS B 1 105 ? -31.578 -2.588 -14.781 1 50.22 105 LYS B N 1
ATOM 4711 C CA . LYS B 1 105 ? -32.438 -1.445 -15.047 1 50.22 105 LYS B CA 1
ATOM 4712 C C . LYS B 1 105 ? -33.312 -1.137 -13.844 1 50.22 105 LYS B C 1
ATOM 4714 O O . LYS B 1 105 ? -33.625 0.028 -13.555 1 50.22 105 LYS B O 1
ATOM 4719 N N . VAL B 1 106 ? -33.875 -2.285 -13.305 1 40.94 106 VAL B N 1
ATOM 4720 C CA . VAL B 1 106 ? -34.719 -2.119 -12.133 1 40.94 106 VAL B CA 1
ATOM 4721 C C . VAL B 1 106 ? -33.875 -1.807 -10.906 1 40.94 106 VAL B C 1
ATOM 4723 O O . VAL B 1 106 ? -34.188 -0.906 -10.125 1 40.94 106 VAL B O 1
ATOM 4726 N N . HIS B 1 107 ? -32.938 -2.779 -10.547 1 40 107 HIS B N 1
ATOM 4727 C CA . HIS B 1 107 ? -32.125 -2.676 -9.344 1 40 107 HIS B CA 1
ATOM 4728 C C . HIS B 1 107 ? -30.922 -1.765 -9.57 1 40 107 HIS B C 1
ATOM 4730 O O . HIS B 1 107 ? -30.109 -1.572 -8.672 1 40 107 HIS B O 1
ATOM 4736 N N . GLY B 1 108 ? -30.656 -1.472 -10.602 1 41.5 108 GLY B N 1
ATOM 4737 C CA . GLY B 1 108 ? -29.562 -0.64 -11.062 1 41.5 108 GLY B CA 1
ATOM 4738 C C . GLY B 1 108 ? -29.297 0.547 -10.156 1 41.5 108 GLY B C 1
ATOM 4739 O O . GLY B 1 108 ? -28.203 1.111 -10.172 1 41.5 108 GLY B O 1
ATOM 4740 N N . PHE B 1 109 ? -30.359 0.909 -9.5 1 40.84 109 PHE B N 1
ATOM 4741 C CA . PHE B 1 109 ? -30.297 2.1 -8.656 1 40.84 109 PHE B CA 1
ATOM 4742 C C . PHE B 1 109 ? -29.438 1.841 -7.43 1 40.84 109 PHE B C 1
ATOM 4744 O O . PHE B 1 109 ? -28.672 2.711 -7.004 1 40.84 109 PHE B O 1
ATOM 4751 N N . LEU B 1 110 ? -29.578 0.739 -6.785 1 40.88 110 LEU B N 1
ATOM 4752 C CA . LEU B 1 110 ? -28.953 0.491 -5.484 1 40.88 110 LEU B CA 1
ATOM 4753 C C . LEU B 1 110 ? -27.453 0.246 -5.629 1 40.88 110 LEU B C 1
ATOM 4755 O O . LEU B 1 110 ? -26.656 0.8 -4.871 1 40.88 110 LEU B O 1
ATOM 4759 N N . TYR B 1 111 ? -27.078 -0.912 -6.336 1 47.03 111 TYR B N 1
ATOM 4760 C CA . TYR B 1 111 ? -25.672 -1.133 -6.672 1 47.03 111 TYR B CA 1
ATOM 4761 C C . TYR B 1 111 ? -25.047 0.128 -7.254 1 47.03 111 TYR B C 1
ATOM 4763 O O . TYR B 1 111 ? -23.891 0.434 -6.98 1 47.03 111 TYR B O 1
ATOM 4771 N N . GLY B 1 112 ? -26 1.025 -7.668 1 58.5 112 GLY B N 1
ATOM 4772 C CA . GLY B 1 112 ? -25.656 2.312 -8.25 1 58.5 112 GLY B CA 1
ATOM 4773 C C . GLY B 1 112 ? -25.312 3.367 -7.215 1 58.5 112 GLY B C 1
ATOM 4774 O O . GLY B 1 112 ? -24.312 4.082 -7.348 1 58.5 112 GLY B O 1
ATOM 4775 N N . LYS B 1 113 ? -26.062 3.049 -6.059 1 63.66 113 LYS B N 1
ATOM 4776 C CA . LYS B 1 113 ? -25.875 4.09 -5.055 1 63.66 113 LYS B CA 1
ATOM 4777 C C . LYS B 1 113 ? -24.562 3.887 -4.289 1 63.66 113 LYS B C 1
ATOM 4779 O O . LYS B 1 113 ? -23.828 4.844 -4.051 1 63.66 113 LYS B O 1
ATOM 4784 N N . ALA B 1 114 ? -24.312 2.514 -3.896 1 67.75 114 ALA B N 1
ATOM 4785 C CA . ALA B 1 114 ? -23.094 2.23 -3.16 1 67.75 114 ALA B CA 1
ATOM 4786 C C . ALA B 1 114 ? -21.859 2.525 -4.016 1 67.75 114 ALA B C 1
ATOM 4788 O O . ALA B 1 114 ? -20.859 3.061 -3.52 1 67.75 114 ALA B O 1
ATOM 4789 N N . GLU B 1 115 ? -22.031 2.18 -5.207 1 72.31 115 GLU B N 1
ATOM 4790 C CA . GLU B 1 115 ? -20.938 2.451 -6.129 1 72.31 115 GLU B CA 1
ATOM 4791 C C . GLU B 1 115 ? -20.719 3.953 -6.305 1 72.31 115 GLU B C 1
ATOM 4793 O O . GLU B 1 115 ? -19.578 4.426 -6.336 1 72.31 115 GLU B O 1
ATOM 4798 N N . MET B 1 116 ? -21.906 4.629 -6.305 1 74.31 116 MET B N 1
ATOM 4799 C CA . MET B 1 116 ? -21.812 6.074 -6.48 1 74.31 116 MET B CA 1
ATOM 4800 C C . MET B 1 116 ? -21.25 6.742 -5.234 1 74.31 116 MET B C 1
ATOM 4802 O O . MET B 1 116 ? -20.5 7.727 -5.332 1 74.31 116 MET B O 1
ATOM 4806 N N . GLN B 1 117 ? -21.625 6.164 -4.148 1 76.12 117 GLN B N 1
ATOM 4807 C CA . GLN B 1 117 ? -21.062 6.676 -2.9 1 76.12 117 GLN B CA 1
ATO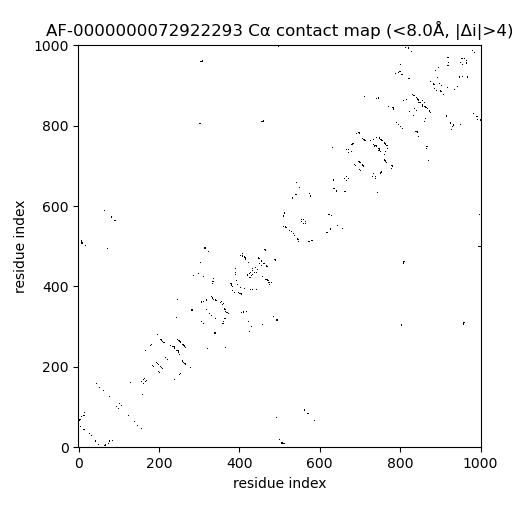M 4808 C C . GLN B 1 117 ? -19.562 6.449 -2.838 1 76.12 117 GLN B C 1
ATOM 4810 O O . GLN B 1 117 ? -18.812 7.301 -2.348 1 76.12 117 GLN B O 1
ATOM 4815 N N . GLY B 1 118 ? -19.156 5.281 -3.367 1 75.5 118 GLY B N 1
ATOM 4816 C CA . GLY B 1 118 ? -17.719 5 -3.439 1 75.5 118 GLY B CA 1
ATOM 4817 C C . GLY B 1 118 ? -16.969 5.953 -4.348 1 75.5 118 GLY B C 1
ATOM 4818 O O . GLY B 1 118 ? -15.906 6.461 -3.982 1 75.5 118 GLY B O 1
ATOM 4819 N N . ILE B 1 119 ? -17.594 6.254 -5.414 1 79 119 ILE B N 1
ATOM 4820 C CA . ILE B 1 119 ? -17 7.18 -6.371 1 79 119 ILE B CA 1
ATOM 4821 C C . ILE B 1 119 ? -16.938 8.578 -5.766 1 79 119 ILE B C 1
ATOM 4823 O O . ILE B 1 119 ? -15.922 9.273 -5.898 1 79 119 ILE B O 1
ATOM 4827 N N . SER B 1 120 ? -18.062 8.914 -5.105 1 78.38 120 SER B N 1
ATOM 4828 C CA . SER B 1 120 ? -18.125 10.234 -4.477 1 78.38 120 SER B CA 1
ATOM 4829 C C . SER B 1 120 ? -17.031 10.391 -3.422 1 78.38 120 SER B C 1
ATOM 4831 O O . SER B 1 120 ? -16.375 11.438 -3.346 1 78.38 120 SER B O 1
ATOM 4833 N N . LYS B 1 121 ? -16.844 9.367 -2.686 1 75.88 121 LYS B N 1
ATOM 4834 C CA . LYS B 1 121 ? -15.812 9.383 -1.649 1 75.88 121 LYS B CA 1
ATOM 4835 C C . LYS B 1 121 ? -14.414 9.508 -2.26 1 75.88 121 LYS B C 1
ATOM 4837 O O . LYS B 1 121 ? -13.609 10.32 -1.805 1 75.88 121 LYS B O 1
ATOM 4842 N N . ASP B 1 122 ? -14.156 8.734 -3.287 1 80.88 122 ASP B N 1
ATOM 4843 C CA . ASP B 1 122 ? -12.852 8.766 -3.949 1 80.88 122 ASP B CA 1
ATOM 4844 C C . ASP B 1 122 ? -12.594 10.117 -4.598 1 80.88 122 ASP B C 1
ATOM 4846 O O . ASP B 1 122 ? -11.469 10.625 -4.566 1 80.88 122 ASP B O 1
ATOM 4850 N N . LEU B 1 123 ? -13.672 10.672 -5.168 1 82.31 123 LEU B N 1
ATOM 4851 C CA . LEU B 1 123 ? -13.531 11.969 -5.832 1 82.31 123 LEU B CA 1
ATOM 4852 C C . LEU B 1 123 ? -13.281 13.078 -4.812 1 82.31 123 LEU B C 1
ATOM 4854 O O . LEU B 1 123 ? -12.508 13.992 -5.07 1 82.31 123 LEU B O 1
ATOM 4858 N N . PHE B 1 124 ? -13.969 13.008 -3.711 1 76.12 124 PHE B N 1
ATOM 4859 C CA . PHE B 1 124 ? -13.758 13.984 -2.65 1 76.12 124 PHE B CA 1
ATOM 4860 C C . PHE B 1 124 ? -12.312 13.93 -2.15 1 76.12 124 PHE B C 1
ATOM 4862 O O . PHE B 1 124 ? -11.688 14.969 -1.937 1 76.12 124 PHE B O 1
ATOM 4869 N N . GLN B 1 125 ? -11.805 12.727 -1.98 1 74.69 125 GLN B N 1
ATOM 4870 C CA . GLN B 1 125 ? -10.422 12.562 -1.543 1 74.69 125 GLN B CA 1
ATOM 4871 C C . GLN B 1 125 ? -9.445 13.125 -2.57 1 74.69 125 GLN B C 1
ATOM 4873 O O . GLN B 1 125 ? -8.438 13.742 -2.207 1 74.69 125 GLN B O 1
ATOM 4878 N N . TRP B 1 126 ? -9.758 12.898 -3.809 1 82.44 126 TRP B N 1
ATOM 4879 C CA . TRP B 1 126 ? -8.938 13.461 -4.871 1 82.44 126 TRP B CA 1
ATOM 4880 C C . TRP B 1 126 ? -8.938 14.984 -4.809 1 82.44 126 TRP B C 1
ATOM 4882 O O . TRP B 1 126 ? -7.891 15.617 -4.941 1 82.44 126 TRP B O 1
ATOM 4892 N N . THR B 1 127 ? -10.141 15.562 -4.586 1 77.69 127 THR B N 1
ATOM 4893 C CA . THR B 1 127 ? -10.289 17.016 -4.531 1 77.69 127 THR B CA 1
ATOM 4894 C C . THR B 1 127 ? -9.492 17.594 -3.371 1 77.69 127 THR B C 1
ATOM 4896 O O . THR B 1 127 ? -8.836 18.625 -3.521 1 77.69 127 THR B O 1
ATOM 4899 N N . GLU B 1 128 ? -9.523 16.922 -2.283 1 68.88 128 GLU B N 1
ATOM 4900 C CA . GLU B 1 128 ? -8.766 17.375 -1.123 1 68.88 128 GLU B CA 1
ATOM 4901 C C . GLU B 1 128 ? -7.266 17.375 -1.414 1 68.88 128 GLU B C 1
ATOM 4903 O O . GLU B 1 128 ? -6.562 18.328 -1.08 1 68.88 128 GLU B O 1
ATOM 4908 N N . ARG B 1 129 ? -6.82 16.359 -2.018 1 74.88 129 ARG B N 1
ATOM 4909 C CA . ARG B 1 129 ? -5.402 16.234 -2.334 1 74.88 129 ARG B CA 1
ATOM 4910 C C . ARG B 1 129 ? -4.98 17.281 -3.365 1 74.88 129 ARG B C 1
ATOM 4912 O O . ARG B 1 129 ? -3.881 17.828 -3.285 1 74.88 129 ARG B O 1
ATOM 4919 N N . TYR B 1 130 ? -5.883 17.562 -4.348 1 80.81 130 TYR B N 1
ATOM 4920 C CA . TYR B 1 130 ? -5.609 18.562 -5.363 1 80.81 130 TYR B CA 1
ATOM 4921 C C . TYR B 1 130 ? -5.488 19.953 -4.738 1 80.81 130 TYR B C 1
ATOM 4923 O O . TYR B 1 130 ? -4.582 20.719 -5.078 1 80.81 130 TYR B O 1
ATOM 4931 N N . HIS B 1 131 ? -6.387 20.156 -3.818 1 69.62 131 HIS B N 1
ATOM 4932 C CA . HIS B 1 131 ? -6.391 21.469 -3.178 1 69.62 131 HIS B CA 1
ATOM 4933 C C . HIS B 1 131 ? -5.113 21.703 -2.377 1 69.62 131 HIS B C 1
ATOM 4935 O O . HIS B 1 131 ? -4.523 22.781 -2.439 1 69.62 131 HIS B O 1
ATOM 4941 N N . VAL B 1 132 ? -4.758 20.75 -1.708 1 64.31 132 VAL B N 1
ATOM 4942 C CA . VAL B 1 132 ? -3.557 20.859 -0.888 1 64.31 132 VAL B CA 1
ATOM 4943 C C . VAL B 1 132 ? -2.338 21.078 -1.784 1 64.31 132 VAL B C 1
ATOM 4945 O O . VAL B 1 132 ? -1.527 21.969 -1.541 1 64.31 132 VAL B O 1
ATOM 4948 N N . ARG B 1 133 ? -2.211 20.375 -2.811 1 73 133 ARG B N 1
ATOM 4949 C CA . ARG B 1 133 ? -1.04 20.438 -3.676 1 73 133 ARG B CA 1
ATOM 4950 C C . ARG B 1 133 ? -1.027 21.75 -4.473 1 73 133 ARG B C 1
ATOM 4952 O O . ARG B 1 133 ? 0.036 22.312 -4.719 1 73 133 ARG B O 1
ATOM 4959 N N . PHE B 1 134 ? -2.211 22.125 -4.906 1 73.25 134 PHE B N 1
ATOM 4960 C CA . PHE B 1 134 ? -2.299 23.406 -5.617 1 73.25 134 PHE B CA 1
ATOM 4961 C C . PHE B 1 134 ? -1.911 24.562 -4.703 1 73.25 134 PHE B C 1
ATOM 4963 O O . PHE B 1 134 ? -1.229 25.5 -5.129 1 73.25 134 PHE B O 1
ATOM 4970 N N . GLY B 1 135 ? -2.324 24.453 -3.521 1 64.19 135 GLY B N 1
ATOM 4971 C CA . GLY B 1 135 ? -2.018 25.484 -2.545 1 64.19 135 GLY B CA 1
ATOM 4972 C C . GLY B 1 135 ? -0.539 25.578 -2.217 1 64.19 135 GLY B C 1
ATOM 4973 O O . GLY B 1 135 ? -0.051 26.625 -1.806 1 64.19 135 GLY B O 1
ATOM 4974 N N . LEU B 1 136 ? 0.163 24.484 -2.465 1 60.97 136 LEU B N 1
ATOM 4975 C CA . LEU B 1 136 ? 1.583 24.438 -2.135 1 60.97 136 LEU B CA 1
ATOM 4976 C C . LEU B 1 136 ? 2.432 24.953 -3.291 1 60.97 136 LEU B C 1
ATOM 4978 O O . LEU B 1 136 ? 3.643 25.141 -3.146 1 60.97 136 LEU B O 1
ATOM 4982 N N . LEU B 1 137 ? 1.752 25.266 -4.379 1 69.31 137 LEU B N 1
ATOM 4983 C CA . LEU B 1 137 ? 2.488 25.812 -5.512 1 69.31 137 LEU B CA 1
ATOM 4984 C C . LEU B 1 137 ? 2.939 27.25 -5.219 1 69.31 137 LEU B C 1
ATOM 4986 O O . LEU B 1 137 ? 2.281 27.969 -4.465 1 69.31 137 LEU B O 1
ATOM 4990 N N . PRO B 1 138 ? 4.141 27.594 -5.77 1 62.41 138 PRO B N 1
ATOM 4991 C CA . PRO B 1 138 ? 4.531 29 -5.645 1 62.41 138 PRO B CA 1
ATOM 4992 C C . PRO B 1 138 ? 3.436 29.969 -6.113 1 62.41 138 PRO B C 1
ATOM 4994 O O . PRO B 1 138 ? 2.758 29.688 -7.105 1 62.41 138 PRO B O 1
ATOM 4997 N N . VAL B 1 139 ? 3.332 31.078 -5.441 1 63.81 139 VAL B N 1
ATOM 4998 C CA . VAL B 1 139 ? 2.256 32.031 -5.676 1 63.81 139 VAL B CA 1
ATOM 4999 C C . VAL B 1 139 ? 2.283 32.5 -7.133 1 63.81 139 VAL B C 1
ATOM 5001 O O . VAL B 1 139 ? 1.232 32.656 -7.758 1 63.81 139 VAL B O 1
ATOM 5004 N N . GLY B 1 140 ? 3.49 32.75 -7.598 1 69.19 140 GLY B N 1
ATOM 5005 C CA . GLY B 1 140 ? 3.605 33.188 -8.984 1 69.19 140 GLY B CA 1
ATOM 5006 C C . GLY B 1 140 ? 3.033 32.156 -9.961 1 69.19 140 GLY B C 1
ATOM 5007 O O . GLY B 1 140 ? 2.355 32.531 -10.922 1 69.19 140 GLY B O 1
ATOM 5008 N N . LEU B 1 141 ? 3.273 30.891 -9.711 1 78.56 141 LEU B N 1
ATOM 5009 C CA . LEU B 1 141 ? 2.758 29.828 -10.562 1 78.56 141 LEU B CA 1
ATOM 5010 C C . LEU B 1 141 ? 1.245 29.688 -10.422 1 78.56 141 LEU B C 1
ATOM 5012 O O . LEU B 1 141 ? 0.534 29.516 -11.406 1 78.56 141 LEU B O 1
ATOM 5016 N N . GLN B 1 142 ? 0.754 29.812 -9.227 1 72.19 142 GLN B N 1
ATOM 5017 C CA . GLN B 1 142 ? -0.687 29.75 -9 1 72.19 142 GLN B CA 1
ATOM 5018 C C . GLN B 1 142 ? -1.408 30.828 -9.812 1 72.19 142 GLN B C 1
ATOM 5020 O O . GLN B 1 142 ? -2.422 30.547 -10.461 1 72.19 142 GLN B O 1
ATOM 5025 N N . THR B 1 143 ? -0.833 31.984 -9.727 1 70.56 143 THR B N 1
ATOM 5026 C CA . THR B 1 143 ? -1.432 33.125 -10.43 1 70.56 143 THR B CA 1
ATOM 5027 C C . THR B 1 143 ? -1.438 32.875 -11.938 1 70.56 143 THR B C 1
ATOM 5029 O O . THR B 1 143 ? -2.434 33.156 -12.609 1 70.56 143 THR B O 1
ATOM 5032 N N . ARG B 1 144 ? -0.406 32.375 -12.453 1 78.19 144 ARG B N 1
ATOM 5033 C CA . ARG B 1 144 ? -0.313 32.094 -13.883 1 78.19 144 ARG B CA 1
ATOM 5034 C C . ARG B 1 144 ? -1.291 31 -14.297 1 78.19 144 ARG B C 1
ATOM 5036 O O . ARG B 1 144 ? -1.857 31.047 -15.391 1 78.19 144 ARG B O 1
ATOM 5043 N N . LEU B 1 145 ? -1.405 29.984 -13.445 1 81.25 145 LEU B N 1
ATOM 5044 C CA . LEU B 1 145 ? -2.307 28.875 -13.742 1 81.25 145 LEU B CA 1
ATOM 5045 C C . LEU B 1 145 ? -3.756 29.344 -13.781 1 81.25 145 LEU B C 1
ATOM 5047 O O . LEU B 1 145 ? -4.535 28.922 -14.633 1 81.25 145 LEU B O 1
ATOM 5051 N N . LEU B 1 146 ? -4.066 30.219 -12.906 1 71.25 146 LEU B N 1
ATOM 5052 C CA . LEU B 1 146 ? -5.441 30.688 -12.789 1 71.25 146 LEU B CA 1
ATOM 5053 C C . LEU B 1 146 ? -5.754 31.719 -13.867 1 71.25 146 LEU B C 1
ATOM 5055 O O . LEU B 1 146 ? -6.918 31.922 -14.219 1 71.25 146 LEU B O 1
ATOM 5059 N N . ALA B 1 147 ? -4.711 32.344 -14.328 1 66.56 147 ALA B N 1
ATOM 5060 C CA . ALA B 1 147 ? -4.887 33.344 -15.398 1 66.56 147 ALA B CA 1
ATOM 5061 C C . ALA B 1 147 ? -5.129 32.656 -16.734 1 66.56 147 ALA B C 1
ATOM 5063 O O . ALA B 1 147 ? -5.652 33.25 -17.672 1 66.56 147 ALA B O 1
ATOM 5064 N N . GLN B 1 148 ? -4.555 31.469 -16.938 1 59.66 148 GLN B N 1
ATOM 5065 C CA . GLN B 1 148 ? -4.668 30.781 -18.203 1 59.66 148 GLN B CA 1
ATOM 5066 C C . GLN B 1 148 ? -6.125 30.453 -18.531 1 59.66 148 GLN B C 1
ATOM 5068 O O . GLN B 1 148 ? -6.492 30.297 -19.688 1 59.66 148 GLN B O 1
ATOM 5073 N N . GLY B 1 149 ? -6.988 30.359 -17.594 1 50.91 149 GLY B N 1
ATOM 5074 C CA . GLY B 1 149 ? -8.352 29.906 -17.797 1 50.91 149 GLY B CA 1
ATOM 5075 C C . GLY B 1 149 ? -9.375 31.016 -17.75 1 50.91 149 GLY B C 1
ATOM 5076 O O . GLY B 1 149 ? -10.555 30.781 -17.484 1 50.91 149 GLY B O 1
ATOM 5077 N N . THR B 1 150 ? -9.023 32.219 -17.766 1 44.75 150 THR B N 1
ATOM 5078 C CA . THR B 1 150 ? -10.031 33.25 -17.5 1 44.75 150 THR B CA 1
ATOM 5079 C C . THR B 1 150 ? -11.125 33.219 -18.562 1 44.75 150 THR B C 1
ATOM 5081 O O . THR B 1 150 ? -11.148 34.094 -19.438 1 44.75 150 THR B O 1
ATOM 5084 N N . ASP B 1 151 ? -11.32 32.219 -19.188 1 38.81 151 ASP B N 1
ATOM 5085 C CA . ASP B 1 151 ? -12.703 32.469 -19.562 1 38.81 151 ASP B CA 1
ATOM 5086 C C . ASP B 1 151 ? -13.578 32.688 -18.328 1 38.81 151 ASP B C 1
ATOM 5088 O O . ASP B 1 151 ? -13.289 32.156 -17.25 1 38.81 151 ASP B O 1
ATOM 5092 N N . GLU B 1 152 ? -14.398 33.75 -18.312 1 39.75 152 GLU B N 1
ATOM 5093 C CA . GLU B 1 152 ? -15.375 34.25 -17.344 1 39.75 152 GLU B CA 1
ATOM 5094 C C . GLU B 1 152 ? -16 33.094 -16.547 1 39.75 152 GLU B C 1
ATOM 5096 O O . GLU B 1 152 ? -16.641 33.312 -15.523 1 39.75 152 GLU B O 1
ATOM 5101 N N . SER B 1 153 ? -16.125 32 -17.156 1 34.88 153 SER B N 1
ATOM 5102 C CA . SER B 1 153 ? -16.984 30.984 -16.531 1 34.88 153 SER B CA 1
ATOM 5103 C C . SER B 1 153 ? -16.203 30.109 -15.57 1 34.88 153 SER B C 1
ATOM 5105 O O . SER B 1 153 ? -16.109 28.906 -15.758 1 34.88 153 SER B O 1
ATOM 5107 N N . LEU B 1 154 ? -15.133 30.484 -15.195 1 38.84 154 LEU B N 1
ATOM 5108 C CA . LEU B 1 154 ? -14.484 29.594 -14.242 1 38.84 154 LEU B CA 1
ATOM 5109 C C . LEU B 1 154 ? -15.445 29.219 -13.109 1 38.84 154 LEU B C 1
ATOM 5111 O O . LEU B 1 154 ? -16.047 30.094 -12.492 1 38.84 154 LEU B O 1
ATOM 5115 N N . PRO B 1 155 ? -15.836 28.094 -13.133 1 37.47 155 PRO B N 1
ATOM 5116 C CA . PRO B 1 155 ? -16.75 27.812 -12.031 1 37.47 155 PRO B CA 1
ATOM 5117 C C . PRO B 1 155 ? -16.219 28.25 -10.672 1 37.47 155 PRO B C 1
ATOM 5119 O O . PRO B 1 155 ? -15 28.359 -10.5 1 37.47 155 PRO B O 1
ATOM 5122 N N . GLY B 1 156 ? -17.016 28.75 -9.758 1 34.34 156 GLY B N 1
ATOM 5123 C CA . GLY B 1 156 ? -16.938 29.234 -8.391 1 34.34 156 GLY B CA 1
ATOM 5124 C C . GLY B 1 156 ? -15.945 28.453 -7.539 1 34.34 156 GLY B C 1
ATOM 5125 O O . GLY B 1 156 ? -15.414 28.984 -6.555 1 34.34 156 GLY B O 1
ATOM 5126 N N . ASP B 1 157 ? -15.641 27.297 -7.953 1 35.44 157 ASP B N 1
ATOM 5127 C CA . ASP B 1 157 ? -14.969 26.438 -6.988 1 35.44 157 ASP B CA 1
ATOM 5128 C C . ASP B 1 157 ? -13.453 26.656 -7.023 1 35.44 157 ASP B C 1
ATOM 5130 O O . ASP B 1 157 ? -12.781 26.562 -5.996 1 35.44 157 ASP B O 1
ATOM 5134 N N . ILE B 1 158 ? -12.922 26.922 -8.227 1 37.59 158 ILE B N 1
ATOM 5135 C CA . ILE B 1 158 ? -11.5 27.25 -8.242 1 37.59 158 ILE B CA 1
ATOM 5136 C C . ILE B 1 158 ? -11.281 28.609 -7.555 1 37.59 158 ILE B C 1
ATOM 5138 O O . ILE B 1 158 ? -10.281 28.797 -6.859 1 37.59 158 ILE B O 1
ATOM 5142 N N . LYS B 1 159 ? -12.172 29.562 -7.793 1 40.81 159 LYS B N 1
ATOM 5143 C CA . LYS B 1 159 ? -12.164 30.797 -6.992 1 40.81 159 LYS B CA 1
ATOM 5144 C C . LYS B 1 159 ? -12.188 30.469 -5.5 1 40.81 159 LYS B C 1
ATOM 5146 O O . LYS B 1 159 ? -11.469 31.094 -4.719 1 40.81 159 LYS B O 1
ATOM 5151 N N . ALA B 1 160 ? -12.953 29.422 -5.273 1 39.53 160 ALA B N 1
ATOM 5152 C CA . ALA B 1 160 ? -13.078 29.031 -3.873 1 39.53 160 ALA B CA 1
ATOM 5153 C C . ALA B 1 160 ? -11.773 28.438 -3.346 1 39.53 160 ALA B C 1
ATOM 5155 O O . ALA B 1 160 ? -11.359 28.734 -2.223 1 39.53 160 ALA B O 1
ATOM 5156 N N . LEU B 1 161 ? -11.148 27.703 -4.18 1 38.88 161 LEU B N 1
ATOM 5157 C CA . LEU B 1 161 ? -9.883 27.109 -3.754 1 38.88 161 LEU B CA 1
ATOM 5158 C C . LEU B 1 161 ? -8.797 28.188 -3.65 1 38.88 161 LEU B C 1
ATOM 5160 O O . LEU B 1 161 ? -8.047 28.219 -2.678 1 38.88 161 LEU B O 1
ATOM 5164 N N . ARG B 1 162 ? -8.703 29.016 -4.66 1 42.66 162 ARG B N 1
ATOM 5165 C CA . ARG B 1 162 ? -7.773 30.141 -4.668 1 42.66 162 ARG B CA 1
ATOM 5166 C C . ARG B 1 162 ? -8.047 31.078 -3.502 1 42.66 162 ARG B C 1
ATOM 5168 O O . ARG B 1 162 ? -7.121 31.531 -2.83 1 42.66 162 ARG B O 1
ATOM 5175 N N . GLU B 1 163 ? -9.312 31.375 -3.463 1 44.56 163 GLU B N 1
ATOM 5176 C CA . GLU B 1 163 ? -9.75 32.25 -2.383 1 44.56 163 GLU B CA 1
ATOM 5177 C C . GLU B 1 163 ? -9.523 31.594 -1.02 1 44.56 163 GLU B C 1
ATOM 5179 O O . GLU B 1 163 ? -9.156 32.281 -0.057 1 44.56 163 GLU B O 1
ATOM 5184 N N . THR B 1 164 ? -9.688 30.359 -1.019 1 42 164 THR B N 1
ATOM 5185 C CA . THR B 1 164 ? -9.461 29.672 0.246 1 42 164 THR B CA 1
ATOM 5186 C C . THR B 1 164 ? -7.988 29.719 0.633 1 42 164 THR B C 1
ATOM 5188 O O . THR B 1 164 ? -7.648 30.047 1.771 1 42 164 THR B O 1
ATOM 5191 N N . PHE B 1 165 ? -7.148 29.297 -0.296 1 44.25 165 PHE B N 1
ATOM 5192 C CA . PHE B 1 165 ? -5.738 29.281 0.07 1 44.25 165 PHE B CA 1
ATOM 5193 C C . PHE B 1 165 ? -5.188 30.703 0.124 1 44.25 165 PHE B C 1
ATOM 5195 O O . PHE B 1 165 ? -4.398 31.031 1.012 1 44.25 165 PHE B O 1
ATOM 5202 N N . ARG B 1 166 ? -5.496 31.5 -0.876 1 48.25 166 ARG B N 1
ATOM 5203 C CA . ARG B 1 166 ? -5.16 32.906 -0.812 1 48.25 166 ARG B CA 1
ATOM 5204 C C . ARG B 1 166 ? -5.738 33.562 0.443 1 48.25 166 ARG B C 1
ATOM 5206 O O . ARG B 1 166 ? -5.062 34.344 1.113 1 48.25 166 ARG B O 1
ATOM 5213 N N . ARG B 1 167 ? -6.969 33.312 0.668 1 44.28 167 ARG B N 1
ATOM 5214 C CA . ARG B 1 167 ? -7.633 33.781 1.887 1 44.28 167 ARG B CA 1
ATOM 5215 C C . ARG B 1 167 ? -6.914 33.25 3.127 1 44.28 167 ARG B C 1
ATOM 5217 O O . ARG B 1 167 ? -6.844 33.938 4.145 1 44.28 167 ARG B O 1
ATOM 5224 N N . LEU B 1 168 ? -6.562 32.094 3.004 1 42.28 168 LEU B N 1
ATOM 5225 C CA . LEU B 1 168 ? -5.812 31.547 4.137 1 42.28 168 LEU B CA 1
ATOM 5226 C C . LEU B 1 168 ? -4.516 32.312 4.344 1 42.28 168 LEU B C 1
ATOM 5228 O O . LEU B 1 168 ? -4.148 32.625 5.477 1 42.28 168 LEU B O 1
ATOM 5232 N N . THR B 1 169 ? -3.699 32.562 3.287 1 45.06 169 THR B N 1
ATOM 5233 C CA . THR B 1 169 ? -2.428 33.25 3.455 1 45.06 169 THR B CA 1
ATOM 5234 C C . THR B 1 169 ? -2.639 34.75 3.535 1 45.06 169 THR B C 1
ATOM 5236 O O . THR B 1 169 ? -1.951 35.438 4.293 1 45.06 169 THR B O 1
ATOM 5239 N N . ASP B 1 170 ? -3.377 35.281 2.631 1 45.94 170 ASP B N 1
ATOM 5240 C CA . ASP B 1 170 ? -3.598 36.719 2.662 1 45.94 170 ASP B CA 1
ATOM 5241 C C . ASP B 1 170 ? -4.406 37.125 3.891 1 45.94 170 ASP B C 1
ATOM 5243 O O . ASP B 1 170 ? -4.203 38.219 4.445 1 45.94 170 ASP B O 1
ATOM 5247 N N . ARG B 1 171 ? -5.508 36.469 4.207 1 42.03 171 ARG B N 1
ATOM 5248 C CA . ARG B 1 171 ? -6.359 36.812 5.344 1 42.03 171 ARG B CA 1
ATOM 5249 C C . ARG B 1 171 ? -5.555 36.844 6.637 1 42.03 171 ARG B C 1
ATOM 5251 O O . ARG B 1 171 ? -5.941 37.531 7.594 1 42.03 171 ARG B O 1
ATOM 5258 N N . SER B 1 172 ? -4.625 35.938 6.77 1 41.97 172 SER B N 1
ATOM 5259 C CA . SER B 1 172 ? -3.934 35.969 8.055 1 41.97 172 SER B CA 1
ATOM 5260 C C . SER B 1 172 ? -3.277 37.344 8.281 1 41.97 172 SER B C 1
ATOM 5262 O O . SER B 1 172 ? -3.156 37.781 9.422 1 41.97 172 SER B O 1
ATOM 5264 N N . ARG B 1 173 ? -2.748 37.938 7.199 1 43.91 173 ARG B N 1
ATOM 5265 C CA . ARG B 1 173 ? -1.985 39.156 7.453 1 43.91 173 ARG B CA 1
ATOM 5266 C C . ARG B 1 173 ? -2.9 40.375 7.504 1 43.91 173 ARG B C 1
ATOM 5268 O O . ARG B 1 173 ? -2.637 41.344 8.242 1 43.91 173 ARG B O 1
ATOM 5275 N N . SER B 1 174 ? -3.852 40.438 6.648 1 39.91 174 SER B N 1
ATOM 5276 C CA . SER B 1 174 ? -4.414 41.781 6.516 1 39.91 174 SER B CA 1
ATOM 5277 C C . SER B 1 174 ? -5.711 41.906 7.305 1 39.91 174 SER B C 1
ATOM 5279 O O . SER B 1 174 ? -6.246 43 7.445 1 39.91 174 SER B O 1
ATOM 5281 N N . THR B 1 175 ? -6.379 40.875 7.625 1 39.81 175 THR B N 1
ATOM 5282 C CA . THR B 1 175 ? -7.66 41.281 8.195 1 39.81 175 THR B CA 1
ATOM 5283 C C . THR B 1 175 ? -7.559 41.406 9.711 1 39.81 175 THR B C 1
ATOM 5285 O O . THR B 1 175 ? -7.203 40.469 10.406 1 39.81 175 THR B O 1
ATOM 5288 N N . VAL B 1 176 ? -7.289 42.5 10.125 1 43.88 176 VAL B N 1
ATOM 5289 C CA . VAL B 1 176 ? -7.582 42.812 11.516 1 43.88 176 VAL B CA 1
ATOM 5290 C C . VAL B 1 176 ? -8.914 42.188 11.922 1 43.88 176 VAL B C 1
ATOM 5292 O O . VAL B 1 176 ? -9.969 42.594 11.422 1 43.88 176 VAL B O 1
ATOM 5295 N N . VAL B 1 177 ? -9.062 40.906 11.969 1 51.47 177 VAL B N 1
ATOM 5296 C CA . VAL B 1 177 ? -10.336 40.344 12.406 1 51.47 177 VAL B CA 1
ATOM 5297 C C . VAL B 1 177 ? -10.719 40.906 13.773 1 51.47 177 VAL B C 1
ATOM 5299 O O . VAL B 1 177 ? -10.094 40.594 14.781 1 51.47 177 VAL B O 1
ATOM 5302 N N . ASP B 1 178 ? -11.422 41.938 13.773 1 61.91 178 ASP B N 1
ATOM 5303 C CA . ASP B 1 178 ? -12.172 42.438 14.922 1 61.91 178 ASP B CA 1
ATOM 5304 C C . ASP B 1 178 ? -12.992 41.344 15.57 1 61.91 178 ASP B C 1
ATOM 5306 O O . ASP B 1 178 ? -13.562 40.5 14.883 1 61.91 178 ASP B O 1
ATOM 5310 N N . GLY B 1 179 ? -12.773 40.875 16.844 1 80.38 179 GLY B N 1
ATOM 5311 C CA . GLY B 1 179 ? -13.656 40.031 17.609 1 80.38 179 GLY B CA 1
ATOM 5312 C C . GLY B 1 179 ? -13.016 38.719 18.016 1 80.38 179 GLY B C 1
ATOM 5313 O O . GLY B 1 179 ? -13.688 37.812 18.547 1 80.38 179 GLY B O 1
ATOM 5314 N N . LEU B 1 180 ? -11.695 38.625 17.734 1 89.44 180 LEU B N 1
ATOM 5315 C CA . LEU B 1 180 ? -11.062 37.375 18.109 1 89.44 180 LEU B CA 1
ATOM 5316 C C . LEU B 1 180 ? -10.781 37.312 19.609 1 89.44 180 LEU B C 1
ATOM 5318 O O . LEU B 1 180 ? -10.711 36.25 20.188 1 89.44 180 LEU B O 1
ATOM 5322 N N . ARG B 1 181 ? -10.562 38.469 20.125 1 93.44 181 ARG B N 1
ATOM 5323 C CA . AR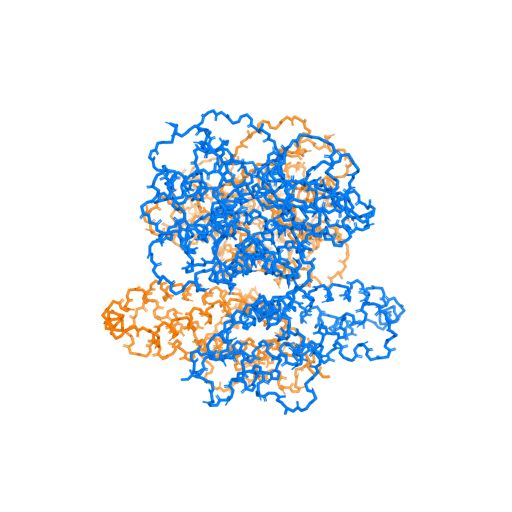G B 1 181 ? -10.359 38.5 21.578 1 93.44 181 ARG B CA 1
ATOM 5324 C C . ARG B 1 181 ? -11.688 38.375 22.312 1 93.44 181 ARG B C 1
ATOM 5326 O O . ARG B 1 181 ? -12.586 39.188 22.141 1 93.44 181 ARG B O 1
ATOM 5333 N N . LYS B 1 182 ? -11.789 37.312 23.047 1 93.31 182 LYS B N 1
ATOM 5334 C CA . LYS B 1 182 ? -13 37.062 23.828 1 93.31 182 LYS B CA 1
ATOM 5335 C C . LYS B 1 182 ? -12.789 37.406 25.297 1 93.31 182 LYS B C 1
ATOM 5337 O O . LYS B 1 182 ? -11.648 37.5 25.766 1 93.31 182 LYS B O 1
ATOM 5342 N N . SER B 1 183 ? -14 37.656 25.906 1 90.12 183 SER B N 1
ATOM 5343 C CA . SER B 1 183 ? -13.938 37.812 27.344 1 90.12 183 SER B CA 1
ATOM 5344 C C . SER B 1 183 ? -13.875 36.469 28.062 1 90.12 183 SER B C 1
ATOM 5346 O O . SER B 1 183 ? -14.531 35.531 27.656 1 90.12 183 SER B O 1
ATOM 5348 N N . GLY B 1 184 ? -12.992 36.438 29.031 1 83.94 184 GLY B N 1
ATOM 5349 C CA . GLY B 1 184 ? -12.844 35.188 29.781 1 83.94 184 GLY B CA 1
ATOM 5350 C C . GLY B 1 184 ? -14.156 34.656 30.344 1 83.94 184 GLY B C 1
ATOM 5351 O O . GLY B 1 184 ? -14.328 33.469 30.5 1 83.94 184 GLY B O 1
ATOM 5352 N N . GLY B 1 185 ? -15 35.5 30.672 1 85.75 185 GLY B N 1
ATOM 5353 C CA . GLY B 1 185 ? -16.297 35.125 31.234 1 85.75 185 GLY B CA 1
ATOM 5354 C C . GLY B 1 185 ? -17.188 34.406 30.25 1 85.75 185 GLY B C 1
ATOM 5355 O O . GLY B 1 185 ? -18.156 33.75 30.656 1 85.75 185 GLY B O 1
ATOM 5356 N N . MET B 1 186 ? -16.906 34.438 29.047 1 91.12 186 MET B N 1
ATOM 5357 C CA . MET B 1 186 ? -17.734 33.844 28.016 1 91.12 186 MET B CA 1
ATOM 5358 C C . MET B 1 186 ? -17.438 32.344 27.891 1 91.12 186 MET B C 1
ATOM 5360 O O . MET B 1 186 ? -18.219 31.594 27.297 1 91.12 186 MET B O 1
ATOM 5364 N N . VAL B 1 187 ? -16.328 31.906 28.438 1 94.44 187 VAL B N 1
ATOM 5365 C CA . VAL B 1 187 ? -15.883 30.531 28.281 1 94.44 187 VAL B CA 1
ATOM 5366 C C . VAL B 1 187 ? -15.898 29.828 29.641 1 94.44 187 VAL B C 1
ATOM 5368 O O . VAL B 1 187 ? -15.328 30.328 30.609 1 94.44 187 VAL B O 1
ATOM 5371 N N . THR B 1 188 ? -16.609 28.688 29.734 1 93.81 188 THR B N 1
ATOM 5372 C CA . THR B 1 188 ? -16.656 27.891 30.953 1 93.81 188 THR B CA 1
ATOM 5373 C C . THR B 1 188 ? -15.969 26.547 30.75 1 93.81 188 THR B C 1
ATOM 5375 O O . THR B 1 188 ? -16.438 25.719 29.969 1 93.81 188 THR B O 1
ATOM 5378 N N . LEU B 1 189 ? -14.922 26.344 31.484 1 93.31 189 LEU B N 1
ATOM 5379 C CA . LEU B 1 189 ? -14.18 25.094 31.375 1 93.31 189 LEU B CA 1
ATOM 5380 C C . LEU B 1 189 ? -14.961 23.938 32 1 93.31 189 LEU B C 1
ATOM 5382 O O . LEU B 1 189 ? -15.625 24.125 33.031 1 93.31 189 LEU B O 1
ATOM 5386 N N . ARG B 1 190 ? -14.891 22.828 31.359 1 92.31 190 ARG B N 1
ATOM 5387 C CA . ARG B 1 190 ? -15.469 21.641 31.984 1 92.31 190 ARG B CA 1
ATOM 5388 C C . ARG B 1 190 ? -14.711 21.281 33.25 1 92.31 190 ARG B C 1
ATOM 5390 O O . ARG B 1 190 ? -13.484 21.375 33.312 1 92.31 190 ARG B O 1
ATOM 5397 N N . PRO B 1 191 ? -15.516 20.812 34.219 1 87.88 191 PRO B N 1
ATOM 5398 C CA . PRO B 1 191 ? -14.852 20.438 35.469 1 87.88 191 PRO B CA 1
ATOM 5399 C C . PRO B 1 191 ? -13.984 19.188 35.312 1 87.88 191 PRO B C 1
ATOM 5401 O O . PRO B 1 191 ? -14.359 18.25 34.625 1 87.88 191 PRO B O 1
ATOM 5404 N N . GLY B 1 192 ? -12.828 19.266 35.844 1 85.25 192 GLY B N 1
ATOM 5405 C CA . GLY B 1 192 ? -11.914 18.125 35.781 1 85.25 192 GLY B CA 1
ATOM 5406 C C . GLY B 1 192 ? -10.469 18.531 36.031 1 85.25 192 GLY B C 1
ATOM 5407 O O . GLY B 1 192 ? -10.18 19.656 36.438 1 85.25 192 GLY B O 1
ATOM 5408 N N . ARG B 1 193 ? -9.555 17.594 35.812 1 83.69 193 ARG B N 1
ATOM 5409 C CA . ARG B 1 193 ? -8.125 17.828 35.969 1 83.69 193 ARG B CA 1
ATOM 5410 C C . ARG B 1 193 ? -7.613 18.812 34.938 1 83.69 193 ARG B C 1
ATOM 5412 O O . ARG B 1 193 ? -7.926 18.688 33.75 1 83.69 193 ARG B O 1
ATOM 5419 N N . PRO B 1 194 ? -6.914 19.797 35.375 1 83.31 194 PRO B N 1
ATOM 5420 C CA . PRO B 1 194 ? -6.355 20.766 34.438 1 83.31 194 PRO B CA 1
ATOM 5421 C C . PRO B 1 194 ? -5.41 20.125 33.438 1 83.31 194 PRO B C 1
ATOM 5423 O O . PRO B 1 194 ? -4.648 19.219 33.781 1 83.31 194 PRO B O 1
ATOM 5426 N N . SER B 1 195 ? -5.574 20.5 32.219 1 88.12 195 SER B N 1
ATOM 5427 C CA . SER B 1 195 ? -4.742 20.031 31.125 1 88.12 195 SER B CA 1
ATOM 5428 C C . SER B 1 195 ? -4.426 21.172 30.156 1 88.12 195 SER B C 1
ATOM 5430 O O . SER B 1 195 ? -4.984 22.266 30.266 1 88.12 195 SER B O 1
ATOM 5432 N N . SER B 1 196 ? -3.424 20.906 29.344 1 88.88 196 SER B N 1
ATOM 5433 C CA . SER B 1 196 ? -3.039 21.906 28.359 1 88.88 196 SER B CA 1
ATOM 5434 C C . SER B 1 196 ? -4.16 22.156 27.359 1 88.88 196 SER B C 1
ATOM 5436 O O . SER B 1 196 ? -4.219 23.234 26.734 1 88.88 196 SER B O 1
ATOM 5438 N N . ARG B 1 197 ? -5.016 21.203 27.234 1 94.31 197 ARG B N 1
ATOM 5439 C CA . ARG B 1 197 ? -6.18 21.297 26.359 1 94.31 197 ARG B CA 1
ATOM 5440 C C . ARG B 1 197 ? -7.43 20.75 27.047 1 94.31 197 ARG B C 1
ATOM 5442 O O . ARG B 1 197 ? -7.395 19.672 27.641 1 94.31 197 ARG B O 1
ATOM 5449 N N . MET B 1 198 ? -8.492 21.531 26.969 1 95.06 198 MET B N 1
ATOM 5450 C CA . MET B 1 198 ? -9.711 21.125 27.656 1 95.06 198 MET B CA 1
ATOM 5451 C C . MET B 1 198 ? -10.945 21.453 26.812 1 95.06 198 MET B C 1
ATOM 5453 O O . MET B 1 198 ? -10.906 22.344 25.969 1 95.06 198 MET B O 1
ATOM 5457 N N . PHE B 1 199 ? -11.984 20.688 27.094 1 95.44 199 PHE B N 1
ATOM 5458 C CA . PHE B 1 199 ? -13.289 21.078 26.578 1 95.44 199 PHE B CA 1
ATOM 5459 C C . PHE B 1 199 ? -13.898 22.203 27.422 1 95.44 199 PHE B C 1
ATOM 5461 O O . PHE B 1 199 ? -13.664 22.281 28.625 1 95.44 199 PHE B O 1
ATOM 5468 N N . ALA B 1 200 ? -14.578 23.031 26.766 1 95.12 200 ALA B N 1
ATOM 5469 C CA . ALA B 1 200 ? -15.266 24.141 27.391 1 95.12 200 ALA B CA 1
ATOM 5470 C C . ALA B 1 200 ? -16.578 24.453 26.688 1 95.12 200 ALA B C 1
ATOM 5472 O O . ALA B 1 200 ? -16.906 23.828 25.672 1 95.12 200 ALA B O 1
ATOM 5473 N N . THR B 1 201 ? -17.328 25.234 27.328 1 94.69 201 THR B N 1
ATOM 5474 C CA . THR B 1 201 ? -18.594 25.688 26.734 1 94.69 201 THR B CA 1
ATOM 5475 C C . THR B 1 201 ? -18.547 27.188 26.469 1 94.69 201 THR B C 1
ATOM 5477 O O . THR B 1 201 ? -18.156 27.969 27.328 1 94.69 201 THR B O 1
ATOM 5480 N N . MET B 1 202 ? -18.781 27.578 25.281 1 94.31 202 MET B N 1
ATOM 5481 C CA . MET B 1 202 ? -18.906 28.969 24.875 1 94.31 202 MET B CA 1
ATOM 5482 C C . MET B 1 202 ? -20.172 29.172 24.047 1 94.31 202 MET B C 1
ATOM 5484 O O . MET B 1 202 ? -20.375 28.5 23.031 1 94.31 202 MET B O 1
ATOM 5488 N N . ASN B 1 203 ? -21.078 30.125 24.469 1 91.75 203 ASN B N 1
ATOM 5489 C CA . ASN B 1 203 ? -22.344 30.375 23.781 1 91.75 203 ASN B CA 1
ATOM 5490 C C . ASN B 1 203 ? -23.141 29.094 23.578 1 91.75 203 ASN B C 1
ATOM 5492 O O . ASN B 1 203 ? -23.578 28.797 22.453 1 91.75 203 ASN B O 1
ATOM 5496 N N . GLN B 1 204 ? -23.172 28.203 24.578 1 89.88 204 GLN B N 1
ATOM 5497 C CA . GLN B 1 204 ? -23.953 26.969 24.641 1 89.88 204 GLN B CA 1
ATOM 5498 C C . GLN B 1 204 ? -23.406 25.922 23.656 1 89.88 204 GLN B C 1
ATOM 5500 O O . GLN B 1 204 ? -24.094 24.953 23.344 1 89.88 204 GLN B O 1
ATOM 5505 N N . ARG B 1 205 ? -22.266 26.141 23.219 1 92 205 ARG B N 1
ATOM 5506 C CA . ARG B 1 205 ? -21.609 25.172 22.344 1 92 205 ARG B CA 1
ATOM 5507 C C . ARG B 1 205 ? -20.328 24.641 22.984 1 92 205 ARG B C 1
ATOM 5509 O O . ARG B 1 205 ? -19.625 25.391 23.672 1 92 205 ARG B O 1
ATOM 5516 N N . THR B 1 206 ? -20.094 23.406 22.703 1 93.38 206 THR B N 1
ATOM 5517 C CA . THR B 1 206 ? -18.844 22.828 23.172 1 93.38 206 THR B CA 1
ATOM 5518 C C . THR B 1 206 ? -17.672 23.297 22.312 1 93.38 206 THR B C 1
ATOM 5520 O O . THR B 1 206 ? -17.75 23.281 21.078 1 93.38 206 THR B O 1
ATOM 5523 N N . VAL B 1 207 ? -16.594 23.781 22.922 1 95.56 207 VAL B N 1
ATOM 5524 C CA . VAL B 1 207 ? -15.383 24.203 22.25 1 95.56 207 VAL B CA 1
ATOM 5525 C C . VAL B 1 207 ? -14.164 23.547 22.906 1 95.56 207 VAL B C 1
ATOM 5527 O O . VAL B 1 207 ? -14.297 22.891 23.938 1 95.56 207 VAL B O 1
ATOM 5530 N N . ILE B 1 208 ? -13.047 23.625 22.281 1 96.31 208 ILE B N 1
ATOM 5531 C CA . ILE B 1 208 ? -11.773 23.188 22.828 1 96.31 208 ILE B CA 1
ATOM 5532 C C . ILE B 1 208 ? -10.898 24.391 23.172 1 96.31 208 ILE B C 1
ATOM 5534 O O . ILE B 1 208 ? -10.805 25.328 22.375 1 96.31 208 ILE B O 1
ATOM 5538 N N . VAL B 1 209 ? -10.32 24.375 24.297 1 96.19 209 VAL B N 1
ATOM 5539 C CA . VAL B 1 209 ? -9.445 25.469 24.719 1 96.19 209 VAL B CA 1
ATOM 5540 C C . VAL B 1 209 ? -8.023 24.938 24.938 1 96.19 209 VAL B C 1
ATOM 5542 O O . VAL B 1 209 ? -7.836 23.859 25.5 1 96.19 209 VAL B O 1
ATOM 5545 N N . GLU B 1 210 ? -7.102 25.562 24.375 1 96.44 210 GLU B N 1
ATOM 5546 C CA . GLU B 1 210 ? -5.688 25.25 24.547 1 96.44 210 GLU B CA 1
ATOM 5547 C C . GLU B 1 210 ? -4.926 26.406 25.172 1 96.44 210 GLU B C 1
ATOM 5549 O O . GLU B 1 210 ? -4.965 27.531 24.672 1 96.44 210 GLU B O 1
ATOM 5554 N N . PHE B 1 211 ? -4.164 26.156 26.219 1 93.94 211 PHE B N 1
ATOM 5555 C CA . PHE B 1 211 ? -3.586 27.219 27.031 1 93.94 211 PHE B CA 1
ATOM 5556 C C . PHE B 1 211 ? -2.141 27.484 26.625 1 93.94 211 PHE B C 1
ATOM 5558 O O . PHE B 1 211 ? -1.384 26.547 26.359 1 93.94 211 PHE B O 1
ATOM 5565 N N . LYS B 1 212 ? -1.812 28.688 26.469 1 93.56 212 LYS B N 1
ATOM 5566 C CA . LYS B 1 212 ? -0.445 29.188 26.328 1 93.56 212 LYS B CA 1
ATOM 5567 C C . LYS B 1 212 ? -0.021 29.984 27.547 1 93.56 212 LYS B C 1
ATOM 5569 O O . LYS B 1 212 ? -0.405 31.156 27.703 1 93.56 212 LYS B O 1
ATOM 5574 N N . GLU B 1 213 ? 0.811 29.422 28.312 1 90.25 213 GLU B N 1
ATOM 5575 C CA . GLU B 1 213 ? 1.19 30.047 29.578 1 90.25 213 GLU B CA 1
ATOM 5576 C C . GLU B 1 213 ? 2.236 31.141 29.359 1 90.25 213 GLU B C 1
ATOM 5578 O O . GLU B 1 213 ? 3.117 31 28.516 1 90.25 213 GLU B O 1
ATOM 5583 N N . HIS B 1 214 ? 2.084 32.25 30.078 1 88.5 214 HIS B N 1
ATOM 5584 C CA . HIS B 1 214 ? 3.088 33.312 30.094 1 88.5 214 HIS B CA 1
ATOM 5585 C C . HIS B 1 214 ? 3.785 33.375 31.453 1 88.5 214 HIS B C 1
ATOM 5587 O O . HIS B 1 214 ? 3.402 32.688 32.375 1 88.5 214 HIS B O 1
ATOM 5593 N N . ASN B 1 215 ? 4.781 34.25 31.453 1 85.25 215 ASN B N 1
ATOM 5594 C CA . ASN B 1 215 ? 5.523 34.406 32.719 1 85.25 215 ASN B CA 1
ATOM 5595 C C . ASN B 1 215 ? 4.609 34.844 33.844 1 85.25 215 ASN B C 1
ATOM 5597 O O . ASN B 1 215 ? 3.629 35.562 33.625 1 85.25 215 ASN B O 1
ATOM 5601 N N . LEU B 1 216 ? 4.945 34.469 35.062 1 84.56 216 LEU B N 1
ATOM 5602 C CA . LEU B 1 216 ? 4.121 34.719 36.25 1 84.56 216 LEU B CA 1
ATOM 5603 C C . LEU B 1 216 ? 4.137 36.219 36.594 1 84.56 216 LEU B C 1
ATOM 5605 O O . LEU B 1 216 ? 3.145 36.75 37.125 1 84.56 216 LEU B O 1
ATOM 5609 N N . SER B 1 217 ? 5.199 36.875 36.469 1 86.31 217 SER B N 1
ATOM 5610 C CA . SER B 1 217 ? 5.309 38.312 36.75 1 86.31 217 SER B CA 1
ATOM 5611 C C . SER B 1 217 ? 5.824 39.094 35.562 1 86.31 217 SER B C 1
ATOM 5613 O O . SER B 1 217 ? 6.91 39.656 35.625 1 86.31 217 SER B O 1
ATOM 5615 N N . PRO B 1 218 ? 4.855 39.156 34.625 1 83.31 218 PRO B N 1
ATOM 5616 C CA . PRO B 1 218 ? 5.328 39.75 33.375 1 83.31 218 PRO B CA 1
ATOM 5617 C C . PRO B 1 218 ? 5.277 41.281 33.406 1 83.31 218 PRO B C 1
ATOM 5619 O O . PRO B 1 218 ? 4.398 41.875 34.062 1 83.31 218 PRO B O 1
ATOM 5622 N N . SER B 1 219 ? 6.262 41.938 32.75 1 90.06 219 SER B N 1
ATOM 5623 C CA . SER B 1 219 ? 6.172 43.375 32.531 1 90.06 219 SER B CA 1
ATOM 5624 C C . SER B 1 219 ? 5.035 43.688 31.547 1 90.06 219 SER B C 1
ATOM 5626 O O . SER B 1 219 ? 4.527 42.812 30.859 1 90.06 219 SER B O 1
ATOM 5628 N N . VAL B 1 220 ? 4.68 44.938 31.609 1 90.19 220 VAL B N 1
ATOM 5629 C CA . VAL B 1 220 ? 3.607 45.375 30.734 1 90.19 220 VAL B CA 1
ATOM 5630 C C . VAL B 1 220 ? 4.035 45.188 29.266 1 90.19 220 VAL B C 1
ATOM 5632 O O . VAL B 1 220 ? 3.246 44.75 28.438 1 90.19 220 VAL B O 1
ATOM 5635 N N . THR B 1 221 ? 5.242 45.5 29.031 1 90.69 221 THR B N 1
ATOM 5636 C CA . THR B 1 221 ? 5.766 45.406 27.672 1 90.69 221 THR B CA 1
ATOM 5637 C C . THR B 1 221 ? 5.785 43.938 27.219 1 90.69 221 THR B C 1
ATOM 5639 O O . THR B 1 221 ? 5.398 43.625 26.094 1 90.69 221 THR B O 1
ATOM 5642 N N . TYR B 1 222 ? 6.164 43.125 28.125 1 89.69 222 TYR B N 1
ATOM 5643 C CA . TYR B 1 222 ? 6.188 41.688 27.844 1 89.69 222 TYR B CA 1
ATOM 5644 C C . TYR B 1 222 ? 4.785 41.188 27.531 1 89.69 222 TYR B C 1
ATOM 5646 O O . TYR B 1 222 ? 4.59 40.438 26.562 1 89.69 222 TYR B O 1
ATOM 5654 N N . MET B 1 223 ? 3.875 41.562 28.312 1 91.25 223 MET B N 1
ATOM 5655 C CA . MET B 1 223 ? 2.504 41.062 28.172 1 91.25 223 MET B CA 1
ATOM 5656 C C . MET B 1 223 ? 1.896 41.531 26.859 1 91.25 223 MET B C 1
ATOM 5658 O O . MET B 1 223 ? 1.161 40.781 26.219 1 91.25 223 MET B O 1
ATOM 5662 N N . ASN B 1 224 ? 2.197 42.75 26.484 1 91.5 224 ASN B N 1
ATOM 5663 C CA . ASN B 1 224 ? 1.696 43.281 25.219 1 91.5 224 ASN B CA 1
ATOM 5664 C C . ASN B 1 224 ? 2.275 42.5 24.016 1 91.5 224 ASN B C 1
ATOM 5666 O O . ASN B 1 224 ? 1.553 42.188 23.078 1 91.5 224 ASN B O 1
ATOM 5670 N N . ASP B 1 225 ? 3.545 42.281 24.109 1 88.62 225 ASP B N 1
ATOM 5671 C CA . ASP B 1 225 ? 4.199 41.531 23.031 1 88.62 225 ASP B CA 1
ATOM 5672 C C . ASP B 1 225 ? 3.67 40.125 22.953 1 88.62 225 ASP B C 1
ATOM 5674 O O . ASP B 1 225 ? 3.445 39.594 21.859 1 88.62 225 ASP B O 1
ATOM 5678 N N . PHE B 1 226 ? 3.521 39.562 24.109 1 89.19 226 PHE B N 1
ATOM 5679 C CA . PHE B 1 226 ? 3.014 38.219 24.203 1 89.19 226 PHE B CA 1
ATOM 5680 C C . PHE B 1 226 ? 1.613 38.094 23.609 1 89.19 226 PHE B C 1
ATOM 5682 O O . PHE B 1 226 ? 1.325 37.188 22.828 1 89.19 226 PHE B O 1
ATOM 5689 N N . GLU B 1 227 ? 0.787 38.969 23.953 1 91.44 227 GLU B N 1
ATOM 5690 C CA . GLU B 1 227 ? -0.584 38.938 23.453 1 91.44 227 GLU B CA 1
ATOM 5691 C C . GLU B 1 227 ? -0.63 39.219 21.953 1 91.44 227 GLU B C 1
ATOM 5693 O O . GLU B 1 227 ? -1.479 38.656 21.25 1 91.44 227 GLU B O 1
ATOM 5698 N N . THR B 1 228 ? 0.239 40.094 21.5 1 89.19 228 THR B N 1
ATOM 5699 C CA . THR B 1 228 ? 0.323 40.344 20.062 1 89.19 228 THR B CA 1
ATOM 5700 C C . THR B 1 228 ? 0.62 39.062 19.297 1 89.19 228 THR B C 1
ATOM 5702 O O . THR B 1 228 ? 0.028 38.812 18.25 1 89.19 228 THR B O 1
ATOM 5705 N N . ASP B 1 229 ? 1.507 38.281 19.828 1 86.56 229 ASP B N 1
ATOM 5706 C CA . ASP B 1 229 ? 1.838 37 19.219 1 86.56 229 ASP B CA 1
ATOM 5707 C C . ASP B 1 229 ? 0.644 36.062 19.25 1 86.56 229 ASP B C 1
ATOM 5709 O O . ASP B 1 229 ? 0.382 35.344 18.281 1 86.56 229 ASP B O 1
ATOM 5713 N N . VAL B 1 230 ? 0.021 36 20.375 1 90.62 230 VAL B N 1
ATOM 5714 C CA . VAL B 1 230 ? -1.153 35.156 20.547 1 90.62 230 VAL B CA 1
ATOM 5715 C C . VAL B 1 230 ? -2.234 35.562 19.547 1 90.62 230 VAL B C 1
ATOM 5717 O O . VAL B 1 230 ? -2.838 34.688 18.891 1 90.62 230 VAL B O 1
ATOM 5720 N N . ALA B 1 231 ? -2.428 36.812 19.438 1 90.06 231 ALA B N 1
ATOM 5721 C CA . ALA B 1 231 ? -3.447 37.344 18.531 1 90.06 231 ALA B CA 1
ATOM 5722 C C . ALA B 1 231 ? -3.127 37 17.078 1 90.06 231 ALA B C 1
ATOM 5724 O O . ALA B 1 231 ? -4.023 36.688 16.297 1 90.06 231 ALA B O 1
ATOM 5725 N N . ALA B 1 232 ? -1.926 37.125 16.766 1 85.5 232 ALA B N 1
ATOM 5726 C CA . ALA B 1 232 ? -1.493 36.844 15.398 1 85.5 232 ALA B CA 1
ATOM 5727 C C . ALA B 1 232 ? -1.74 35.375 15.062 1 85.5 232 ALA B C 1
ATOM 5729 O O . ALA B 1 232 ? -2.211 35.031 13.969 1 85.5 232 ALA B O 1
ATOM 5730 N N . LEU B 1 233 ? -1.407 34.531 15.945 1 87.44 233 LEU B N 1
ATOM 5731 C CA . LEU B 1 233 ? -1.613 33.094 15.734 1 87.44 233 LEU B CA 1
ATOM 5732 C C . LEU B 1 233 ? -3.1 32.781 15.695 1 87.44 233 LEU B C 1
ATOM 5734 O O . LEU B 1 233 ? -3.535 31.953 14.891 1 87.44 233 LEU B O 1
ATOM 5738 N N . ALA B 1 234 ? -3.816 33.344 16.641 1 89.81 234 ALA B N 1
ATOM 5739 C CA . ALA B 1 234 ? -5.262 33.125 16.641 1 89.81 234 ALA B CA 1
ATOM 5740 C C . ALA B 1 234 ? -5.883 33.531 15.305 1 89.81 234 ALA B C 1
ATOM 5742 O O . ALA B 1 234 ? -6.793 32.844 14.812 1 89.81 234 ALA B O 1
ATOM 5743 N N . LYS B 1 235 ? -5.426 34.594 14.812 1 85.75 235 LYS B N 1
ATOM 5744 C CA . LYS B 1 235 ? -5.902 35.031 13.508 1 85.75 235 LYS B CA 1
ATOM 5745 C C . LYS B 1 235 ? -5.602 34.031 12.414 1 85.75 235 LYS B C 1
ATOM 5747 O O . LYS B 1 235 ? -6.469 33.719 11.602 1 85.75 235 LYS B O 1
ATOM 5752 N N . LEU B 1 236 ? -4.461 33.562 12.406 1 78.88 236 LEU B N 1
ATOM 5753 C CA . LEU B 1 236 ? -4.055 32.562 11.438 1 78.88 236 LEU B CA 1
ATOM 5754 C C . LEU B 1 236 ? -4.926 31.312 11.555 1 78.88 236 LEU B C 1
ATOM 5756 O O . LEU B 1 236 ? -5.406 30.781 10.547 1 78.88 236 LEU B O 1
ATOM 5760 N N . LEU B 1 237 ? -5.145 30.828 12.719 1 86 237 LEU B N 1
ATOM 5761 C CA . LEU B 1 237 ? -5.895 29.609 12.977 1 86 237 LEU B CA 1
ATOM 5762 C C . LEU B 1 237 ? -7.371 29.797 12.648 1 86 237 LEU B C 1
ATOM 5764 O O . LEU B 1 237 ? -8.07 28.828 12.328 1 86 237 LEU B O 1
ATOM 5768 N N . SER B 1 238 ? -7.859 30.969 12.773 1 84.88 238 SER B N 1
ATOM 5769 C CA . SER B 1 238 ? -9.266 31.25 12.492 1 84.88 238 SER B CA 1
ATOM 5770 C C . SER B 1 238 ? -9.578 31.062 11.008 1 84.88 238 SER B C 1
ATOM 5772 O O . SER B 1 238 ? -10.734 30.859 10.633 1 84.88 238 SER B O 1
ATOM 5774 N N . GLY B 1 239 ? -8.625 31.078 10.211 1 74.19 239 GLY B N 1
ATOM 5775 C CA . GLY B 1 239 ? -8.812 30.953 8.773 1 74.19 239 GLY B CA 1
ATOM 5776 C C . GLY B 1 239 ? -8.633 29.531 8.281 1 74.19 239 GLY B C 1
ATOM 5777 O O . GLY B 1 239 ? -8.758 29.25 7.086 1 74.19 239 GLY B O 1
ATOM 5778 N N . THR B 1 240 ? -8.422 28.609 9.141 1 75.31 240 THR B N 1
ATOM 5779 C CA . THR B 1 240 ? -8.094 27.25 8.727 1 75.31 240 THR B CA 1
ATOM 5780 C C . THR B 1 240 ? -9.359 26.438 8.469 1 75.31 240 THR B C 1
ATOM 5782 O O . THR B 1 240 ? -10.391 26.672 9.102 1 75.31 240 THR B O 1
ATOM 5785 N N . ASP B 1 241 ? -9.32 25.609 7.414 1 72.44 241 ASP B N 1
ATOM 5786 C CA . ASP B 1 241 ? -10.281 24.516 7.242 1 72.44 241 ASP B CA 1
ATOM 5787 C C . ASP B 1 241 ? -9.789 23.234 7.895 1 72.44 241 ASP B C 1
ATOM 5789 O O . ASP B 1 241 ? -8.742 22.703 7.512 1 72.44 241 ASP B O 1
ATOM 5793 N N . PRO B 1 242 ? -10.523 22.828 8.859 1 79.62 242 PRO B N 1
ATOM 5794 C CA . PRO B 1 242 ? -10.016 21.688 9.641 1 79.62 242 PRO B CA 1
ATOM 5795 C C . PRO B 1 242 ? -9.758 20.453 8.789 1 79.62 242 PRO B C 1
ATOM 5797 O O . PRO B 1 242 ? -8.805 19.719 9.039 1 79.62 242 PRO B O 1
ATOM 5800 N N . LEU B 1 243 ? -10.578 20.188 7.816 1 72.06 243 LEU B N 1
ATOM 5801 C CA . LEU B 1 243 ? -10.438 18.984 7.023 1 72.06 243 LEU B CA 1
ATOM 5802 C C . LEU B 1 243 ? -9.297 19.109 6.02 1 72.06 243 LEU B C 1
ATOM 5804 O O . LEU B 1 243 ? -8.617 18.141 5.707 1 72.06 243 LEU B O 1
ATOM 5808 N N . LEU B 1 244 ? -9.047 20.266 5.625 1 68.19 244 LEU B N 1
ATOM 5809 C CA . LEU B 1 244 ? -7.988 20.5 4.645 1 68.19 244 LEU B CA 1
ATOM 5810 C C . LEU B 1 244 ? -6.641 20.703 5.332 1 68.19 244 LEU B C 1
ATOM 5812 O O . LEU B 1 244 ? -5.625 20.172 4.879 1 68.19 244 LEU B O 1
ATOM 5816 N N . CYS B 1 245 ? -6.672 21.438 6.426 1 77.56 245 CYS B N 1
ATOM 5817 C CA . CYS B 1 245 ? -5.422 21.828 7.074 1 77.56 245 CYS B CA 1
ATOM 5818 C C . CYS B 1 245 ? -5.047 20.844 8.172 1 77.56 245 CYS B C 1
ATOM 5820 O O . CYS B 1 245 ? -3.9 20.812 8.625 1 77.56 245 CYS B O 1
ATOM 5822 N N . ARG B 1 246 ? -6.027 20.062 8.484 1 88.12 246 ARG B N 1
ATOM 5823 C CA . ARG B 1 246 ? -5.859 19.094 9.555 1 88.12 246 ARG B CA 1
ATOM 5824 C C . ARG B 1 246 ? -5.402 19.766 10.844 1 88.12 246 ARG B C 1
ATOM 5826 O O . ARG B 1 246 ? -4.578 19.219 11.578 1 88.12 246 ARG B O 1
ATOM 5833 N N . THR B 1 247 ? -5.77 21 11.031 1 90.69 247 THR B N 1
ATOM 5834 C CA . THR B 1 247 ? -5.742 21.75 12.281 1 90.69 247 THR B CA 1
ATOM 5835 C C . THR B 1 247 ? -7.156 22.141 12.703 1 90.69 247 THR B C 1
ATOM 5837 O O . THR B 1 247 ? -8.086 22.125 11.891 1 90.69 247 THR B O 1
ATOM 5840 N N . LEU B 1 248 ? -7.312 22.391 13.977 1 93 248 LEU B N 1
ATOM 5841 C CA . LEU B 1 248 ? -8.633 22.844 14.414 1 93 248 LEU B CA 1
ATOM 5842 C C . LEU B 1 248 ? -8.883 24.281 13.984 1 93 248 LEU B C 1
ATOM 5844 O O . LEU B 1 248 ? -7.949 25.094 13.906 1 93 248 LEU B O 1
ATOM 5848 N N . LYS B 1 249 ? -10.086 24.562 13.719 1 89.62 249 LYS B N 1
ATOM 5849 C CA . LYS B 1 249 ? -10.453 25.938 13.352 1 89.62 249 LYS B CA 1
ATOM 5850 C C . LYS B 1 249 ? -10.523 26.828 14.586 1 89.62 249 LYS B C 1
ATOM 5852 O O . LYS B 1 249 ? -11.25 26.531 15.539 1 89.62 249 LYS B O 1
ATOM 5857 N N . GLY B 1 250 ? -9.797 27.922 14.539 1 92.19 250 GLY B N 1
ATOM 5858 C CA . GLY B 1 250 ? -9.789 28.859 15.641 1 92.19 250 GLY B CA 1
ATOM 5859 C C . GLY B 1 250 ? -11 29.781 15.664 1 92.19 250 GLY B C 1
ATOM 5860 O O . GLY B 1 250 ? -11.492 30.188 14.602 1 92.19 250 GLY B O 1
ATOM 5861 N N . GLU B 1 251 ? -11.453 30.094 16.875 1 92.81 251 GLU B N 1
ATOM 5862 C CA . GLU B 1 251 ? -12.562 31.031 17.031 1 92.81 251 GLU B CA 1
ATOM 5863 C C . GLU B 1 251 ? -12.117 32.281 17.781 1 92.81 251 GLU B C 1
ATOM 5865 O O . GLU B 1 251 ? -12.891 33.219 17.922 1 92.81 251 GLU B O 1
ATOM 5870 N N . GLY B 1 252 ? -10.953 32.219 18.266 1 94.06 252 GLY B N 1
ATOM 5871 C CA . GLY B 1 252 ? -10.438 33.344 19.016 1 94.06 252 GLY B CA 1
ATOM 5872 C C . GLY B 1 252 ? -9.562 32.938 20.188 1 94.06 252 GLY B C 1
ATOM 5873 O O . GLY B 1 252 ? -8.984 31.859 20.188 1 94.06 252 GLY B O 1
ATOM 5874 N N . TYR B 1 253 ? -9.352 33.938 21.078 1 95.75 253 TYR B N 1
ATOM 5875 C CA . TYR B 1 253 ? -8.539 33.688 22.266 1 95.75 253 TYR B CA 1
ATOM 5876 C C . TYR B 1 253 ? -9.023 34.531 23.438 1 95.75 253 TYR B C 1
ATOM 5878 O O . TYR B 1 253 ? -9.812 35.469 23.25 1 95.75 253 TYR B O 1
ATOM 5886 N N . PHE B 1 254 ? -8.68 34.156 24.609 1 95.94 254 PHE B N 1
ATOM 5887 C CA . PHE B 1 254 ? -8.977 34.938 25.797 1 95.94 254 PHE B CA 1
ATOM 5888 C C . PHE B 1 254 ? -7.859 34.812 26.828 1 95.94 254 PHE B C 1
ATOM 5890 O O . PHE B 1 254 ? -7.004 33.938 26.703 1 95.94 254 PHE B O 1
ATOM 5897 N N . HIS B 1 255 ? -7.848 35.75 27.75 1 94.94 255 HIS B N 1
ATOM 5898 C CA . HIS B 1 255 ? -6.879 35.719 28.828 1 94.94 255 HIS B CA 1
ATOM 5899 C C . HIS B 1 255 ? -7.484 35.062 30.078 1 94.94 255 HIS B C 1
ATOM 5901 O O . HIS B 1 255 ? -8.625 35.375 30.453 1 94.94 255 HIS B O 1
ATOM 5907 N N . GLN B 1 256 ? -6.785 34.125 30.625 1 92.44 256 GLN B N 1
ATOM 5908 C CA . GLN B 1 256 ? -7.156 33.5 31.891 1 92.44 256 GLN B CA 1
ATOM 5909 C C . GLN B 1 256 ? -6.109 33.781 32.969 1 92.44 256 GLN B C 1
ATOM 5911 O O . GLN B 1 256 ? -5.219 32.969 33.219 1 92.44 256 GLN B O 1
ATOM 5916 N N . PRO B 1 257 ? -6.355 34.781 33.75 1 89.94 257 PRO B N 1
ATOM 5917 C CA . PRO B 1 257 ? -5.359 35.188 34.719 1 89.94 257 PRO B CA 1
ATOM 5918 C C . PRO B 1 257 ? -5.094 34.125 35.781 1 89.94 257 PRO B C 1
ATOM 5920 O O . PRO B 1 257 ? -3.963 33.969 36.25 1 89.94 257 PRO B O 1
ATOM 5923 N N . SER B 1 258 ? -6.133 33.375 36.188 1 87.44 258 SER B N 1
ATOM 5924 C CA . SER B 1 258 ? -5.984 32.375 37.25 1 87.44 258 SER B CA 1
ATOM 5925 C C . SER B 1 258 ? -4.949 31.312 36.844 1 87.44 258 SER B C 1
ATOM 5927 O O . SER B 1 258 ? -4.34 30.688 37.719 1 87.44 258 SER B O 1
ATOM 5929 N N . ARG B 1 259 ? -4.684 31.172 35.531 1 88.75 259 ARG B N 1
ATOM 5930 C CA . ARG B 1 259 ? -3.715 30.188 35.031 1 88.75 259 ARG B CA 1
ATOM 5931 C C . ARG B 1 259 ? -2.492 30.891 34.469 1 88.75 259 ARG B C 1
ATOM 5933 O O . ARG B 1 259 ? -1.629 30.234 33.875 1 88.75 259 ARG B O 1
ATOM 5940 N N . SER B 1 260 ? -2.412 32.219 34.562 1 91.56 260 SER B N 1
ATOM 5941 C CA . SER B 1 260 ? -1.351 33 33.938 1 91.56 260 SER B CA 1
ATOM 5942 C C . SER B 1 260 ? -1.15 32.562 32.5 1 91.56 260 SER B C 1
ATOM 5944 O O . SER B 1 260 ? -0.033 32.219 32.094 1 91.56 260 SER B O 1
ATOM 5946 N N . ALA B 1 261 ? -2.285 32.5 31.812 1 94.19 261 ALA B N 1
ATOM 5947 C CA . ALA B 1 261 ? -2.223 31.984 30.453 1 94.19 261 ALA B CA 1
ATOM 5948 C C . ALA B 1 261 ? -3.246 32.656 29.562 1 94.19 261 ALA B C 1
ATOM 5950 O O . ALA B 1 261 ? -4.254 33.188 30.047 1 94.19 261 ALA B O 1
ATOM 5951 N N . PHE B 1 262 ? -2.842 32.812 28.312 1 94.56 262 PHE B N 1
ATOM 5952 C CA . PHE B 1 262 ? -3.859 33 27.281 1 94.56 262 PHE B CA 1
ATOM 5953 C C . PHE B 1 262 ? -4.371 31.641 26.781 1 94.56 262 PHE B C 1
ATOM 5955 O O . PHE B 1 262 ? -3.713 30.609 26.969 1 94.56 262 PHE B O 1
ATOM 5962 N N . ALA B 1 263 ? -5.582 31.641 26.266 1 95.88 263 ALA B N 1
ATOM 5963 C CA . ALA B 1 263 ? -6.172 30.406 25.766 1 95.88 263 ALA B CA 1
ATOM 5964 C C . ALA B 1 263 ? -6.715 30.578 24.359 1 95.88 263 ALA B C 1
ATOM 5966 O O . ALA B 1 263 ? -7.445 31.531 24.078 1 95.88 263 ALA B O 1
ATOM 5967 N N . PHE B 1 264 ? -6.258 29.703 23.484 1 95.88 264 PHE B N 1
ATOM 5968 C CA . PHE B 1 264 ? -6.859 29.625 22.156 1 95.88 264 PHE B CA 1
ATOM 5969 C C . PHE B 1 264 ? -8.18 28.859 22.203 1 95.88 264 PHE B C 1
ATOM 5971 O O . PHE B 1 264 ? -8.297 27.859 22.906 1 95.88 264 PHE B O 1
ATOM 5978 N N . ILE B 1 265 ? -9.156 29.328 21.484 1 96.31 265 ILE B N 1
ATOM 5979 C CA . ILE B 1 265 ? -10.453 28.672 21.406 1 96.31 265 ILE B CA 1
ATOM 5980 C C . ILE B 1 265 ? -10.609 28.016 20.031 1 96.31 265 ILE B C 1
ATOM 5982 O O . ILE B 1 265 ? -10.445 28.672 19 1 96.31 265 ILE B O 1
ATOM 5986 N N . TYR B 1 266 ? -10.883 26.703 20.031 1 96.06 266 TYR B N 1
ATOM 5987 C CA . TYR B 1 266 ? -11.086 25.969 18.781 1 96.06 266 TYR B CA 1
ATOM 5988 C C . TYR B 1 266 ? -12.516 25.453 18.688 1 96.06 266 TYR B C 1
ATOM 5990 O O . TYR B 1 266 ? -13.109 25.047 19.688 1 96.06 266 TYR B O 1
ATOM 5998 N N . GLN B 1 267 ? -12.969 25.391 17.453 1 94.12 267 GLN B N 1
ATOM 5999 C CA . GLN B 1 267 ? -14.242 24.75 17.172 1 94.12 267 GLN B CA 1
ATOM 6000 C C . GLN B 1 267 ? -14.086 23.219 17.141 1 94.12 267 GLN B C 1
ATOM 6002 O O . GLN B 1 267 ? -13.086 22.703 16.641 1 94.12 267 GLN B O 1
ATOM 6007 N N . VAL B 1 268 ? -15.062 22.578 17.734 1 91.62 268 VAL B N 1
ATOM 6008 C CA . VAL B 1 268 ? -15.133 21.141 17.547 1 91.62 268 VAL B CA 1
ATOM 6009 C C . VAL B 1 268 ? -15.594 20.812 16.125 1 91.62 268 VAL B C 1
ATOM 6011 O O . VAL B 1 268 ? -16.547 21.406 15.633 1 91.62 268 VAL B O 1
ATOM 6014 N N . PRO B 1 269 ? -14.781 19.922 15.445 1 85.56 269 PRO B N 1
ATOM 6015 C CA . PRO B 1 269 ? -15.203 19.578 14.078 1 85.56 269 PRO B CA 1
ATOM 6016 C C . PRO B 1 269 ? -16.656 19.094 14.016 1 85.56 269 PRO B C 1
ATOM 6018 O O . PRO B 1 269 ? -17.141 18.469 14.961 1 85.56 269 PRO B O 1
ATOM 6021 N N . LYS B 1 270 ? -17.141 19.281 12.766 1 75.31 270 LYS B N 1
ATOM 6022 C CA . LYS B 1 270 ? -18.562 18.953 12.594 1 75.31 270 LYS B CA 1
ATOM 6023 C C . LYS B 1 270 ? -18.797 17.453 12.711 1 75.31 270 LYS B C 1
ATOM 6025 O O . LYS B 1 270 ? -17.922 16.641 12.352 1 75.31 270 LYS B O 1
ATOM 6030 N N . LEU B 1 271 ? -19.797 16.984 13.273 1 64.31 271 LEU B N 1
ATOM 6031 C CA . LEU B 1 271 ? -20.312 15.625 13.328 1 64.31 271 LEU B CA 1
ATOM 6032 C C . LEU B 1 271 ? -19.641 14.836 14.445 1 64.31 271 LEU B C 1
ATOM 6034 O O . LEU B 1 271 ? -19.797 13.609 14.523 1 64.31 271 LEU B O 1
ATOM 6038 N N . VAL B 1 272 ? -18.875 15.469 15.188 1 76.06 272 VAL B N 1
ATOM 6039 C CA . VAL B 1 272 ? -18.281 14.789 16.344 1 76.06 272 VAL B CA 1
ATOM 6040 C C . VAL B 1 272 ? -19.156 15.008 17.578 1 76.06 272 VAL B C 1
ATOM 6042 O O . VAL B 1 272 ? -19.641 16.125 17.812 1 76.06 272 VAL B O 1
ATOM 6045 N N . VAL B 1 273 ? -19.5 13.945 18.141 1 74.94 273 VAL B N 1
ATOM 6046 C CA . VAL B 1 273 ? -20.234 14.047 19.391 1 74.94 273 VAL B CA 1
ATOM 6047 C C . VAL B 1 273 ? -19.281 13.844 20.562 1 74.94 273 VAL B C 1
ATOM 6049 O O . VAL B 1 273 ? -18.594 12.828 20.641 1 74.94 273 VAL B O 1
ATOM 6052 N N . ILE B 1 274 ? -19.266 14.867 21.453 1 84.94 274 ILE B N 1
ATOM 6053 C CA . ILE B 1 274 ? -18.406 14.797 22.625 1 84.94 274 ILE B CA 1
ATOM 6054 C C . ILE B 1 274 ? -19.25 14.461 23.859 1 84.94 274 ILE B C 1
ATOM 6056 O O . ILE B 1 274 ? -20.141 15.219 24.234 1 84.94 274 ILE B O 1
ATOM 6060 N N . PRO B 1 275 ? -18.953 13.336 24.406 1 82.25 275 PRO B N 1
ATOM 6061 C CA . PRO B 1 275 ? -19.688 13.023 25.641 1 82.25 275 PRO B CA 1
ATOM 6062 C C . PRO B 1 275 ? -19.5 14.078 26.719 1 82.25 275 PRO B C 1
ATOM 6064 O O . PRO B 1 275 ? -18.422 14.688 26.812 1 82.25 275 PRO B O 1
ATOM 6067 N N . ASP B 1 276 ? -20.484 14.172 27.578 1 82.44 276 ASP B N 1
ATOM 6068 C CA . ASP B 1 276 ? -20.5 15.219 28.578 1 82.44 276 ASP B CA 1
ATOM 6069 C C . ASP B 1 276 ? -19.453 14.961 29.672 1 82.44 276 ASP B C 1
ATOM 6071 O O . ASP B 1 276 ? -18.984 15.898 30.312 1 82.44 276 ASP B O 1
ATOM 6075 N N . ASP B 1 277 ? -19.078 13.766 29.766 1 84.81 277 ASP B N 1
ATOM 6076 C CA . ASP B 1 277 ? -18.203 13.406 30.875 1 84.81 277 ASP B CA 1
ATOM 6077 C C . ASP B 1 277 ? -16.734 13.523 30.484 1 84.81 277 ASP B C 1
ATOM 6079 O O . ASP B 1 277 ? -15.844 13.398 31.328 1 84.81 277 ASP B O 1
ATOM 6083 N N . VAL B 1 278 ? -16.531 13.844 29.328 1 88.19 278 VAL B N 1
ATOM 6084 C CA . VAL B 1 278 ? -15.141 13.914 28.875 1 88.19 278 VAL B CA 1
ATOM 6085 C C . VAL B 1 278 ? -14.625 15.344 29.047 1 88.19 278 VAL B C 1
ATOM 6087 O O . VAL B 1 278 ? -15.273 16.297 28.594 1 88.19 278 VAL B O 1
ATOM 6090 N N . THR B 1 279 ? -13.438 15.516 29.672 1 91.38 279 THR B N 1
ATOM 6091 C CA . THR B 1 279 ? -12.93 16.844 30.031 1 91.38 279 THR B CA 1
ATOM 6092 C C . THR B 1 279 ? -11.906 17.312 29 1 91.38 279 THR B C 1
ATOM 6094 O O . THR B 1 279 ? -11.68 18.516 28.859 1 91.38 279 THR B O 1
ATOM 6097 N N . ARG B 1 280 ? -11.234 16.344 28.453 1 93 280 ARG B N 1
ATOM 6098 C CA . ARG B 1 280 ? -10.211 16.703 27.484 1 93 280 ARG B CA 1
ATOM 6099 C C . ARG B 1 280 ? -10.312 15.82 26.234 1 93 280 ARG B C 1
ATOM 6101 O O . ARG B 1 280 ? -10.812 14.695 26.297 1 93 280 ARG B O 1
ATOM 6108 N N . PRO B 1 281 ? -9.859 16.328 25.156 1 93.19 281 PRO B N 1
ATOM 6109 C CA . PRO B 1 281 ? -9.914 15.508 23.938 1 93.19 281 PRO B CA 1
ATOM 6110 C C . PRO B 1 281 ? -8.922 14.352 23.953 1 93.19 281 PRO B C 1
ATOM 6112 O O . PRO B 1 281 ? -7.848 14.461 24.547 1 93.19 281 PRO B O 1
ATOM 6115 N N . THR B 1 282 ? -9.25 13.273 23.344 1 91.62 282 THR B N 1
ATOM 6116 C CA . THR B 1 282 ? -8.375 12.125 23.156 1 91.62 282 THR B CA 1
ATOM 6117 C C . THR B 1 282 ? -7.281 12.43 22.141 1 91.62 282 THR B C 1
ATOM 6119 O O . THR B 1 282 ? -7.543 13.039 21.109 1 91.62 282 THR B O 1
ATOM 6122 N N . THR B 1 283 ? -6.074 12.047 22.484 1 93.94 283 THR B N 1
ATOM 6123 C CA . THR B 1 283 ? -4.957 12.289 21.578 1 93.94 283 THR B CA 1
ATOM 6124 C C . THR B 1 283 ? -4.469 10.977 20.969 1 93.94 283 THR B C 1
ATOM 6126 O O . THR B 1 283 ? -4.879 9.898 21.391 1 93.94 283 THR B O 1
ATOM 6129 N N . LEU B 1 284 ? -3.643 11.078 19.953 1 94.5 284 LEU B N 1
ATOM 6130 C CA . LEU B 1 284 ? -3.039 9.898 19.344 1 94.5 284 LEU B CA 1
ATOM 6131 C C . LEU B 1 284 ? -2.236 9.102 20.359 1 94.5 284 LEU B C 1
ATOM 6133 O O . LEU B 1 284 ? -2.262 7.871 20.359 1 94.5 284 LEU B O 1
ATOM 6137 N N . LEU B 1 285 ? -1.506 9.805 21.266 1 92.56 285 LEU B N 1
ATOM 6138 C CA . LEU B 1 285 ? -0.757 9.109 22.297 1 92.56 285 LEU B CA 1
ATOM 6139 C C . LEU B 1 285 ? -1.691 8.297 23.188 1 92.56 285 LEU B C 1
ATOM 6141 O O . LEU B 1 285 ? -1.372 7.164 23.562 1 92.56 285 LEU B O 1
ATOM 6145 N N . ASP B 1 286 ? -2.832 8.891 23.516 1 89.62 286 ASP B N 1
ATOM 6146 C CA . ASP B 1 286 ? -3.816 8.18 24.312 1 89.62 286 ASP B CA 1
ATOM 6147 C C . ASP B 1 286 ? -4.223 6.867 23.641 1 89.62 286 ASP B C 1
ATOM 6149 O O . ASP B 1 286 ? -4.34 5.836 24.312 1 89.62 286 ASP B O 1
ATOM 6153 N N . LEU B 1 287 ? -4.469 6.918 22.375 1 89.62 287 LEU B N 1
ATOM 6154 C CA . LEU B 1 287 ? -4.887 5.734 21.625 1 89.62 287 LEU B CA 1
ATOM 6155 C C . LEU B 1 287 ? -3.773 4.695 21.594 1 89.62 287 LEU B C 1
ATOM 6157 O O . LEU B 1 287 ? -4.031 3.498 21.75 1 89.62 287 LEU B O 1
ATOM 6161 N N . ILE B 1 288 ? -2.549 5.117 21.344 1 89.75 288 ILE B N 1
ATOM 6162 C CA . ILE B 1 288 ? -1.398 4.223 21.297 1 89.75 288 ILE B CA 1
ATOM 6163 C C . ILE B 1 288 ? -1.203 3.547 22.641 1 89.75 288 ILE B C 1
ATOM 6165 O O . ILE B 1 288 ? -0.965 2.338 22.719 1 89.75 288 ILE B O 1
ATOM 6169 N N . MET B 1 289 ? -1.372 4.297 23.688 1 85.88 289 MET B N 1
ATOM 6170 C CA . MET B 1 289 ? -1.172 3.783 25.031 1 85.88 289 MET B CA 1
ATOM 6171 C C . MET B 1 289 ? -2.275 2.801 25.422 1 85.88 289 MET B C 1
ATOM 6173 O O . MET B 1 289 ? -2.064 1.911 26.234 1 85.88 289 MET B O 1
ATOM 6177 N N . ALA B 1 290 ? -3.414 2.965 24.859 1 80.44 290 ALA B N 1
ATOM 6178 C CA . ALA B 1 290 ? -4.555 2.111 25.172 1 80.44 290 ALA B CA 1
ATOM 6179 C C . ALA B 1 290 ? -4.348 0.696 24.641 1 80.44 290 ALA B C 1
ATOM 6181 O O . ALA B 1 290 ? -4.996 -0.247 25.094 1 80.44 290 ALA B O 1
ATOM 6182 N N . THR B 1 291 ? -3.605 0.538 23.672 1 72.62 291 THR B N 1
ATOM 6183 C CA . THR B 1 291 ? -3.375 -0.807 23.156 1 72.62 291 THR B CA 1
ATOM 6184 C C . THR B 1 291 ? -2.707 -1.685 24.219 1 72.62 291 THR B C 1
ATOM 6186 O O . THR B 1 291 ? -2.318 -1.198 25.281 1 72.62 291 THR B O 1
ATOM 6189 N N . ARG B 1 292 ? -2.102 -2.795 24.219 1 57.81 292 ARG B N 1
ATOM 6190 C CA . ARG B 1 292 ? -1.679 -3.746 25.25 1 57.81 292 ARG B CA 1
ATOM 6191 C C . ARG B 1 292 ? -0.382 -3.295 25.906 1 57.81 292 ARG B C 1
ATOM 6193 O O . ARG B 1 292 ? 0.659 -3.207 25.25 1 57.81 292 ARG B O 1
ATOM 6200 N N . PRO B 1 293 ? -0.658 -2.764 27.109 1 52 293 PRO B N 1
ATOM 6201 C CA . PRO B 1 293 ? 0.534 -2.479 27.906 1 52 293 PRO B CA 1
ATOM 6202 C C . PRO B 1 293 ? 1.441 -3.697 28.062 1 52 293 PRO B C 1
ATOM 6204 O O . PRO B 1 293 ? 1.179 -4.559 28.906 1 52 293 PRO B O 1
ATOM 6207 N N . ALA B 1 294 ? 1.597 -4.434 27.062 1 49.22 294 ALA B N 1
ATOM 6208 C CA . ALA B 1 294 ? 2.303 -5.66 27.422 1 49.22 294 ALA B CA 1
ATOM 6209 C C . ALA B 1 294 ? 3.635 -5.348 28.094 1 49.22 294 ALA B C 1
ATOM 6211 O O . ALA B 1 294 ? 4.277 -4.34 27.781 1 49.22 294 ALA B O 1
ATOM 6212 N N . LEU B 1 295 ? 3.807 -5.949 29.219 1 49.38 295 LEU B N 1
ATOM 6213 C CA . LEU B 1 295 ? 4.992 -5.973 30.062 1 49.38 295 LEU B CA 1
ATOM 6214 C C . LEU B 1 295 ? 6.23 -6.344 29.266 1 49.38 295 LEU B C 1
ATOM 6216 O O . LEU B 1 295 ? 6.355 -7.48 28.797 1 49.38 295 LEU B O 1
ATOM 6220 N N . SER B 1 296 ? 6.535 -5.551 28.359 1 49.66 296 SER B N 1
ATOM 6221 C CA . SER B 1 296 ? 7.793 -5.883 27.703 1 49.66 296 SER B CA 1
ATOM 6222 C C . SER B 1 296 ? 8.906 -6.125 28.719 1 49.66 296 SER B C 1
ATOM 6224 O O . SER B 1 296 ? 8.953 -5.469 29.766 1 49.66 296 SER B O 1
ATOM 6226 N N . LYS B 1 297 ? 9.398 -7.297 28.625 1 49.44 297 LYS B N 1
ATOM 6227 C CA . LYS B 1 297 ? 10.641 -7.457 29.375 1 49.44 297 LYS B CA 1
ATOM 6228 C C . LYS B 1 297 ? 11.602 -6.305 29.109 1 49.44 297 LYS B C 1
ATOM 6230 O O . LYS B 1 297 ? 11.648 -5.781 27.984 1 49.44 297 LYS B O 1
ATOM 6235 N N . PRO B 1 298 ? 12.266 -5.887 30.188 1 47.72 298 PRO B N 1
ATOM 6236 C CA . PRO B 1 298 ? 13.258 -4.82 30.047 1 47.72 298 PRO B CA 1
ATOM 6237 C C . PRO B 1 298 ? 14.258 -5.094 28.922 1 47.72 298 PRO B C 1
ATOM 6239 O O . PRO B 1 298 ? 14.773 -6.207 28.797 1 47.72 298 PRO B O 1
ATOM 6242 N N . GLY B 1 299 ? 14.391 -4.219 27.875 1 51.19 299 GLY B N 1
ATOM 6243 C CA . GLY B 1 299 ? 15.422 -4.289 26.844 1 51.19 299 GLY B CA 1
ATOM 6244 C C . GLY B 1 299 ? 14.922 -4.844 25.531 1 51.19 299 GLY B C 1
ATOM 6245 O O . GLY B 1 299 ? 15.602 -4.746 24.516 1 51.19 299 GLY B O 1
ATOM 6246 N N . GLN B 1 300 ? 13.898 -5.645 25.625 1 55.97 300 GLN B N 1
ATOM 6247 C CA . GLN B 1 300 ? 13.492 -6.266 24.375 1 55.97 300 GLN B CA 1
ATOM 6248 C C . GLN B 1 300 ? 12.398 -5.445 23.688 1 55.97 300 GLN B C 1
ATOM 6250 O O . GLN B 1 300 ? 11.445 -5.004 24.328 1 55.97 300 GLN B O 1
ATOM 6255 N N . ILE B 1 301 ? 12.703 -4.992 22.547 1 63.56 301 ILE B N 1
ATOM 6256 C CA . ILE B 1 301 ? 11.742 -4.309 21.688 1 63.56 301 ILE B CA 1
ATOM 6257 C C . ILE B 1 301 ? 10.766 -5.324 21.094 1 63.56 301 ILE B C 1
ATOM 6259 O O . ILE B 1 301 ? 11.172 -6.215 20.344 1 63.56 301 ILE B O 1
ATOM 6263 N N . GLU B 1 302 ? 9.648 -5.391 21.719 1 72.94 302 GLU B N 1
ATOM 6264 C CA . GLU B 1 302 ? 8.641 -6.312 21.203 1 72.94 302 GLU B CA 1
ATOM 6265 C C . GLU B 1 302 ? 7.617 -5.578 20.344 1 72.94 302 GLU B C 1
ATOM 6267 O O . GLU B 1 302 ? 7.062 -4.559 20.766 1 72.94 302 GLU B O 1
ATOM 6272 N N . LEU B 1 303 ? 7.52 -6.074 19.172 1 74.06 303 LEU B N 1
ATOM 6273 C CA . LEU B 1 303 ? 6.48 -5.547 18.297 1 74.06 303 LEU B CA 1
ATOM 6274 C C . LEU B 1 303 ? 5.145 -6.23 18.562 1 74.06 303 LEU B C 1
ATOM 6276 O O . LEU B 1 303 ? 5.098 -7.441 18.797 1 74.06 303 LEU B O 1
ATOM 6280 N N . ILE B 1 304 ? 4.152 -5.453 18.766 1 75.94 304 ILE B N 1
ATOM 6281 C CA . ILE B 1 304 ? 2.787 -5.938 18.922 1 75.94 304 ILE B CA 1
ATOM 6282 C C . ILE B 1 304 ? 1.889 -5.332 17.859 1 75.94 304 ILE B C 1
ATOM 6284 O O . ILE B 1 304 ? 1.986 -4.141 17.547 1 75.94 304 ILE B O 1
ATOM 6288 N N . PRO B 1 305 ? 1.076 -6.172 17.266 1 78.31 305 PRO B N 1
ATOM 6289 C CA . PRO B 1 305 ? 0.205 -5.613 16.219 1 78.31 305 PRO B CA 1
ATOM 6290 C C . PRO B 1 305 ? -0.725 -4.527 16.766 1 78.31 305 PRO B C 1
ATOM 6292 O O . PRO B 1 305 ? -1.213 -4.629 17.891 1 78.31 305 PRO B O 1
ATOM 6295 N N . PRO B 1 306 ? -0.886 -3.488 15.961 1 81.38 306 PRO B N 1
ATOM 6296 C CA . PRO B 1 306 ? -1.862 -2.461 16.328 1 81.38 306 PRO B CA 1
ATOM 6297 C C . PRO B 1 306 ? -3.299 -2.979 16.312 1 81.38 306 PRO B C 1
ATOM 6299 O O . PRO B 1 306 ? -3.527 -4.168 16.078 1 81.38 306 PRO B O 1
ATOM 6302 N N . LYS B 1 307 ? -4.172 -2.137 16.688 1 79.56 307 LYS B N 1
ATOM 6303 C CA . LYS B 1 307 ? -5.574 -2.541 16.734 1 79.56 307 LYS B CA 1
ATOM 6304 C C . LYS B 1 307 ? -6.34 -1.984 15.531 1 79.56 307 LYS B C 1
ATOM 6306 O O . LYS B 1 307 ? -7.52 -2.295 15.344 1 79.56 307 LYS B O 1
ATOM 6311 N N . HIS B 1 308 ? -5.66 -1.212 14.773 1 87.44 308 HIS B N 1
ATOM 6312 C CA . HIS B 1 308 ? -6.344 -0.536 13.68 1 87.44 308 HIS B CA 1
ATOM 6313 C C . HIS B 1 308 ? -5.832 -1.022 12.328 1 87.44 308 HIS B C 1
ATOM 6315 O O . HIS B 1 308 ? -4.684 -1.458 12.211 1 87.44 308 HIS B O 1
ATOM 6321 N N . ALA B 1 309 ? -6.711 -0.863 11.398 1 90.38 309 ALA B N 1
ATOM 6322 C CA . ALA B 1 309 ? -6.391 -1.317 10.047 1 90.38 309 ALA B CA 1
ATOM 6323 C C . ALA B 1 309 ? -5.184 -0.572 9.492 1 90.38 309 ALA B C 1
ATOM 6325 O O . ALA B 1 309 ? -4.973 0.604 9.797 1 90.38 309 ALA B O 1
ATOM 6326 N N . LEU B 1 310 ? -4.449 -1.269 8.664 1 92.81 310 LEU B N 1
ATOM 6327 C CA . LEU B 1 310 ? -3.197 -0.771 8.109 1 92.81 310 LEU B CA 1
ATOM 6328 C C . LEU B 1 310 ? -3.426 0.514 7.32 1 92.81 310 LEU B C 1
ATOM 6330 O O . LEU B 1 310 ? -2.684 1.485 7.484 1 92.81 310 LEU B O 1
ATOM 6334 N N . GLU B 1 311 ? -4.469 0.597 6.422 1 91 311 GLU B N 1
ATOM 6335 C CA . GLU B 1 311 ? -4.711 1.764 5.578 1 91 311 GLU B CA 1
ATOM 6336 C C . GLU B 1 311 ? -5.074 2.986 6.418 1 91 311 GLU B C 1
ATOM 6338 O O . GLU B 1 311 ? -4.77 4.117 6.035 1 91 311 GLU B O 1
ATOM 6343 N N . GLN B 1 312 ? -5.723 2.75 7.551 1 91.94 312 GLN B N 1
ATOM 6344 C CA . GLN B 1 312 ? -6.055 3.861 8.438 1 91.94 312 GLN B CA 1
ATOM 6345 C C . GLN B 1 312 ? -4.797 4.48 9.039 1 91.94 312 GLN B C 1
ATOM 6347 O O . GLN B 1 312 ? -4.719 5.695 9.211 1 91.94 312 GLN B O 1
ATOM 6352 N N . ARG B 1 313 ? -3.844 3.684 9.383 1 94.44 313 ARG B N 1
ATOM 6353 C CA . ARG B 1 313 ? -2.59 4.18 9.945 1 94.44 313 ARG B CA 1
ATOM 6354 C C . ARG B 1 313 ? -1.802 4.969 8.906 1 94.44 313 ARG B C 1
ATOM 6356 O O . ARG B 1 313 ? -1.244 6.027 9.211 1 94.44 313 ARG B O 1
ATOM 6363 N N . PHE B 1 314 ? -1.78 4.461 7.672 1 94.62 314 PHE B N 1
ATOM 6364 C CA . PHE B 1 314 ? -1.146 5.203 6.59 1 94.62 314 PHE B CA 1
ATOM 6365 C C . PHE B 1 314 ? -1.86 6.523 6.344 1 94.62 314 PHE B C 1
ATOM 6367 O O . PHE B 1 314 ? -1.217 7.551 6.113 1 94.62 314 PHE B O 1
ATOM 6374 N N . GLU B 1 315 ? -3.17 6.484 6.367 1 90.44 315 GLU B N 1
ATOM 6375 C CA . GLU B 1 315 ? -3.949 7.699 6.156 1 90.44 315 GLU B CA 1
ATOM 6376 C C . GLU B 1 315 ? -3.693 8.719 7.266 1 90.44 315 GLU B C 1
ATOM 6378 O O . GLU B 1 315 ? -3.607 9.922 7 1 90.44 315 GLU B O 1
ATOM 6383 N N . LEU B 1 316 ? -3.598 8.234 8.453 1 94.31 316 LEU B N 1
ATOM 6384 C CA . LEU B 1 316 ? -3.279 9.117 9.57 1 94.31 316 LEU B CA 1
ATOM 6385 C C . LEU B 1 316 ? -1.92 9.781 9.367 1 94.31 316 LEU B C 1
ATOM 6387 O O . LEU B 1 316 ? -1.768 10.977 9.602 1 94.31 316 LEU B O 1
ATOM 6391 N N . ALA B 1 317 ? -0.928 8.953 8.969 1 96.56 317 ALA B N 1
ATOM 6392 C CA . ALA B 1 317 ? 0.401 9.492 8.695 1 96.56 317 ALA B CA 1
ATOM 6393 C C . ALA B 1 317 ? 0.335 10.609 7.66 1 96.56 317 ALA B C 1
ATOM 6395 O O . ALA B 1 317 ? 0.962 11.664 7.828 1 96.56 317 ALA B O 1
ATOM 6396 N N . ARG B 1 318 ? -0.438 10.406 6.617 1 90.69 318 ARG B N 1
ATOM 6397 C CA . ARG B 1 318 ? -0.599 11.391 5.559 1 90.69 318 ARG B CA 1
ATOM 6398 C C . ARG B 1 318 ? -1.238 12.672 6.094 1 90.69 318 ARG B C 1
ATOM 6400 O O . ARG B 1 318 ? -0.758 13.773 5.82 1 90.69 318 ARG B O 1
ATOM 6407 N N . LYS B 1 319 ? -2.289 12.508 6.855 1 90 319 LYS B N 1
ATOM 6408 C CA . LYS B 1 319 ? -3.039 13.656 7.363 1 90 319 LYS B CA 1
ATOM 6409 C C . LYS B 1 319 ? -2.205 14.469 8.352 1 90 319 LYS B C 1
ATOM 6411 O O . LYS B 1 319 ? -2.223 15.695 8.32 1 90 319 LYS B O 1
ATOM 6416 N N . ILE B 1 320 ? -1.47 13.789 9.188 1 95.75 320 ILE B N 1
ATOM 6417 C CA . ILE B 1 320 ? -0.602 14.477 10.141 1 95.75 320 ILE B CA 1
ATOM 6418 C C . ILE B 1 320 ? 0.484 15.242 9.391 1 95.75 320 ILE B C 1
ATOM 6420 O O . ILE B 1 320 ? 0.77 16.406 9.711 1 95.75 320 ILE B O 1
ATOM 6424 N N . THR B 1 321 ? 1.081 14.602 8.414 1 92.25 321 THR B N 1
ATOM 6425 C CA . THR B 1 321 ? 2.113 15.25 7.609 1 92.25 321 THR B CA 1
ATOM 6426 C C . THR B 1 321 ? 1.549 16.453 6.875 1 92.25 321 THR B C 1
ATOM 6428 O O . THR B 1 321 ? 2.215 17.484 6.762 1 92.25 321 THR B O 1
ATOM 6431 N N . SER B 1 322 ? 0.33 16.344 6.406 1 84.94 322 SER B N 1
ATOM 6432 C CA . SER B 1 322 ? -0.336 17.453 5.734 1 84.94 322 SER B CA 1
ATOM 6433 C C . SER B 1 322 ? -0.517 18.641 6.676 1 84.94 322 SER B C 1
ATOM 6435 O O . SER B 1 322 ? -0.409 19.797 6.258 1 84.94 322 SER B O 1
ATOM 6437 N N . ALA B 1 323 ? -0.816 18.359 7.891 1 90.25 323 ALA B N 1
ATOM 6438 C CA . ALA B 1 323 ? -0.965 19.422 8.883 1 90.25 323 ALA B CA 1
ATOM 6439 C C . ALA B 1 323 ? 0.34 20.188 9.062 1 90.25 323 ALA B C 1
ATOM 6441 O O . ALA B 1 323 ? 0.343 21.422 9.102 1 90.25 323 ALA B O 1
ATOM 6442 N N . VAL B 1 324 ? 1.425 19.438 9.195 1 90.5 324 VAL B N 1
ATOM 6443 C CA . VAL B 1 324 ? 2.73 20.062 9.367 1 90.5 324 VAL B CA 1
ATOM 6444 C C . VAL B 1 324 ? 3.082 20.875 8.133 1 90.5 324 VAL B C 1
ATOM 6446 O O . VAL B 1 324 ? 3.633 21.984 8.242 1 90.5 324 VAL B O 1
ATOM 6449 N N . MET B 1 325 ? 2.775 20.344 7.012 1 81.69 325 MET B N 1
ATOM 6450 C CA . MET B 1 325 ? 2.996 21.078 5.77 1 81.69 325 MET B CA 1
ATOM 6451 C C . MET B 1 325 ? 2.25 22.406 5.781 1 81.69 325 MET B C 1
ATOM 6453 O O . MET B 1 325 ? 2.799 23.438 5.383 1 81.69 325 MET B O 1
ATOM 6457 N N . TYR B 1 326 ? 1.068 22.359 6.258 1 76.88 326 TYR B N 1
ATOM 6458 C CA . TYR B 1 326 ? 0.266 23.578 6.316 1 76.88 326 TYR B CA 1
ATOM 6459 C C . TYR B 1 326 ? 0.914 24.609 7.227 1 76.88 326 TYR B C 1
ATOM 6461 O O . TYR B 1 326 ? 0.975 25.797 6.887 1 76.88 326 TYR B O 1
ATOM 6469 N N . VAL B 1 327 ? 1.375 24.156 8.336 1 84.12 327 VAL B N 1
ATOM 6470 C CA . VAL B 1 327 ? 2.047 25.047 9.273 1 84.12 327 VAL B CA 1
ATOM 6471 C C . VAL B 1 327 ? 3.264 25.688 8.609 1 84.12 327 VAL B C 1
ATOM 6473 O O . VAL B 1 327 ? 3.482 26.891 8.727 1 84.12 327 VAL B O 1
ATOM 6476 N N . HIS B 1 328 ? 3.99 24.938 7.895 1 77.12 328 HIS B N 1
ATOM 6477 C CA . HIS B 1 328 ? 5.203 25.406 7.246 1 77.12 328 HIS B CA 1
ATOM 6478 C C . HIS B 1 328 ? 4.879 26.359 6.094 1 77.12 328 HIS B C 1
ATOM 6480 O O . HIS B 1 328 ? 5.605 27.328 5.855 1 77.12 328 HIS B O 1
ATOM 6486 N N . VAL B 1 329 ? 3.838 26.031 5.406 1 69.56 329 VAL B N 1
ATOM 6487 C CA . VAL B 1 329 ? 3.41 26.875 4.301 1 69.56 329 VAL B CA 1
ATOM 6488 C C . VAL B 1 329 ? 3.023 28.25 4.832 1 69.56 329 VAL B C 1
ATOM 6490 O O . VAL B 1 329 ? 3.252 29.266 4.168 1 69.56 329 VAL B O 1
ATOM 6493 N N . MET B 1 330 ? 2.564 28.312 6.043 1 70.5 330 MET B N 1
ATOM 6494 C CA . MET B 1 330 ? 2.209 29.578 6.691 1 70.5 330 MET B CA 1
ATOM 6495 C C . MET B 1 330 ? 3.445 30.266 7.27 1 70.5 330 MET B C 1
ATOM 6497 O O . MET B 1 330 ? 3.338 31.297 7.934 1 70.5 330 MET B O 1
ATOM 6501 N N . GLN B 1 331 ? 4.551 29.641 7.02 1 74.75 331 GLN B N 1
ATOM 6502 C CA . GLN B 1 331 ? 5.844 30.172 7.449 1 74.75 331 GLN B CA 1
ATOM 6503 C C . GLN B 1 331 ? 5.953 30.188 8.969 1 74.75 331 GLN B C 1
ATOM 6505 O O . GLN B 1 331 ? 6.52 31.109 9.547 1 74.75 331 GLN B O 1
ATOM 6510 N N . TYR B 1 332 ? 5.32 29.281 9.547 1 81.5 332 TYR B N 1
ATOM 6511 C CA . TYR B 1 332 ? 5.457 29.062 10.984 1 81.5 332 TYR B CA 1
ATOM 6512 C C . TYR B 1 332 ? 6.254 27.797 11.273 1 81.5 332 TYR B C 1
ATOM 6514 O O . TYR B 1 332 ? 6.262 26.875 10.469 1 81.5 332 TYR B O 1
ATOM 6522 N N . VAL B 1 333 ? 6.938 27.812 12.383 1 88.12 333 VAL B N 1
ATOM 6523 C CA . VAL B 1 333 ? 7.441 26.578 13.008 1 88.12 333 VAL B CA 1
ATOM 6524 C C . VAL B 1 333 ? 6.531 26.172 14.164 1 88.12 333 VAL B C 1
ATOM 6526 O O . VAL B 1 333 ? 6.078 27.031 14.93 1 88.12 333 VAL B O 1
ATOM 6529 N N . HIS B 1 334 ? 6.184 24.938 14.211 1 90.94 334 HIS B N 1
ATOM 6530 C CA . HIS B 1 334 ? 5.23 24.469 15.211 1 90.94 334 HIS B CA 1
ATOM 6531 C C . HIS B 1 334 ? 5.895 24.312 16.578 1 90.94 334 HIS B C 1
ATOM 6533 O O . HIS B 1 334 ? 5.359 24.781 17.594 1 90.94 334 HIS B O 1
ATOM 6539 N N . LYS B 1 335 ? 7.035 23.609 16.656 1 90.62 335 LYS B N 1
ATOM 6540 C CA . LYS B 1 335 ? 7.941 23.484 17.797 1 90.62 335 LYS B CA 1
ATOM 6541 C C . LYS B 1 335 ? 7.441 22.453 18.797 1 90.62 335 LYS B C 1
ATOM 6543 O O . LYS B 1 335 ? 8.164 22.078 19.734 1 90.62 335 LYS B O 1
ATOM 6548 N N . SER B 1 336 ? 6.273 21.938 18.656 1 92.12 336 SER B N 1
ATOM 6549 C CA . SER B 1 336 ? 5.742 21 19.625 1 92.12 336 SER B CA 1
ATOM 6550 C C . SER B 1 336 ? 5.016 19.844 18.953 1 92.12 336 SER B C 1
ATOM 6552 O O . SER B 1 336 ? 3.936 19.438 19.391 1 92.12 336 SER B O 1
ATOM 6554 N N . ILE B 1 337 ? 5.543 19.438 17.859 1 94.88 337 ILE B N 1
ATOM 6555 C CA . ILE B 1 337 ? 4.98 18.297 17.172 1 94.88 337 ILE B CA 1
ATOM 6556 C C . ILE B 1 337 ? 5.262 17.016 17.969 1 94.88 337 ILE B C 1
ATOM 6558 O O . ILE B 1 337 ? 6.422 16.641 18.141 1 94.88 337 ILE B O 1
ATOM 6562 N N . GLN B 1 338 ? 4.273 16.438 18.531 1 95 338 GLN B N 1
ATOM 6563 C CA . GLN B 1 338 ? 4.32 15.203 19.297 1 95 338 GLN B CA 1
ATOM 6564 C C . GLN B 1 338 ? 2.967 14.5 19.297 1 95 338 GLN B C 1
ATOM 6566 O O . GLN B 1 338 ? 1.942 15.117 18.984 1 95 338 GLN B O 1
ATOM 6571 N N . THR B 1 339 ? 2.953 13.234 19.594 1 95.38 339 THR B N 1
ATOM 6572 C CA . THR B 1 339 ? 1.753 12.406 19.484 1 95.38 339 THR B CA 1
ATOM 6573 C C . THR B 1 339 ? 0.667 12.906 20.438 1 95.38 339 THR B C 1
ATOM 6575 O O . THR B 1 339 ? -0.525 12.766 20.141 1 95.38 339 THR B O 1
ATOM 6578 N N . SER B 1 340 ? 1.059 13.547 21.594 1 94.25 340 SER B N 1
ATOM 6579 C CA . SER B 1 340 ? 0.09 14.078 22.562 1 94.25 340 SER B CA 1
ATOM 6580 C C . SER B 1 340 ? -0.544 15.367 22.047 1 94.25 340 SER B C 1
ATOM 6582 O O . SER B 1 340 ? -1.53 15.844 22.609 1 94.25 340 SER B O 1
ATOM 6584 N N . ASN B 1 341 ? -0.022 15.938 20.953 1 96.38 341 ASN B N 1
ATOM 6585 C CA . ASN B 1 341 ? -0.578 17.156 20.375 1 96.38 341 ASN B CA 1
ATOM 6586 C C . ASN B 1 341 ? -1.359 16.875 19.094 1 96.38 341 ASN B C 1
ATOM 6588 O O . ASN B 1 341 ? -1.688 17.797 18.344 1 96.38 341 ASN B O 1
ATOM 6592 N N . ILE B 1 342 ? -1.586 15.633 18.844 1 97.12 342 ILE B N 1
ATOM 6593 C CA . ILE B 1 342 ? -2.494 15.227 17.781 1 97.12 342 ILE B CA 1
ATOM 6594 C C . ILE B 1 342 ? -3.828 14.789 18.391 1 97.12 342 ILE B C 1
ATOM 6596 O O . ILE B 1 342 ? -3.941 13.688 18.938 1 97.12 342 ILE B O 1
ATOM 6600 N N . VAL B 1 343 ? -4.797 15.617 18.281 1 95.81 343 VAL B N 1
ATOM 6601 C CA . VAL B 1 343 ? -6.121 15.32 18.812 1 95.81 343 VAL B CA 1
ATOM 6602 C C . VAL B 1 343 ? -6.887 14.438 17.844 1 95.81 343 VAL B C 1
ATOM 6604 O O . VAL B 1 343 ? -6.852 14.656 16.625 1 95.81 343 VAL B O 1
ATOM 6607 N N . MET B 1 344 ? -7.543 13.445 18.391 1 93 344 MET B N 1
ATOM 6608 C CA . MET B 1 344 ? -8.242 12.453 17.578 1 93 344 MET B CA 1
ATOM 6609 C C . MET B 1 344 ? -9.75 12.531 17.797 1 93 344 MET B C 1
ATOM 6611 O O . MET B 1 344 ? -10.211 12.617 18.938 1 93 344 MET B O 1
ATOM 6615 N N . PHE B 1 345 ? -10.445 12.586 16.688 1 89.69 345 PHE B N 1
ATOM 6616 C CA . PHE B 1 345 ? -11.898 12.492 16.75 1 89.69 345 PHE B CA 1
ATOM 6617 C C . PHE B 1 345 ? -12.398 11.273 16 1 89.69 345 PHE B C 1
ATOM 6619 O O . PHE B 1 345 ? -11.906 10.961 14.914 1 89.69 345 PHE B O 1
ATOM 6626 N N . ALA B 1 346 ? -13.305 10.578 16.516 1 80.06 346 ALA B N 1
ATOM 6627 C CA . ALA B 1 346 ? -13.922 9.422 15.859 1 80.06 346 ALA B CA 1
ATOM 6628 C C . ALA B 1 346 ? -14.797 9.867 14.688 1 80.06 346 ALA B C 1
ATOM 6630 O O . ALA B 1 346 ? -15.344 10.969 14.695 1 80.06 346 ALA B O 1
ATOM 6631 N N . LYS B 1 347 ? -14.742 9.117 13.492 1 65.62 347 LYS B N 1
ATOM 6632 C CA . LYS B 1 347 ? -15.625 9.422 12.375 1 65.62 347 LYS B CA 1
ATOM 6633 C C . LYS B 1 347 ? -17.078 9.102 12.711 1 65.62 347 LYS B C 1
ATOM 6635 O O . LYS B 1 347 ? -17.359 8.094 13.367 1 65.62 347 LYS B O 1
ATOM 6640 N N . ASN B 1 348 ? -17.953 10.117 12.789 1 54.12 348 ASN B N 1
ATOM 6641 C CA . ASN B 1 348 ? -19.359 9.906 13.086 1 54.12 348 ASN B CA 1
ATOM 6642 C C . ASN B 1 348 ? -20.031 9.016 12.039 1 54.12 348 ASN B C 1
ATOM 6644 O O . ASN B 1 348 ? -20.922 9.453 11.328 1 54.12 348 ASN B O 1
ATOM 6648 N N . HIS B 1 349 ? -19.438 8.32 11.227 1 48.81 349 HIS B N 1
ATOM 6649 C CA . HIS B 1 349 ? -20.438 7.723 10.359 1 48.81 349 HIS B CA 1
ATOM 6650 C C . HIS B 1 349 ? -21.422 6.871 11.156 1 48.81 349 HIS B C 1
ATOM 6652 O O . HIS B 1 349 ? -21.047 6.234 12.141 1 48.81 349 HIS B O 1
ATOM 6658 N N . SER B 1 350 ? -22.672 7.367 11.117 1 40.44 350 SER B N 1
ATOM 6659 C CA . SER B 1 350 ? -23.938 6.836 11.602 1 40.44 350 SER B CA 1
ATOM 6660 C C . SER B 1 350 ? -24 5.32 11.453 1 40.44 350 SER B C 1
ATOM 6662 O O . SER B 1 350 ? -25.062 4.715 11.609 1 40.44 350 SER B O 1
ATOM 6664 N N . SER B 1 351 ? -23.203 4.676 10.648 1 40.28 351 SER B N 1
ATOM 6665 C CA . SER B 1 351 ? -23.766 3.334 10.625 1 40.28 351 SER B CA 1
ATOM 6666 C C . SER B 1 351 ? -23.672 2.664 11.984 1 40.28 351 SER B C 1
ATOM 6668 O O . SER B 1 351 ? -22.625 2.711 12.633 1 40.28 351 SER B O 1
ATOM 6670 N N . PRO B 1 352 ? -24.766 2.475 12.586 1 37.09 352 PRO B N 1
ATOM 6671 C CA . PRO B 1 352 ? -24.953 1.766 13.852 1 37.09 352 PRO B CA 1
ATOM 6672 C C . PRO B 1 352 ? -23.922 0.663 14.062 1 37.09 352 PRO B C 1
ATOM 6674 O O . PRO B 1 352 ? -23.875 0.049 15.133 1 37.09 352 PRO B O 1
ATOM 6677 N N . ALA B 1 353 ? -23.531 0.036 13 1 39.09 353 ALA B N 1
ATOM 6678 C CA . ALA B 1 353 ? -22.781 -1.172 13.359 1 39.09 353 ALA B CA 1
ATOM 6679 C C . ALA B 1 353 ? -21.469 -0.825 14.047 1 39.09 353 ALA B C 1
ATOM 6681 O O . ALA B 1 353 ? -20.781 0.121 13.656 1 39.09 353 ALA B O 1
ATOM 6682 N N . ASN B 1 354 ? -21.25 -0.944 15.422 1 44.62 354 ASN B N 1
ATOM 6683 C CA . ASN B 1 354 ? -20.188 -0.925 16.422 1 44.62 354 ASN B CA 1
ATOM 6684 C C . ASN B 1 354 ? -18.797 -0.939 15.766 1 44.62 354 ASN B C 1
ATOM 6686 O O . ASN B 1 354 ? -17.781 -0.945 16.453 1 44.62 354 ASN B O 1
ATOM 6690 N N . THR B 1 355 ? -18.609 -1.072 14.469 1 48.88 355 THR B N 1
ATOM 6691 C CA . THR B 1 355 ? -17.359 -1.38 13.781 1 48.88 355 THR B CA 1
ATOM 6692 C C . THR B 1 355 ? -16.547 -0.11 13.539 1 48.88 355 THR B C 1
ATOM 6694 O O . THR B 1 355 ? -15.359 -0.178 13.188 1 48.88 355 THR B O 1
ATOM 6697 N N . GLU B 1 356 ? -17.141 1.076 13.938 1 52.44 356 GLU B N 1
ATOM 6698 C CA . GLU B 1 356 ? -16.422 2.287 13.555 1 52.44 356 GLU B CA 1
ATOM 6699 C C . GLU B 1 356 ? -15.828 2.992 14.773 1 52.44 356 GLU B C 1
ATOM 6701 O O . GLU B 1 356 ? -15.594 4.203 14.742 1 52.44 356 GLU B O 1
ATOM 6706 N N . GLN B 1 357 ? -15.93 2.453 15.93 1 56.19 357 GLN B N 1
ATOM 6707 C CA . GLN B 1 357 ? -15.227 3.023 17.078 1 56.19 357 GLN B CA 1
ATOM 6708 C C . GLN B 1 357 ? -13.867 2.361 17.281 1 56.19 357 GLN B C 1
ATOM 6710 O O . GLN B 1 357 ? -13.656 1.222 16.844 1 56.19 357 GLN B O 1
ATOM 6715 N N . PHE B 1 358 ? -12.992 3.309 17.844 1 59.75 358 PHE B N 1
ATOM 6716 C CA . PHE B 1 358 ? -11.719 2.711 18.25 1 59.75 358 PHE B CA 1
ATOM 6717 C C . PHE B 1 358 ? -11.953 1.494 19.125 1 59.75 358 PHE B C 1
ATOM 6719 O O . PHE B 1 358 ? -12.836 1.507 20 1 59.75 358 PHE B O 1
ATOM 6726 N N . PRO B 1 359 ? -11.32 0.44 18.703 1 63.59 359 PRO B N 1
ATOM 6727 C CA . PRO B 1 359 ? -10.141 0.308 17.844 1 63.59 359 PRO B CA 1
ATOM 6728 C C . PRO B 1 359 ? -10.492 -0.096 16.406 1 63.59 359 PRO B C 1
ATOM 6730 O O . PRO B 1 359 ? -9.602 -0.381 15.609 1 63.59 359 PRO B O 1
ATOM 6733 N N . LYS B 1 360 ? -11.781 -0.111 16.219 1 65.31 360 LYS B N 1
ATOM 6734 C CA . LYS B 1 360 ? -12.117 -0.585 14.883 1 65.31 360 LYS B CA 1
ATOM 6735 C C . LYS B 1 360 ? -11.812 0.479 13.836 1 65.31 360 LYS B C 1
ATOM 6737 O O . LYS B 1 360 ? -11.305 0.166 12.758 1 65.31 360 LYS B O 1
ATOM 6742 N N . ALA B 1 361 ? -12.133 1.769 14.258 1 77.75 361 ALA B N 1
ATOM 6743 C CA . ALA B 1 361 ? -11.797 2.871 13.359 1 77.75 361 ALA B CA 1
ATOM 6744 C C . ALA B 1 361 ? -10.914 3.9 14.062 1 77.75 361 ALA B C 1
ATOM 6746 O O . ALA B 1 361 ? -11.188 4.285 15.203 1 77.75 361 ALA B O 1
ATOM 6747 N N . LEU B 1 362 ? -9.852 4.363 13.547 1 83.31 362 LEU B N 1
ATOM 6748 C CA . LEU B 1 362 ? -8.883 5.266 14.148 1 83.31 362 LEU B CA 1
ATOM 6749 C C . LEU B 1 362 ? -9.414 6.691 14.188 1 83.31 362 LEU B C 1
ATOM 6751 O O . LEU B 1 362 ? -9.078 7.465 15.086 1 83.31 362 LEU B O 1
ATOM 6755 N N . GLY B 1 363 ? -10.273 7.137 13.281 1 86.5 363 GLY B N 1
ATOM 6756 C CA . GLY B 1 363 ? -10.844 8.477 13.289 1 86.5 363 GLY B CA 1
ATOM 6757 C C . GLY B 1 363 ? -10.008 9.484 12.523 1 86.5 363 GLY B C 1
ATOM 6758 O O . GLY B 1 363 ? -9.273 9.117 11.602 1 86.5 363 GLY B O 1
ATOM 6759 N N . GLU B 1 364 ? -10.227 10.844 12.898 1 88.75 364 GLU B N 1
ATOM 6760 C CA . GLU B 1 364 ? -9.594 11.953 12.195 1 88.75 364 GLU B CA 1
ATOM 6761 C C . GLU B 1 364 ? -8.609 12.688 13.102 1 88.75 364 GLU B C 1
ATOM 6763 O O . GLU B 1 364 ? -8.945 13.023 14.242 1 88.75 364 GLU B O 1
ATOM 6768 N N . PRO B 1 365 ? -7.398 12.914 12.609 1 94.38 365 PRO B N 1
ATOM 6769 C CA . PRO B 1 365 ? -6.402 13.641 13.406 1 94.38 365 PRO B CA 1
ATOM 6770 C C . PRO B 1 365 ? -6.418 15.141 13.148 1 94.38 365 PRO B C 1
ATOM 6772 O O . PRO B 1 365 ? -6.648 15.578 12.016 1 94.38 365 PRO B O 1
ATOM 6775 N N . PHE B 1 366 ? -6.148 15.922 14.164 1 94.81 366 PHE B N 1
ATOM 6776 C CA . PHE B 1 366 ? -5.949 17.359 14.078 1 94.81 366 PHE B CA 1
ATOM 6777 C C . PHE B 1 366 ? -4.734 17.797 14.898 1 94.81 366 PHE B C 1
ATOM 6779 O O . PHE B 1 366 ? -4.648 17.5 16.094 1 94.81 366 PHE B O 1
ATOM 6786 N N . LEU B 1 367 ? -3.803 18.391 14.203 1 96.38 367 LEU B N 1
ATOM 6787 C CA . LEU B 1 367 ? -2.605 18.875 14.875 1 96.38 367 LEU B CA 1
ATOM 6788 C C . LEU B 1 367 ? -2.936 20.078 15.766 1 96.38 367 LEU B C 1
ATOM 6790 O O . LEU B 1 367 ? -3.545 21.047 15.312 1 96.38 367 LEU B O 1
ATOM 6794 N N . CYS B 1 368 ? -2.6 19.953 17.062 1 96.12 368 CYS B N 1
ATOM 6795 C CA . CYS B 1 368 ? -2.729 21.016 18.062 1 96.12 368 CYS B CA 1
ATOM 6796 C C . CYS B 1 368 ? -1.381 21.328 18.703 1 96.12 368 CYS B C 1
ATOM 6798 O O . CYS B 1 368 ? -0.333 21.094 18.094 1 96.12 368 CYS B O 1
ATOM 6800 N N . GLY B 1 369 ? -1.407 21.984 19.75 1 94.19 369 GLY B N 1
ATOM 6801 C CA . GLY B 1 369 ? -0.157 22.312 20.422 1 94.19 369 GLY B CA 1
ATOM 6802 C C . GLY B 1 369 ? 0.53 23.531 19.844 1 94.19 369 GLY B C 1
ATOM 6803 O O . GLY B 1 369 ? 1.751 23.547 19.672 1 94.19 369 GLY B O 1
ATOM 6804 N N . PHE B 1 370 ? -0.171 24.531 19.5 1 91.25 370 PHE B N 1
ATOM 6805 C CA . PHE B 1 370 ? 0.365 25.734 18.859 1 91.25 370 PHE B CA 1
ATOM 6806 C C . PHE B 1 370 ? 0.878 26.719 19.891 1 91.25 370 PHE B C 1
ATOM 6808 O O . PHE B 1 370 ? 1.352 27.797 19.547 1 91.25 370 PHE B O 1
ATOM 6815 N N . GLU B 1 371 ? 0.885 26.359 21.141 1 83.38 371 GLU B N 1
ATOM 6816 C CA . GLU B 1 371 ? 1.242 27.281 22.219 1 83.38 371 GLU B CA 1
ATOM 6817 C C . GLU B 1 371 ? 2.688 27.75 22.078 1 83.38 371 GLU B C 1
ATOM 6819 O O . GLU B 1 371 ? 3.041 28.828 22.547 1 83.38 371 GLU B O 1
ATOM 6824 N N . THR B 1 372 ? 3.48 26.922 21.406 1 76.25 372 THR B N 1
ATOM 6825 C CA . THR B 1 372 ? 4.887 27.281 21.281 1 76.25 372 THR B CA 1
ATOM 6826 C C . THR B 1 372 ? 5.211 27.734 19.859 1 76.25 372 THR B C 1
ATOM 6828 O O . THR B 1 372 ? 6.344 28.125 19.562 1 76.25 372 THR B O 1
ATOM 6831 N N . SER B 1 373 ? 4.25 27.766 19.047 1 79.62 373 SER B N 1
ATOM 6832 C CA . SER B 1 373 ? 4.469 28.062 17.625 1 79.62 373 SER B CA 1
ATOM 6833 C C . SER B 1 373 ? 4.848 29.531 17.422 1 79.62 373 SER B C 1
ATOM 6835 O O . SER B 1 373 ? 4.418 30.406 18.188 1 79.62 373 SER B O 1
ATOM 6837 N N . ARG B 1 374 ? 5.602 29.812 16.5 1 73.44 374 ARG B N 1
ATOM 6838 C CA . ARG B 1 374 ? 5.996 31.172 16.172 1 73.44 374 ARG B CA 1
ATOM 6839 C C . ARG B 1 374 ? 6.262 31.328 14.68 1 73.44 374 ARG B C 1
ATOM 6841 O O . ARG B 1 374 ? 6.488 30.344 13.984 1 73.44 374 ARG B O 1
ATOM 6848 N N . TYR B 1 375 ? 6.219 32.625 14.328 1 68 375 TYR B N 1
ATOM 6849 C CA . TYR B 1 375 ? 6.625 32.938 12.961 1 68 375 TYR B CA 1
ATOM 6850 C C . TYR B 1 375 ? 8.086 32.562 12.727 1 68 375 TYR B C 1
ATOM 6852 O O . TYR B 1 375 ? 8.93 32.781 13.602 1 68 375 TYR B O 1
ATOM 6860 N N . ASN B 1 376 ? 8.414 31.969 11.68 1 66.81 376 ASN B N 1
ATOM 6861 C CA . ASN B 1 376 ? 9.727 31.391 11.398 1 66.81 376 ASN B CA 1
ATOM 6862 C C . ASN B 1 376 ? 10.836 32.438 11.547 1 66.81 376 ASN B C 1
ATOM 6864 O O . ASN B 1 376 ? 11.914 32.125 12.055 1 66.81 376 ASN B O 1
ATOM 6868 N N . ARG B 1 377 ? 10.562 33.656 11.102 1 59.16 377 ARG B N 1
ATOM 6869 C CA . ARG B 1 377 ? 11.586 34.688 11.164 1 59.16 377 ARG B CA 1
ATOM 6870 C C . ARG B 1 377 ? 11.531 35.438 12.492 1 59.16 377 ARG B C 1
ATOM 6872 O O . ARG B 1 377 ? 12.344 36.312 12.734 1 59.16 377 ARG B O 1
ATOM 6879 N N . GLY B 1 378 ? 10.523 35.031 13.32 1 61.16 378 GLY B N 1
ATOM 6880 C CA . GLY B 1 378 ? 10.422 35.688 14.617 1 61.16 378 GLY B CA 1
ATOM 6881 C C . GLY B 1 378 ? 11.531 35.281 15.57 1 61.16 378 GLY B C 1
ATOM 6882 O O . GLY B 1 378 ? 12.242 34.312 15.328 1 61.16 378 GLY B O 1
ATOM 6883 N N . ALA B 1 379 ? 11.742 36.062 16.594 1 56.44 379 ALA B N 1
ATOM 6884 C CA . ALA B 1 379 ? 12.789 35.781 17.578 1 56.44 379 ALA B CA 1
ATOM 6885 C C . ALA B 1 379 ? 12.555 34.469 18.297 1 56.44 379 ALA B C 1
ATOM 6887 O O . ALA B 1 379 ? 11.414 34.094 18.578 1 56.44 379 ALA B O 1
ATOM 6888 N N . SER B 1 380 ? 13.594 33.562 18.391 1 57.62 380 SER B N 1
ATOM 6889 C CA . SER B 1 380 ? 13.508 32.281 19.062 1 57.62 380 SER B CA 1
ATOM 6890 C C . SER B 1 380 ? 13.703 32.438 20.578 1 57.62 380 SER B C 1
ATOM 6892 O O . SER B 1 380 ? 14.578 33.188 21.016 1 57.62 380 SER B O 1
ATOM 6894 N N . ASP B 1 381 ? 12.781 31.938 21.391 1 54.31 381 ASP B N 1
ATOM 6895 C CA . ASP B 1 381 ? 12.859 32.062 22.844 1 54.31 381 ASP B CA 1
ATOM 6896 C C . ASP B 1 381 ? 13.914 31.141 23.438 1 54.31 381 ASP B C 1
ATOM 6898 O O . ASP B 1 381 ? 14.266 31.25 24.609 1 54.31 381 ASP B O 1
ATOM 6902 N N . GLY B 1 382 ? 14.539 30.328 22.609 1 48.75 382 GLY B N 1
ATOM 6903 C CA . GLY B 1 382 ? 15.609 29.469 23.078 1 48.75 382 GLY B CA 1
ATOM 6904 C C . GLY B 1 382 ? 15.203 28.594 24.25 1 48.75 382 GLY B C 1
ATOM 6905 O O . GLY B 1 382 ? 16.047 28.156 25.031 1 48.75 382 GLY B O 1
ATOM 6906 N N . GLN B 1 383 ? 13.836 28.391 24.578 1 50.12 383 GLN B N 1
ATOM 6907 C CA . GLN B 1 383 ? 13.391 27.641 25.734 1 50.12 383 GLN B CA 1
ATOM 6908 C C . GLN B 1 383 ? 13.375 26.141 25.453 1 50.12 383 GLN B C 1
ATOM 6910 O O . GLN B 1 383 ? 12.891 25.703 24.406 1 50.12 383 GLN B O 1
ATOM 6915 N N . GLY B 1 384 ? 14.211 25.406 26.188 1 50.44 384 GLY B N 1
ATOM 6916 C CA . GLY B 1 384 ? 14.188 23.953 26.172 1 50.44 384 GLY B CA 1
ATOM 6917 C C . GLY B 1 384 ? 13.148 23.359 27.109 1 50.44 384 GLY B C 1
ATOM 6918 O O . GLY B 1 384 ? 12.297 24.078 27.625 1 50.44 384 GLY B O 1
ATOM 6919 N N . ASP B 1 385 ? 12.727 22.047 26.953 1 52.78 385 ASP B N 1
ATOM 6920 C CA . ASP B 1 385 ? 11.828 21.359 27.875 1 52.78 385 ASP B CA 1
ATOM 6921 C C . ASP B 1 385 ? 12.602 20.422 28.797 1 52.78 385 ASP B C 1
ATOM 6923 O O . ASP B 1 385 ? 13.516 19.719 28.359 1 52.78 385 ASP B O 1
ATOM 6927 N N . VAL B 1 386 ? 12.266 20.547 30.062 1 53.22 386 VAL B N 1
ATOM 6928 C CA . VAL B 1 386 ? 12.922 19.719 31.078 1 53.22 386 VAL B CA 1
ATOM 6929 C C . VAL B 1 386 ? 12.281 18.344 31.109 1 53.22 386 VAL B C 1
ATOM 6931 O O . VAL B 1 386 ? 12.93 17.359 31.469 1 53.22 386 VAL B O 1
ATOM 6934 N N . GLU B 1 387 ? 11.086 18.234 30.562 1 66.62 387 GLU B N 1
ATOM 6935 C CA . GLU B 1 387 ? 10.406 16.953 30.719 1 66.62 387 GLU B CA 1
ATOM 6936 C C . GLU B 1 387 ? 10.844 15.961 29.641 1 66.62 387 GLU B C 1
ATOM 6938 O O . GLU B 1 387 ? 10.711 16.234 28.438 1 66.62 387 GLU B O 1
ATOM 6943 N N . TRP B 1 388 ? 11.438 14.883 30.109 1 70.06 388 TRP B N 1
ATOM 6944 C CA . TRP B 1 388 ? 12 13.828 29.281 1 70.06 388 TRP B CA 1
ATOM 6945 C C . TRP B 1 388 ? 11 13.383 28.203 1 70.06 388 TRP B C 1
ATOM 6947 O O . TRP B 1 388 ? 11.367 13.195 27.047 1 70.06 388 TRP B O 1
ATOM 6957 N N . GLY B 1 389 ? 9.75 13.32 28.578 1 74.06 389 GLY B N 1
ATOM 6958 C CA . GLY B 1 389 ? 8.727 12.852 27.656 1 74.06 389 GLY B CA 1
ATOM 6959 C C . GLY B 1 389 ? 8.625 13.703 26.391 1 74.06 389 GLY B C 1
ATOM 6960 O O . GLY B 1 389 ? 8.352 13.188 25.312 1 74.06 389 GLY B O 1
ATOM 6961 N N . TYR B 1 390 ? 8.992 14.961 26.578 1 75.12 390 TYR B N 1
ATOM 6962 C CA . TYR B 1 390 ? 8.953 15.883 25.453 1 75.12 390 TYR B CA 1
ATOM 6963 C C . TYR B 1 390 ? 10.258 15.844 24.656 1 75.12 390 TYR B C 1
ATOM 6965 O O . TYR B 1 390 ? 10.258 15.977 23.438 1 75.12 390 TYR B O 1
ATOM 6973 N N . ASN B 1 391 ? 11.305 15.539 25.328 1 77.94 391 ASN B N 1
ATOM 6974 C CA . ASN B 1 391 ? 12.625 15.578 24.719 1 77.94 391 ASN B CA 1
ATOM 6975 C C . ASN B 1 391 ? 12.805 14.453 23.703 1 77.94 391 ASN B C 1
ATOM 6977 O O . ASN B 1 391 ? 13.617 14.555 22.781 1 77.94 391 ASN B O 1
ATOM 6981 N N . ILE B 1 392 ? 12.039 13.469 23.875 1 84.25 392 ILE B N 1
ATOM 6982 C CA . ILE B 1 392 ? 12.086 12.344 22.953 1 84.25 392 ILE B CA 1
ATOM 6983 C C . ILE B 1 392 ? 11.789 12.828 21.531 1 84.25 392 ILE B C 1
ATOM 6985 O O . ILE B 1 392 ? 12.383 12.352 20.562 1 84.25 392 ILE B O 1
ATOM 6989 N N . TYR B 1 393 ? 10.961 13.844 21.422 1 88.5 393 TYR B N 1
ATOM 6990 C CA . TYR B 1 393 ? 10.477 14.312 20.125 1 88.5 393 TYR B CA 1
ATOM 6991 C C . TYR B 1 393 ? 11.344 15.453 19.609 1 88.5 393 TYR B C 1
ATOM 6993 O O . TYR B 1 393 ? 11.141 15.93 18.484 1 88.5 393 TYR B O 1
ATOM 7001 N N . ARG B 1 394 ? 12.273 15.836 20.391 1 84.25 394 ARG B N 1
ATOM 7002 C CA . ARG B 1 394 ? 13.07 17 20.031 1 84.25 394 ARG B CA 1
ATOM 7003 C C . ARG B 1 394 ? 14.391 16.578 19.391 1 84.25 394 ARG B C 1
ATOM 7005 O O . ARG B 1 394 ? 15.023 15.625 19.844 1 84.25 394 ARG B O 1
ATOM 7012 N N . HIS B 1 395 ? 14.719 17.359 18.391 1 82.5 395 HIS B N 1
ATOM 7013 C CA . HIS B 1 395 ? 16 17.141 17.75 1 82.5 395 HIS B CA 1
ATOM 7014 C C . HIS B 1 395 ? 17.156 17.234 18.75 1 82.5 395 HIS B C 1
ATOM 7016 O O . HIS B 1 395 ? 17.125 18.078 19.656 1 82.5 395 HIS B O 1
ATOM 7022 N N . PRO B 1 396 ? 18.172 16.391 18.578 1 79.44 396 PRO B N 1
ATOM 7023 C CA . PRO B 1 396 ? 19.281 16.359 19.547 1 79.44 396 PRO B CA 1
ATOM 7024 C C . PRO B 1 396 ? 19.906 17.719 19.766 1 79.44 396 PRO B C 1
ATOM 7026 O O . PRO B 1 396 ? 20.312 18.047 20.891 1 79.44 396 PRO B O 1
ATOM 7029 N N . LYS B 1 397 ? 19.969 18.516 18.734 1 75.62 397 LYS B N 1
ATOM 7030 C CA . LYS B 1 397 ? 20.594 19.828 18.844 1 75.62 397 LYS B CA 1
ATOM 7031 C C . LYS B 1 397 ? 19.734 20.781 19.672 1 75.62 397 LYS B C 1
ATOM 7033 O O . LYS B 1 397 ? 20.188 21.844 20.078 1 75.62 397 LYS B O 1
ATOM 7038 N N . ARG B 1 398 ? 18.547 20.359 19.938 1 73.81 398 ARG B N 1
ATOM 7039 C CA . ARG B 1 398 ? 17.625 21.219 20.672 1 73.81 398 ARG B CA 1
ATOM 7040 C C . ARG B 1 398 ? 17.297 20.641 22.047 1 73.81 398 ARG B C 1
ATOM 7042 O O . ARG B 1 398 ? 16.375 21.094 22.719 1 73.81 398 ARG B O 1
ATOM 7049 N N . GLN B 1 399 ? 18 19.625 22.281 1 67.31 399 GLN B N 1
ATOM 7050 C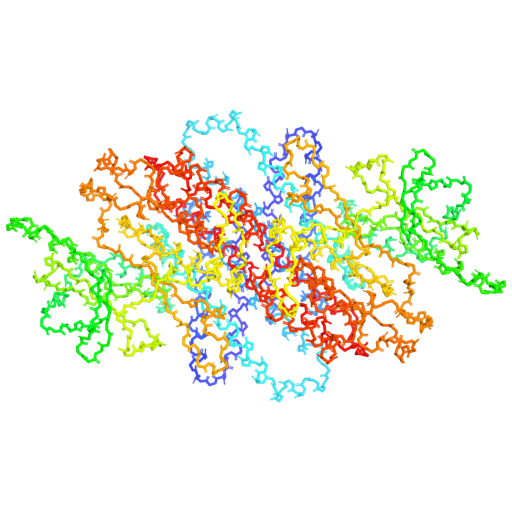 CA . GLN B 1 399 ? 17.75 19.016 23.578 1 67.31 399 GLN B CA 1
ATOM 7051 C C . GLN B 1 399 ? 18.547 19.703 24.688 1 67.31 399 GLN B C 1
ATOM 7053 O O . GLN B 1 399 ? 19.578 20.312 24.422 1 67.31 399 GLN B O 1
ATOM 7058 N N . GLY B 1 400 ? 18.078 19.641 25.828 1 59.66 400 GLY B N 1
ATOM 7059 C CA . GLY B 1 400 ? 18.75 20.25 26.969 1 59.66 400 GLY B CA 1
ATOM 7060 C C . GLY B 1 400 ? 18.172 21.609 27.359 1 59.66 400 GLY B C 1
ATOM 7061 O O . GLY B 1 400 ? 17.141 22.016 26.828 1 59.66 400 GLY B O 1
ATOM 7062 N N . LEU B 1 401 ? 18.75 22.312 28.172 1 50.88 401 LEU B N 1
ATOM 7063 C CA . LEU B 1 401 ? 18.234 23.531 28.781 1 50.88 401 LEU B CA 1
ATOM 7064 C C . LEU B 1 401 ? 18.531 24.75 27.906 1 50.88 401 LEU B C 1
ATOM 7066 O O . LEU B 1 401 ? 17.75 25.703 27.875 1 50.88 401 LEU B O 1
ATOM 7070 N N . HIS B 1 402 ? 19.578 24.703 27.219 1 51.41 402 HIS B N 1
ATOM 7071 C CA . HIS B 1 402 ? 19.969 25.859 26.422 1 51.41 402 HIS B CA 1
ATOM 7072 C C . HIS B 1 402 ? 20.281 25.453 24.984 1 51.41 402 HIS B C 1
ATOM 7074 O O . HIS B 1 402 ? 21.453 25.234 24.656 1 51.41 402 HIS B O 1
ATOM 7080 N N . PRO B 1 403 ? 19.094 25.391 24.188 1 56.47 403 PRO B N 1
ATOM 7081 C CA . PRO B 1 403 ? 19.406 24.953 22.828 1 56.47 403 PRO B CA 1
ATOM 7082 C C . PRO B 1 403 ? 20.234 25.969 22.047 1 56.47 403 PRO B C 1
ATOM 7084 O O . PRO B 1 403 ? 20.031 27.172 22.203 1 56.47 403 PRO B O 1
ATOM 7087 N N . GLN B 1 404 ? 21.312 25.625 21.453 1 55.97 404 GLN B N 1
ATOM 7088 C CA . GLN B 1 404 ? 22.312 26.453 20.797 1 55.97 404 GLN B CA 1
ATOM 7089 C C . GLN B 1 404 ? 21.797 26.969 19.453 1 55.97 404 GLN B C 1
ATOM 7091 O O . GLN B 1 404 ? 22.234 28.031 18.984 1 55.97 404 GLN B O 1
ATOM 7096 N N . SER B 1 405 ? 20.844 26.297 18.922 1 66.75 405 SER B N 1
ATOM 7097 C CA . SER B 1 405 ? 20.5 26.672 17.547 1 66.75 405 SER B CA 1
ATOM 7098 C C . SER B 1 405 ? 19.047 27.156 17.469 1 66.75 405 SER B C 1
ATOM 7100 O O . SER B 1 405 ? 18.219 26.812 18.297 1 66.75 405 SER B O 1
ATOM 7102 N N . ARG B 1 406 ? 18.844 28.109 16.641 1 76.88 406 ARG B N 1
ATOM 7103 C CA . ARG B 1 406 ? 17.5 28.578 16.328 1 76.88 406 ARG B CA 1
ATOM 7104 C C . ARG B 1 406 ? 16.609 27.438 15.859 1 76.88 406 ARG B C 1
ATOM 7106 O O . ARG B 1 406 ? 17.047 26.562 15.125 1 76.88 406 ARG B O 1
ATOM 7113 N N . TYR B 1 407 ? 15.453 27.422 16.438 1 82.88 407 TYR B N 1
ATOM 7114 C CA . TYR B 1 407 ? 14.508 26.406 16 1 82.88 407 TYR B CA 1
ATOM 7115 C C . TYR B 1 407 ? 14.086 26.641 14.562 1 82.88 407 TYR B C 1
ATOM 7117 O O . TYR B 1 407 ? 13.719 27.75 14.18 1 82.88 407 TYR B O 1
ATOM 7125 N N . THR B 1 408 ? 14.125 25.656 13.727 1 83.12 408 THR B N 1
ATOM 7126 C CA . THR B 1 408 ? 13.82 25.75 12.305 1 83.12 408 THR B CA 1
ATOM 7127 C C . THR B 1 408 ? 12.766 24.719 11.906 1 83.12 408 THR B C 1
ATOM 7129 O O . THR B 1 408 ? 12.367 23.891 12.727 1 83.12 408 THR B O 1
ATOM 7132 N N . MET B 1 409 ? 12.312 24.844 10.703 1 84.69 409 MET B N 1
ATOM 7133 C CA . MET B 1 409 ? 11.344 23.891 10.156 1 84.69 409 MET B CA 1
ATOM 7134 C C . MET B 1 409 ? 11.914 22.484 10.125 1 84.69 409 MET B C 1
ATOM 7136 O O . MET B 1 409 ? 11.164 21.5 10.227 1 84.69 409 MET B O 1
ATOM 7140 N N . ASN B 1 410 ? 13.195 22.359 10.047 1 86.56 410 ASN B N 1
ATOM 7141 C CA . ASN B 1 410 ? 13.836 21.047 10.078 1 86.56 410 ASN B CA 1
ATOM 7142 C C . ASN B 1 410 ? 13.641 20.359 11.43 1 86.56 410 ASN B C 1
ATOM 7144 O O . ASN B 1 410 ? 13.539 19.141 11.5 1 86.56 410 ASN B O 1
ATOM 7148 N N . HIS B 1 411 ? 13.688 21.141 12.453 1 89 411 HIS B N 1
ATOM 7149 C CA . HIS B 1 411 ? 13.422 20.578 13.766 1 89 411 HIS B CA 1
ATOM 7150 C C . HIS B 1 411 ? 12.008 20.016 13.852 1 89 411 HIS B C 1
ATOM 7152 O O . HIS B 1 411 ? 11.781 18.984 14.477 1 89 411 HIS B O 1
ATOM 7158 N N . ASP B 1 412 ? 11.062 20.719 13.188 1 91.81 412 ASP B N 1
ATOM 7159 C CA . ASP B 1 412 ? 9.703 20.219 13.078 1 91.81 412 ASP B CA 1
ATOM 7160 C C . ASP B 1 412 ? 9.68 18.875 12.344 1 91.81 412 ASP B C 1
ATOM 7162 O O . ASP B 1 412 ? 8.945 17.953 12.727 1 91.81 412 ASP B O 1
ATOM 7166 N N . LEU B 1 413 ? 10.445 18.844 11.328 1 92.31 413 LEU B N 1
ATOM 7167 C CA . LEU B 1 413 ? 10.484 17.625 10.531 1 92.31 413 LEU B CA 1
ATOM 7168 C C . LEU B 1 413 ? 11.031 16.453 11.352 1 92.31 413 LEU B C 1
ATOM 7170 O O . LEU B 1 413 ? 10.555 15.328 11.227 1 92.31 413 LEU B O 1
ATOM 7174 N N . TYR B 1 414 ? 12.078 16.75 12.133 1 93.25 414 TYR B N 1
ATOM 7175 C CA . TYR B 1 414 ? 12.578 15.727 13.039 1 93.25 414 TYR B CA 1
ATOM 7176 C C . TYR B 1 414 ? 11.477 15.227 13.961 1 93.25 414 TYR B C 1
ATOM 7178 O O . TYR B 1 414 ? 11.273 14.016 14.102 1 93.25 414 TYR B O 1
ATOM 7186 N N . SER B 1 415 ? 10.789 16.125 14.562 1 95.31 415 SER B N 1
ATOM 7187 C CA . SER B 1 415 ? 9.703 15.781 15.477 1 95.31 415 SER B CA 1
ATOM 7188 C C . SER B 1 415 ? 8.625 14.977 14.766 1 95.31 415 SER B C 1
ATOM 7190 O O . SER B 1 415 ? 8.062 14.039 15.336 1 95.31 415 SER B O 1
ATOM 7192 N N . LEU B 1 416 ? 8.328 15.383 13.523 1 96.94 416 LEU B N 1
ATOM 7193 C CA . LEU B 1 416 ? 7.375 14.633 12.719 1 96.94 416 LEU B CA 1
ATOM 7194 C C . LEU B 1 416 ? 7.84 13.195 12.531 1 96.94 416 LEU B C 1
ATOM 7196 O O . LEU B 1 416 ? 7.039 12.258 12.633 1 96.94 416 LEU B O 1
ATOM 7200 N N . GLY B 1 417 ? 9.117 13.016 12.25 1 97.88 417 GLY B N 1
ATOM 7201 C CA . GLY B 1 417 ? 9.672 11.672 12.141 1 97.88 417 GLY B CA 1
ATOM 7202 C C . GLY B 1 417 ? 9.43 10.82 13.367 1 97.88 417 GLY B C 1
ATOM 7203 O O . GLY B 1 417 ? 9.102 9.641 13.258 1 97.88 417 GLY B O 1
ATOM 7204 N N . VAL B 1 418 ? 9.594 11.422 14.516 1 96.88 418 VAL B N 1
ATOM 7205 C CA . VAL B 1 418 ? 9.383 10.703 15.766 1 96.88 418 VAL B CA 1
ATOM 7206 C C . VAL B 1 418 ? 7.914 10.32 15.906 1 96.88 418 VAL B C 1
ATOM 7208 O O . VAL B 1 418 ? 7.594 9.203 16.312 1 96.88 418 VAL B O 1
ATOM 7211 N N . VAL B 1 419 ? 7.027 11.203 15.57 1 97.88 419 VAL B N 1
ATOM 7212 C CA . VAL B 1 419 ? 5.594 10.938 15.625 1 97.88 419 VAL B CA 1
ATOM 7213 C C . VAL B 1 419 ? 5.242 9.805 14.672 1 97.88 419 VAL B C 1
ATOM 7215 O O . VAL B 1 419 ? 4.496 8.891 15.031 1 97.88 419 VAL B O 1
ATOM 7218 N N . LEU B 1 420 ? 5.758 9.883 13.453 1 98.12 420 LEU B N 1
ATOM 7219 C CA . LEU B 1 420 ? 5.492 8.844 12.461 1 98.12 420 LEU B CA 1
ATOM 7220 C C . LEU B 1 420 ? 6.051 7.5 12.914 1 98.12 420 LEU B C 1
ATOM 7222 O O . LEU B 1 420 ? 5.457 6.453 12.648 1 98.12 420 LEU B O 1
ATOM 7226 N N . LEU B 1 421 ? 7.215 7.535 13.562 1 97.31 421 LEU B N 1
ATOM 7227 C CA . LEU B 1 421 ? 7.789 6.316 14.125 1 97.31 421 LEU B CA 1
ATOM 7228 C C . LEU B 1 421 ? 6.848 5.691 15.141 1 97.31 421 LEU B C 1
ATOM 7230 O O . LEU B 1 421 ? 6.559 4.492 15.078 1 97.31 421 LEU B O 1
ATOM 7234 N N . GLU B 1 422 ? 6.418 6.477 16.031 1 94.69 422 GLU B N 1
ATOM 7235 C CA . GLU B 1 422 ? 5.52 6.012 17.078 1 94.69 422 GLU B CA 1
ATOM 7236 C C . GLU B 1 422 ? 4.203 5.508 16.5 1 94.69 422 GLU B C 1
ATOM 7238 O O . GLU B 1 422 ? 3.67 4.492 16.953 1 94.69 422 GLU B O 1
ATOM 7243 N N . LEU B 1 423 ? 3.688 6.23 15.555 1 96.06 423 LEU B N 1
ATOM 7244 C CA . LEU B 1 423 ? 2.469 5.828 14.859 1 96.06 423 LEU B CA 1
ATOM 7245 C C . LEU B 1 423 ? 2.66 4.484 14.164 1 96.06 423 LEU B C 1
ATOM 7247 O O . LEU B 1 423 ? 1.779 3.621 14.219 1 96.06 423 LEU B O 1
ATOM 7251 N N . GLY B 1 424 ? 3.781 4.312 13.492 1 95.62 424 GLY B N 1
ATOM 7252 C CA . GLY B 1 424 ? 4.047 3.094 12.75 1 95.62 424 GLY B CA 1
ATOM 7253 C C . GLY B 1 424 ? 4.227 1.875 13.633 1 95.62 424 GLY B C 1
ATOM 7254 O O . GLY B 1 424 ? 3.738 0.79 13.312 1 95.62 424 GLY B O 1
ATOM 7255 N N . LEU B 1 425 ? 4.957 2.053 14.734 1 92.62 425 LEU B N 1
ATOM 7256 C CA . LEU B 1 425 ? 5.207 0.949 15.648 1 92.62 425 LEU B CA 1
ATOM 7257 C C . LEU B 1 425 ? 4.004 0.709 16.562 1 92.62 425 LEU B C 1
ATOM 7259 O O . LEU B 1 425 ? 3.842 -0.383 17.109 1 92.62 425 LEU B O 1
ATOM 7263 N N . TRP B 1 426 ? 3.23 1.781 16.719 1 91.19 426 TRP B N 1
ATOM 7264 C CA . TRP B 1 426 ? 2.041 1.799 17.562 1 91.19 426 TRP B CA 1
ATOM 7265 C C . TRP B 1 426 ? 2.377 1.366 18.984 1 91.19 426 TRP B C 1
ATOM 7267 O O . TRP B 1 426 ? 1.693 0.516 19.562 1 91.19 426 TRP B O 1
ATOM 7277 N N . ARG B 1 427 ? 3.422 1.847 19.5 1 88.19 427 ARG B N 1
ATOM 7278 C CA . ARG B 1 427 ? 3.885 1.706 20.875 1 88.19 427 ARG B CA 1
ATOM 7279 C C . ARG B 1 427 ? 4.461 3.018 21.391 1 88.19 427 ARG B C 1
ATOM 7281 O O . ARG B 1 427 ? 5.172 3.721 20.672 1 88.19 427 ARG B O 1
ATOM 7288 N N . PRO B 1 428 ? 4.039 3.332 22.641 1 88.5 428 PRO B N 1
ATOM 7289 C CA . PRO B 1 428 ? 4.699 4.523 23.172 1 88.5 428 PRO B CA 1
ATOM 7290 C C . PRO B 1 428 ? 6.219 4.375 23.234 1 88.5 428 PRO B C 1
ATOM 7292 O O . PRO B 1 428 ? 6.723 3.324 23.641 1 88.5 428 PRO B O 1
ATOM 7295 N N . LEU B 1 429 ? 6.914 5.352 22.828 1 87.38 429 LEU B N 1
ATOM 7296 C CA . LEU B 1 429 ? 8.375 5.289 22.766 1 87.38 429 LEU B CA 1
ATOM 7297 C C . LEU B 1 429 ? 8.961 5.117 24.172 1 87.38 429 LEU B C 1
ATOM 7299 O O . LEU B 1 429 ? 10.031 4.527 24.328 1 87.38 429 LEU B O 1
ATOM 7303 N N . THR B 1 430 ? 8.258 5.574 25.172 1 83.06 430 THR B N 1
ATOM 7304 C CA . THR B 1 430 ? 8.695 5.395 26.547 1 83.06 430 THR B CA 1
ATOM 7305 C C . THR B 1 430 ? 8.727 3.914 26.906 1 83.06 430 THR B C 1
ATOM 7307 O O . THR B 1 430 ? 9.508 3.5 27.766 1 83.06 430 THR B O 1
ATOM 7310 N N . ALA B 1 431 ? 7.941 3.137 26.297 1 77.69 431 ALA B N 1
ATOM 7311 C CA . ALA B 1 431 ? 7.906 1.697 26.547 1 77.69 431 ALA B CA 1
ATOM 7312 C C . ALA B 1 431 ? 8.922 0.965 25.672 1 77.69 431 ALA B C 1
ATOM 7314 O O . ALA B 1 431 ? 9.094 -0.25 25.797 1 77.69 431 ALA B O 1
ATOM 7315 N N . MET B 1 432 ? 9.516 1.691 24.859 1 79.81 432 MET B N 1
ATOM 7316 C CA . MET B 1 432 ? 10.453 1.071 23.922 1 79.81 432 MET B CA 1
ATOM 7317 C C . MET B 1 432 ? 11.883 1.523 24.203 1 79.81 432 MET B C 1
ATOM 7319 O O . MET B 1 432 ? 12.609 1.904 23.281 1 79.81 432 MET B O 1
ATOM 7323 N N . GLY B 1 433 ? 12.172 1.589 25.453 1 70.81 433 GLY B N 1
ATOM 7324 C CA . GLY B 1 433 ? 13.547 1.835 25.844 1 70.81 433 GLY B CA 1
ATOM 7325 C C . GLY B 1 433 ? 13.828 3.293 26.156 1 70.81 433 GLY B C 1
ATOM 7326 O O . GLY B 1 433 ? 14.984 3.686 26.328 1 70.81 433 GLY B O 1
ATOM 7327 N N . LEU B 1 434 ? 12.781 4.102 26.109 1 72.75 434 LEU B N 1
ATOM 7328 C CA . LEU B 1 434 ? 13.016 5.523 26.328 1 72.75 434 LEU B CA 1
ATOM 7329 C C . LEU B 1 434 ? 12.281 6.016 27.562 1 72.75 434 LEU B C 1
ATOM 7331 O O . LEU B 1 434 ? 11.883 7.18 27.641 1 72.75 434 LEU B O 1
ATOM 7335 N N . ARG B 1 435 ? 12.047 5.047 28.453 1 70.06 435 ARG B N 1
ATOM 7336 C CA . ARG B 1 435 ? 11.391 5.422 29.703 1 70.06 435 ARG B CA 1
ATOM 7337 C C . ARG B 1 435 ? 12.289 6.316 30.547 1 70.06 435 ARG B C 1
ATOM 7339 O O . ARG B 1 435 ? 11.82 7.289 31.141 1 70.06 435 ARG B O 1
ATOM 7346 N N . ASP B 1 436 ? 13.57 5.953 30.516 1 69.75 436 ASP B N 1
ATOM 7347 C CA . ASP B 1 436 ? 14.57 6.652 31.328 1 69.75 436 ASP B CA 1
ATOM 7348 C C . ASP B 1 436 ? 15.719 7.164 30.469 1 69.75 436 ASP B C 1
ATOM 7350 O O . ASP B 1 436 ? 16.359 6.391 29.75 1 69.75 436 ASP B O 1
ATOM 7354 N N . PRO B 1 437 ? 15.859 8.508 30.516 1 71.31 437 PRO B N 1
ATOM 7355 C CA . PRO B 1 437 ? 16.953 9.07 29.719 1 71.31 437 PRO B CA 1
ATOM 7356 C C . PRO B 1 437 ? 18.297 8.383 29.984 1 71.31 437 PRO B C 1
ATOM 7358 O O . PRO B 1 437 ? 19.156 8.32 29.109 1 71.31 437 PRO B O 1
ATOM 7361 N N . ASN B 1 438 ? 18.406 7.941 31.156 1 67.94 438 ASN B N 1
ATOM 7362 C CA . ASN B 1 438 ? 19.672 7.328 31.531 1 67.94 438 ASN B CA 1
ATOM 7363 C C . ASN B 1 438 ? 19.812 5.922 30.953 1 67.94 438 ASN B C 1
ATOM 7365 O O . ASN B 1 438 ? 20.906 5.355 30.953 1 67.94 438 ASN B O 1
ATOM 7369 N N . SER B 1 439 ? 18.781 5.414 30.5 1 64.5 439 SER B N 1
ATOM 7370 C CA . SER B 1 439 ? 18.781 4.043 30.016 1 64.5 439 SER B CA 1
ATOM 7371 C C . SER B 1 439 ? 19.109 3.994 28.516 1 64.5 439 SER B C 1
ATOM 7373 O O . SER B 1 439 ? 19.297 2.914 27.953 1 64.5 439 SER B O 1
ATOM 7375 N N . VAL B 1 440 ? 19.234 5.133 27.953 1 65.81 440 VAL B N 1
ATOM 7376 C CA . VAL B 1 440 ? 19.484 5.141 26.516 1 65.81 440 VAL B CA 1
ATOM 7377 C C . VAL B 1 440 ? 20.984 5.047 26.25 1 65.81 440 VAL B C 1
ATOM 7379 O O . VAL B 1 440 ? 21.75 5.887 26.719 1 65.81 440 VAL B O 1
ATOM 7382 N N . ASN B 1 441 ? 21.359 3.834 25.797 1 61.53 441 ASN B N 1
ATOM 7383 C CA . ASN B 1 441 ? 22.75 3.697 25.359 1 61.53 441 ASN B CA 1
ATOM 7384 C C . ASN B 1 441 ? 23.031 4.523 24.109 1 61.53 441 ASN B C 1
ATOM 7386 O O . ASN B 1 441 ? 22.531 4.207 23.031 1 61.53 441 ASN B O 1
ATOM 7390 N N . GLY B 1 442 ? 23.75 5.684 24.219 1 70.38 442 GLY B N 1
ATOM 7391 C CA . GLY B 1 442 ? 24.031 6.559 23.094 1 70.38 442 GLY B CA 1
ATOM 7392 C C . GLY B 1 442 ? 23.078 7.723 22.984 1 70.38 442 GLY B C 1
ATOM 7393 O O . GLY B 1 442 ? 22.641 8.273 24 1 70.38 442 GLY B O 1
ATOM 7394 N N . SER B 1 443 ? 22.781 8.086 21.688 1 82.69 443 SER B N 1
ATOM 7395 C CA . SER B 1 443 ? 21.891 9.219 21.516 1 82.69 443 SER B CA 1
ATOM 7396 C C . SER B 1 443 ? 20.453 8.766 21.281 1 82.69 443 SER B C 1
ATOM 7398 O O . SER B 1 443 ? 20.219 7.648 20.812 1 82.69 443 SER B O 1
ATOM 7400 N N . VAL B 1 444 ? 19.531 9.5 21.781 1 86.44 444 VAL B N 1
ATOM 7401 C CA . VAL B 1 444 ? 18.109 9.242 21.547 1 86.44 444 VAL B CA 1
ATOM 7402 C C . VAL B 1 444 ? 17.859 9.031 20.062 1 86.44 444 VAL B C 1
ATOM 7404 O O . VAL B 1 444 ? 17.141 8.109 19.672 1 86.44 444 VAL B O 1
ATOM 7407 N N . LYS B 1 445 ? 18.5 9.82 19.266 1 89.19 445 LYS B N 1
ATOM 7408 C CA . LYS B 1 445 ? 18.344 9.727 17.812 1 89.19 445 LYS B CA 1
ATOM 7409 C C . LYS B 1 445 ? 18.766 8.352 17.312 1 89.19 445 LYS B C 1
ATOM 7411 O O . LYS B 1 445 ? 18.062 7.75 16.484 1 89.19 445 LYS B O 1
ATOM 7416 N N . ASP B 1 446 ? 19.859 7.887 17.797 1 88.56 446 ASP B N 1
ATOM 7417 C CA . ASP B 1 446 ? 20.359 6.586 17.359 1 88.56 446 ASP B CA 1
ATOM 7418 C C . ASP B 1 446 ? 19.406 5.469 17.781 1 88.56 446 ASP B C 1
ATOM 7420 O O . ASP B 1 446 ? 19.188 4.523 17.016 1 88.56 446 ASP B O 1
ATOM 7424 N N . HIS B 1 447 ? 18.938 5.617 18.953 1 88.94 447 HIS B N 1
ATOM 7425 C CA . HIS B 1 447 ? 17.969 4.633 19.438 1 88.94 447 HIS B CA 1
ATOM 7426 C C . HIS B 1 447 ? 16.719 4.633 18.562 1 88.94 447 HIS B C 1
ATOM 7428 O O . HIS B 1 447 ? 16.219 3.568 18.188 1 88.94 447 HIS B O 1
ATOM 7434 N N . LEU B 1 448 ? 16.219 5.789 18.281 1 93.19 448 LEU B N 1
ATOM 7435 C CA . LEU B 1 448 ? 15.031 5.922 17.438 1 93.19 448 LEU B CA 1
ATOM 7436 C C . LEU B 1 448 ? 15.273 5.328 16.062 1 93.19 448 LEU B C 1
ATOM 7438 O O . LEU B 1 448 ? 14.406 4.648 15.508 1 93.19 448 LEU B O 1
ATOM 7442 N N . LYS B 1 449 ? 16.406 5.562 15.523 1 93.31 449 LYS B N 1
ATOM 7443 C CA . LYS B 1 449 ? 16.75 5.02 14.211 1 93.31 449 LYS B CA 1
ATOM 7444 C C . LYS B 1 449 ? 16.797 3.494 14.242 1 93.31 449 LYS B C 1
ATOM 7446 O O . LYS B 1 449 ? 16.375 2.832 13.297 1 93.31 449 LYS B O 1
ATOM 7451 N N . LYS B 1 450 ? 17.344 2.971 15.305 1 90.25 450 LYS B N 1
ATOM 7452 C CA . LYS B 1 450 ? 17.375 1.52 15.453 1 90.25 450 LYS B CA 1
ATOM 7453 C C . LYS B 1 450 ? 15.977 0.93 15.492 1 90.25 450 LYS B C 1
ATOM 7455 O O . LYS B 1 450 ? 15.711 -0.094 14.859 1 90.25 450 LYS B O 1
ATOM 7460 N N . LEU B 1 451 ? 15.109 1.55 16.234 1 90.88 451 LEU B N 1
ATOM 7461 C CA . LEU B 1 451 ? 13.711 1.117 16.297 1 90.88 451 LEU B CA 1
ATOM 7462 C C . LEU B 1 451 ? 13.078 1.154 14.906 1 90.88 451 LEU B C 1
ATOM 7464 O O . LEU B 1 451 ? 12.367 0.224 14.523 1 90.88 451 LEU B O 1
ATOM 7468 N N . ALA B 1 452 ? 13.336 2.244 14.18 1 94.31 452 ALA B N 1
ATOM 7469 C CA . ALA B 1 452 ? 12.781 2.404 12.844 1 94.31 452 ALA B CA 1
ATOM 7470 C C . ALA B 1 452 ? 13.281 1.309 11.906 1 94.31 452 ALA B C 1
ATOM 7472 O O . ALA B 1 452 ? 12.492 0.682 11.195 1 94.31 452 ALA B O 1
ATOM 7473 N N . MET B 1 453 ? 14.562 1.03 11.93 1 91.44 453 MET B N 1
ATOM 7474 C CA . MET B 1 453 ? 15.195 0.064 11.039 1 91.44 453 MET B CA 1
ATOM 7475 C C . MET B 1 453 ? 14.695 -1.349 11.32 1 91.44 453 MET B C 1
ATOM 7477 O O . MET B 1 453 ? 14.492 -2.137 10.391 1 91.44 453 MET B O 1
ATOM 7481 N N . SER B 1 454 ? 14.445 -1.603 12.508 1 87.94 454 SER B N 1
ATOM 7482 C CA . SER B 1 454 ? 14.109 -2.975 12.883 1 87.94 454 SER B CA 1
ATOM 7483 C C . SER B 1 454 ? 12.602 -3.203 12.867 1 87.94 454 SER B C 1
ATOM 7485 O O . SER B 1 454 ? 12.141 -4.301 12.547 1 87.94 454 SER B O 1
ATOM 7487 N N . GLY B 1 455 ? 11.852 -2.26 13.203 1 90.56 455 GLY B N 1
ATOM 7488 C CA . GLY B 1 455 ? 10.43 -2.473 13.438 1 90.56 455 GLY B CA 1
ATOM 7489 C C . GLY B 1 455 ? 9.562 -2.031 12.273 1 90.56 455 GLY B C 1
ATOM 7490 O O . GLY B 1 455 ? 8.617 -2.729 11.898 1 90.56 455 GLY B O 1
ATOM 7491 N N . LEU B 1 456 ? 9.852 -0.907 11.633 1 94.06 456 LEU B N 1
ATOM 7492 C CA . LEU B 1 456 ? 8.93 -0.258 10.711 1 94.06 456 LEU B CA 1
ATOM 7493 C C . LEU B 1 456 ? 8.781 -1.078 9.43 1 94.06 456 LEU B C 1
ATOM 7495 O O . LEU B 1 456 ? 7.688 -1.149 8.859 1 94.06 456 LEU B O 1
ATOM 7499 N N . PRO B 1 457 ? 9.883 -1.754 8.922 1 91.81 457 PRO B N 1
ATOM 7500 C CA . PRO B 1 457 ? 9.672 -2.559 7.715 1 91.81 457 PRO B CA 1
ATOM 7501 C C . PRO B 1 457 ? 8.586 -3.615 7.895 1 91.81 457 PRO B C 1
ATOM 7503 O O . PRO B 1 457 ? 7.812 -3.871 6.969 1 91.81 457 PRO B O 1
ATOM 7506 N N . ILE B 1 458 ? 8.516 -4.133 9.062 1 89.69 458 ILE B N 1
ATOM 7507 C CA . ILE B 1 458 ? 7.57 -5.199 9.383 1 89.69 458 ILE B CA 1
ATOM 7508 C C . ILE B 1 458 ? 6.168 -4.617 9.531 1 89.69 458 ILE B C 1
ATOM 7510 O O . ILE B 1 458 ? 5.199 -5.172 9.008 1 89.69 458 ILE B O 1
ATOM 7514 N N . MET B 1 459 ? 6.105 -3.461 10.148 1 92.31 459 MET B N 1
ATOM 7515 C CA . MET B 1 459 ? 4.82 -2.91 10.562 1 92.31 459 MET B CA 1
ATOM 7516 C C . MET B 1 459 ? 4.207 -2.062 9.453 1 92.31 459 MET B C 1
ATOM 7518 O O . MET B 1 459 ? 2.988 -2.053 9.273 1 92.31 459 MET B O 1
ATOM 7522 N N . MET B 1 460 ? 5.121 -1.306 8.758 1 94.88 460 MET B N 1
ATOM 7523 C CA . MET B 1 460 ? 4.609 -0.297 7.84 1 94.88 460 MET B CA 1
ATOM 7524 C C . MET B 1 460 ? 5.305 -0.391 6.484 1 94.88 460 MET B C 1
ATOM 7526 O O . MET B 1 460 ? 4.918 0.289 5.535 1 94.88 460 MET B O 1
ATOM 7530 N N . GLY B 1 461 ? 6.297 -1.226 6.336 1 93.56 461 GLY B N 1
ATOM 7531 C CA . GLY B 1 461 ? 7.031 -1.359 5.086 1 93.56 461 GLY B CA 1
ATOM 7532 C C . GLY B 1 461 ? 8.305 -0.535 5.051 1 93.56 461 GLY B C 1
ATOM 7533 O O . GLY B 1 461 ? 8.469 0.391 5.848 1 93.56 461 GLY B O 1
ATOM 7534 N N . THR B 1 462 ? 9.188 -0.795 4.141 1 93 462 THR B N 1
ATOM 7535 C CA . THR B 1 462 ? 10.508 -0.191 4.035 1 93 462 THR B CA 1
ATOM 7536 C C . THR B 1 462 ? 10.406 1.26 3.576 1 93 462 THR B C 1
ATOM 7538 O O . THR B 1 462 ? 11.188 2.111 4.012 1 93 462 THR B O 1
ATOM 7541 N N . LYS B 1 463 ? 9.5 1.49 2.648 1 90.94 463 LYS B N 1
ATOM 7542 C CA . LYS B 1 463 ? 9.32 2.861 2.178 1 90.94 463 LYS B CA 1
ATOM 7543 C C . LYS B 1 463 ? 8.953 3.795 3.326 1 90.94 463 LYS B C 1
ATOM 7545 O O . LYS B 1 463 ? 9.477 4.906 3.422 1 90.94 463 LYS B O 1
ATOM 7550 N N . TYR B 1 464 ? 8.031 3.381 4.234 1 96.5 464 TYR B N 1
ATOM 7551 C CA . TYR B 1 464 ? 7.648 4.16 5.406 1 96.5 464 TYR B CA 1
ATOM 7552 C C . TYR B 1 464 ? 8.844 4.363 6.332 1 96.5 464 TYR B C 1
ATOM 7554 O O . TYR B 1 464 ? 9.062 5.469 6.84 1 96.5 464 TYR B O 1
ATOM 7562 N N . ARG B 1 465 ? 9.594 3.279 6.504 1 96.19 465 ARG B N 1
ATOM 7563 C CA . ARG B 1 465 ? 10.828 3.367 7.285 1 96.19 465 ARG B CA 1
ATOM 7564 C C . ARG B 1 465 ? 11.758 4.441 6.727 1 96.19 465 ARG B C 1
ATOM 7566 O O . ARG B 1 465 ? 12.289 5.262 7.477 1 96.19 465 ARG B O 1
ATOM 7573 N N . ASP B 1 466 ? 11.891 4.449 5.484 1 93.81 466 ASP B N 1
ATOM 7574 C CA . ASP B 1 466 ? 12.812 5.387 4.848 1 93.81 466 ASP B CA 1
ATOM 7575 C C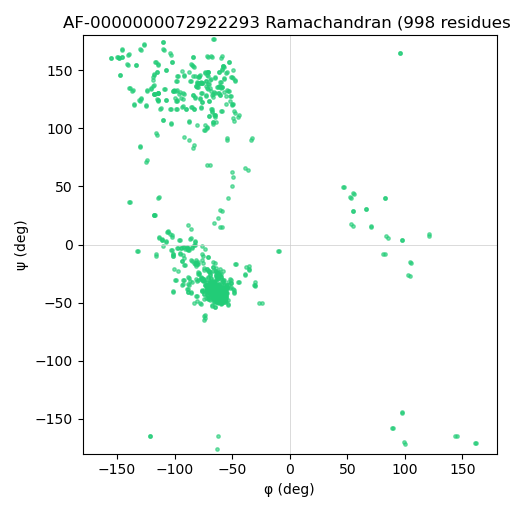 . ASP B 1 466 ? 12.359 6.828 5.047 1 93.81 466 ASP B C 1
ATOM 7577 O O . ASP B 1 466 ? 13.18 7.734 5.191 1 93.81 466 ASP B O 1
ATOM 7581 N N . VAL B 1 467 ? 11.062 7.043 4.98 1 94.62 467 VAL B N 1
ATOM 7582 C CA . VAL B 1 467 ? 10.516 8.367 5.242 1 94.62 467 VAL B CA 1
ATOM 7583 C C . VAL B 1 467 ? 10.883 8.805 6.66 1 94.62 467 VAL B C 1
ATOM 7585 O O . VAL B 1 467 ? 11.336 9.938 6.867 1 94.62 467 VAL B O 1
ATOM 7588 N N . VAL B 1 468 ? 10.68 7.926 7.629 1 97.56 468 VAL B N 1
ATOM 7589 C CA . VAL B 1 468 ? 10.969 8.227 9.031 1 97.56 468 VAL B CA 1
ATOM 7590 C C . VAL B 1 468 ? 12.461 8.5 9.203 1 97.56 468 VAL B C 1
ATOM 7592 O O . VAL B 1 468 ? 12.844 9.477 9.852 1 97.56 468 VAL B O 1
ATOM 7595 N N . LEU B 1 469 ? 13.273 7.688 8.578 1 95.44 469 LEU B N 1
ATOM 7596 C CA . LEU B 1 469 ? 14.719 7.871 8.688 1 95.44 469 LEU B CA 1
ATOM 7597 C C . LEU B 1 469 ? 15.148 9.18 8.039 1 95.44 469 LEU B C 1
ATOM 7599 O O . LEU B 1 469 ? 16.047 9.859 8.539 1 95.44 469 LEU B O 1
ATOM 7603 N N . PHE B 1 470 ? 14.531 9.547 6.93 1 92 470 PHE B N 1
ATOM 7604 C CA . PHE B 1 470 ? 14.789 10.828 6.281 1 92 470 PHE B CA 1
ATOM 7605 C C . PHE B 1 470 ? 14.555 11.977 7.25 1 92 470 PHE B C 1
ATOM 7607 O O . PHE B 1 470 ? 15.383 12.883 7.355 1 92 470 PHE B O 1
ATOM 7614 N N . CYS B 1 471 ? 13.461 11.945 7.984 1 94.5 471 CYS B N 1
ATOM 7615 C CA . CYS B 1 471 ? 13.117 12.984 8.945 1 94.5 471 CYS B CA 1
ATOM 7616 C C . CYS B 1 471 ? 14.117 13.008 10.102 1 94.5 471 CYS B C 1
ATOM 7618 O O . CYS B 1 471 ? 14.57 14.07 10.508 1 94.5 471 CYS B O 1
ATOM 7620 N N . LEU B 1 472 ? 14.461 11.828 10.594 1 94.12 472 LEU B N 1
ATOM 7621 C CA . LEU B 1 472 ? 15.328 11.727 11.758 1 94.12 472 LEU B CA 1
ATOM 7622 C C . LEU B 1 472 ? 16.75 12.156 11.422 1 94.12 472 LEU B C 1
ATOM 7624 O O . LEU B 1 472 ? 17.5 12.594 12.297 1 94.12 472 LEU B O 1
ATOM 7628 N N . ASP B 1 473 ? 17.078 12.078 10.156 1 91.31 473 ASP B N 1
ATOM 7629 C CA . ASP B 1 473 ? 18.453 12.367 9.758 1 91.31 473 ASP B CA 1
ATOM 7630 C C . ASP B 1 473 ? 18.578 13.797 9.242 1 91.31 473 ASP B C 1
ATOM 7632 O O . ASP B 1 473 ? 19.672 14.227 8.852 1 91.31 473 ASP B O 1
ATOM 7636 N N . ILE B 1 474 ? 17.484 14.461 9.188 1 85.44 474 ILE B N 1
ATOM 7637 C CA . ILE B 1 474 ? 17.516 15.82 8.648 1 85.44 474 ILE B CA 1
ATOM 7638 C C . ILE B 1 474 ? 18.422 16.688 9.516 1 85.44 474 ILE B C 1
ATOM 7640 O O . ILE B 1 474 ? 18.438 16.562 10.742 1 85.44 474 ILE B O 1
ATOM 7644 N N . ASP B 1 475 ? 19.266 17.5 8.844 1 78.19 475 ASP B N 1
ATOM 7645 C CA . ASP B 1 475 ? 20.141 18.422 9.578 1 78.19 475 ASP B CA 1
ATOM 7646 C C . ASP B 1 475 ? 19.344 19.625 10.086 1 78.19 475 ASP B C 1
ATOM 7648 O O . ASP B 1 475 ? 18.703 20.328 9.297 1 78.19 475 ASP B O 1
ATOM 7652 N N . GLY B 1 476 ? 19.406 19.781 11.336 1 67.19 476 GLY B N 1
ATOM 7653 C CA . GLY B 1 476 ? 18.672 20.875 11.969 1 67.19 476 GLY B CA 1
ATOM 7654 C C . GLY B 1 476 ? 19 22.234 11.383 1 67.19 476 GLY B C 1
ATOM 7655 O O . GLY B 1 476 ? 18.125 23.094 11.305 1 67.19 476 GLY B O 1
ATOM 7656 N N . ASP B 1 477 ? 20.328 22.453 11.008 1 63.16 477 ASP B N 1
ATOM 7657 C CA . ASP B 1 477 ? 20.812 23.75 10.562 1 63.16 477 ASP B CA 1
ATOM 7658 C C . ASP B 1 477 ? 20.719 23.875 9.039 1 63.16 477 ASP B C 1
ATOM 7660 O O . ASP B 1 477 ? 20.984 24.938 8.484 1 63.16 477 ASP B O 1
ATOM 7664 N N . GLY B 1 478 ? 20.469 22.797 8.344 1 55.25 478 GLY B N 1
ATOM 7665 C CA . GLY B 1 478 ? 20.5 22.875 6.891 1 55.25 478 GLY B CA 1
ATOM 7666 C C . GLY B 1 478 ? 19.391 23.719 6.309 1 55.25 478 GLY B C 1
ATOM 7667 O O . GLY B 1 478 ? 18.312 23.812 6.891 1 55.25 478 GLY B O 1
ATOM 7668 N N . GLN B 1 479 ? 19.781 24.844 5.621 1 45.38 479 GLN B N 1
ATOM 7669 C CA . GLN B 1 479 ? 18.828 25.703 4.91 1 45.38 479 GLN B CA 1
ATOM 7670 C C . GLN B 1 479 ? 18.109 24.906 3.826 1 45.38 479 GLN B C 1
ATOM 7672 O O . GLN B 1 479 ? 18.562 24.844 2.686 1 45.38 479 GLN B O 1
ATOM 7677 N N . ILE B 1 480 ? 17.891 23.75 3.896 1 47.44 480 ILE B N 1
ATOM 7678 C CA . ILE B 1 480 ? 17.109 23.188 2.803 1 47.44 480 ILE B CA 1
ATOM 7679 C C . ILE B 1 480 ? 15.922 24.078 2.492 1 47.44 480 ILE B C 1
ATOM 7681 O O . ILE B 1 480 ? 15.25 24.578 3.404 1 47.44 480 ILE B O 1
ATOM 7685 N N . SER B 1 481 ? 15.969 24.75 1.331 1 45.25 481 SER B N 1
ATOM 7686 C CA . SER B 1 481 ? 14.75 25.469 0.958 1 45.25 481 SER B CA 1
ATOM 7687 C C . SER B 1 481 ? 13.508 24.719 1.453 1 45.25 481 SER B C 1
ATOM 7689 O O . SER B 1 481 ? 13.359 23.516 1.223 1 45.25 481 SER B O 1
ATOM 7691 N N . ASN B 1 482 ? 13.047 25.062 2.678 1 47.22 482 ASN B N 1
ATOM 7692 C CA . ASN B 1 482 ? 12.141 24.688 3.764 1 47.22 482 ASN B CA 1
ATOM 7693 C C . ASN B 1 482 ? 10.969 23.859 3.256 1 47.22 482 ASN B C 1
ATOM 7695 O O . ASN B 1 482 ? 10.641 22.828 3.838 1 47.22 482 ASN B O 1
ATOM 7699 N N . SER B 1 483 ? 10.273 24.359 2.158 1 53.59 483 SER B N 1
ATOM 7700 C CA . SER B 1 483 ? 9 23.781 1.752 1 53.59 483 SER B CA 1
ATOM 7701 C C . SER B 1 483 ? 9.219 22.531 0.904 1 53.59 483 SER B C 1
ATOM 7703 O O . SER B 1 483 ? 8.359 21.641 0.869 1 53.59 483 SER B O 1
ATOM 7705 N N . THR B 1 484 ? 10.539 22.234 0.7 1 62.81 484 THR B N 1
ATOM 7706 C CA . THR B 1 484 ? 10.773 21.125 -0.235 1 62.81 484 THR B CA 1
ATOM 7707 C C . THR B 1 484 ? 10.867 19.797 0.505 1 62.81 484 THR B C 1
ATOM 7709 O O . THR B 1 484 ? 10.336 18.781 0.042 1 62.81 484 THR B O 1
ATOM 7712 N N . ALA B 1 485 ? 11.383 19.891 1.82 1 75 485 ALA B N 1
ATOM 7713 C CA . ALA B 1 485 ? 11.578 18.625 2.539 1 75 485 ALA B CA 1
ATOM 7714 C C . ALA B 1 485 ? 10.242 18.047 2.994 1 75 485 ALA B C 1
ATOM 7716 O O . ALA B 1 485 ? 9.992 16.844 2.852 1 75 485 ALA B O 1
ATOM 7717 N N . ILE B 1 486 ? 9.391 18.938 3.504 1 81.94 486 ILE B N 1
ATOM 7718 C CA . ILE B 1 486 ? 8.094 18.484 3.984 1 81.94 486 ILE B CA 1
ATOM 7719 C C . ILE B 1 486 ? 7.258 17.984 2.811 1 81.94 486 ILE B C 1
ATOM 7721 O O . ILE B 1 486 ? 6.48 17.031 2.951 1 81.94 486 ILE B O 1
ATOM 7725 N N . GLU B 1 487 ? 7.426 18.562 1.701 1 73.38 487 GLU B N 1
ATOM 7726 C CA . GLU B 1 487 ? 6.719 18.109 0.504 1 73.38 487 GLU B CA 1
ATOM 7727 C C . GLU B 1 487 ? 7.148 16.703 0.105 1 73.38 487 GLU B C 1
ATOM 7729 O O . GLU B 1 487 ? 6.32 15.898 -0.327 1 73.38 487 GLU B O 1
ATOM 7734 N N . GLU B 1 488 ? 8.383 16.5 0.207 1 76.31 488 GLU B N 1
ATOM 7735 C CA . GLU B 1 488 ? 8.891 15.172 -0.106 1 76.31 488 GLU B CA 1
ATOM 7736 C C . GLU B 1 488 ? 8.32 14.125 0.847 1 76.31 488 GLU B C 1
ATOM 7738 O O . GLU B 1 488 ? 7.934 13.031 0.421 1 76.31 488 GLU B O 1
ATOM 7743 N N . VAL B 1 489 ? 8.297 14.469 2.082 1 87 489 VAL B N 1
ATOM 7744 C CA . VAL B 1 489 ? 7.75 13.562 3.084 1 87 489 VAL B CA 1
ATOM 7745 C C . VAL B 1 489 ? 6.27 13.312 2.801 1 87 489 VAL B C 1
ATOM 7747 O O . VAL B 1 489 ? 5.82 12.164 2.791 1 87 489 VAL B O 1
ATOM 7750 N N . LEU B 1 490 ? 5.531 14.344 2.504 1 84.38 490 LEU B N 1
ATOM 7751 C CA . LEU B 1 490 ? 4.102 14.227 2.244 1 84.38 490 LEU B CA 1
ATOM 7752 C C . LEU B 1 490 ? 3.842 13.375 1.007 1 84.38 490 LEU B C 1
ATOM 7754 O O . LEU B 1 490 ? 2.947 12.523 1.009 1 84.38 490 LEU B O 1
ATOM 7758 N N . ARG B 1 491 ? 4.574 13.633 0.007 1 77.44 491 ARG B N 1
ATOM 7759 C CA . ARG B 1 491 ? 4.414 12.867 -1.227 1 77.44 491 ARG B CA 1
ATOM 7760 C C . ARG B 1 491 ? 4.574 11.375 -0.969 1 77.44 491 ARG B C 1
ATOM 7762 O O . ARG B 1 491 ? 3.752 10.57 -1.418 1 77.44 491 ARG B O 1
ATOM 7769 N N . LYS B 1 492 ? 5.594 11 -0.275 1 83.94 492 LYS B N 1
ATOM 7770 C CA . LYS B 1 492 ? 5.895 9.594 -0.032 1 83.94 492 LYS B CA 1
ATOM 7771 C C . LYS B 1 492 ? 4.828 8.945 0.845 1 83.94 492 LYS B C 1
ATOM 7773 O O . LYS B 1 492 ? 4.391 7.824 0.576 1 83.94 492 LYS B O 1
ATOM 7778 N N . VAL B 1 493 ? 4.41 9.633 1.883 1 90.38 493 VAL B N 1
ATOM 7779 C CA . VAL B 1 493 ? 3.395 9.055 2.754 1 90.38 493 VAL B CA 1
ATOM 7780 C C . VAL B 1 493 ? 2.059 8.992 2.02 1 90.38 493 VAL B C 1
ATOM 7782 O O . VAL B 1 493 ? 1.262 8.078 2.24 1 90.38 493 VAL B O 1
ATOM 7785 N N . GLU B 1 494 ? 1.777 9.914 1.166 1 83.06 494 GLU B N 1
ATOM 7786 C CA . GLU B 1 494 ? 0.56 9.906 0.361 1 83.06 494 GLU B CA 1
ATOM 7787 C C . GLU B 1 494 ? 0.536 8.719 -0.591 1 83.06 494 GLU B C 1
ATOM 7789 O O . GLU B 1 494 ? -0.509 8.094 -0.789 1 83.06 494 GLU B O 1
ATOM 7794 N N . GLU B 1 495 ? 1.634 8.477 -1.213 1 80.38 495 GLU B N 1
ATOM 7795 C CA . GLU B 1 495 ? 1.74 7.316 -2.092 1 80.38 495 GLU B CA 1
ATOM 7796 C C . GLU B 1 495 ? 1.399 6.027 -1.35 1 80.38 495 GLU B C 1
ATOM 7798 O O . GLU B 1 495 ? 0.686 5.172 -1.876 1 80.38 495 GLU B O 1
ATOM 7803 N N . LEU B 1 496 ? 1.91 5.91 -0.16 1 88.56 496 LEU B N 1
ATOM 7804 C CA . LEU B 1 496 ? 1.647 4.73 0.654 1 88.56 496 LEU B CA 1
ATOM 7805 C C . LEU B 1 496 ? 0.172 4.645 1.03 1 88.56 496 LEU B C 1
ATOM 7807 O O . LEU B 1 496 ? -0.433 3.572 0.946 1 88.56 496 LEU B O 1
ATOM 7811 N N . ALA B 1 497 ? -0.387 5.797 1.413 1 87.69 497 ALA B N 1
ATOM 7812 C CA . ALA B 1 497 ? -1.792 5.828 1.814 1 87.69 497 ALA B CA 1
ATOM 7813 C C . ALA B 1 497 ? -2.703 5.445 0.651 1 87.69 497 ALA B C 1
ATOM 7815 O O . ALA B 1 497 ? -3.633 4.652 0.817 1 87.69 497 ALA B O 1
ATOM 7816 N N . ILE B 1 498 ? -2.43 5.93 -0.528 1 77.94 498 ILE B N 1
ATOM 7817 C CA . ILE B 1 498 ? -3.234 5.66 -1.715 1 77.94 498 ILE B CA 1
ATOM 7818 C C . ILE B 1 498 ? -3.076 4.195 -2.121 1 77.94 498 ILE B C 1
ATOM 7820 O O . ILE B 1 498 ? -4.051 3.545 -2.51 1 77.94 498 ILE B O 1
ATOM 7824 N N . GLY B 1 499 ? -1.865 3.715 -2.039 1 80.19 499 GLY B N 1
ATOM 7825 C CA . GLY B 1 499 ? -1.592 2.336 -2.414 1 80.19 499 GLY B CA 1
ATOM 7826 C C . GLY B 1 499 ? -2.369 1.328 -1.59 1 80.19 499 GLY B C 1
ATOM 7827 O O . GLY B 1 499 ? -2.666 0.229 -2.062 1 80.19 499 GLY B O 1
ATOM 7828 N N . MET B 1 500 ? -2.74 1.691 -0.411 1 85.62 500 MET B N 1
ATOM 7829 C CA . MET B 1 500 ? -3.398 0.756 0.497 1 85.62 500 MET B CA 1
ATOM 7830 C C . MET B 1 500 ? -4.914 0.896 0.418 1 85.62 500 MET B C 1
ATOM 7832 O O . MET B 1 500 ? -5.648 0.129 1.046 1 85.62 500 MET B O 1
ATOM 7836 N N . GLN B 1 501 ? -5.395 1.896 -0.302 1 76.19 501 GLN B N 1
ATOM 7837 C CA . GLN B 1 501 ? -6.836 2.092 -0.431 1 76.19 501 GLN B CA 1
ATOM 7838 C C . GLN B 1 501 ? -7.402 1.269 -1.585 1 76.19 501 GLN B C 1
ATOM 7840 O O . GLN B 1 501 ? -6.723 1.045 -2.588 1 76.19 501 GLN B O 1
#

Nearest PDB structures (foldseek):
  1z57-assembly1_A  TM=5.672E-01  e=3.200E-06  Homo sapiens
  4aly-assembly1_A  TM=2.269E-01  e=1.176E+00  Borreliella burgdorferi B31
  1s8l-assembly1_A  TM=3.698E-01  e=6.343E+00  Halobacterium sp.
  1z57-assembly1_A  TM=5.672E-01  e=3.185E-06  Homo sapiens
  4aly-assembly1_A  TM=2.253E-01  e=1.228E+00  Borreliella burgdorferi B31

Organism: Fusarium oxysporum f. sp. lycopersici (strain 4287 / CBS 123668 / FGSC 9935 / NRRL 34936) (NCBI:txid426428)

Solvent-accessible surface area (backbone atoms only — not comparable to full-atom values): 53278 Å² total; per-residue (Å²): 132,89,71,45,24,38,41,55,15,33,30,34,34,30,45,39,47,30,55,50,49,54,58,64,51,55,86,52,73,91,42,75,67,47,51,55,40,51,54,51,37,51,48,30,50,50,48,30,51,35,54,53,50,46,71,71,36,85,87,51,53,69,69,58,45,48,53,51,22,50,51,24,54,70,51,28,60,54,44,46,53,48,45,50,55,53,47,50,50,52,45,48,62,70,68,39,50,75,65,48,46,51,41,42,66,68,51,37,57,54,69,38,43,57,50,44,50,50,43,43,50,46,44,51,53,46,50,54,52,47,51,53,55,57,60,67,43,56,65,72,58,46,52,53,47,60,56,72,48,65,56,89,74,55,62,70,58,59,56,43,50,48,45,46,45,46,39,36,60,50,44,37,71,65,50,78,64,82,70,33,72,44,62,48,86,54,52,46,69,49,81,68,83,88,60,63,45,30,30,25,35,42,91,92,34,72,28,36,35,37,53,31,72,52,68,87,81,61,50,71,68,52,49,52,54,50,48,51,53,50,50,51,48,33,44,40,32,43,52,44,48,38,87,78,35,15,26,56,24,26,66,16,33,29,59,38,72,96,68,36,21,38,28,42,32,26,51,62,65,86,69,55,82,76,62,88,85,56,36,50,78,50,21,47,41,56,55,34,56,68,44,80,79,63,82,59,59,88,91,52,81,74,76,52,62,60,70,36,33,39,36,56,54,32,40,48,50,28,47,54,44,43,20,53,43,45,42,45,73,72,46,29,30,47,79,42,55,40,42,75,23,24,38,44,40,62,59,57,70,74,65,77,66,82,61,48,43,75,51,53,29,81,48,45,67,25,50,50,51,61,66,67,38,42,53,57,90,46,87,71,82,54,76,40,64,88,51,65,85,58,43,72,33,42,38,77,71,48,43,50,73,68,28,82,59,75,81,36,62,42,35,39,38,22,6,45,16,43,36,49,45,33,62,48,52,39,42,52,57,47,77,59,57,50,67,41,80,84,65,42,83,75,50,71,66,57,50,51,49,50,50,36,70,69,44,20,20,40,64,58,8,54,62,53,27,49,50,30,50,52,22,62,64,50,54,54,80,58,77,56,73,66,73,53,59,54,47,51,49,37,52,53,37,39,47,41,22,55,22,44,102,132,87,74,44,24,38,41,54,15,33,30,33,32,30,45,40,47,31,54,50,51,54,59,64,51,55,85,52,72,92,42,74,68,47,52,55,39,50,55,50,38,52,47,30,50,50,49,32,51,37,53,54,50,48,69,71,37,84,86,50,51,68,68,56,45,47,53,51,23,50,52,23,53,70,51,29,60,56,46,47,54,50,44,48,55,51,48,52,50,53,47,48,62,71,66,39,49,75,65,50,48,51,42,41,67,67,52,38,58,55,70,39,45,58,51,46,50,49,43,43,51,46,42,50,54,46,49,53,52,48,51,55,54,54,61,68,42,56,66,71,55,45,51,52,45,60,58,74,49,66,53,89,74,55,61,68,59,59,56,44,49,48,44,46,47,45,39,35,61,52,42,40,72,65,51,80,65,83,72,33,72,44,63,50,87,56,52,45,69,50,81,68,82,89,59,65,46,30,31,25,35,42,92,92,32,71,28,36,35,37,54,30,70,54,68,89,82,62,50,70,67,52,49,52,53,49,48,52,52,51,50,51,51,32,44,41,31,44,53,44,49,38,85,78,35,15,27,55,25,26,67,16,32,29,61,38,73,95,68,37,20,38,30,41,32,26,51,62,64,86,69,56,81,76,62,88,85,57,35,49,78,49,23,48,42,56,56,33,57,67,46,83,76,62,81,57,59,90,90,52,82,74,76,53,62,58,70,37,33,38,36,57,53,34,41,48,50,27,46,54,43,42,20,53,42,45,41,46,73,70,45,29,30,47,78,43,54,41,42,75,23,25,37,44,40,61,56,58,69,75,65,77,65,81,59,48,42,76,52,53,28,82,49,46,68,26,52,50,50,61,64,66,37,43,53,56,88,47,88,71,82,53,75,39,64,86,51,64,85,56,44,72,32,40,38,76,70,47,46,50,72,67,26,82,58,74,79,36,61,42,35,40,39,22,6,44,16,46,34,48,45,34,62,47,52,39,42,52,56,48,78,60,59,51,67,41,82,84,63,43,82,74,50,70,67,58,50,50,49,50,49,35,70,68,44,20,20,40,64,59,8,56,61,54,28,49,50,29,48,52,24,62,64,50,53,55,82,59,78,56,73,65,74,54,58,52,46,53,50,37,53,55,38,40,47,42,22,56,22,46,102